Protein AF-0000000080759593 (afdb_homodimer)

Foldseek 3Di:
DAAEEAEQCFDCLLVVLCVVLPHDNYHYYNHADPPVVVLVRCARHQEYEYEDPHAAELVSLVSRLNHAEYEYLAQDDVRYPLVSCVLLNYFYFFDNQLLLLLLLVVLLVLQQCLQQLVLLQVVVVVVPDDDPDRVSHDGQAPFEEEEEDCPNNNQSNVVVSVVRHYAYEYEDPDDDDHDDNYYYDPDLLRSQQRHQEYEYADADDDVQFQCPALVSLVSHAFQHEYEYLHEQRNHDQVSVLVCCVVRSYSAYEYQYHPDADPDDPDDDDGPCPPPSSYHYHPNCSRPDPSSSSSSSNVRSVCVSCCVVFVANARTPNFPGDHGDPADADKKKKFKFFPDPCLVVVLVVLCVVVVWDWPDKDWDDDDGMIIMITHTNDDDDPVSLVVQVPDPGTSHMDMD/DAAEEAEQCFDCLLVVLCVVLPHDNYHYYNHADDPVVVLVRCARHQEYEYEDPHAAELVSLVSRLNHAEYEYLAQDDVRYPLVSCVLLNYFYFFDNQLLLLLLLVVLLVLQQCLQQLVLLQVVQVVVPDDDPDRVSHDGQAPFEEEEEDCPNNNQSNVVVSVVRHYAYEYEDPDDDDHDDRYYYDPDLLRSQQRHQEYEYADADDDVQFQCPALVSLVSHAFQHEYEYLHEQRNHDQVSVLVCCVVRSYSAYEYQYHPDADPDDPDDDDGPCPPPSSYHYHPNCSRPDPSSSSSSSNVRSVCVSCCVVFVANARTPNFPGDDGDPADADKKKKFKFFPDPCLVVVLVVLCVVVVWDWPDKDWDDDPGMIIMITHTNDDDDPVSLVVQVPDNGTSHMDMD

Solvent-accessible surface area (backbone atoms only — not comparable to full-atom values): 40496 Å² total; per-residue (Å²): 132,66,32,34,38,35,30,42,54,65,37,66,44,21,56,52,48,39,42,77,72,71,42,77,51,66,48,76,34,71,49,62,62,57,72,79,53,39,57,63,70,45,61,77,24,25,33,42,31,30,38,84,80,38,70,42,45,55,69,57,55,70,70,39,84,55,47,51,35,38,31,27,55,35,58,63,60,85,42,39,38,50,64,52,32,34,70,59,49,26,45,35,34,46,24,76,67,41,25,33,66,42,33,28,52,51,52,53,25,48,51,42,36,52,37,45,40,39,60,35,44,25,52,37,36,58,71,33,26,32,66,57,73,31,80,83,12,40,56,53,55,73,35,31,38,19,32,38,21,61,49,74,41,31,45,50,30,47,54,48,41,44,60,60,41,28,41,43,35,31,34,53,98,57,94,68,86,69,60,90,83,41,40,78,38,96,37,67,66,58,35,34,51,66,18,47,32,38,37,42,41,47,71,74,51,82,90,33,46,38,62,40,27,57,70,52,53,67,45,33,32,79,54,14,32,44,34,37,73,46,42,21,54,30,46,34,62,69,42,50,43,51,34,44,75,72,48,41,26,56,27,38,35,37,25,48,47,74,67,70,57,92,40,49,82,30,50,63,82,56,89,58,59,77,44,52,50,44,49,41,42,54,59,39,54,49,44,22,51,60,21,43,39,41,19,17,37,51,24,34,49,50,50,50,41,26,70,72,63,62,29,28,60,75,27,77,54,41,46,65,37,69,84,62,81,87,41,66,66,26,38,37,41,38,27,25,45,59,50,92,59,46,68,55,52,55,53,48,55,35,48,76,70,72,39,50,77,67,42,74,50,74,44,65,45,88,67,31,27,43,34,44,36,14,19,67,40,85,80,50,69,65,58,53,50,51,50,51,66,35,88,54,36,54,32,66,46,76,93,132,65,32,33,37,34,29,42,53,64,37,66,43,21,55,52,48,39,42,74,72,71,41,76,52,65,48,77,34,71,49,63,62,57,72,79,54,38,56,62,70,44,60,76,24,26,32,41,33,30,38,84,79,39,70,43,45,54,69,58,54,69,71,39,83,55,48,52,38,36,31,27,55,35,59,65,60,85,42,41,40,50,65,51,30,36,69,59,50,26,43,35,35,46,23,76,67,41,26,32,66,41,33,24,52,50,52,53,24,51,52,42,36,49,38,45,42,40,60,34,45,26,53,36,35,58,70,32,28,32,67,55,73,33,79,85,12,40,57,53,54,72,36,30,38,20,30,38,20,62,50,74,43,32,44,50,31,47,54,50,41,44,59,60,40,28,42,42,35,31,34,52,98,57,94,67,86,70,62,90,81,41,40,77,38,94,37,67,66,58,34,34,52,64,18,47,32,37,38,41,42,46,70,76,52,80,90,32,46,38,62,40,29,58,69,52,54,67,45,32,32,79,54,16,33,43,34,38,72,46,43,21,52,29,47,33,61,68,40,50,43,52,34,44,75,70,48,40,26,57,28,37,36,37,26,46,47,74,66,69,56,93,41,47,82,30,49,64,82,57,87,60,58,77,44,52,49,46,48,42,42,54,61,39,53,47,44,22,52,60,22,43,39,39,18,17,36,50,22,35,49,51,51,49,41,25,71,71,62,62,30,28,60,76,28,76,54,40,44,65,38,68,84,61,81,86,41,64,68,28,37,37,42,38,26,26,46,59,51,91,59,46,68,54,52,54,53,47,54,34,47,73,70,71,37,50,76,67,42,74,52,75,44,64,47,88,68,32,26,44,35,44,38,14,20,66,40,85,83,48,67,64,55,52,50,52,49,52,66,35,87,55,34,54,31,63,47,74,91

Sequence (798 aa):
MAQIVLFENVHPSARAVFEAAGYSDIATYSSALPAAELRTALAGAEVVGIRSRTHLDAELIAALPDVRVIGCFCIGTNQVDVDAAMKRGIPVFNAPFSNTRSVAELVLAEAILLLRRIPEKNLRVHQGHWDKSAAGAFEARGKTLGIIGYGNIGSQISTLAEAIGLRVVYFDVEAKLPLGNARAAASLSELLAQSDVVTLHVPGGKSTENIINADTLAQMRRGAILINASRGTVVDIEALHSALRSGHLAGAALDVFPTEPKGPDEALASPLIGLPNVILTPHIGGSTQESQENIGREVAEKLVRFLQAGTTKTAVNFPELSYVEPAGAARLLHVHRNAPGALGTLTSLLAEHGLNIVSQTLQTRGQIGYVLTDVDGIVDDALIAALRQHPITVRCDRLMAQIVLFENVHPSARAVFEAAGYSDIATYSSALPAAELRTALAGAEVVGIRSRTHLDAELIAALPDVRVIGCFCIGTNQVDVDAAMKRGIPVFNAPFSNTRSVAELVLAEAILLLRRIPEKNLRVHQGHWDKSAAGAFEARGKTLGIIGYGNIGSQISTLAEAIGLRVVYFDVEAKLPLGNARAAASLSELLAQSDVVTLHVPGGKSTENIINADTLAQMRRGAILINASRGTVVDIEALHSALRSGHLAGAALDVFPTEPKGPDEALASPLIGLPNVILTPHIGGSTQESQENIGREVAEKLVRFLQAGTTKTAVNFPELSYVEPAGAARLLHVHRNAPGALGTLTSLLAEHGLNIVSQTLQTRGQIGYVLTDVDGIVDDALIAALRQHPITVRCDRL

InterPro domains:
  IPR002912 ACT domain [PS51671] (331-399)
  IPR006139 D-isomer specific 2-hydroxyacid dehydrogenase, catalytic domain [PF00389] (4-317)
  IPR006140 D-isomer specific 2-hydroxyacid dehydrogenase, NAD-binding domain [PF02826] (111-285)
  IPR029752 D-isomer specific 2-hydroxyacid dehydrogenase, NAD-binding domain conserved site 1 [PS00065] (145-172)
  IPR029753 D-isomer specific 2-hydroxyacid dehydrogenase, NAD-binding domain conserved site [PS00670] (191-213)
  IPR029753 D-isomer specific 2-hydroxyacid dehydrogenase, NAD-binding domain conserved site [PS00671] (220-236)
  IPR036291 NAD(P)-binding domain superfamily [SSF51735] (99-286)
  IPR045865 ACT-like domain [SSF55021] (327-396)
  IPR050223 D-isomer specific 2-hydroxyacid dehydrogenase [PTHR10996] (33-309)
  IPR054480 Acetolactate synthase small subunit-like, ACT domain [PF22629] (332-387)

Nearest PDB structures (foldseek):
  2p9e-assembly1_C  TM=9.610E-01  e=8.268E-56  Escherichia coli
  3k5p-assembly1_A  TM=9.552E-01  e=2.263E-54  Brucella abortus 2308
  2ekl-assembly1_A-2  TM=8.436E-01  e=7.449E-26  Sulfurisphaera tokodaii
  2yq5-assembly1_A  TM=8.677E-01  e=8.866E-26  Lactobacillus delbrueckii subsp. bulgaricus
  6pex-assembly1_A  TM=7.564E-01  e=1.745E-26  Vitis vinifera

Secondary structure (DSSP, 8-state):
---EEE-S---HHHHHHHHHTT---EEE-SS---HHHHHHHTTT-SEEEE-SS--B-HHHHHT-TT--EEEESSS--TTB-HHHHHHTT--EE--TTTTHHHHHHHHHHHHHHHHTTHHHHHHHHHTT------TT---STT-EEEEE--SHHHHHHHHHHHHTT-EEEEE-SS-----TT-EE-SSHHHHHHH-SEEEE----STTTTTSB-HHHHHHSPTTEEEEE-S-GGGB-HHHHHHHHHTTSEEEEEES--SS--SSTTSPP--TTTT-TTEEE-SS-TT--HHHHHHHHHHHHHHHHHHHHH---TT-SSS---------SSEEEEEEEES-TTHHHHHHHHHHHTTPPEEEEEEEEETTEEEEEEEESS---HHHHHHHHHSTTEEEEEE-/---EEE-S---HHHHHHHHHTT---EEE-SS---HHHHHHHTTT-SEEEE-SS--B-HHHHHT-TT--EEEESSS--TTB-HHHHHHTT--EE--TTTTHHHHHHHHHHHHHHHHTTHHHHHHHHHTT------TT---STT-EEEEE--SHHHHHHHHHHHHTT-EEEEE-SS--PPPTT-EE-SSHHHHHHH-SEEEE----STTTTTSB-HHHHHHSPTTEEEEE-S-GGGB-HHHHHHHHHTTSEEEEEES--SS--SSTTSPP--TTTT-TTEEE-SS-TT--HHHHHHHHHHHHHHHHHHHHH---TT-SSS---------SSEEEEEEEES-TTHHHHHHHHHHHTTPPEEEEEEEEETTEEEEEEEESS---HHHHHHHHHSTTEEEEEE-

Structure (mmCIF, N/CA/C/O backbone):
data_AF-0000000080759593-model_v1
#
loop_
_entity.id
_entity.type
_entity.pdbx_description
1 polymer 'D-3-phosphoglycerate dehydrogenase'
#
loop_
_atom_site.group_PDB
_atom_site.id
_atom_site.type_symbol
_atom_site.label_atom_id
_atom_site.label_alt_id
_atom_site.label_comp_id
_atom_site.label_asym_id
_atom_site.label_entity_id
_atom_site.label_seq_id
_atom_site.pdbx_PDB_ins_code
_atom_site.Cartn_x
_atom_site.Cartn_y
_atom_site.Cartn_z
_atom_site.occupancy
_atom_site.B_iso_or_equiv
_atom_site.auth_seq_id
_atom_site.auth_comp_id
_atom_site.auth_asym_id
_atom_site.auth_atom_id
_atom_site.pdbx_PDB_model_num
ATOM 1 N N . MET A 1 1 ? -12.742 -39.906 -24.078 1 76.31 1 MET A N 1
ATOM 2 C CA . MET A 1 1 ? -12.594 -38.656 -23.344 1 76.31 1 MET A CA 1
ATOM 3 C C . MET A 1 1 ? -11.547 -38.781 -22.25 1 76.31 1 MET A C 1
ATOM 5 O O . MET A 1 1 ? -11.375 -39.875 -21.672 1 76.31 1 MET A O 1
ATOM 9 N N . ALA A 1 2 ? -10.617 -37.781 -22.109 1 89 2 ALA A N 1
ATOM 10 C CA . ALA A 1 2 ? -9.469 -37.938 -21.203 1 89 2 ALA A CA 1
ATOM 11 C C . ALA A 1 2 ? -9.914 -37.906 -19.75 1 89 2 ALA A C 1
ATOM 13 O O . ALA A 1 2 ? -10.789 -37.125 -19.359 1 89 2 ALA A O 1
ATOM 14 N N . GLN A 1 3 ? -9.406 -38.875 -19.031 1 96.5 3 GLN A N 1
ATOM 15 C CA . GLN A 1 3 ? -9.625 -38.875 -17.594 1 96.5 3 GLN A CA 1
ATOM 16 C C . GLN A 1 3 ? -8.664 -37.938 -16.891 1 96.5 3 GLN A C 1
ATOM 18 O O . GLN A 1 3 ? -7.445 -38.062 -17.016 1 96.5 3 GLN A O 1
ATOM 23 N N . ILE A 1 4 ? -9.273 -36.969 -16.203 1 98.25 4 ILE A N 1
ATOM 24 C CA . ILE A 1 4 ? -8.508 -35.938 -15.508 1 98.25 4 ILE A CA 1
ATOM 25 C C . ILE A 1 4 ? -8.602 -36.125 -13.992 1 98.25 4 ILE A C 1
ATOM 27 O O . ILE A 1 4 ? -9.695 -36.312 -13.453 1 98.25 4 ILE A O 1
ATOM 31 N N . VAL A 1 5 ? -7.461 -36.156 -13.297 1 98.44 5 VAL A N 1
ATOM 32 C CA . VAL A 1 5 ? -7.445 -36.312 -11.844 1 98.44 5 VAL A CA 1
ATOM 33 C C . VAL A 1 5 ? -6.707 -35.125 -11.219 1 98.44 5 VAL A C 1
ATOM 35 O O . VAL A 1 5 ? -5.551 -34.844 -11.555 1 98.44 5 VAL A O 1
ATOM 38 N N . LEU A 1 6 ? -7.414 -34.375 -10.398 1 98.12 6 LEU A N 1
ATOM 39 C CA . LEU A 1 6 ? -6.875 -33.188 -9.75 1 98.12 6 LEU A CA 1
ATOM 40 C C . LEU A 1 6 ? -6.75 -33.406 -8.242 1 98.12 6 LEU A C 1
ATOM 42 O O . LEU A 1 6 ? -7.684 -33.906 -7.605 1 98.12 6 LEU A O 1
ATOM 46 N N . PHE A 1 7 ? -5.613 -33.031 -7.711 1 97.06 7 PHE A N 1
ATOM 47 C CA . PHE A 1 7 ? -5.379 -33.219 -6.285 1 97.06 7 PHE A CA 1
ATOM 48 C C . PHE A 1 7 ? -5.246 -31.859 -5.586 1 97.06 7 PHE A C 1
ATOM 50 O O . PHE A 1 7 ? -4.891 -30.859 -6.215 1 97.06 7 PHE A O 1
ATOM 57 N N . GLU A 1 8 ? -5.609 -31.828 -4.242 1 94 8 GLU A N 1
ATOM 58 C CA . GLU A 1 8 ? -5.332 -30.734 -3.318 1 94 8 GLU A CA 1
ATOM 59 C C . GLU A 1 8 ? -6.215 -29.531 -3.609 1 94 8 GLU A C 1
ATOM 61 O O . GLU A 1 8 ? -5.734 -28.406 -3.656 1 94 8 GLU A O 1
ATOM 66 N N . ASN A 1 9 ? -7.363 -29.781 -3.908 1 92.5 9 ASN A N 1
ATOM 67 C CA . ASN A 1 9 ? -8.398 -28.75 -4.012 1 92.5 9 ASN A CA 1
ATOM 68 C C . ASN A 1 9 ? -8.008 -27.656 -4.996 1 92.5 9 ASN A C 1
ATOM 70 O O . ASN A 1 9 ? -8.016 -26.469 -4.648 1 92.5 9 ASN A O 1
ATOM 74 N N . VAL A 1 10 ? -7.672 -28.062 -6.199 1 95.75 10 VAL A N 1
ATOM 75 C CA . VAL A 1 10 ? -7.434 -27.109 -7.281 1 95.75 10 VAL A CA 1
ATOM 76 C C . VAL A 1 10 ? -8.656 -26.219 -7.465 1 95.75 10 VAL A C 1
ATOM 78 O O . VAL A 1 10 ? -9.789 -26.672 -7.367 1 95.75 10 VAL A O 1
ATOM 81 N N . HIS A 1 11 ? -8.398 -24.984 -7.664 1 95.19 11 HIS A N 1
ATOM 82 C CA . HIS A 1 11 ? -9.484 -24.016 -7.781 1 95.19 11 HIS A CA 1
ATOM 83 C C . HIS A 1 11 ? -10.492 -24.438 -8.844 1 95.19 11 HIS A C 1
ATOM 85 O O . HIS A 1 11 ? -10.109 -24.938 -9.906 1 95.19 11 HIS A O 1
ATOM 91 N N . PRO A 1 12 ? -11.75 -24.156 -8.672 1 96.62 12 PRO A N 1
ATOM 92 C CA . PRO A 1 12 ? -12.82 -24.578 -9.586 1 96.62 12 PRO A CA 1
ATOM 93 C C . PRO A 1 12 ? -12.656 -24 -10.992 1 96.62 12 PRO A C 1
ATOM 95 O O . PRO A 1 12 ? -13.25 -24.5 -11.945 1 96.62 12 PRO A O 1
ATOM 98 N N . SER A 1 13 ? -11.898 -22.953 -11.086 1 97.19 13 SER A N 1
ATOM 99 C CA . SER A 1 13 ? -11.656 -22.375 -12.406 1 97.19 13 SER A CA 1
ATOM 100 C C . SER A 1 13 ? -11.023 -23.391 -13.344 1 97.19 13 SER A C 1
ATOM 102 O O . SER A 1 13 ? -11.242 -23.344 -14.555 1 97.19 13 SER A O 1
ATOM 104 N N . ALA A 1 14 ? -10.281 -24.297 -12.797 1 98.06 14 ALA A N 1
ATOM 105 C CA . ALA A 1 14 ? -9.672 -25.344 -13.617 1 98.06 14 ALA A CA 1
ATOM 106 C C . ALA A 1 14 ? -10.734 -26.234 -14.227 1 98.06 14 ALA A C 1
ATOM 108 O O . ALA A 1 14 ? -10.727 -26.5 -15.438 1 98.06 14 ALA A O 1
ATOM 109 N N . ARG A 1 15 ? -11.625 -26.719 -13.414 1 97.5 15 ARG A N 1
ATOM 110 C CA . ARG A 1 15 ? -12.711 -27.562 -13.891 1 97.5 15 ARG A CA 1
ATOM 111 C C . ARG A 1 15 ? -13.531 -26.875 -14.961 1 97.5 15 ARG A C 1
ATOM 113 O O . ARG A 1 15 ? -13.922 -27.484 -15.961 1 97.5 15 ARG A O 1
ATOM 120 N N . ALA A 1 16 ? -13.797 -25.609 -14.711 1 97.94 16 ALA A N 1
ATOM 121 C CA . ALA A 1 16 ? -14.57 -24.828 -15.68 1 97.94 16 ALA A CA 1
ATOM 122 C C . ALA A 1 16 ? -13.883 -24.812 -17.047 1 97.94 16 ALA A C 1
ATOM 124 O O . ALA A 1 16 ? -14.547 -24.938 -18.078 1 97.94 16 ALA A O 1
ATOM 125 N N . VAL A 1 17 ? -12.633 -24.656 -17.016 1 97.94 17 VAL A N 1
ATOM 126 C CA . VAL A 1 17 ? -11.867 -24.641 -18.266 1 97.94 17 VAL A CA 1
ATOM 127 C C . VAL A 1 17 ? -11.953 -26 -18.953 1 97.94 17 VAL A C 1
ATOM 129 O O . VAL A 1 17 ? -12.203 -26.078 -20.156 1 97.94 17 VAL A O 1
ATOM 132 N N . PHE A 1 18 ? -11.797 -27.109 -18.234 1 98.12 18 PHE A N 1
ATOM 133 C CA . PHE A 1 18 ? -11.867 -28.453 -18.781 1 98.12 18 PHE A CA 1
ATOM 134 C C . PHE A 1 18 ? -13.25 -28.734 -19.359 1 98.12 18 PHE A C 1
ATOM 136 O O . PHE A 1 18 ? -13.375 -29.234 -20.469 1 98.12 18 PHE A O 1
ATOM 143 N N . GLU A 1 19 ? -14.219 -28.359 -18.609 1 97.81 19 GLU A N 1
ATOM 144 C CA . GLU A 1 19 ? -15.594 -28.609 -19.031 1 97.81 19 GLU A CA 1
ATOM 145 C C . GLU A 1 19 ? -15.938 -27.812 -20.281 1 97.81 19 GLU A C 1
ATOM 147 O O . GLU A 1 19 ? -16.594 -28.328 -21.188 1 97.81 19 GLU A O 1
ATOM 152 N N . ALA A 1 20 ? -15.539 -26.609 -20.266 1 97.75 20 ALA A N 1
ATOM 153 C CA . ALA A 1 20 ? -15.766 -25.766 -21.438 1 97.75 20 ALA A CA 1
ATOM 154 C C . ALA A 1 20 ? -15.102 -26.359 -22.672 1 97.75 20 ALA A C 1
ATOM 156 O O . ALA A 1 20 ? -15.586 -26.156 -23.797 1 97.75 20 ALA A O 1
ATOM 157 N N . ALA A 1 21 ? -14.07 -27.125 -22.469 1 97.06 21 ALA A N 1
ATOM 158 C CA . ALA A 1 21 ? -13.328 -27.719 -23.578 1 97.06 21 ALA A CA 1
ATOM 159 C C . ALA A 1 21 ? -13.883 -29.094 -23.922 1 97.06 21 ALA A C 1
ATOM 161 O O . ALA A 1 21 ? -13.359 -29.781 -24.812 1 97.06 21 ALA A O 1
ATOM 162 N N . GLY A 1 22 ? -14.867 -29.562 -23.156 1 96.75 22 GLY A N 1
ATOM 163 C CA . GLY A 1 22 ? -15.547 -30.797 -23.484 1 96.75 22 GLY A CA 1
ATOM 164 C C . GLY A 1 22 ? -15.102 -31.984 -22.641 1 96.75 22 GLY A C 1
ATOM 165 O O . GLY A 1 22 ? -15.453 -33.125 -22.938 1 96.75 22 GLY A O 1
ATOM 166 N N . TYR A 1 23 ? -14.328 -31.703 -21.656 1 97.19 23 TYR A N 1
ATOM 167 C CA . TYR A 1 23 ? -13.883 -32.781 -20.766 1 97.19 23 TYR A CA 1
ATOM 168 C C . TYR A 1 23 ? -14.781 -32.875 -19.547 1 97.19 23 TYR A C 1
ATOM 170 O O . TYR A 1 23 ? -15.055 -31.891 -18.875 1 97.19 23 TYR A O 1
ATOM 178 N N . SER A 1 24 ? -15.227 -34.125 -19.25 1 95.31 24 SER A N 1
ATOM 179 C CA . SER A 1 24 ? -16.203 -34.25 -18.172 1 95.31 24 SER A CA 1
ATOM 180 C C . SER A 1 24 ? -15.758 -35.281 -17.141 1 95.31 24 SER A C 1
ATOM 182 O O . SER A 1 24 ? -16.297 -35.344 -16.031 1 95.31 24 SER A O 1
ATOM 184 N N . ASP A 1 25 ? -14.852 -36.156 -17.531 1 97.31 25 ASP A N 1
ATOM 185 C CA . ASP A 1 25 ? -14.352 -37.156 -16.594 1 97.31 25 ASP A CA 1
ATOM 186 C C . ASP A 1 25 ? -13.25 -36.594 -15.703 1 97.31 25 ASP A C 1
ATOM 188 O O . ASP A 1 25 ? -12.062 -36.812 -15.961 1 97.31 25 ASP A O 1
ATOM 192 N N . ILE A 1 26 ? -13.703 -35.875 -14.742 1 97.56 26 ILE A N 1
ATOM 193 C CA . ILE A 1 26 ? -12.773 -35.156 -13.867 1 97.56 26 ILE A CA 1
ATOM 194 C C . ILE A 1 26 ? -12.961 -35.625 -12.43 1 97.56 26 ILE A C 1
ATOM 196 O O . ILE A 1 26 ? -14.031 -35.438 -11.836 1 97.56 26 ILE A O 1
ATOM 200 N N . ALA A 1 27 ? -11.977 -36.25 -11.859 1 97 27 ALA A N 1
ATOM 201 C CA . ALA A 1 27 ? -11.953 -36.625 -10.438 1 97 27 ALA A CA 1
ATOM 202 C C . ALA A 1 27 ? -11.141 -35.594 -9.633 1 97 27 ALA A C 1
ATOM 204 O O . ALA A 1 27 ? -10.039 -35.219 -10.039 1 97 27 ALA A O 1
ATOM 205 N N . THR A 1 28 ? -11.703 -35.156 -8.578 1 96.25 28 THR A N 1
ATOM 206 C CA . THR A 1 28 ? -11.023 -34.188 -7.746 1 96.25 28 THR A CA 1
ATOM 207 C C . THR A 1 28 ? -10.867 -34.688 -6.316 1 96.25 28 THR A C 1
ATOM 209 O O . THR A 1 28 ? -11.773 -35.344 -5.785 1 96.25 28 THR A O 1
ATOM 212 N N . TYR A 1 29 ? -9.695 -34.438 -5.773 1 96 29 TYR A N 1
ATOM 213 C CA . TYR A 1 29 ? -9.406 -34.75 -4.375 1 96 29 TYR A CA 1
ATOM 214 C C . TYR A 1 29 ? -9.055 -33.469 -3.611 1 96 29 TYR A C 1
ATOM 216 O O . TYR A 1 29 ? -8.359 -32.594 -4.137 1 96 29 TYR A O 1
ATOM 224 N N . SER A 1 30 ? -9.461 -33.344 -2.387 1 92.69 30 SER A N 1
ATOM 225 C CA . SER A 1 30 ? -9.281 -32.125 -1.608 1 92.69 30 SER A CA 1
ATOM 226 C C . SER A 1 30 ? -7.883 -32.062 -1 1 92.69 30 SER A C 1
ATOM 228 O O . SER A 1 30 ? -7.406 -30.984 -0.641 1 92.69 30 SER A O 1
ATOM 230 N N . SER A 1 31 ? -7.281 -33.219 -0.853 1 91.25 31 SER A N 1
ATOM 231 C CA . SER A 1 31 ? -5.973 -33.281 -0.209 1 91.25 31 SER A CA 1
ATOM 232 C C . SER A 1 31 ? -4.992 -34.125 -1.026 1 91.25 31 SER A C 1
ATOM 234 O O . SER A 1 31 ? -5.375 -34.75 -2.016 1 91.25 31 SER A O 1
ATOM 236 N N . ALA A 1 32 ? -3.748 -33.969 -0.624 1 91.56 32 ALA A N 1
ATOM 237 C CA . ALA A 1 32 ? -2.762 -34.906 -1.141 1 91.56 32 ALA A CA 1
ATOM 238 C C . ALA A 1 32 ? -3.033 -36.344 -0.629 1 91.56 32 ALA A C 1
ATOM 240 O O . ALA A 1 32 ? -3.545 -36.5 0.479 1 91.56 32 ALA A O 1
ATOM 241 N N . LEU A 1 33 ? -2.725 -37.281 -1.416 1 92.81 33 LEU A N 1
ATOM 242 C CA . LEU A 1 33 ? -2.916 -38.688 -1.003 1 92.81 33 LEU A CA 1
ATOM 243 C C . LEU A 1 33 ? -1.58 -39.344 -0.67 1 92.81 33 LEU A C 1
ATOM 245 O O . LEU A 1 33 ? -0.546 -38.969 -1.236 1 92.81 33 LEU A O 1
ATOM 249 N N . PRO A 1 34 ? -1.681 -40.281 0.281 1 89.25 34 PRO A N 1
ATOM 250 C CA . PRO A 1 34 ? -0.472 -41.094 0.512 1 89.25 34 PRO A CA 1
ATOM 251 C C . PRO A 1 34 ? -0.031 -41.844 -0.726 1 89.25 34 PRO A C 1
ATOM 253 O O . PRO A 1 34 ? -0.846 -42.125 -1.611 1 89.25 34 PRO A O 1
ATOM 256 N N . ALA A 1 35 ? 1.209 -42.219 -0.76 1 82.69 35 ALA A N 1
ATOM 257 C CA . ALA A 1 35 ? 1.831 -42.812 -1.932 1 82.69 35 ALA A CA 1
ATOM 258 C C . ALA A 1 35 ? 1.039 -44.031 -2.4 1 82.69 35 ALA A C 1
ATOM 260 O O . ALA A 1 35 ? 0.82 -44.219 -3.6 1 82.69 35 ALA A O 1
ATOM 261 N N . ALA A 1 36 ? 0.624 -44.906 -1.451 1 83.19 36 ALA A N 1
ATOM 262 C CA . ALA A 1 36 ? -0.075 -46.125 -1.803 1 83.19 36 ALA A CA 1
ATOM 263 C C . ALA A 1 36 ? -1.428 -45.844 -2.443 1 83.19 36 ALA A C 1
ATOM 265 O O . ALA A 1 36 ? -1.84 -46.531 -3.385 1 83.19 36 ALA A O 1
ATOM 266 N N . GLU A 1 37 ? -2.068 -44.812 -2 1 93.19 37 GLU A N 1
ATOM 267 C CA . GLU A 1 37 ? -3.385 -44.438 -2.521 1 93.19 37 GLU A CA 1
ATOM 268 C C . GLU A 1 37 ? -3.264 -43.625 -3.797 1 93.19 37 GLU A C 1
ATOM 270 O O . GLU A 1 37 ? -4.191 -43.594 -4.609 1 93.19 37 GLU A O 1
ATOM 275 N N . LEU A 1 38 ? -2.166 -43 -3.904 1 94.88 38 LEU A N 1
ATOM 276 C CA . LEU A 1 38 ? -1.934 -42.125 -5.051 1 94.88 38 LEU A CA 1
ATOM 277 C C . LEU A 1 38 ? -1.896 -42.938 -6.344 1 94.88 38 LEU A C 1
ATOM 279 O O . LEU A 1 38 ? -2.496 -42.531 -7.348 1 94.88 38 LEU A O 1
ATOM 283 N N . ARG A 1 39 ? -1.245 -44.062 -6.332 1 93 39 ARG A N 1
ATOM 284 C CA . ARG A 1 39 ? -1.148 -44.938 -7.5 1 93 39 ARG A CA 1
ATOM 285 C C . ARG A 1 39 ? -2.527 -45.406 -7.945 1 93 39 ARG A C 1
ATOM 287 O O . ARG A 1 39 ? -2.826 -45.438 -9.141 1 93 39 ARG A O 1
ATOM 294 N N . THR A 1 40 ? -3.293 -45.812 -6.949 1 94.5 40 THR A N 1
ATOM 295 C CA . THR A 1 40 ? -4.637 -46.281 -7.242 1 94.5 40 THR A CA 1
ATOM 296 C C . THR A 1 40 ? -5.5 -45.156 -7.816 1 94.5 40 THR A C 1
ATOM 298 O O . THR A 1 40 ? -6.234 -45.375 -8.789 1 94.5 40 THR A O 1
ATOM 301 N N . ALA A 1 41 ? -5.379 -44 -7.281 1 95.81 41 ALA A N 1
ATOM 302 C CA . ALA A 1 41 ? -6.176 -42.844 -7.711 1 95.81 41 ALA A CA 1
ATOM 303 C C . ALA A 1 41 ? -5.793 -42.406 -9.125 1 95.81 41 ALA A C 1
ATOM 305 O O . ALA A 1 41 ? -6.629 -41.875 -9.867 1 95.81 41 ALA A O 1
ATOM 306 N N . LEU A 1 42 ? -4.621 -42.688 -9.5 1 96.38 42 LEU A N 1
ATOM 307 C CA . LEU A 1 42 ? -4.109 -42.188 -10.781 1 96.38 42 LEU A CA 1
ATOM 308 C C . LEU A 1 42 ? -4.23 -43.281 -11.852 1 96.38 42 LEU A C 1
ATOM 310 O O . LEU A 1 42 ? -3.871 -43.031 -13.008 1 96.38 42 LEU A O 1
ATOM 314 N N . ALA A 1 43 ? -4.758 -44.469 -11.406 1 93.5 43 ALA A N 1
ATOM 315 C CA . ALA A 1 43 ? -4.906 -45.562 -12.367 1 93.5 43 ALA A CA 1
ATOM 316 C C . ALA A 1 43 ? -5.816 -45.125 -13.523 1 93.5 43 ALA A C 1
ATOM 318 O O . ALA A 1 43 ? -6.969 -44.75 -13.312 1 93.5 43 ALA A O 1
ATOM 319 N N . GLY A 1 44 ? -5.246 -45.156 -14.734 1 94.56 44 GLY A N 1
ATOM 320 C CA . GLY A 1 44 ? -6.016 -44.844 -15.93 1 94.56 44 GLY A CA 1
ATOM 321 C C . GLY A 1 44 ? -6.062 -43.375 -16.25 1 94.56 44 GLY A C 1
ATOM 322 O O . GLY A 1 44 ? -6.598 -42.969 -17.281 1 94.56 44 GLY A O 1
ATOM 323 N N . ALA A 1 45 ? -5.512 -42.531 -15.367 1 96.94 45 ALA A N 1
ATOM 324 C CA . ALA A 1 45 ? -5.547 -41.094 -15.578 1 96.94 45 ALA A CA 1
ATOM 325 C C . ALA A 1 45 ? -4.68 -40.688 -16.766 1 96.94 45 ALA A C 1
ATOM 327 O O . ALA A 1 45 ? -3.574 -41.219 -16.938 1 96.94 45 ALA A O 1
ATOM 328 N N . GLU A 1 46 ? -5.164 -39.781 -17.625 1 97.38 46 GLU A N 1
ATOM 329 C CA . GLU A 1 46 ? -4.395 -39.25 -18.734 1 97.38 46 GLU A CA 1
ATOM 330 C C . GLU A 1 46 ? -3.822 -37.875 -18.375 1 97.38 46 GLU A C 1
ATOM 332 O O . GLU A 1 46 ? -2.793 -37.469 -18.922 1 97.38 46 GLU A O 1
ATOM 337 N N . VAL A 1 47 ? -4.555 -37.156 -17.562 1 98.38 47 VAL A N 1
ATOM 338 C CA . VAL A 1 47 ? -4.148 -35.844 -17.094 1 98.38 47 VAL A CA 1
ATOM 339 C C . VAL A 1 47 ? -4.066 -35.844 -15.562 1 98.38 47 VAL A C 1
ATOM 341 O O . VAL A 1 47 ? -5.004 -36.281 -14.883 1 98.38 47 VAL A O 1
ATOM 344 N N . VAL A 1 48 ? -2.955 -35.344 -15.062 1 98.38 48 VAL A N 1
ATOM 345 C CA . VAL A 1 48 ? -2.768 -35.25 -13.617 1 98.38 48 VAL A CA 1
ATOM 346 C C . VAL A 1 48 ? -2.514 -33.781 -13.219 1 98.38 48 VAL A C 1
ATOM 348 O O . VAL A 1 48 ? -1.643 -33.125 -13.797 1 98.38 48 VAL A O 1
ATOM 351 N N . GLY A 1 49 ? -3.279 -33.312 -12.344 1 98.31 49 GLY A N 1
ATOM 352 C CA . GLY A 1 49 ? -3.078 -31.984 -11.766 1 98.31 49 GLY A CA 1
ATOM 353 C C . GLY A 1 49 ? -2.775 -32.031 -10.281 1 98.31 49 GLY A C 1
ATOM 354 O O . GLY A 1 49 ? -3.516 -32.656 -9.508 1 98.31 49 GLY A O 1
ATOM 355 N N . ILE A 1 50 ? -1.693 -31.391 -9.914 1 97.62 50 ILE A N 1
ATOM 356 C CA . ILE A 1 50 ? -1.288 -31.422 -8.516 1 97.62 50 ILE A CA 1
ATOM 357 C C . ILE A 1 50 ? -0.918 -30.016 -8.055 1 97.62 50 ILE A C 1
ATOM 359 O O . ILE A 1 50 ? -0.749 -29.109 -8.875 1 97.62 50 ILE A O 1
ATOM 363 N N . ARG A 1 51 ? -0.877 -29.875 -6.746 1 94.12 51 ARG A N 1
ATOM 364 C CA . ARG A 1 51 ? -0.273 -28.688 -6.148 1 94.12 51 ARG A CA 1
ATOM 365 C C . ARG A 1 51 ? 1.03 -29.031 -5.441 1 94.12 51 ARG A C 1
ATOM 367 O O . ARG A 1 51 ? 1.819 -29.844 -5.938 1 94.12 51 ARG A O 1
ATOM 374 N N . SER A 1 52 ? 1.386 -28.469 -4.332 1 88.62 52 SER A N 1
ATOM 375 C CA . SER A 1 52 ? 2.756 -28.516 -3.832 1 88.62 52 SER A CA 1
ATOM 376 C C . SER A 1 52 ? 2.973 -29.719 -2.92 1 88.62 52 SER A C 1
ATOM 378 O O . SER A 1 52 ? 4.113 -30.078 -2.629 1 88.62 52 SER A O 1
ATOM 380 N N . ARG A 1 53 ? 1.896 -30.453 -2.398 1 88.44 53 ARG A N 1
ATOM 381 C CA . ARG A 1 53 ? 2.059 -31.5 -1.38 1 88.44 53 ARG A CA 1
ATOM 382 C C . ARG A 1 53 ? 2.092 -32.875 -2.01 1 88.44 53 ARG A C 1
ATOM 384 O O . ARG A 1 53 ? 2.553 -33.844 -1.388 1 88.44 53 ARG A O 1
ATOM 391 N N . THR A 1 54 ? 1.581 -32.938 -3.191 1 94.62 54 THR A N 1
ATOM 392 C CA . THR A 1 54 ? 1.629 -34.219 -3.916 1 94.62 54 THR A CA 1
ATOM 393 C C . THR A 1 54 ? 2.922 -34.312 -4.719 1 94.62 54 THR A C 1
ATOM 395 O O . THR A 1 54 ? 3.25 -33.438 -5.508 1 94.62 54 THR A O 1
ATOM 398 N N . HIS A 1 55 ? 3.588 -35.469 -4.504 1 94.69 55 HIS A N 1
ATOM 399 C CA . HIS A 1 55 ? 4.879 -35.656 -5.16 1 94.69 55 HIS A CA 1
ATOM 400 C C . HIS A 1 55 ? 4.793 -36.719 -6.25 1 94.69 55 HIS A C 1
ATOM 402 O O . HIS A 1 55 ? 4.25 -37.812 -6.023 1 94.69 55 HIS A O 1
ATOM 408 N N . LEU A 1 56 ? 5.293 -36.406 -7.391 1 96.56 56 LEU A N 1
ATOM 409 C CA . LEU A 1 56 ? 5.414 -37.344 -8.508 1 96.56 56 LEU A CA 1
ATOM 410 C C . LEU A 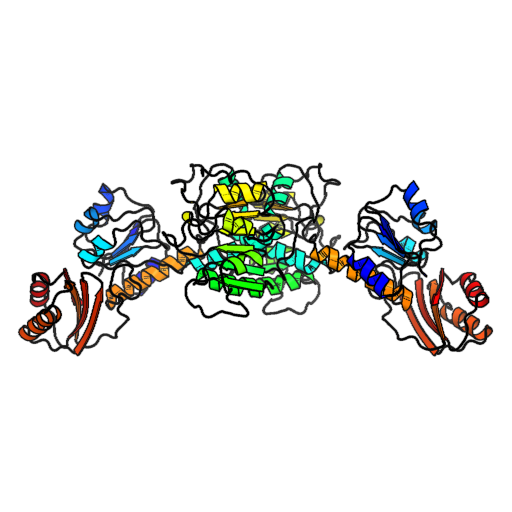1 56 ? 6.879 -37.625 -8.82 1 96.56 56 LEU A C 1
ATOM 412 O O . LEU A 1 56 ? 7.477 -36.938 -9.664 1 96.56 56 LEU A O 1
ATOM 416 N N . ASP A 1 57 ? 7.414 -38.625 -8.172 1 96 57 ASP A N 1
ATOM 417 C CA . ASP A 1 57 ? 8.812 -39 -8.398 1 96 57 ASP A CA 1
ATOM 418 C C . ASP A 1 57 ? 8.953 -39.938 -9.586 1 96 57 ASP A C 1
ATOM 420 O O . ASP A 1 57 ? 7.961 -40.281 -10.234 1 96 57 ASP A O 1
ATOM 424 N N . ALA A 1 58 ? 10.133 -40.344 -9.867 1 96.75 58 ALA A N 1
ATOM 425 C CA . ALA A 1 58 ? 10.445 -41.156 -11.047 1 96.75 58 ALA A CA 1
ATOM 426 C C . ALA A 1 58 ? 9.734 -42.5 -10.984 1 96.75 58 ALA A C 1
ATOM 428 O O . ALA A 1 58 ? 9.211 -42.969 -12 1 96.75 58 ALA A O 1
ATOM 429 N N . GLU A 1 59 ? 9.695 -43.062 -9.852 1 95.56 59 GLU A N 1
ATOM 430 C CA . GLU A 1 59 ? 9.078 -44.375 -9.68 1 95.56 59 GLU A CA 1
ATOM 431 C C . GLU A 1 59 ? 7.578 -44.312 -9.953 1 95.56 59 GLU A C 1
ATOM 433 O O . GLU A 1 59 ? 7.035 -45.188 -10.664 1 95.56 59 GLU A O 1
ATOM 438 N N . LEU A 1 60 ? 6.977 -43.344 -9.367 1 95.38 60 LEU A N 1
ATOM 439 C CA . LEU A 1 60 ? 5.535 -43.188 -9.57 1 95.38 60 LEU A CA 1
ATOM 440 C C . LEU A 1 60 ? 5.219 -42.906 -11.031 1 95.38 60 LEU A C 1
ATOM 442 O O . LEU A 1 60 ? 4.281 -43.469 -11.594 1 95.38 60 LEU A O 1
ATOM 446 N N . ILE A 1 61 ? 5.918 -42 -11.68 1 96.06 61 ILE A N 1
ATOM 447 C CA . ILE A 1 61 ? 5.703 -41.625 -13.07 1 96.06 61 ILE A CA 1
ATOM 448 C C . ILE A 1 61 ? 5.832 -42.844 -13.969 1 96.06 61 ILE A C 1
ATOM 450 O O . ILE A 1 61 ? 5.035 -43.031 -14.891 1 96.06 61 ILE A O 1
ATOM 454 N N . ALA A 1 62 ? 6.773 -43.719 -13.617 1 94.25 62 ALA A N 1
ATOM 455 C CA . ALA A 1 62 ? 7 -44.938 -14.391 1 94.25 62 ALA A CA 1
ATOM 456 C C . ALA A 1 62 ? 5.816 -45.875 -14.273 1 94.25 62 ALA A C 1
ATOM 458 O O . ALA A 1 62 ? 5.547 -46.656 -15.195 1 94.25 62 ALA A O 1
ATOM 459 N N . ALA A 1 63 ? 5.141 -45.781 -13.195 1 92.88 63 ALA A N 1
ATOM 460 C CA . ALA A 1 63 ? 4.043 -46.688 -12.906 1 92.88 63 ALA A CA 1
ATOM 461 C C . ALA A 1 63 ? 2.732 -46.188 -13.492 1 92.88 63 ALA A C 1
ATOM 463 O O . ALA A 1 63 ? 1.685 -46.812 -13.336 1 92.88 63 ALA A O 1
ATOM 464 N N . LEU A 1 64 ? 2.781 -45.094 -14.211 1 93.25 64 LEU A N 1
ATOM 465 C CA . LEU A 1 64 ? 1.572 -44.469 -14.758 1 93.25 64 LEU A CA 1
ATOM 466 C C . LEU A 1 64 ? 1.616 -44.469 -16.281 1 93.25 64 LEU A C 1
ATOM 468 O O . LEU A 1 64 ? 1.837 -43.406 -16.891 1 93.25 64 LEU A O 1
ATOM 472 N N . PRO A 1 65 ? 1.255 -45.531 -16.906 1 92 65 PRO A N 1
ATOM 473 C CA . PRO A 1 65 ? 1.454 -45.656 -18.344 1 92 65 PRO A CA 1
ATOM 474 C C . PRO A 1 65 ? 0.504 -44.781 -19.156 1 92 65 PRO A C 1
ATOM 476 O O . PRO A 1 65 ? 0.822 -44.375 -20.281 1 92 65 PRO A O 1
ATOM 479 N N . ASP A 1 66 ? -0.602 -44.406 -18.609 1 94.62 66 ASP A N 1
ATOM 480 C CA . ASP A 1 66 ? -1.625 -43.719 -19.406 1 94.62 66 ASP A CA 1
ATOM 481 C C . ASP A 1 66 ? -1.467 -42.219 -19.312 1 94.62 66 ASP A C 1
ATOM 483 O O . ASP A 1 66 ? -2.068 -41.469 -20.109 1 94.62 66 ASP A O 1
ATOM 487 N N . VAL A 1 67 ? -0.682 -41.688 -18.391 1 96.94 67 VAL A N 1
ATOM 488 C CA . VAL A 1 67 ? -0.557 -40.25 -18.172 1 96.94 67 VAL A CA 1
ATOM 489 C C . VAL A 1 67 ? 0.114 -39.594 -19.391 1 96.94 67 VAL A C 1
ATOM 491 O O . VAL A 1 67 ? 1.175 -40.031 -19.828 1 96.94 67 VAL A O 1
ATOM 494 N N . ARG A 1 68 ? -0.535 -38.531 -19.844 1 96.38 68 ARG A N 1
ATOM 495 C CA . ARG A 1 68 ? -0.045 -37.844 -21.031 1 96.38 68 ARG A CA 1
ATOM 496 C C . ARG A 1 68 ? 0.535 -36.469 -20.688 1 96.38 68 ARG A C 1
ATOM 498 O O . ARG A 1 68 ? 1.359 -35.938 -21.422 1 96.38 68 ARG A O 1
ATOM 505 N N . VAL A 1 69 ? 0.064 -35.906 -19.625 1 98.12 69 VAL A N 1
ATOM 506 C CA . VAL A 1 69 ? 0.474 -34.562 -19.297 1 98.12 69 VAL A CA 1
ATOM 507 C C . VAL A 1 69 ? 0.257 -34.312 -17.797 1 98.12 69 VAL A C 1
ATOM 509 O O . VAL A 1 69 ? -0.651 -34.875 -17.188 1 98.12 69 VAL A O 1
ATOM 512 N N . ILE A 1 70 ? 1.118 -33.5 -17.219 1 98.44 70 ILE A N 1
ATOM 513 C CA . ILE A 1 70 ? 1.055 -33.156 -15.797 1 98.44 70 ILE A CA 1
ATOM 514 C C . ILE A 1 70 ? 0.945 -31.625 -15.656 1 98.44 70 ILE A C 1
ATOM 516 O O . ILE A 1 70 ? 1.654 -30.875 -16.328 1 98.44 70 ILE A O 1
ATOM 520 N N . GLY A 1 71 ? 0.019 -31.203 -14.875 1 98.5 71 GLY A N 1
ATOM 521 C CA . GLY A 1 71 ? -0.112 -29.797 -14.539 1 98.5 71 GLY A CA 1
ATOM 522 C C . GLY A 1 71 ? 0.155 -29.516 -13.07 1 98.5 71 GLY A C 1
ATOM 523 O O . GLY A 1 71 ? -0.514 -30.062 -12.195 1 98.5 71 GLY A O 1
ATOM 524 N N . CYS A 1 72 ? 1.113 -28.672 -12.82 1 98 72 CYS A N 1
ATOM 525 C CA . CYS A 1 72 ? 1.339 -28.156 -11.484 1 98 72 CYS A CA 1
ATOM 526 C C . CYS A 1 72 ? 0.533 -26.875 -11.25 1 98 72 CYS A C 1
ATOM 528 O O . CYS A 1 72 ? 0.937 -25.797 -11.688 1 98 72 CYS A O 1
ATOM 530 N N . PHE A 1 73 ? -0.515 -27.047 -10.492 1 96.88 73 PHE A N 1
ATOM 531 C CA . PHE A 1 73 ? -1.362 -25.906 -10.188 1 96.88 73 PHE A CA 1
ATOM 532 C C . PHE A 1 73 ? -0.752 -25.062 -9.07 1 96.88 73 PHE A C 1
ATOM 534 O O . PHE A 1 73 ? -1.398 -24.812 -8.055 1 96.88 73 PHE A O 1
ATOM 541 N N . CYS A 1 74 ? 0.478 -24.594 -9.25 1 93.38 74 CYS A N 1
ATOM 542 C CA . CYS A 1 74 ? 1.317 -23.75 -8.406 1 93.38 74 CYS A CA 1
ATOM 543 C C . CYS A 1 74 ? 2.43 -23.094 -9.219 1 93.38 74 CYS A C 1
ATOM 545 O O . CYS A 1 74 ? 2.5 -23.281 -10.438 1 93.38 74 CYS A O 1
ATOM 547 N N . ILE A 1 75 ? 3.211 -22.297 -8.594 1 90.06 75 ILE A N 1
ATOM 548 C CA . ILE A 1 75 ? 4.281 -21.562 -9.273 1 90.06 75 ILE A CA 1
ATOM 549 C C . ILE A 1 75 ? 5.465 -22.5 -9.516 1 90.06 75 ILE A C 1
ATOM 551 O O . ILE A 1 75 ? 6.004 -22.562 -10.625 1 90.06 75 ILE A O 1
ATOM 555 N N . GLY A 1 76 ? 5.859 -23.25 -8.516 1 87.88 76 GLY A N 1
ATOM 556 C CA . GLY A 1 76 ? 7.016 -24.141 -8.594 1 87.88 76 GLY A CA 1
ATOM 557 C C . GLY A 1 76 ? 6.672 -25.531 -9.086 1 87.88 76 GLY A C 1
ATOM 558 O O . GLY A 1 76 ? 5.496 -25.859 -9.258 1 87.88 76 GLY A O 1
ATOM 559 N N . THR A 1 77 ? 7.715 -26.344 -9.438 1 94 77 THR A N 1
ATOM 560 C CA . THR A 1 77 ? 7.512 -27.703 -9.93 1 94 77 THR A CA 1
ATOM 561 C C . THR A 1 77 ? 8.438 -28.688 -9.211 1 94 77 THR A C 1
ATOM 563 O O . THR A 1 77 ? 8.734 -29.766 -9.727 1 94 77 THR A O 1
ATOM 566 N N . ASN A 1 78 ? 8.891 -28.281 -8.055 1 87.75 78 ASN A N 1
ATOM 567 C CA . ASN A 1 78 ? 9.891 -29.062 -7.324 1 87.75 78 ASN A CA 1
ATOM 568 C C . ASN A 1 78 ? 9.344 -30.422 -6.926 1 87.75 78 ASN A C 1
ATOM 570 O O . ASN A 1 78 ? 10.117 -31.375 -6.73 1 87.75 78 ASN A O 1
ATOM 574 N N . GLN A 1 79 ? 8.094 -30.547 -6.836 1 93.19 79 GLN A N 1
ATOM 575 C CA . GLN A 1 79 ? 7.469 -31.781 -6.367 1 93.19 79 GLN A CA 1
ATOM 576 C C . GLN A 1 79 ? 7.328 -32.781 -7.504 1 93.19 79 GLN A C 1
ATOM 578 O O . GLN A 1 79 ? 6.863 -33.906 -7.289 1 93.19 79 GLN A O 1
ATOM 583 N N . VAL A 1 80 ? 7.773 -32.469 -8.734 1 97.12 80 VAL A N 1
ATOM 584 C CA . VAL A 1 80 ? 7.703 -33.375 -9.875 1 97.12 80 VAL A CA 1
ATOM 585 C C . VAL A 1 80 ? 9.109 -33.625 -10.406 1 97.12 80 VAL A C 1
ATOM 587 O O . VAL A 1 80 ? 9.914 -32.719 -10.562 1 97.12 80 VAL A O 1
ATOM 590 N N . ASP A 1 81 ? 9.422 -34.906 -10.578 1 97.62 81 ASP A N 1
ATOM 591 C CA . ASP A 1 81 ? 10.641 -35.219 -11.312 1 97.62 81 ASP A CA 1
ATOM 592 C C . ASP A 1 81 ? 10.477 -34.938 -12.805 1 97.62 81 ASP A C 1
ATOM 594 O O . ASP A 1 81 ? 10.133 -35.812 -13.586 1 97.62 81 ASP A O 1
ATOM 598 N N . VAL A 1 82 ? 10.82 -33.75 -13.156 1 97.12 82 VAL A N 1
ATOM 599 C CA . VAL A 1 82 ? 10.523 -33.281 -14.5 1 97.12 82 VAL A CA 1
ATOM 600 C C . VAL A 1 82 ? 11.383 -34 -15.523 1 97.12 82 VAL A C 1
ATOM 602 O O . VAL A 1 82 ? 10.977 -34.188 -16.672 1 97.12 82 VAL A O 1
ATOM 605 N N . ASP A 1 83 ? 12.547 -34.469 -15.133 1 96.5 83 ASP A N 1
ATOM 606 C CA . ASP A 1 83 ? 13.406 -35.219 -16.031 1 96.5 83 ASP A CA 1
ATOM 607 C C . ASP A 1 83 ? 12.812 -36.594 -16.328 1 96.5 83 ASP A C 1
ATOM 609 O O . ASP A 1 83 ? 12.797 -37.031 -17.484 1 96.5 83 ASP A O 1
ATOM 613 N N . ALA A 1 84 ? 12.375 -37.219 -15.297 1 96.56 84 ALA A N 1
ATOM 614 C CA . ALA A 1 84 ? 11.719 -38.5 -15.484 1 96.56 84 ALA A CA 1
ATOM 615 C C . ALA A 1 84 ? 10.477 -38.375 -16.375 1 96.56 84 ALA A C 1
ATOM 617 O O . ALA A 1 84 ? 10.219 -39.219 -17.219 1 96.56 84 ALA A O 1
ATOM 618 N N . ALA A 1 85 ? 9.742 -37.344 -16.172 1 97.19 85 ALA A N 1
ATOM 619 C CA . ALA A 1 85 ? 8.562 -37.062 -16.984 1 97.19 85 ALA A CA 1
ATOM 620 C C . ALA A 1 85 ? 8.953 -36.844 -18.453 1 97.19 85 ALA A C 1
ATOM 622 O O . ALA A 1 85 ? 8.305 -37.375 -19.359 1 97.19 85 ALA A O 1
ATOM 623 N N . MET A 1 86 ? 9.977 -36.094 -18.656 1 96.12 86 MET A N 1
ATOM 624 C CA . MET A 1 86 ? 10.461 -35.844 -20.016 1 96.12 86 MET A CA 1
ATOM 625 C C . MET A 1 86 ? 10.852 -37.125 -20.719 1 96.12 86 MET A C 1
ATOM 627 O O . MET A 1 86 ? 10.492 -37.344 -21.875 1 96.12 86 MET A O 1
ATOM 631 N N . LYS A 1 87 ? 11.555 -38 -20 1 93.69 87 LYS A N 1
ATOM 632 C CA . LYS A 1 87 ? 12.031 -39.25 -20.562 1 93.69 87 LYS A CA 1
ATOM 633 C C . LYS A 1 87 ? 10.867 -40.156 -20.938 1 93.69 87 LYS A C 1
ATOM 635 O O . LYS A 1 87 ? 11.016 -41.031 -21.797 1 93.69 87 LYS A O 1
ATOM 640 N N . ARG A 1 88 ? 9.781 -39.938 -20.391 1 95 88 ARG A N 1
ATOM 641 C CA . ARG A 1 88 ? 8.586 -40.719 -20.688 1 95 88 ARG A CA 1
ATOM 642 C C . ARG A 1 88 ? 7.699 -40 -21.703 1 95 88 ARG A C 1
ATOM 644 O O . ARG A 1 88 ? 6.613 -40.469 -22.047 1 95 88 ARG A O 1
ATOM 651 N N . GLY A 1 89 ? 8.164 -38.812 -22.156 1 95.69 89 GLY A N 1
ATOM 652 C CA . GLY A 1 89 ? 7.402 -38.031 -23.125 1 95.69 89 GLY A CA 1
ATOM 653 C C . GLY A 1 89 ? 6.219 -37.312 -22.516 1 95.69 89 GLY A C 1
ATOM 654 O O . GLY A 1 89 ? 5.195 -37.125 -23.172 1 95.69 89 GLY A O 1
ATOM 655 N N . ILE A 1 90 ? 6.293 -36.969 -21.25 1 97.19 90 ILE A N 1
ATOM 656 C CA . ILE A 1 90 ? 5.199 -36.312 -20.547 1 97.19 90 ILE A CA 1
ATOM 657 C C . ILE A 1 90 ? 5.555 -34.844 -20.266 1 97.19 90 ILE A C 1
ATOM 659 O O . ILE A 1 90 ? 6.406 -34.562 -19.422 1 97.19 90 ILE A O 1
ATOM 663 N N . PRO A 1 91 ? 4.906 -33.906 -20.969 1 97.75 91 PRO A N 1
ATOM 664 C CA . PRO A 1 91 ? 5.152 -32.5 -20.641 1 97.75 91 PRO A CA 1
ATOM 665 C C . PRO A 1 91 ? 4.574 -32.094 -19.281 1 97.75 91 PRO A C 1
ATOM 667 O O . PRO A 1 91 ? 3.553 -32.625 -18.859 1 97.75 91 PRO A O 1
ATOM 670 N N . VAL A 1 92 ? 5.238 -31.172 -18.625 1 98.31 92 VAL A N 1
ATOM 671 C CA . VAL A 1 92 ? 4.832 -30.625 -17.328 1 98.31 92 VAL A CA 1
ATOM 672 C C . VAL A 1 92 ? 4.621 -29.125 -17.453 1 98.31 92 VAL A C 1
ATOM 674 O O . VAL A 1 92 ? 5.465 -28.406 -17.984 1 98.31 92 VAL A O 1
ATOM 677 N N . PHE A 1 93 ? 3.439 -28.688 -17.031 1 98.12 93 PHE A N 1
ATOM 678 C CA . PHE A 1 93 ? 3.109 -27.266 -17.078 1 98.12 93 PHE A CA 1
ATOM 679 C C . PHE A 1 93 ? 2.91 -26.719 -15.664 1 98.12 93 PHE A C 1
ATOM 681 O O . PHE A 1 93 ? 2.539 -27.453 -14.75 1 98.12 93 PHE A O 1
ATOM 688 N N . ASN A 1 94 ? 3.219 -25.453 -15.438 1 97.31 94 ASN A N 1
ATOM 689 C CA . ASN A 1 94 ? 2.945 -24.719 -14.211 1 97.31 94 ASN A CA 1
ATOM 690 C C . ASN A 1 94 ? 2.402 -23.328 -14.5 1 97.31 94 ASN A C 1
ATOM 692 O O . ASN A 1 94 ? 1.997 -23.031 -15.625 1 97.31 94 ASN A O 1
ATOM 696 N N . ALA A 1 95 ? 2.154 -22.547 -13.43 1 95.25 95 ALA A N 1
ATOM 697 C CA . ALA A 1 95 ? 1.647 -21.188 -13.57 1 95.25 95 ALA A CA 1
ATOM 698 C C . ALA A 1 95 ? 2.611 -20.172 -12.953 1 95.25 95 ALA A C 1
ATOM 700 O O . ALA A 1 95 ? 2.318 -19.594 -11.914 1 95.25 95 ALA A O 1
ATOM 701 N N . PRO A 1 96 ? 3.645 -19.797 -13.625 1 88.94 96 PRO A N 1
ATOM 702 C CA . PRO A 1 96 ? 4.719 -19 -13.023 1 88.94 96 PRO A CA 1
ATOM 703 C C . PRO A 1 96 ? 4.32 -17.547 -12.805 1 88.94 96 PRO A C 1
ATOM 705 O O . PRO A 1 96 ? 4.934 -16.844 -11.984 1 88.94 96 PRO A O 1
ATOM 708 N N . PHE A 1 97 ? 3.299 -16.984 -13.438 1 87.06 97 PHE A N 1
ATOM 709 C CA . PHE A 1 97 ? 3.096 -15.547 -13.406 1 87.06 97 PHE A CA 1
ATOM 710 C C . PHE A 1 97 ? 1.743 -15.203 -12.789 1 87.06 97 PHE A C 1
ATOM 712 O O . PHE A 1 97 ? 1.361 -14.031 -12.727 1 87.06 97 PHE A O 1
ATOM 719 N N . SER A 1 98 ? 1.063 -16.203 -12.281 1 92.44 98 SER A N 1
ATOM 720 C CA . SER A 1 98 ? -0.32 -16.031 -11.844 1 92.44 98 SER A CA 1
ATOM 721 C C . SER A 1 98 ? -0.394 -15.305 -10.508 1 92.44 98 SER A C 1
ATOM 723 O O . SER A 1 98 ? -1.464 -14.852 -10.102 1 92.44 98 SER A O 1
ATOM 725 N N . ASN A 1 99 ? 0.761 -15.141 -9.844 1 94 99 ASN A N 1
ATOM 726 C CA . ASN A 1 99 ? 0.743 -14.516 -8.523 1 94 99 ASN A CA 1
ATOM 727 C C . ASN A 1 99 ? 1.48 -13.18 -8.523 1 94 99 ASN A C 1
ATOM 729 O O . ASN A 1 99 ? 1.702 -12.586 -7.469 1 94 99 ASN A O 1
ATOM 733 N N . THR A 1 100 ? 1.851 -12.695 -9.672 1 95.62 100 THR A N 1
ATOM 734 C CA . THR A 1 100 ? 2.689 -11.508 -9.812 1 95.62 100 THR A CA 1
ATOM 735 C C . THR A 1 100 ? 2.041 -10.297 -9.148 1 95.62 100 THR A C 1
ATOM 737 O O . THR A 1 100 ? 2.68 -9.609 -8.352 1 95.62 100 THR A O 1
ATOM 740 N N . ARG A 1 101 ? 0.771 -10.117 -9.406 1 97.12 101 ARG A N 1
ATOM 741 C CA . ARG A 1 101 ? 0.058 -8.969 -8.859 1 97.12 101 ARG A CA 1
ATOM 742 C C . ARG A 1 101 ? -0.037 -9.055 -7.34 1 97.12 101 ARG A C 1
ATOM 744 O O . ARG A 1 101 ? 0.124 -8.047 -6.645 1 97.12 101 ARG A O 1
ATOM 751 N N . SER A 1 102 ? -0.308 -10.281 -6.828 1 97.94 102 SER A N 1
ATOM 752 C CA . SER A 1 102 ? -0.397 -10.5 -5.391 1 97.94 102 SER A CA 1
ATOM 753 C C . SER A 1 102 ? 0.882 -10.062 -4.684 1 97.94 102 SER A C 1
ATOM 755 O O . SER A 1 102 ? 0.832 -9.336 -3.686 1 97.94 102 SER A O 1
ATOM 757 N N . VAL A 1 103 ? 1.99 -10.43 -5.223 1 98.31 103 VAL A N 1
ATOM 758 C CA . VAL A 1 103 ? 3.279 -10.117 -4.613 1 98.31 103 VAL A CA 1
ATOM 759 C C . VAL A 1 103 ? 3.549 -8.617 -4.711 1 98.31 103 VAL A C 1
ATOM 761 O O . VAL A 1 103 ? 4.012 -8 -3.746 1 98.31 103 VAL A O 1
ATOM 764 N N . ALA A 1 104 ? 3.225 -8.031 -5.848 1 98.62 104 ALA A N 1
ATOM 765 C CA . ALA A 1 104 ? 3.502 -6.617 -6.086 1 98.62 104 ALA A CA 1
ATOM 766 C C . ALA A 1 104 ? 2.754 -5.734 -5.09 1 98.62 104 ALA A C 1
ATOM 768 O O . ALA A 1 104 ? 3.33 -4.805 -4.523 1 98.62 104 ALA A O 1
ATOM 769 N N . GLU A 1 105 ? 1.501 -6.043 -4.84 1 98.56 105 GLU A N 1
ATOM 770 C CA . GLU A 1 105 ? 0.695 -5.266 -3.9 1 98.56 105 GLU A CA 1
ATOM 771 C C . GLU A 1 105 ? 1.229 -5.398 -2.477 1 98.56 105 GLU A C 1
ATOM 773 O O . GLU A 1 105 ? 1.273 -4.418 -1.731 1 98.56 105 GLU A O 1
ATOM 778 N N . LEU A 1 106 ? 1.608 -6.598 -2.143 1 98.75 106 LEU A N 1
ATOM 779 C CA . LEU A 1 106 ? 2.131 -6.844 -0.804 1 98.75 106 LEU A CA 1
ATOM 780 C C . LEU A 1 106 ? 3.395 -6.027 -0.554 1 98.75 106 LEU A C 1
ATOM 782 O O . LEU A 1 106 ? 3.51 -5.355 0.472 1 98.75 106 LEU A O 1
ATOM 786 N N . VAL A 1 107 ? 4.281 -6.043 -1.513 1 98.88 107 VAL A N 1
ATOM 787 C CA . VAL A 1 107 ? 5.559 -5.348 -1.394 1 98.88 107 VAL A CA 1
ATOM 788 C C . VAL A 1 107 ? 5.316 -3.848 -1.257 1 98.88 107 VAL A C 1
ATOM 790 O O . VAL A 1 107 ? 5.938 -3.188 -0.417 1 98.88 107 VAL A O 1
ATOM 793 N N . LEU A 1 108 ? 4.426 -3.326 -2.043 1 98.81 108 LEU A N 1
ATOM 794 C CA . LEU A 1 108 ? 4.102 -1.903 -1.992 1 98.81 108 LEU A CA 1
ATOM 795 C C . LEU A 1 108 ? 3.613 -1.506 -0.604 1 98.81 108 LEU A C 1
ATOM 797 O O . LEU A 1 108 ? 4.098 -0.529 -0.027 1 98.81 108 LEU A O 1
ATOM 801 N N . ALA A 1 109 ? 2.67 -2.27 -0.088 1 98.81 109 ALA A N 1
ATOM 802 C CA . ALA A 1 109 ? 2.07 -1.952 1.205 1 98.81 109 ALA A CA 1
ATOM 803 C C . ALA A 1 109 ? 3.086 -2.104 2.334 1 98.81 109 ALA A C 1
ATOM 805 O O . ALA A 1 109 ? 3.105 -1.3 3.27 1 98.81 109 ALA A O 1
ATOM 806 N N . GLU A 1 110 ? 3.934 -3.137 2.211 1 98.81 110 GLU A N 1
ATOM 807 C CA . GLU A 1 110 ? 4.992 -3.322 3.201 1 98.81 110 GLU A CA 1
ATOM 808 C C . GLU A 1 110 ? 5.949 -2.135 3.217 1 98.81 110 GLU A C 1
ATOM 810 O O . GLU A 1 110 ? 6.336 -1.658 4.285 1 98.81 110 GLU A O 1
ATOM 815 N N . ALA A 1 111 ? 6.324 -1.665 2.047 1 98.81 111 ALA A N 1
ATOM 816 C CA . ALA A 1 111 ? 7.219 -0.516 1.942 1 98.81 111 ALA A CA 1
ATOM 817 C C . ALA A 1 111 ? 6.633 0.702 2.652 1 98.81 111 ALA A C 1
ATOM 819 O O . ALA A 1 111 ? 7.312 1.341 3.461 1 98.81 111 ALA A O 1
ATOM 820 N N . ILE A 1 112 ? 5.375 0.973 2.42 1 98.81 112 ILE A N 1
ATOM 821 C CA . ILE A 1 112 ? 4.727 2.156 2.977 1 98.81 112 ILE A CA 1
ATOM 822 C C . ILE A 1 112 ? 4.66 2.041 4.496 1 98.81 112 ILE A C 1
ATOM 824 O O . ILE A 1 112 ? 5.035 2.971 5.215 1 98.81 112 ILE A O 1
ATOM 828 N N . LEU A 1 113 ? 4.23 0.901 5.027 1 98.62 113 LEU A N 1
ATOM 829 C CA . LEU A 1 113 ? 4.02 0.769 6.465 1 98.62 113 LEU A CA 1
ATOM 830 C C . LEU A 1 113 ? 5.352 0.765 7.211 1 98.62 113 LEU A C 1
ATOM 832 O O . LEU A 1 113 ? 5.438 1.26 8.336 1 98.62 113 LEU A O 1
ATOM 836 N N . LEU A 1 114 ? 6.363 0.21 6.574 1 98.81 114 LEU A N 1
ATOM 837 C CA . LEU A 1 114 ? 7.68 0.208 7.211 1 98.81 114 LEU A CA 1
ATOM 838 C C . LEU A 1 114 ? 8.281 1.609 7.219 1 98.81 114 LEU A C 1
ATOM 840 O O . LEU A 1 114 ? 8.898 2.018 8.203 1 98.81 114 LEU A O 1
ATOM 844 N N . LEU A 1 115 ? 8.117 2.373 6.117 1 98.62 115 LEU A N 1
ATOM 845 C CA . LEU A 1 115 ? 8.562 3.762 6.082 1 98.62 115 LEU A CA 1
ATOM 846 C C . LEU A 1 115 ? 7.918 4.57 7.199 1 98.62 115 LEU A C 1
ATOM 848 O O . LEU A 1 115 ? 8.516 5.52 7.711 1 98.62 115 LEU A O 1
ATOM 852 N N . ARG A 1 116 ? 6.734 4.086 7.625 1 98.44 116 ARG A N 1
ATOM 853 C CA . ARG A 1 116 ? 5.93 4.805 8.609 1 98.44 116 ARG A CA 1
ATOM 854 C C . ARG A 1 116 ? 6.141 4.234 10.008 1 98.44 116 ARG A C 1
ATOM 856 O O . ARG A 1 116 ? 5.578 4.746 10.977 1 98.44 116 ARG A O 1
ATOM 863 N N . ARG A 1 117 ? 6.898 3.121 10.141 1 98.19 117 ARG A N 1
ATOM 864 C CA . ARG A 1 117 ? 7.195 2.439 11.398 1 98.19 117 ARG A CA 1
ATOM 865 C C . ARG A 1 117 ? 5.926 1.886 12.031 1 98.19 117 ARG A C 1
ATOM 867 O O . ARG A 1 117 ? 5.84 1.758 13.258 1 98.19 117 ARG A O 1
ATOM 874 N N . ILE A 1 118 ? 4.957 1.56 11.211 1 98.19 118 ILE A N 1
ATOM 875 C CA . ILE A 1 118 ? 3.633 1.17 11.68 1 98.19 118 ILE A CA 1
ATOM 876 C C . ILE A 1 118 ? 3.713 -0.185 12.375 1 98.19 118 ILE A C 1
ATOM 878 O O . ILE A 1 118 ? 3.078 -0.393 13.414 1 98.19 118 ILE A O 1
ATOM 882 N N . PRO A 1 119 ? 4.512 -1.21 11.828 1 97.62 119 PRO A N 1
ATOM 883 C CA . PRO A 1 119 ? 4.594 -2.477 12.555 1 97.62 119 PRO A CA 1
ATOM 884 C C . PRO A 1 119 ? 5.023 -2.291 14.008 1 97.62 119 PRO A C 1
ATOM 886 O O . PRO A 1 119 ? 4.426 -2.879 14.914 1 97.62 119 PRO A O 1
ATOM 889 N N . GLU A 1 120 ? 5.992 -1.467 14.25 1 97.5 120 GLU A N 1
ATOM 890 C CA . GLU A 1 120 ? 6.469 -1.18 15.602 1 97.5 120 GLU A CA 1
ATOM 891 C C . GLU A 1 120 ? 5.406 -0.447 16.406 1 97.5 120 GLU A C 1
ATOM 893 O O . GLU A 1 120 ? 5.141 -0.808 17.562 1 97.5 120 GLU A O 1
ATOM 898 N N . LYS A 1 121 ? 4.828 0.629 15.844 1 98.12 121 LYS A N 1
ATOM 899 C CA . LYS A 1 121 ? 3.844 1.447 16.547 1 98.12 121 LYS A CA 1
ATOM 900 C C . LYS A 1 121 ? 2.605 0.63 16.906 1 98.12 121 LYS A C 1
ATOM 902 O O . LYS A 1 121 ? 2.072 0.757 18.016 1 98.12 121 LYS A O 1
ATOM 907 N N . ASN A 1 122 ? 2.141 -0.193 15.961 1 98.12 122 ASN A N 1
ATOM 908 C CA . ASN A 1 122 ? 1.013 -1.084 16.219 1 98.12 122 ASN A CA 1
ATOM 909 C C . ASN A 1 122 ? 1.29 -2.031 17.375 1 98.12 122 ASN A C 1
ATOM 911 O O . ASN A 1 122 ? 0.458 -2.18 18.266 1 98.12 122 ASN A O 1
ATOM 915 N N . LEU A 1 123 ? 2.457 -2.678 17.312 1 97.31 123 LEU A N 1
ATOM 916 C CA . LEU A 1 123 ? 2.848 -3.588 18.375 1 97.31 123 LEU A CA 1
ATOM 917 C C . LEU A 1 123 ? 2.844 -2.875 19.734 1 97.31 123 LEU A C 1
ATOM 919 O O . LEU A 1 123 ? 2.307 -3.395 20.703 1 97.31 123 LEU A O 1
ATOM 923 N N . ARG A 1 124 ? 3.373 -1.674 19.781 1 97.25 124 ARG A N 1
ATOM 924 C CA . ARG A 1 124 ? 3.496 -0.916 21.031 1 97.25 124 ARG A CA 1
ATOM 925 C C . ARG A 1 124 ? 2.123 -0.536 21.578 1 97.25 124 ARG A C 1
ATOM 927 O O . ARG A 1 124 ? 1.894 -0.597 22.781 1 97.25 124 ARG A O 1
ATOM 934 N N . VAL A 1 125 ? 1.187 -0.126 20.703 1 98.25 125 VAL A N 1
ATOM 935 C CA . VAL A 1 125 ? -0.158 0.21 21.156 1 98.25 125 VAL A CA 1
ATOM 936 C C . VAL A 1 125 ? -0.811 -1.018 21.797 1 98.25 125 VAL A C 1
ATOM 938 O O . VAL A 1 125 ? -1.386 -0.931 22.875 1 98.25 125 VAL A O 1
ATOM 941 N N . HIS A 1 126 ? -0.704 -2.184 21.141 1 97.81 126 HIS A N 1
ATOM 942 C CA . HIS A 1 126 ? -1.27 -3.42 21.672 1 97.81 126 HIS A CA 1
ATOM 943 C C . HIS A 1 126 ? -0.609 -3.807 22.984 1 97.81 126 HIS A C 1
ATOM 945 O O . HIS A 1 126 ? -1.191 -4.543 23.781 1 97.81 126 HIS A O 1
ATOM 951 N N . GLN A 1 127 ? 0.631 -3.297 23.219 1 96.94 127 GLN A N 1
ATOM 952 C CA . GLN A 1 127 ? 1.383 -3.621 24.422 1 96.94 127 GLN A CA 1
ATOM 953 C C . GLN A 1 127 ? 1.198 -2.549 25.484 1 96.94 127 GLN A C 1
ATOM 955 O O . GLN A 1 127 ? 1.845 -2.592 26.547 1 96.94 127 GLN A O 1
ATOM 960 N N . GLY A 1 128 ? 0.412 -1.494 25.25 1 97.25 128 GLY A N 1
ATOM 961 C CA . GLY A 1 128 ? 0.032 -0.555 26.297 1 97.25 128 GLY A CA 1
ATOM 962 C C . GLY A 1 128 ? 0.792 0.756 26.219 1 97.25 128 GLY A C 1
ATOM 963 O O . GLY A 1 128 ? 0.875 1.486 27.203 1 97.25 128 GLY A O 1
ATOM 964 N N . HIS A 1 129 ? 1.401 1.012 25.109 1 97.19 129 HIS A N 1
ATOM 965 C CA . HIS A 1 129 ? 2.129 2.264 24.938 1 97.19 129 HIS A CA 1
ATOM 966 C C . HIS A 1 129 ? 1.449 3.15 23.891 1 97.19 129 HIS A C 1
ATOM 968 O O . HIS A 1 129 ? 0.683 2.662 23.062 1 97.19 129 HIS A O 1
ATOM 974 N N . TRP A 1 130 ? 1.658 4.426 24.016 1 96.88 130 TRP A N 1
ATOM 975 C CA . TRP A 1 130 ? 1.042 5.414 23.141 1 96.88 130 TRP A CA 1
ATOM 976 C C . TRP A 1 130 ? 2.074 6.422 22.641 1 96.88 130 TRP A C 1
ATOM 978 O O . TRP A 1 130 ? 2.096 7.57 23.094 1 96.88 130 TRP A O 1
ATOM 988 N N . ASP A 1 131 ? 2.896 6.031 21.656 1 94.12 131 ASP A N 1
ATOM 989 C CA . ASP A 1 131 ? 4.012 6.828 21.156 1 94.12 131 ASP A CA 1
ATOM 990 C C . ASP A 1 131 ? 3.627 7.578 19.891 1 94.12 131 ASP A C 1
ATOM 992 O O . ASP A 1 131 ? 3.566 6.992 18.812 1 94.12 131 ASP A O 1
ATOM 996 N N . LYS A 1 132 ? 3.539 8.883 19.922 1 91.88 132 LYS A N 1
ATOM 997 C CA . LYS A 1 132 ? 3.055 9.711 18.828 1 91.88 132 LYS A CA 1
ATOM 998 C C . LYS A 1 132 ? 4.215 10.289 18.016 1 91.88 132 LYS A C 1
ATOM 1000 O O . LYS A 1 132 ? 4.008 11.125 17.125 1 91.88 132 LYS A O 1
ATOM 1005 N N . SER A 1 133 ? 5.43 9.883 18.328 1 90.69 133 SER A N 1
ATOM 1006 C CA . SER A 1 133 ? 6.602 10.484 17.703 1 90.69 133 SER A CA 1
ATOM 1007 C C . SER A 1 133 ? 6.605 10.234 16.203 1 90.69 133 SER A C 1
ATOM 1009 O O . SER A 1 133 ? 6.301 9.125 15.75 1 90.69 133 SER A O 1
ATOM 1011 N N . ALA A 1 134 ? 7.004 11.25 15.445 1 92.25 134 ALA A N 1
ATOM 1012 C CA . ALA A 1 134 ? 7.145 11.148 13.992 1 92.25 134 ALA A CA 1
ATOM 1013 C C . ALA A 1 134 ? 8.586 10.812 13.602 1 92.25 134 ALA A C 1
ATOM 1015 O O . ALA A 1 134 ? 8.898 10.703 12.414 1 92.25 134 ALA A O 1
ATOM 1016 N N . ALA A 1 135 ? 9.43 10.656 14.617 1 93.69 135 ALA A N 1
ATOM 1017 C CA . ALA A 1 135 ? 10.836 10.391 14.328 1 93.69 135 ALA A CA 1
ATOM 1018 C C . ALA A 1 135 ? 10.992 9.109 13.508 1 93.69 135 ALA A C 1
ATOM 1020 O O . ALA A 1 135 ? 10.5 8.047 13.906 1 93.69 135 ALA A O 1
ATOM 1021 N N . GLY A 1 136 ? 11.656 9.242 12.383 1 96.38 136 GLY A N 1
ATOM 1022 C CA . GLY A 1 136 ? 11.945 8.094 11.539 1 96.38 136 GLY A CA 1
ATOM 1023 C C . GLY A 1 136 ? 10.75 7.645 10.711 1 96.38 136 GLY A C 1
ATOM 1024 O O . GLY A 1 136 ? 10.789 6.594 10.07 1 96.38 136 GLY A O 1
ATOM 1025 N N . ALA A 1 137 ? 9.648 8.406 10.758 1 97.81 137 ALA A N 1
ATOM 1026 C CA . ALA A 1 137 ? 8.461 8.094 9.961 1 97.81 137 ALA A CA 1
ATOM 1027 C C . ALA A 1 137 ? 8.391 8.969 8.719 1 97.81 137 ALA A C 1
ATOM 1029 O O . ALA A 1 137 ? 8.492 10.195 8.805 1 97.81 137 ALA A O 1
ATOM 1030 N N . PHE A 1 138 ? 8.172 8.367 7.5 1 98.5 138 PHE A N 1
ATOM 1031 C CA . PHE A 1 138 ? 8.281 9.117 6.25 1 98.5 138 PHE A CA 1
ATOM 1032 C C . PHE A 1 138 ? 7.125 8.773 5.316 1 98.5 138 PHE A C 1
ATOM 1034 O O . PHE A 1 138 ? 6.523 7.703 5.43 1 98.5 138 PHE A O 1
ATOM 1041 N N . GLU A 1 139 ? 6.801 9.672 4.426 1 98.38 139 GLU A N 1
ATOM 1042 C CA . GLU A 1 139 ? 5.949 9.391 3.275 1 98.38 139 GLU A CA 1
ATOM 1043 C C . GLU A 1 139 ? 6.707 8.609 2.205 1 98.38 139 GLU A C 1
ATOM 1045 O O . GLU A 1 139 ? 7.93 8.727 2.094 1 98.38 139 GLU A O 1
ATOM 1050 N N . ALA A 1 140 ? 5.961 7.84 1.457 1 98.44 140 ALA A N 1
ATOM 1051 C CA . ALA A 1 140 ? 6.551 7.102 0.343 1 98.44 140 ALA A CA 1
ATOM 1052 C C . ALA A 1 140 ? 6.82 8.023 -0.844 1 98.44 140 ALA A C 1
ATOM 1054 O O . ALA A 1 140 ? 7.785 7.824 -1.585 1 98.44 140 ALA A O 1
ATOM 1055 N N . ARG A 1 141 ? 5.922 8.969 -1.035 1 97.75 141 ARG A N 1
ATOM 1056 C CA . ARG A 1 141 ? 6.094 9.906 -2.145 1 97.75 141 ARG A CA 1
ATOM 1057 C C . ARG A 1 141 ? 7.477 10.547 -2.113 1 97.75 141 ARG A C 1
ATOM 1059 O O . ARG A 1 141 ? 7.914 11.039 -1.071 1 97.75 141 ARG A O 1
ATOM 1066 N N . GLY A 1 142 ? 8.109 10.461 -3.225 1 97.69 142 GLY A N 1
ATOM 1067 C CA . GLY A 1 142 ? 9.414 11.102 -3.346 1 97.69 142 GLY A CA 1
ATOM 1068 C C . GLY A 1 142 ? 10.562 10.195 -2.936 1 97.69 142 GLY A C 1
ATOM 1069 O O . GLY A 1 142 ? 11.719 10.492 -3.229 1 97.69 142 GLY A O 1
ATOM 1070 N N . LYS A 1 143 ? 10.312 9.109 -2.229 1 98.75 143 LYS A N 1
ATOM 1071 C CA . LYS A 1 143 ? 11.359 8.164 -1.849 1 98.75 143 LYS A CA 1
ATOM 1072 C C . LYS A 1 143 ? 11.773 7.301 -3.033 1 98.75 143 LYS A C 1
ATOM 1074 O O . LYS A 1 143 ? 11.023 7.164 -4.004 1 98.75 143 LYS A O 1
ATOM 1079 N N . THR A 1 144 ? 12.977 6.75 -2.98 1 98.88 144 THR A N 1
ATOM 1080 C CA . THR A 1 144 ? 13.508 5.91 -4.051 1 98.88 144 THR A CA 1
ATOM 1081 C C . THR A 1 144 ? 13.336 4.434 -3.719 1 98.88 144 THR A C 1
ATOM 1083 O O . THR A 1 144 ? 13.758 3.975 -2.656 1 98.88 144 THR A O 1
ATOM 1086 N N . LEU A 1 145 ? 12.68 3.713 -4.613 1 98.94 145 LEU A N 1
ATOM 1087 C CA . LEU A 1 145 ? 12.562 2.26 -4.539 1 98.94 145 LEU A CA 1
ATOM 1088 C C . LEU A 1 145 ? 13.578 1.587 -5.457 1 98.94 145 LEU A C 1
ATOM 1090 O O . LEU A 1 145 ? 13.547 1.787 -6.676 1 98.94 145 LEU A O 1
ATOM 1094 N N . GLY A 1 146 ? 14.508 0.842 -4.848 1 98.94 146 GLY A N 1
ATOM 1095 C CA . GLY A 1 146 ? 15.43 0.018 -5.609 1 98.94 146 GLY A CA 1
ATOM 1096 C C . GLY A 1 146 ? 14.945 -1.406 -5.801 1 98.94 146 GLY A C 1
ATOM 1097 O O . GLY A 1 146 ? 14.734 -2.131 -4.828 1 98.94 146 GLY A O 1
ATOM 1098 N N . ILE A 1 147 ? 14.789 -1.827 -7.062 1 98.94 147 ILE A N 1
ATOM 1099 C CA . ILE A 1 147 ? 14.312 -3.166 -7.383 1 98.94 147 ILE A CA 1
ATOM 1100 C C . ILE A 1 147 ? 15.461 -4.008 -7.93 1 98.94 147 ILE A C 1
ATOM 1102 O O . ILE A 1 147 ? 16.047 -3.678 -8.969 1 98.94 147 ILE A O 1
ATOM 1106 N N . ILE A 1 148 ? 15.789 -5.043 -7.191 1 98.81 148 ILE A N 1
ATOM 1107 C CA . ILE A 1 148 ? 16.75 -6.012 -7.695 1 98.81 148 ILE A CA 1
ATOM 1108 C C . ILE A 1 148 ? 16.016 -7.172 -8.359 1 98.81 148 ILE A C 1
ATOM 1110 O O . ILE A 1 148 ? 15.391 -7.992 -7.688 1 98.81 148 ILE A O 1
ATOM 1114 N N . GLY A 1 149 ? 16.172 -7.32 -9.633 1 98.31 149 GLY A N 1
ATOM 1115 C CA . GLY A 1 149 ? 15.344 -8.203 -10.445 1 98.31 149 GLY A CA 1
ATOM 1116 C C . GLY A 1 149 ? 14.141 -7.508 -11.047 1 98.31 149 GLY A C 1
ATOM 1117 O O . GLY A 1 149 ? 13.141 -7.273 -10.367 1 98.31 149 GLY A O 1
ATOM 1118 N N . TYR A 1 150 ? 14.219 -7.211 -12.375 1 98 150 TYR A N 1
ATOM 1119 C CA . TYR A 1 150 ? 13.195 -6.426 -13.055 1 98 150 TYR A CA 1
ATOM 1120 C C . TYR A 1 150 ? 12.43 -7.281 -14.055 1 98 150 TYR A C 1
ATOM 1122 O O . TYR A 1 150 ? 12.203 -6.867 -15.195 1 98 150 TYR A O 1
ATOM 1130 N N . GLY A 1 151 ? 12.125 -8.492 -13.594 1 95.88 151 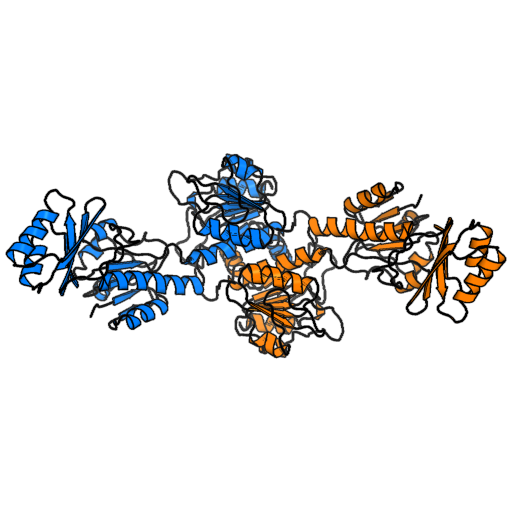GLY A N 1
ATOM 1131 C CA . GLY A 1 151 ? 11.266 -9.383 -14.352 1 95.88 151 GLY A CA 1
ATOM 1132 C C . GLY A 1 151 ? 9.789 -9.086 -14.18 1 95.88 151 GLY A C 1
ATOM 1133 O O . GLY A 1 151 ? 9.398 -7.918 -14.055 1 95.88 151 GLY A O 1
ATOM 1134 N N . ASN A 1 152 ? 8.945 -10.102 -14.18 1 93.69 152 ASN A N 1
ATOM 1135 C CA . ASN A 1 152 ? 7.496 -9.953 -14.133 1 93.69 152 ASN A CA 1
ATOM 1136 C C . ASN A 1 152 ? 7.039 -9.266 -12.852 1 93.69 152 ASN A C 1
ATOM 1138 O O . ASN A 1 152 ? 6.281 -8.297 -12.891 1 93.69 152 ASN A O 1
ATOM 1142 N N . ILE A 1 153 ? 7.5 -9.781 -11.742 1 96.75 153 ILE A N 1
ATOM 1143 C CA . ILE A 1 153 ? 7.086 -9.211 -10.469 1 96.75 153 ILE A CA 1
ATOM 1144 C C . ILE A 1 153 ? 7.707 -7.828 -10.289 1 96.75 153 ILE A C 1
ATOM 1146 O O . ILE A 1 153 ? 7.012 -6.863 -9.969 1 96.75 153 ILE A O 1
ATOM 1150 N N . GLY A 1 154 ? 9.031 -7.703 -10.562 1 97.94 154 GLY A N 1
ATOM 1151 C CA . GLY A 1 154 ? 9.734 -6.445 -10.391 1 97.94 154 GLY A CA 1
ATOM 1152 C C . GLY A 1 154 ? 9.141 -5.312 -11.211 1 97.94 154 GLY A C 1
ATOM 1153 O O . GLY A 1 154 ? 8.984 -4.195 -10.711 1 97.94 154 GLY A O 1
ATOM 1154 N N . SER A 1 155 ? 8.789 -5.602 -12.422 1 97.69 155 SER A N 1
ATOM 1155 C CA . SER A 1 155 ? 8.25 -4.562 -13.289 1 97.69 155 SER A CA 1
ATOM 1156 C C . SER A 1 155 ? 6.852 -4.145 -12.852 1 97.69 155 SER A C 1
ATOM 1158 O O . SER A 1 155 ? 6.473 -2.979 -12.992 1 97.69 155 SER A O 1
ATOM 1160 N N . GLN A 1 156 ? 6.102 -5.109 -12.367 1 97.31 156 GLN A N 1
ATOM 1161 C CA . GLN A 1 156 ? 4.781 -4.758 -11.859 1 97.31 156 GLN A CA 1
ATOM 1162 C C . GLN A 1 156 ? 4.883 -3.875 -10.625 1 97.31 156 GLN A C 1
ATOM 1164 O O . GLN A 1 156 ? 4.125 -2.916 -10.477 1 97.31 156 GLN A O 1
ATOM 1169 N N . ILE A 1 157 ? 5.824 -4.191 -9.734 1 98.5 157 ILE A N 1
ATOM 1170 C CA . ILE A 1 157 ? 6.07 -3.352 -8.562 1 98.5 157 ILE A CA 1
ATOM 1171 C C . ILE A 1 157 ? 6.461 -1.945 -9.008 1 98.5 157 ILE A C 1
ATOM 1173 O O . ILE A 1 157 ? 5.988 -0.954 -8.453 1 98.5 157 ILE A O 1
ATOM 1177 N N . SER A 1 158 ? 7.305 -1.911 -10.039 1 98.56 158 SER A N 1
ATOM 1178 C CA . SER A 1 158 ? 7.781 -0.649 -10.594 1 98.56 158 SER A CA 1
ATOM 1179 C C . SER A 1 158 ? 6.617 0.256 -10.992 1 98.56 158 SER A C 1
ATOM 1181 O O . SER A 1 158 ? 6.578 1.427 -10.602 1 98.56 158 SER A O 1
ATOM 1183 N N . THR A 1 159 ? 5.668 -0.284 -11.656 1 98.06 159 THR A N 1
ATOM 1184 C CA . THR A 1 159 ? 4.523 0.473 -12.156 1 98.06 159 THR A CA 1
ATOM 1185 C C . THR A 1 159 ? 3.654 0.963 -11 1 98.06 159 THR A C 1
ATOM 1187 O O . THR A 1 159 ? 3.258 2.129 -10.961 1 98.06 159 THR A O 1
ATOM 1190 N N . LEU A 1 160 ? 3.373 0.119 -10.062 1 98.44 160 LEU A N 1
ATOM 1191 C CA . LEU A 1 160 ? 2.547 0.485 -8.922 1 98.44 160 LEU A CA 1
ATOM 1192 C C . LEU A 1 160 ? 3.236 1.548 -8.07 1 98.44 160 LEU A C 1
ATOM 1194 O O . LEU A 1 160 ? 2.592 2.494 -7.609 1 98.44 160 LEU A O 1
ATOM 1198 N N . ALA A 1 161 ? 4.547 1.361 -7.859 1 98.69 161 ALA A N 1
ATOM 1199 C CA . ALA A 1 161 ? 5.324 2.279 -7.027 1 98.69 161 ALA A CA 1
ATOM 1200 C C . ALA A 1 161 ? 5.344 3.682 -7.629 1 98.69 161 ALA A C 1
ATOM 1202 O O . ALA A 1 161 ? 5.148 4.672 -6.922 1 98.69 161 ALA A O 1
ATOM 1203 N N . GLU A 1 162 ? 5.512 3.785 -8.898 1 98.25 162 GLU A N 1
ATOM 1204 C CA . GLU A 1 162 ? 5.527 5.082 -9.57 1 98.25 162 GLU A CA 1
ATOM 1205 C C . GLU A 1 162 ? 4.156 5.75 -9.508 1 98.25 162 GLU A C 1
ATOM 1207 O O . GLU A 1 162 ? 4.059 6.973 -9.398 1 98.25 162 GLU A O 1
ATOM 1212 N N . ALA A 1 163 ? 3.154 4.934 -9.562 1 97.44 163 ALA A N 1
ATOM 1213 C CA . ALA A 1 163 ? 1.789 5.457 -9.547 1 97.44 163 ALA A CA 1
ATOM 1214 C C . ALA A 1 163 ? 1.493 6.172 -8.234 1 97.44 163 ALA A C 1
ATOM 1216 O O . ALA A 1 163 ? 0.674 7.094 -8.188 1 97.44 163 ALA A O 1
ATOM 1217 N N . ILE A 1 164 ? 2.227 5.832 -7.168 1 97.44 164 ILE A N 1
ATOM 1218 C CA . ILE A 1 164 ? 1.93 6.48 -5.895 1 97.44 164 ILE A CA 1
ATOM 1219 C C . ILE A 1 164 ? 3.037 7.477 -5.555 1 97.44 164 ILE A C 1
ATOM 1221 O O . ILE A 1 164 ? 3.119 7.957 -4.422 1 97.44 164 ILE A O 1
ATOM 1225 N N . GLY A 1 165 ? 3.965 7.648 -6.5 1 97.81 165 GLY A N 1
ATOM 1226 C CA . GLY A 1 165 ? 4.852 8.797 -6.375 1 97.81 165 GLY A CA 1
ATOM 1227 C C . GLY A 1 165 ? 6.262 8.414 -5.965 1 97.81 165 GLY A C 1
ATOM 1228 O O . GLY A 1 165 ? 7.082 9.289 -5.66 1 97.81 165 GLY A O 1
ATOM 1229 N N . LEU A 1 166 ? 6.613 7.172 -5.93 1 98.62 166 LEU A N 1
ATOM 1230 C CA . LEU A 1 166 ? 7.992 6.758 -5.684 1 98.62 166 LEU A CA 1
ATOM 1231 C C . LEU A 1 166 ? 8.844 6.934 -6.934 1 98.62 166 LEU A C 1
ATOM 1233 O O . LEU A 1 166 ? 8.336 6.852 -8.055 1 98.62 166 LEU A O 1
ATOM 1237 N N . ARG A 1 167 ? 10.109 7.242 -6.711 1 98.56 167 ARG A N 1
ATOM 1238 C CA . ARG A 1 167 ? 11.109 7.102 -7.766 1 98.56 167 ARG A CA 1
ATOM 1239 C C . ARG A 1 167 ? 11.633 5.672 -7.832 1 98.56 167 ARG A C 1
ATOM 1241 O O . ARG A 1 167 ? 11.883 5.043 -6.801 1 98.56 167 ARG A O 1
ATOM 1248 N N . VAL A 1 168 ? 11.766 5.074 -9.078 1 98.81 168 VAL A N 1
ATOM 1249 C CA . VAL A 1 168 ? 12.141 3.666 -9.18 1 98.81 168 VAL A CA 1
ATOM 1250 C C . VAL A 1 168 ? 13.484 3.539 -9.898 1 98.81 168 VAL A C 1
ATOM 1252 O O . VAL A 1 168 ? 13.68 4.133 -10.961 1 98.81 168 VAL A O 1
ATOM 1255 N N . VAL A 1 169 ? 14.398 2.859 -9.305 1 98.81 169 VAL A N 1
ATOM 1256 C CA . VAL A 1 169 ? 15.641 2.4 -9.914 1 98.81 169 VAL A CA 1
ATOM 1257 C C . VAL A 1 169 ? 15.719 0.877 -9.844 1 98.81 169 VAL A C 1
ATOM 1259 O O . VAL A 1 169 ? 15.25 0.27 -8.875 1 98.81 169 VAL A O 1
ATOM 1262 N N . TYR A 1 170 ? 16.203 0.255 -10.898 1 98.81 170 TYR A N 1
ATOM 1263 C CA . TYR A 1 170 ? 16.266 -1.202 -10.875 1 98.81 170 TYR A CA 1
ATOM 1264 C C . TYR A 1 170 ? 17.625 -1.704 -11.359 1 98.81 170 TYR A C 1
ATOM 1266 O O . TYR A 1 170 ? 18.359 -0.976 -12.031 1 98.81 170 TYR A O 1
ATOM 1274 N N . PHE A 1 171 ? 17.984 -2.893 -10.922 1 98.44 171 PHE A N 1
ATOM 1275 C CA . PHE A 1 171 ? 19.156 -3.619 -11.383 1 98.44 171 PHE A CA 1
ATOM 1276 C C . PHE A 1 171 ? 18.797 -5.035 -11.805 1 98.44 171 PHE A C 1
ATOM 1278 O O . PHE A 1 171 ? 18.125 -5.758 -11.055 1 98.44 171 PHE A O 1
ATOM 1285 N N . ASP A 1 172 ? 19.172 -5.348 -12.969 1 97.5 172 ASP A N 1
ATOM 1286 C CA . ASP A 1 172 ? 19 -6.688 -13.516 1 97.5 172 ASP A CA 1
ATOM 1287 C C . ASP A 1 172 ? 20.234 -7.125 -14.305 1 97.5 172 ASP A C 1
ATOM 1289 O O . ASP A 1 172 ? 20.891 -6.301 -14.945 1 97.5 172 ASP A O 1
ATOM 1293 N N . VAL A 1 173 ? 20.531 -8.398 -14.266 1 94.88 173 VAL A N 1
ATOM 1294 C CA . VAL A 1 173 ? 21.703 -8.898 -14.961 1 94.88 173 VAL A CA 1
ATOM 1295 C C . VAL A 1 173 ? 21.469 -8.875 -16.469 1 94.88 173 VAL A C 1
ATOM 1297 O O . VAL A 1 173 ? 22.406 -8.805 -17.266 1 94.88 173 VAL A O 1
ATOM 1300 N N . GLU A 1 174 ? 20.25 -8.914 -16.812 1 94.25 174 GLU A N 1
ATOM 1301 C CA . GLU A 1 174 ? 19.859 -8.805 -18.219 1 94.25 174 GLU A CA 1
ATOM 1302 C C . GLU A 1 174 ? 19.375 -7.398 -18.547 1 94.25 174 GLU A C 1
ATOM 1304 O O . GLU A 1 174 ? 18.828 -6.707 -17.688 1 94.25 174 GLU A O 1
AT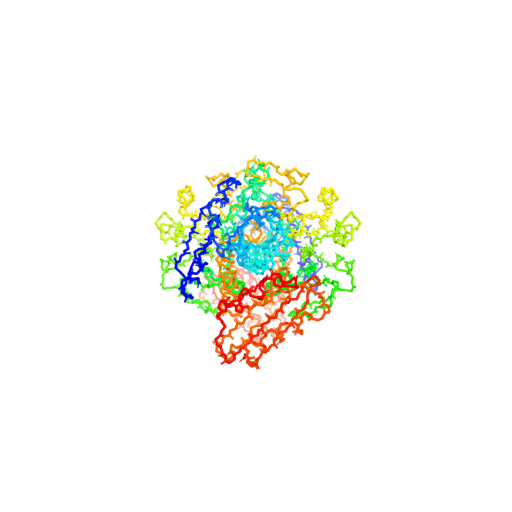OM 1309 N N . ALA A 1 175 ? 19.562 -7.066 -19.781 1 92.19 175 ALA A N 1
ATOM 1310 C CA . ALA A 1 175 ? 18.984 -5.805 -20.219 1 92.19 175 ALA A CA 1
ATOM 1311 C C . ALA A 1 175 ? 17.453 -5.895 -20.266 1 92.19 175 ALA A C 1
ATOM 1313 O O . ALA A 1 175 ? 16.891 -6.828 -20.844 1 92.19 175 ALA A O 1
ATOM 1314 N N . LYS A 1 176 ? 16.844 -4.973 -19.562 1 93.94 176 LYS A N 1
ATOM 1315 C CA . LYS A 1 176 ? 15.383 -4.926 -19.516 1 93.94 176 LYS A CA 1
ATOM 1316 C C . LYS A 1 176 ? 14.859 -3.594 -20.047 1 93.94 176 LYS A C 1
ATOM 1318 O O . LYS A 1 176 ? 15.5 -2.557 -19.875 1 93.94 176 LYS A O 1
ATOM 1323 N N . LEU A 1 177 ? 13.719 -3.648 -20.641 1 91.38 177 LEU A N 1
ATOM 1324 C CA . LEU A 1 177 ? 13.039 -2.418 -21.031 1 91.38 177 LEU A CA 1
ATOM 1325 C C . LEU A 1 177 ? 12.336 -1.783 -19.844 1 91.38 177 LEU A C 1
ATOM 1327 O O . LEU A 1 177 ? 11.43 -2.385 -19.25 1 91.38 177 LEU A O 1
ATOM 1331 N N . PRO A 1 178 ? 12.797 -0.568 -19.469 1 92.25 178 PRO A N 1
ATOM 1332 C CA . PRO A 1 178 ? 12.148 0.073 -18.312 1 92.25 178 PRO A CA 1
ATOM 1333 C C . PRO A 1 178 ? 10.703 0.465 -18.594 1 92.25 178 PRO A C 1
ATOM 1335 O O . PRO A 1 178 ? 10.367 0.872 -19.703 1 92.25 178 PRO A O 1
ATOM 1338 N N . LEU A 1 179 ? 9.875 0.349 -17.688 1 94.56 179 LEU A N 1
ATOM 1339 C CA . LEU A 1 179 ? 8.508 0.854 -17.75 1 94.56 179 LEU A CA 1
ATOM 1340 C C . LEU A 1 179 ? 8.391 2.189 -17.016 1 94.56 179 LEU A C 1
ATOM 1342 O O . LEU A 1 179 ? 9.117 2.441 -16.062 1 94.56 179 LEU A O 1
ATOM 1346 N N . GLY A 1 180 ? 7.512 3.086 -17.438 1 95.25 180 GLY A N 1
ATOM 1347 C CA . GLY A 1 180 ? 7.355 4.391 -16.812 1 95.25 180 GLY A CA 1
ATOM 1348 C C . GLY A 1 180 ? 8.641 5.195 -16.797 1 95.25 180 GLY A C 1
ATOM 1349 O O . GLY A 1 180 ? 9.305 5.348 -17.812 1 95.25 180 GLY A O 1
ATOM 1350 N N . ASN A 1 181 ? 8.969 5.715 -15.672 1 95.69 181 ASN A N 1
ATOM 1351 C CA . ASN A 1 181 ? 10.148 6.555 -15.531 1 95.69 181 ASN A CA 1
ATOM 1352 C C . ASN A 1 181 ? 11.266 5.824 -14.781 1 95.69 181 ASN A C 1
ATOM 1354 O O . ASN A 1 181 ? 12.219 6.449 -14.32 1 95.69 181 ASN A O 1
ATOM 1358 N N . ALA A 1 182 ? 11.078 4.453 -14.641 1 98.12 182 ALA A N 1
ATOM 1359 C CA . ALA A 1 182 ? 12.086 3.666 -13.945 1 98.12 182 ALA A CA 1
ATOM 1360 C C . ALA A 1 182 ? 13.43 3.74 -14.664 1 98.12 182 ALA A C 1
ATOM 1362 O O . ALA A 1 182 ? 13.484 3.809 -15.891 1 98.12 182 ALA A O 1
ATOM 1363 N N . ARG A 1 183 ? 14.555 3.773 -13.922 1 97.75 183 ARG A N 1
ATOM 1364 C CA . ARG A 1 183 ? 15.891 3.869 -14.492 1 97.75 183 ARG A CA 1
ATOM 1365 C C . ARG A 1 183 ? 16.75 2.672 -14.086 1 97.75 183 ARG A C 1
ATOM 1367 O O . ARG A 1 183 ? 16.688 2.219 -12.938 1 97.75 183 ARG A O 1
ATOM 1374 N N . ALA A 1 184 ? 17.469 2.176 -14.992 1 97.88 184 ALA A N 1
ATOM 1375 C CA . ALA A 1 184 ? 18.422 1.107 -14.688 1 97.88 184 ALA A CA 1
ATOM 1376 C C . ALA A 1 184 ? 19.625 1.645 -13.922 1 97.88 184 ALA A C 1
ATOM 1378 O O . ALA A 1 184 ? 20.172 2.688 -14.281 1 97.88 184 ALA A O 1
ATOM 1379 N N . ALA A 1 185 ? 19.953 1.001 -12.836 1 98 185 ALA A N 1
ATOM 1380 C CA . ALA A 1 185 ? 21.188 1.331 -12.141 1 98 185 ALA A CA 1
ATOM 1381 C C . ALA A 1 185 ? 22.391 0.708 -12.844 1 98 185 ALA A C 1
ATOM 1383 O O . ALA A 1 185 ? 22.312 -0.41 -13.359 1 98 185 ALA A O 1
ATOM 1384 N N . ALA A 1 186 ? 23.531 1.346 -12.773 1 96.44 186 ALA A N 1
ATOM 1385 C CA . ALA A 1 186 ? 24.75 0.868 -13.438 1 96.44 186 ALA A CA 1
ATOM 1386 C C . ALA A 1 186 ? 25.328 -0.345 -12.719 1 96.44 186 ALA A C 1
ATOM 1388 O O . ALA A 1 186 ? 26.016 -1.171 -13.328 1 96.44 186 ALA A O 1
ATOM 1389 N N . SER A 1 187 ? 25.062 -0.42 -11.438 1 97.69 187 SER A N 1
ATOM 1390 C CA . SER A 1 187 ? 25.547 -1.528 -10.617 1 97.69 187 SER A CA 1
ATOM 1391 C C . SER A 1 187 ? 24.641 -1.762 -9.414 1 97.69 187 SER A C 1
ATOM 1393 O O . SER A 1 187 ? 23.828 -0.908 -9.07 1 97.69 187 SER A O 1
ATOM 1395 N N . LEU A 1 188 ? 24.828 -2.908 -8.844 1 98.06 188 LEU A N 1
ATOM 1396 C CA . LEU A 1 188 ? 24.109 -3.209 -7.609 1 98.06 188 LEU A CA 1
ATOM 1397 C C . LEU A 1 188 ? 24.469 -2.203 -6.52 1 98.06 188 LEU A C 1
ATOM 1399 O O . LEU A 1 188 ? 23.594 -1.724 -5.797 1 98.06 188 LEU A O 1
ATOM 1403 N N . SER A 1 189 ? 25.703 -1.866 -6.418 1 98.44 189 SER A N 1
ATOM 1404 C CA . SER A 1 189 ? 26.188 -0.915 -5.422 1 98.44 189 SER A CA 1
ATOM 1405 C C . SER A 1 189 ? 25.516 0.443 -5.582 1 98.44 189 SER A C 1
ATOM 1407 O O . SER A 1 189 ? 25.125 1.066 -4.594 1 98.44 189 SER A O 1
ATOM 1409 N N . GLU A 1 190 ? 25.438 0.885 -6.793 1 98.44 190 GLU A N 1
ATOM 1410 C CA . GLU A 1 190 ? 24.781 2.166 -7.055 1 98.44 190 GLU A CA 1
ATOM 1411 C C . GLU A 1 190 ? 23.312 2.143 -6.617 1 98.44 190 GLU A C 1
ATOM 1413 O O . GLU A 1 190 ? 22.828 3.105 -6.023 1 98.44 190 GLU A O 1
ATOM 1418 N N . LEU A 1 191 ? 22.656 1.045 -6.941 1 98.81 191 LEU A N 1
ATOM 1419 C CA . LEU A 1 191 ? 21.266 0.906 -6.543 1 98.81 191 LEU A CA 1
ATOM 1420 C C . LEU A 1 191 ? 21.125 0.973 -5.027 1 98.81 191 LEU A C 1
ATOM 1422 O O . LEU A 1 191 ? 20.281 1.724 -4.512 1 98.81 191 LEU A O 1
ATOM 1426 N N . LEU A 1 192 ? 21.906 0.241 -4.336 1 98.88 192 LEU A N 1
ATOM 1427 C CA . LEU A 1 192 ? 21.844 0.15 -2.881 1 98.88 192 LEU A CA 1
ATOM 1428 C C . LEU A 1 192 ? 22.109 1.509 -2.238 1 98.88 192 LEU A C 1
ATOM 1430 O O . LEU A 1 192 ? 21.406 1.896 -1.297 1 98.88 192 LEU A O 1
ATOM 1434 N N . ALA A 1 193 ? 22.984 2.318 -2.762 1 98.44 193 ALA A N 1
ATOM 1435 C CA . ALA A 1 193 ? 23.438 3.568 -2.164 1 98.44 193 ALA A CA 1
ATOM 1436 C C . ALA A 1 193 ? 22.391 4.664 -2.303 1 98.44 193 ALA A C 1
ATOM 1438 O O . ALA A 1 193 ? 22.391 5.641 -1.546 1 98.44 193 ALA A O 1
ATOM 1439 N N . GLN A 1 194 ? 21.469 4.504 -3.205 1 98.44 194 GLN A N 1
ATOM 1440 C CA . GLN A 1 194 ? 20.562 5.613 -3.438 1 98.44 194 GLN A CA 1
ATOM 1441 C C . GLN A 1 194 ? 19.141 5.254 -3.012 1 98.44 194 GLN A C 1
ATOM 1443 O O . GLN A 1 194 ? 18.234 6.078 -3.105 1 98.44 194 GLN A O 1
ATOM 1448 N N . SER A 1 195 ? 18.922 4.027 -2.605 1 98.88 195 SER A N 1
ATOM 1449 C CA . SER A 1 195 ? 17.562 3.543 -2.385 1 98.88 195 SER A CA 1
ATOM 1450 C C . SER A 1 195 ? 17.125 3.738 -0.933 1 98.88 195 SER A C 1
ATOM 1452 O O . SER A 1 195 ? 17.906 3.461 -0.012 1 98.88 195 SER A O 1
ATOM 1454 N N . ASP A 1 196 ? 15.914 4.242 -0.727 1 98.88 196 ASP A N 1
ATOM 1455 C CA . ASP A 1 196 ? 15.297 4.27 0.594 1 98.88 196 ASP A CA 1
ATOM 1456 C C . ASP A 1 196 ? 14.688 2.916 0.946 1 98.88 196 ASP A C 1
ATOM 1458 O O . ASP A 1 196 ? 14.617 2.545 2.121 1 98.88 196 ASP A O 1
ATOM 1462 N N . VAL A 1 197 ? 14.188 2.211 -0.049 1 98.94 197 VAL A N 1
ATOM 1463 C CA . VAL A 1 197 ? 13.633 0.863 0.046 1 98.94 197 VAL A CA 1
ATOM 1464 C C . VAL A 1 197 ? 14.25 -0.027 -1.029 1 98.94 197 VAL A C 1
ATOM 1466 O O . VAL A 1 197 ? 14.352 0.372 -2.191 1 98.94 197 VAL A O 1
ATOM 1469 N N . VAL A 1 198 ? 14.695 -1.188 -0.645 1 98.94 198 VAL A N 1
ATOM 1470 C CA . VAL A 1 198 ? 15.219 -2.176 -1.583 1 98.94 198 VAL A CA 1
ATOM 1471 C C . VAL A 1 198 ? 14.352 -3.434 -1.543 1 98.94 198 VAL A C 1
ATOM 1473 O O . VAL A 1 198 ? 14.023 -3.938 -0.465 1 98.94 198 VAL A O 1
ATOM 1476 N N . THR A 1 199 ? 13.922 -3.938 -2.678 1 98.94 199 THR A N 1
ATOM 1477 C CA . THR A 1 199 ? 13.141 -5.168 -2.756 1 98.94 199 THR A CA 1
ATOM 1478 C C . THR A 1 199 ? 13.781 -6.152 -3.729 1 98.94 199 THR A C 1
ATOM 1480 O O . THR A 1 199 ? 14.328 -5.75 -4.758 1 98.94 199 THR A O 1
ATOM 1483 N N . LEU A 1 200 ? 13.734 -7.438 -3.377 1 98.81 200 LEU A N 1
ATOM 1484 C CA . LEU A 1 200 ? 14.422 -8.484 -4.129 1 98.81 200 LEU A CA 1
ATOM 1485 C C . LEU A 1 200 ? 13.43 -9.336 -4.906 1 98.81 200 LEU A C 1
ATOM 1487 O O . LEU A 1 200 ? 12.453 -9.836 -4.336 1 98.81 200 LEU A O 1
ATOM 1491 N N . HIS A 1 201 ? 13.672 -9.562 -6.148 1 97.94 201 HIS A N 1
ATOM 1492 C CA . HIS A 1 201 ? 12.859 -10.383 -7.047 1 97.94 201 HIS A CA 1
ATOM 1493 C C . HIS A 1 201 ? 13.734 -11.117 -8.055 1 97.94 201 HIS A C 1
ATOM 1495 O O . HIS A 1 201 ? 13.5 -11.039 -9.258 1 97.94 201 HIS A O 1
ATOM 1501 N N . VAL A 1 202 ? 14.648 -11.922 -7.539 1 97 202 VAL A N 1
ATOM 1502 C CA . VAL A 1 202 ? 15.633 -12.672 -8.312 1 97 202 VAL A CA 1
ATOM 1503 C C . VAL A 1 202 ? 15.43 -14.164 -8.086 1 97 202 VAL A C 1
ATOM 1505 O O . VAL A 1 202 ? 14.875 -14.578 -7.066 1 97 202 VAL A O 1
ATOM 1508 N N . PRO A 1 203 ? 15.898 -14.938 -9.047 1 91.94 203 PRO A N 1
ATOM 1509 C CA . PRO A 1 203 ? 15.844 -16.391 -8.836 1 91.94 203 PRO A CA 1
ATOM 1510 C C . PRO A 1 203 ? 16.859 -16.859 -7.789 1 91.94 203 PRO A C 1
ATOM 1512 O O . PRO A 1 203 ? 17.75 -16.109 -7.402 1 91.94 203 PRO A O 1
ATOM 1515 N N . GLY A 1 204 ? 16.625 -18.047 -7.316 1 90.5 204 GLY A N 1
ATOM 1516 C CA . GLY A 1 204 ? 17.625 -18.672 -6.473 1 90.5 204 GLY A CA 1
ATOM 1517 C C . GLY A 1 204 ? 18.781 -19.281 -7.258 1 90.5 204 GLY A C 1
ATOM 1518 O O . GLY A 1 204 ? 18.734 -19.312 -8.492 1 90.5 204 GLY A O 1
ATOM 1519 N N . GLY A 1 205 ? 19.797 -19.703 -6.57 1 91.06 205 GLY A N 1
ATOM 1520 C CA . GLY A 1 205 ? 20.938 -20.344 -7.203 1 91.06 205 GLY A CA 1
ATOM 1521 C C . GLY A 1 205 ? 22.266 -19.766 -6.766 1 91.06 205 GLY A C 1
ATOM 1522 O O . GLY A 1 205 ? 22.312 -18.891 -5.898 1 91.06 205 GLY A O 1
ATOM 1523 N N . LYS A 1 206 ? 23.25 -20.203 -7.41 1 93.62 206 LYS A N 1
ATOM 1524 C CA . LYS A 1 206 ? 24.609 -19.844 -7.008 1 93.62 206 LYS A CA 1
ATOM 1525 C C . LYS A 1 206 ? 24.891 -18.375 -7.258 1 93.62 206 LYS A C 1
ATOM 1527 O O . LYS A 1 206 ? 25.562 -17.719 -6.457 1 93.62 206 LYS A O 1
ATOM 1532 N N . SER A 1 207 ? 24.344 -17.922 -8.297 1 94.06 207 SER A N 1
ATOM 1533 C CA . SER A 1 207 ? 24.656 -16.562 -8.711 1 94.06 207 SER A CA 1
ATOM 1534 C C . SER A 1 207 ? 23.969 -15.531 -7.816 1 94.06 207 SER A C 1
ATOM 1536 O O . SER A 1 207 ? 24.406 -14.383 -7.727 1 94.06 207 SER A O 1
ATOM 1538 N N . THR A 1 208 ? 22.922 -15.891 -7.094 1 96.62 208 THR A N 1
ATOM 1539 C CA . THR A 1 208 ? 22.172 -14.922 -6.309 1 96.62 208 THR A CA 1
ATOM 1540 C C . THR A 1 208 ? 22.234 -15.266 -4.82 1 96.62 208 THR A C 1
ATOM 1542 O O . THR A 1 208 ? 21.641 -14.562 -3.994 1 96.62 208 THR A O 1
ATOM 1545 N N . GLU A 1 209 ? 22.906 -16.328 -4.531 1 97.38 209 GLU A N 1
ATOM 1546 C CA . GLU A 1 209 ? 23.016 -16.734 -3.133 1 97.38 209 GLU A CA 1
ATOM 1547 C C . GLU A 1 209 ? 23.672 -15.641 -2.295 1 97.38 209 GLU A C 1
ATOM 1549 O O . GLU A 1 209 ? 24.781 -15.203 -2.598 1 97.38 209 GLU A O 1
ATOM 1554 N N . ASN A 1 210 ? 23.016 -15.18 -1.3 1 98.19 210 ASN A N 1
ATOM 1555 C CA . ASN A 1 210 ? 23.5 -14.164 -0.366 1 98.19 210 ASN A CA 1
ATOM 1556 C C . ASN A 1 210 ? 24 -12.922 -1.098 1 98.19 210 ASN A C 1
ATOM 1558 O O . ASN A 1 210 ? 25.031 -12.352 -0.725 1 98.19 210 ASN A O 1
ATOM 1562 N N . ILE A 1 211 ? 23.297 -12.656 -2.182 1 97.94 211 ILE A N 1
ATOM 1563 C CA . ILE A 1 211 ? 23.641 -11.406 -2.844 1 97.94 211 ILE A CA 1
ATOM 1564 C C . ILE A 1 211 ? 23.469 -10.242 -1.868 1 97.94 211 ILE A C 1
ATOM 1566 O O . ILE A 1 211 ? 24.141 -9.219 -1.995 1 97.94 211 ILE A O 1
ATOM 1570 N N . ILE A 1 212 ? 22.594 -10.359 -0.903 1 98.75 212 ILE A N 1
ATOM 1571 C CA . ILE A 1 212 ? 22.5 -9.445 0.226 1 98.75 212 ILE A CA 1
ATOM 1572 C C . ILE A 1 212 ? 23.234 -10.023 1.431 1 98.75 212 ILE A C 1
ATOM 1574 O O . ILE A 1 212 ? 22.781 -11 2.033 1 98.75 212 ILE A O 1
ATOM 1578 N N . ASN A 1 213 ? 24.344 -9.555 1.667 1 98.62 213 ASN A N 1
ATOM 1579 C CA . ASN A 1 213 ? 25.203 -9.969 2.77 1 98.62 213 ASN A CA 1
ATOM 1580 C C . ASN A 1 213 ? 25.672 -8.773 3.588 1 98.62 213 ASN A C 1
ATOM 1582 O O . ASN A 1 213 ? 25.172 -7.66 3.426 1 98.62 213 ASN A O 1
ATOM 1586 N N . ALA A 1 214 ? 26.578 -8.977 4.5 1 98.62 214 ALA A N 1
ATOM 1587 C CA . ALA A 1 214 ? 27.047 -7.91 5.383 1 98.62 214 ALA A CA 1
ATOM 1588 C C . ALA A 1 214 ? 27.594 -6.734 4.578 1 98.62 214 ALA A C 1
ATOM 1590 O O . ALA A 1 214 ? 27.328 -5.574 4.895 1 98.62 214 ALA A O 1
ATOM 1591 N N . ASP A 1 215 ? 28.344 -7.027 3.537 1 98.56 215 ASP A N 1
ATOM 1592 C CA . ASP A 1 215 ? 28.969 -5.992 2.719 1 98.56 215 ASP A CA 1
ATOM 1593 C C . ASP A 1 215 ? 27.922 -5.18 1.967 1 98.56 215 ASP A C 1
ATOM 1595 O O . ASP A 1 215 ? 27.969 -3.947 1.953 1 98.56 215 ASP A O 1
ATOM 1599 N N . THR A 1 216 ? 27 -5.852 1.314 1 98.81 216 THR A N 1
ATOM 1600 C CA . THR A 1 216 ? 25.984 -5.156 0.526 1 98.81 216 THR A CA 1
ATOM 1601 C C . THR A 1 216 ? 25 -4.418 1.435 1 98.81 216 THR A C 1
ATOM 1603 O O . THR A 1 216 ? 24.516 -3.346 1.08 1 98.81 216 THR A O 1
ATOM 1606 N N . LEU A 1 217 ? 24.719 -4.922 2.604 1 98.81 217 LEU A N 1
ATOM 1607 C CA . LEU A 1 217 ? 23.891 -4.227 3.572 1 98.81 217 LEU A CA 1
ATOM 1608 C C . LEU A 1 217 ? 24.547 -2.926 4.023 1 98.81 217 LEU A C 1
ATOM 1610 O O . LEU A 1 217 ? 23.875 -1.911 4.203 1 98.81 217 LEU A O 1
ATOM 1614 N N . ALA A 1 218 ? 25.844 -2.969 4.199 1 98.56 218 ALA A N 1
ATOM 1615 C CA . ALA A 1 218 ? 26.578 -1.784 4.629 1 98.56 218 ALA A CA 1
ATOM 1616 C C . ALA A 1 218 ? 26.516 -0.685 3.572 1 98.56 218 ALA A C 1
ATOM 1618 O O . ALA A 1 218 ? 26.656 0.498 3.889 1 98.56 218 ALA A O 1
ATOM 1619 N N . GLN A 1 219 ? 26.297 -1.078 2.332 1 98.69 219 GLN A N 1
ATOM 1620 C CA . GLN A 1 219 ? 26.234 -0.126 1.229 1 98.69 219 GLN A CA 1
ATOM 1621 C C . GLN A 1 219 ? 24.875 0.562 1.167 1 98.69 219 GLN A C 1
ATOM 1623 O O . GLN A 1 219 ? 24.719 1.575 0.484 1 98.69 219 GLN A O 1
ATOM 1628 N N . MET A 1 220 ? 23.859 0.013 1.812 1 98.75 220 MET A N 1
ATOM 1629 C CA . MET A 1 220 ? 22.531 0.628 1.82 1 98.75 220 MET A CA 1
ATOM 1630 C C . MET A 1 220 ? 22.531 1.909 2.648 1 98.75 220 MET A C 1
ATOM 1632 O O . MET A 1 220 ? 23.312 2.041 3.594 1 98.75 220 MET A O 1
ATOM 1636 N N . ARG A 1 221 ? 21.656 2.826 2.338 1 97.94 221 ARG A N 1
ATOM 1637 C CA . ARG A 1 221 ? 21.516 4.059 3.104 1 97.94 221 ARG A CA 1
ATOM 1638 C C . ARG A 1 221 ? 21.125 3.768 4.547 1 97.94 221 ARG A C 1
ATOM 1640 O O . ARG A 1 221 ? 20.312 2.879 4.809 1 97.94 221 ARG A O 1
ATOM 1647 N N . ARG A 1 222 ? 21.734 4.527 5.453 1 97.56 222 ARG A N 1
ATOM 1648 C CA . ARG A 1 222 ? 21.266 4.422 6.832 1 97.56 222 ARG A CA 1
ATOM 1649 C C . ARG A 1 222 ? 19.766 4.734 6.922 1 97.56 222 ARG A C 1
ATOM 1651 O O . ARG A 1 222 ? 19.297 5.727 6.359 1 97.56 222 ARG A O 1
ATOM 1658 N N . GLY A 1 223 ? 19.062 3.824 7.602 1 97.94 223 GLY A N 1
ATOM 1659 C CA . GLY A 1 223 ? 17.625 4.012 7.742 1 97.94 223 GLY A CA 1
ATOM 1660 C C . GLY A 1 223 ? 16.828 3.363 6.625 1 97.94 223 GLY A C 1
ATOM 1661 O O . GLY A 1 223 ? 15.594 3.424 6.617 1 97.94 223 GLY A O 1
ATOM 1662 N N . ALA A 1 224 ? 17.5 2.717 5.641 1 98.75 224 ALA A N 1
ATOM 1663 C CA . ALA A 1 224 ? 16.812 2.086 4.523 1 98.75 224 ALA A CA 1
ATOM 1664 C C . ALA A 1 224 ? 16.047 0.842 4.977 1 98.75 224 ALA A C 1
ATOM 1666 O O . ALA A 1 224 ? 16.25 0.36 6.094 1 98.75 224 ALA A O 1
ATOM 1667 N N . ILE A 1 225 ? 15.148 0.365 4.102 1 98.81 225 ILE A N 1
ATOM 1668 C CA . ILE A 1 225 ? 14.297 -0.796 4.324 1 98.81 225 ILE A CA 1
ATOM 1669 C C . ILE A 1 225 ? 14.625 -1.887 3.311 1 98.81 225 ILE A C 1
ATOM 1671 O O . ILE A 1 225 ? 14.906 -1.595 2.146 1 98.81 225 ILE A O 1
ATOM 1675 N N . LEU A 1 226 ? 14.602 -3.141 3.785 1 98.94 226 LEU A N 1
ATOM 1676 C CA . LEU A 1 226 ? 14.82 -4.277 2.895 1 98.94 226 LEU A CA 1
ATOM 1677 C C . LEU A 1 226 ? 13.594 -5.184 2.855 1 98.94 226 LEU A C 1
ATOM 1679 O O . LEU A 1 226 ? 13.047 -5.535 3.902 1 98.94 226 LEU A O 1
ATOM 1683 N N . ILE A 1 227 ? 13.18 -5.57 1.638 1 98.94 227 ILE A N 1
ATOM 1684 C CA . ILE A 1 227 ? 12.055 -6.488 1.463 1 98.94 227 ILE A CA 1
ATOM 1685 C C . ILE A 1 227 ? 12.484 -7.672 0.603 1 98.94 227 ILE A C 1
ATOM 1687 O O . ILE A 1 227 ? 13.039 -7.492 -0.485 1 98.94 227 ILE A O 1
ATOM 1691 N N . ASN A 1 228 ? 12.258 -8.875 1.116 1 98.81 228 ASN A N 1
ATOM 1692 C CA . ASN A 1 228 ? 12.555 -10.078 0.345 1 98.81 228 ASN A CA 1
ATOM 1693 C C . ASN A 1 228 ? 11.312 -10.938 0.146 1 98.81 228 ASN A C 1
ATOM 1695 O O . ASN A 1 228 ? 10.852 -11.602 1.078 1 98.81 228 ASN A O 1
ATOM 1699 N N . ALA A 1 229 ? 10.773 -10.922 -1.028 1 97.31 229 ALA A N 1
ATOM 1700 C CA . ALA A 1 229 ? 9.664 -11.773 -1.44 1 97.31 229 ALA A CA 1
ATOM 1701 C C . ALA A 1 229 ? 10.07 -12.68 -2.6 1 97.31 229 ALA A C 1
ATOM 1703 O O . ALA A 1 229 ? 9.242 -13.047 -3.434 1 97.31 229 ALA A O 1
ATOM 1704 N N . SER A 1 230 ? 11.328 -12.977 -2.736 1 95.75 230 SER A N 1
ATOM 1705 C CA . SER A 1 230 ? 11.875 -13.805 -3.811 1 95.75 230 SER A CA 1
ATOM 1706 C C . SER A 1 230 ? 12.25 -15.195 -3.303 1 95.75 230 SER A C 1
ATOM 1708 O O . SER A 1 230 ? 11.375 -16.031 -3.082 1 95.75 230 SER A O 1
ATOM 1710 N N . ARG A 1 231 ? 13.586 -15.406 -3.025 1 95.38 231 ARG A N 1
ATOM 1711 C CA . ARG A 1 231 ? 14.047 -16.688 -2.504 1 95.38 231 ARG A CA 1
ATOM 1712 C C . ARG A 1 231 ? 14.766 -16.516 -1.172 1 95.38 231 ARG A C 1
ATOM 1714 O O . ARG A 1 231 ? 15.43 -15.5 -0.949 1 95.38 231 ARG A O 1
ATOM 1721 N N . GLY A 1 232 ? 14.656 -17.5 -0.324 1 97.12 232 GLY A N 1
ATOM 1722 C CA . GLY A 1 232 ? 15.188 -17.391 1.025 1 97.12 232 GLY A CA 1
ATOM 1723 C C . GLY A 1 232 ? 16.703 -17.359 1.067 1 97.12 232 GLY A C 1
ATOM 1724 O O . GLY A 1 232 ? 17.297 -16.797 2 1 97.12 232 GLY A O 1
ATOM 1725 N N . THR A 1 233 ? 17.328 -17.891 0.003 1 97 233 THR A N 1
ATOM 1726 C CA . THR A 1 233 ? 18.781 -18.062 0.022 1 97 233 THR A CA 1
ATOM 1727 C C . THR A 1 233 ? 19.469 -16.797 -0.471 1 97 233 THR A C 1
ATOM 1729 O O . THR A 1 233 ? 20.703 -16.719 -0.457 1 97 233 THR A O 1
ATOM 1732 N N . VAL A 1 234 ? 18.75 -15.805 -0.775 1 98.19 234 VAL A N 1
ATOM 1733 C CA . VAL A 1 234 ? 19.312 -14.617 -1.412 1 98.19 234 VAL A CA 1
ATOM 1734 C C . VAL A 1 234 ? 19.812 -13.648 -0.344 1 98.19 234 VAL A C 1
ATOM 1736 O O . VAL A 1 234 ? 20.625 -12.758 -0.63 1 98.19 234 VAL A O 1
ATOM 1739 N N . VAL A 1 235 ? 19.375 -13.781 0.901 1 98.75 235 VAL A N 1
ATOM 1740 C CA . VAL A 1 235 ? 19.719 -12.859 1.979 1 98.75 235 VAL A CA 1
ATOM 1741 C C . VAL A 1 235 ? 20.438 -13.617 3.092 1 98.75 235 VAL A C 1
ATOM 1743 O O . VAL A 1 235 ? 19.969 -14.664 3.545 1 98.75 235 VAL A O 1
ATOM 1746 N N . ASP A 1 236 ? 21.578 -13.141 3.467 1 98.75 236 ASP A N 1
ATOM 1747 C CA . ASP A 1 236 ? 22.219 -13.602 4.691 1 98.75 236 ASP A CA 1
ATOM 1748 C C . ASP A 1 236 ? 21.469 -13.117 5.926 1 98.75 236 ASP A C 1
ATOM 1750 O O . ASP A 1 236 ? 21.578 -11.953 6.32 1 98.75 236 ASP A O 1
ATOM 1754 N N . ILE A 1 237 ? 20.812 -14.039 6.598 1 98.81 237 ILE A N 1
ATOM 1755 C CA . ILE A 1 237 ? 19.859 -13.703 7.648 1 98.81 237 ILE A CA 1
ATOM 1756 C C . ILE A 1 237 ? 20.594 -13.125 8.859 1 98.81 237 ILE A C 1
ATOM 1758 O O . ILE A 1 237 ? 20.125 -12.18 9.484 1 98.81 237 ILE A O 1
ATOM 1762 N N . GLU A 1 238 ? 21.703 -13.703 9.172 1 98.62 238 GLU A N 1
ATOM 1763 C CA . GLU A 1 238 ? 22.469 -13.211 10.312 1 98.62 238 GLU A CA 1
ATOM 1764 C C . GLU A 1 238 ? 22.969 -11.789 10.07 1 98.62 238 GLU A C 1
ATOM 1766 O O . GLU A 1 238 ? 22.953 -10.953 10.977 1 98.62 238 GLU A O 1
ATOM 1771 N N . ALA A 1 239 ? 23.438 -11.531 8.891 1 98.81 239 ALA A N 1
ATOM 1772 C CA . ALA A 1 239 ? 23.875 -10.188 8.539 1 98.81 239 ALA A CA 1
ATOM 1773 C C . ALA A 1 239 ? 22.719 -9.195 8.602 1 98.81 239 ALA A C 1
ATOM 1775 O O . ALA A 1 239 ? 22.875 -8.07 9.086 1 98.81 239 ALA A O 1
ATOM 1776 N N . LEU A 1 240 ? 21.609 -9.594 8.086 1 98.88 240 LEU A N 1
ATOM 1777 C CA . LEU A 1 240 ? 20.422 -8.75 8.133 1 98.88 240 LEU A CA 1
ATOM 1778 C C . LEU A 1 240 ? 20.031 -8.438 9.57 1 98.88 240 LEU A C 1
ATOM 1780 O O . LEU A 1 240 ? 19.734 -7.289 9.906 1 98.88 240 LEU A O 1
ATOM 1784 N N . HIS A 1 241 ? 20.031 -9.5 10.391 1 98.81 241 HIS A N 1
ATOM 1785 C CA . HIS A 1 241 ? 19.719 -9.328 11.805 1 98.81 241 HIS A CA 1
ATOM 1786 C C . HIS A 1 241 ? 20.609 -8.273 12.438 1 98.81 241 HIS A C 1
ATOM 1788 O O . HIS A 1 241 ? 20.141 -7.387 13.148 1 98.81 241 HIS A O 1
ATOM 1794 N N . SER A 1 242 ? 21.859 -8.352 12.195 1 98.75 242 SER A N 1
ATOM 1795 C CA . SER A 1 242 ? 22.828 -7.41 12.75 1 98.75 242 SER A CA 1
ATOM 1796 C C . SER A 1 242 ? 22.547 -5.992 12.266 1 98.75 242 SER A C 1
ATOM 1798 O O . SER A 1 242 ? 22.609 -5.043 13.047 1 98.75 242 SER A O 1
ATOM 1800 N N . ALA A 1 243 ? 22.234 -5.832 10.977 1 98.75 243 ALA A N 1
ATOM 1801 C CA . ALA A 1 243 ? 21.969 -4.52 10.391 1 98.75 243 ALA A CA 1
ATOM 1802 C C . ALA A 1 243 ? 20.719 -3.896 11 1 98.75 243 ALA A C 1
ATOM 1804 O O . ALA A 1 243 ? 20.656 -2.678 11.18 1 98.75 243 ALA A O 1
ATOM 1805 N N . LEU A 1 244 ? 19.766 -4.68 11.328 1 98.69 244 LEU A N 1
ATOM 1806 C CA . LEU A 1 244 ? 18.516 -4.211 11.922 1 98.69 244 LEU A CA 1
ATOM 1807 C C . LEU A 1 244 ? 18.734 -3.811 13.383 1 98.69 244 LEU A C 1
ATOM 1809 O O . LEU A 1 244 ? 18.266 -2.756 13.812 1 98.69 244 LEU A O 1
ATOM 1813 N N . ARG A 1 245 ? 19.484 -4.566 14.117 1 97.75 245 ARG A N 1
ATOM 1814 C CA . ARG A 1 245 ? 19.703 -4.316 15.539 1 97.75 245 ARG A CA 1
ATOM 1815 C C . ARG A 1 245 ? 20.562 -3.07 15.742 1 97.75 245 ARG A C 1
ATOM 1817 O O . ARG A 1 245 ? 20.375 -2.328 16.703 1 97.75 245 ARG A O 1
ATOM 1824 N N . SER A 1 246 ? 21.5 -2.873 14.836 1 97.5 246 SER A N 1
ATOM 1825 C CA . SER A 1 246 ? 22.391 -1.722 14.945 1 97.5 246 SER A CA 1
ATOM 1826 C C . SER A 1 246 ? 21.672 -0.431 14.562 1 97.5 246 SER A C 1
ATOM 1828 O O . SER A 1 246 ? 22.172 0.665 14.82 1 97.5 246 SER A O 1
ATOM 1830 N N . GLY A 1 247 ? 20.609 -0.576 13.875 1 96.62 247 GLY A N 1
ATOM 1831 C CA . GLY A 1 247 ? 19.875 0.597 13.422 1 96.62 247 GLY A CA 1
ATOM 1832 C C . GLY A 1 247 ? 20.312 1.068 12.047 1 96.62 247 GLY A C 1
ATOM 1833 O O . GLY A 1 247 ? 19.828 2.09 11.555 1 96.62 247 GLY A O 1
ATOM 1834 N N . HIS A 1 248 ? 21.188 0.338 11.5 1 98.31 248 HIS A N 1
ATOM 1835 C CA . HIS A 1 248 ? 21.547 0.688 10.133 1 98.31 248 HIS A CA 1
ATOM 1836 C C . HIS A 1 248 ? 20.359 0.596 9.195 1 98.31 248 HIS A C 1
ATOM 1838 O O . HIS A 1 248 ? 20.125 1.496 8.383 1 98.31 248 HIS A O 1
ATOM 1844 N N . LEU A 1 249 ? 19.641 -0.49 9.25 1 98.69 249 LEU A N 1
ATOM 1845 C CA . LEU A 1 249 ? 18.359 -0.595 8.57 1 98.69 249 LEU A CA 1
ATOM 1846 C C . LEU A 1 249 ? 17.219 -0.248 9.508 1 98.69 249 LEU A C 1
ATOM 1848 O O . LEU A 1 249 ? 17.219 -0.646 10.68 1 98.69 249 LEU A O 1
ATOM 1852 N N . ALA A 1 250 ? 16.281 0.48 9.008 1 98.5 250 ALA A N 1
ATOM 1853 C CA . ALA A 1 250 ? 15.133 0.901 9.805 1 98.5 250 ALA A CA 1
ATOM 1854 C C . ALA A 1 250 ? 14.109 -0.227 9.938 1 98.5 250 ALA A C 1
ATOM 1856 O O . ALA A 1 250 ? 13.328 -0.258 10.898 1 98.5 250 ALA A O 1
ATOM 1857 N N . GLY A 1 251 ? 14.078 -1.123 8.969 1 98.69 251 GLY A N 1
ATOM 1858 C CA . GLY A 1 251 ? 13.117 -2.219 8.992 1 98.69 251 GLY A CA 1
ATOM 1859 C C . GLY A 1 251 ? 13.297 -3.184 7.832 1 98.69 251 GLY A C 1
ATOM 1860 O O . GLY A 1 251 ? 14.125 -2.955 6.949 1 98.69 251 GLY A O 1
ATOM 1861 N N . ALA A 1 252 ? 12.547 -4.285 7.871 1 98.94 252 ALA A N 1
ATOM 1862 C CA . ALA A 1 252 ? 12.594 -5.285 6.805 1 98.94 252 ALA A CA 1
ATOM 1863 C C . ALA A 1 252 ? 11.297 -6.078 6.742 1 98.94 252 ALA A C 1
ATOM 1865 O O . ALA A 1 252 ? 10.523 -6.094 7.703 1 98.94 252 ALA A O 1
ATOM 1866 N N . ALA A 1 253 ? 11.023 -6.641 5.621 1 98.94 253 ALA A N 1
ATOM 1867 C CA . ALA A 1 253 ? 9.938 -7.602 5.426 1 98.94 253 ALA A CA 1
ATOM 1868 C C . ALA A 1 253 ? 10.43 -8.828 4.656 1 98.94 253 ALA A C 1
ATOM 1870 O O . ALA A 1 253 ? 11.094 -8.695 3.629 1 98.94 253 ALA A O 1
ATOM 1871 N N . LEU A 1 254 ? 10.172 -9.984 5.195 1 98.81 254 LEU A N 1
ATOM 1872 C CA . LEU A 1 254 ? 10.586 -11.227 4.547 1 98.81 254 LEU A CA 1
ATOM 1873 C C . LEU A 1 254 ? 9.414 -12.195 4.445 1 98.81 254 LEU A C 1
ATOM 1875 O O . LEU A 1 254 ? 8.703 -12.43 5.426 1 98.81 254 LEU A O 1
ATOM 1879 N N . ASP A 1 255 ? 9.289 -12.781 3.254 1 98.5 255 ASP A N 1
ATOM 1880 C CA . ASP A 1 255 ? 8.266 -13.797 2.994 1 98.5 255 ASP A CA 1
ATOM 1881 C C . ASP A 1 255 ? 8.898 -15.164 2.768 1 98.5 255 ASP A C 1
ATOM 1883 O O . ASP A 1 255 ? 8.195 -16.172 2.631 1 98.5 255 ASP A O 1
ATOM 1887 N N . VAL A 1 256 ? 10.18 -15.195 2.65 1 97.62 256 VAL A N 1
ATOM 1888 C CA . VAL A 1 256 ? 10.898 -16.422 2.316 1 97.62 256 VAL A CA 1
ATOM 1889 C C . VAL A 1 256 ? 12.156 -16.531 3.176 1 97.62 256 VAL A C 1
ATOM 1891 O O . VAL A 1 256 ? 12.727 -15.523 3.59 1 97.62 256 VAL A O 1
ATOM 1894 N N . PHE A 1 257 ? 12.586 -17.75 3.42 1 97.62 257 PHE A N 1
ATOM 1895 C CA . PHE A 1 257 ? 13.695 -18.031 4.316 1 97.62 257 PHE A CA 1
ATOM 1896 C C . PHE A 1 257 ? 14.516 -19.203 3.811 1 97.62 257 PHE A C 1
ATOM 1898 O O . PHE A 1 257 ? 13.992 -20.078 3.1 1 97.62 257 PHE A O 1
ATOM 1905 N N . PRO A 1 258 ? 15.773 -19.25 4.148 1 96.69 258 PRO A N 1
ATOM 1906 C CA . PRO A 1 258 ? 16.609 -20.375 3.699 1 96.69 258 PRO A CA 1
ATOM 1907 C C . PRO A 1 258 ? 16.031 -21.719 4.113 1 96.69 258 PRO A C 1
ATOM 1909 O O . PRO A 1 258 ? 16.078 -22.688 3.336 1 96.69 258 PRO A O 1
ATOM 1912 N N . THR A 1 259 ? 15.57 -21.766 5.297 1 95.38 259 THR A N 1
ATOM 1913 C CA . THR A 1 259 ? 14.859 -22.938 5.812 1 95.38 259 THR A CA 1
ATOM 1914 C C . THR A 1 259 ? 13.492 -22.531 6.363 1 95.38 259 THR A C 1
ATOM 1916 O O . THR A 1 259 ? 13.398 -21.656 7.219 1 95.38 259 THR A O 1
ATOM 1919 N N . GLU A 1 260 ? 12.477 -23.219 5.824 1 95.31 260 GLU A N 1
ATOM 1920 C CA . GLU A 1 260 ? 11.109 -22.875 6.219 1 95.31 260 GLU A CA 1
ATOM 1921 C C . GLU A 1 260 ? 10.422 -24.047 6.918 1 95.31 260 GLU A C 1
ATOM 1923 O O . GLU A 1 260 ? 10.734 -25.203 6.645 1 95.31 260 GLU A O 1
ATOM 1928 N N . PRO A 1 261 ? 9.547 -23.703 7.777 1 95.5 261 PRO A N 1
ATOM 1929 C CA . PRO A 1 261 ? 8.797 -24.766 8.453 1 95.5 261 PRO A CA 1
ATOM 1930 C C . PRO A 1 261 ? 7.965 -25.609 7.488 1 95.5 261 PRO A C 1
ATOM 1932 O O . PRO A 1 261 ? 7.566 -25.125 6.426 1 95.5 261 PRO A O 1
ATOM 1935 N N . LYS A 1 262 ? 7.676 -26.844 7.859 1 85.38 262 LYS A N 1
ATOM 1936 C CA . LYS A 1 262 ? 6.957 -27.781 7 1 85.38 262 LYS A CA 1
ATOM 1937 C C . LYS A 1 262 ? 5.453 -27.703 7.25 1 85.38 262 LYS A C 1
ATOM 1939 O O . LYS A 1 262 ? 4.656 -28.109 6.402 1 85.38 262 LYS A O 1
ATOM 1944 N N . GLY A 1 263 ? 5.078 -27.203 8.43 1 88.69 263 GLY A N 1
ATOM 1945 C CA . GLY A 1 263 ? 3.666 -27.203 8.781 1 88.69 263 GLY A CA 1
ATOM 1946 C C . GLY A 1 263 ? 3.248 -25.984 9.57 1 88.69 263 GLY A C 1
ATOM 1947 O O . GLY A 1 263 ? 4.094 -25.188 10.008 1 88.69 263 GLY A O 1
ATOM 1948 N N . PRO A 1 264 ? 1.964 -25.859 9.781 1 91.56 264 PRO A N 1
ATOM 1949 C CA . PRO A 1 264 ? 1.417 -24.641 10.383 1 91.56 264 PRO A CA 1
ATOM 1950 C C . PRO A 1 264 ? 1.8 -24.5 11.859 1 91.56 264 PRO A C 1
ATOM 1952 O O . PRO A 1 264 ? 1.83 -23.375 12.383 1 91.56 264 PRO A O 1
ATOM 1955 N N . ASP A 1 265 ? 2.146 -25.578 12.57 1 94.38 265 ASP A N 1
ATOM 1956 C CA . ASP A 1 265 ? 2.424 -25.516 14 1 94.38 265 ASP A CA 1
ATOM 1957 C C . ASP A 1 265 ? 3.924 -25.594 14.273 1 94.38 265 ASP A C 1
ATOM 1959 O O . ASP A 1 265 ? 4.344 -25.859 15.398 1 94.38 265 ASP A O 1
ATOM 1963 N N . GLU A 1 266 ? 4.656 -25.391 13.305 1 95.75 266 GLU A N 1
ATOM 1964 C CA . GLU A 1 266 ? 6.109 -25.328 13.445 1 95.75 266 GLU A CA 1
ATOM 1965 C C . GLU A 1 266 ? 6.605 -23.891 13.406 1 95.75 266 GLU A C 1
ATOM 1967 O O . GLU A 1 266 ? 6.113 -23.078 12.617 1 95.75 266 GLU A O 1
ATOM 1972 N N . ALA A 1 267 ? 7.641 -23.656 14.219 1 97.12 267 ALA A N 1
ATOM 1973 C CA . ALA A 1 267 ? 8.164 -22.297 14.336 1 97.12 267 ALA A CA 1
ATOM 1974 C C . ALA A 1 267 ? 9.273 -22.047 13.32 1 97.12 267 ALA A C 1
ATOM 1976 O O . ALA A 1 267 ? 10.094 -22.938 13.055 1 97.12 267 ALA A O 1
ATOM 1977 N N . LEU A 1 268 ? 9.234 -20.891 12.766 1 97.81 268 LEU A N 1
ATOM 1978 C CA . LEU A 1 268 ? 10.367 -20.438 11.969 1 97.81 268 LEU A CA 1
ATOM 1979 C C . LEU A 1 268 ? 11.609 -20.25 12.836 1 97.81 268 LEU A C 1
ATOM 1981 O O . LEU A 1 268 ? 11.539 -19.625 13.891 1 97.81 268 LEU A O 1
ATOM 1985 N N . ALA A 1 269 ? 12.648 -20.906 12.445 1 97.25 269 ALA A N 1
ATOM 1986 C CA . ALA A 1 269 ? 13.922 -20.688 13.133 1 97.25 269 ALA A CA 1
ATOM 1987 C C . ALA A 1 269 ? 14.68 -19.516 12.516 1 97.25 269 ALA A C 1
ATOM 1989 O O . ALA A 1 269 ? 15.375 -19.672 11.508 1 97.25 269 ALA A O 1
ATOM 1990 N N . SER A 1 270 ? 14.609 -18.391 13.086 1 98.06 270 SER A N 1
ATOM 1991 C CA . SER A 1 270 ? 15.258 -17.188 12.57 1 98.06 270 SER A CA 1
ATOM 1992 C C . SER A 1 270 ? 15.5 -16.172 13.68 1 98.06 270 SER A C 1
ATOM 1994 O O . SER A 1 270 ? 14.648 -15.977 14.555 1 98.06 270 SER A O 1
ATOM 1996 N N . PRO A 1 271 ? 16.688 -15.547 13.688 1 98.5 271 PRO A N 1
ATOM 1997 C CA . PRO A 1 271 ? 16.953 -14.5 14.688 1 98.5 271 PRO A CA 1
ATOM 1998 C C . PRO A 1 271 ? 16.094 -13.258 14.477 1 98.5 271 PRO A C 1
ATOM 2000 O O . PRO A 1 271 ? 16.125 -12.336 15.297 1 98.5 271 PRO A O 1
ATOM 2003 N N . LEU A 1 272 ? 15.289 -13.195 13.406 1 98.69 272 LEU A N 1
ATOM 2004 C CA . LEU A 1 272 ? 14.469 -12.031 13.102 1 98.69 272 LEU A CA 1
ATOM 2005 C C . LEU A 1 272 ? 13.188 -12.031 13.93 1 98.69 272 LEU A C 1
ATOM 2007 O O . LEU A 1 272 ? 12.492 -11.016 14.008 1 98.69 272 LEU A O 1
ATOM 2011 N N . ILE A 1 273 ? 12.844 -13.18 14.5 1 98.44 273 ILE A N 1
ATOM 2012 C CA . ILE A 1 273 ? 11.641 -13.32 15.32 1 98.44 273 ILE A CA 1
ATOM 2013 C C . ILE A 1 273 ? 11.711 -12.367 16.516 1 98.44 273 ILE A C 1
ATOM 2015 O O . ILE A 1 273 ? 12.75 -12.281 17.172 1 98.44 273 ILE A O 1
ATOM 2019 N N . GLY A 1 274 ? 10.617 -11.625 16.719 1 97.31 274 GLY A N 1
ATOM 2020 C CA . GLY A 1 274 ? 10.531 -10.758 17.891 1 97.31 274 GLY A CA 1
ATOM 2021 C C . GLY A 1 274 ? 10.945 -9.328 17.594 1 97.31 274 GLY A C 1
ATOM 2022 O O . GLY A 1 274 ? 10.727 -8.438 18.422 1 97.31 274 GLY A O 1
ATOM 2023 N N . LEU A 1 275 ? 11.586 -9.078 16.484 1 98.06 275 LEU A N 1
ATOM 2024 C CA . LEU A 1 275 ? 11.977 -7.715 16.141 1 98.06 275 LEU A CA 1
ATOM 2025 C C . LEU A 1 275 ? 10.766 -6.883 15.734 1 98.06 275 LEU A C 1
ATOM 2027 O O . LEU A 1 275 ? 10.047 -7.242 14.805 1 98.06 275 LEU A O 1
ATOM 2031 N N . PRO A 1 276 ? 10.516 -5.738 16.344 1 96.75 276 PRO A N 1
ATOM 2032 C CA . PRO A 1 276 ? 9.305 -4.953 16.094 1 96.75 276 PRO A CA 1
ATOM 2033 C C . PRO A 1 276 ? 9.328 -4.25 14.734 1 96.75 276 PRO A C 1
ATOM 2035 O O . PRO A 1 276 ? 8.281 -3.836 14.234 1 96.75 276 PRO A O 1
ATOM 2038 N N . ASN A 1 277 ? 10.477 -4.051 14.172 1 97.75 277 ASN A N 1
ATOM 2039 C CA . ASN A 1 277 ? 10.609 -3.348 12.898 1 97.75 277 ASN A CA 1
ATOM 2040 C C . ASN A 1 277 ? 10.719 -4.32 11.727 1 97.75 277 ASN A C 1
ATOM 2042 O O . ASN A 1 277 ? 11.227 -3.961 10.664 1 97.75 277 ASN A O 1
ATOM 2046 N N . VAL A 1 278 ? 10.273 -5.59 11.938 1 98.81 278 VAL A N 1
ATOM 2047 C CA . VAL A 1 278 ? 10.352 -6.605 10.891 1 98.81 278 VAL A CA 1
ATOM 2048 C C . VAL A 1 278 ? 8.984 -7.246 10.688 1 98.81 278 VAL A C 1
ATOM 2050 O O . VAL A 1 278 ? 8.312 -7.625 11.648 1 98.81 278 VAL A O 1
ATOM 2053 N N . ILE A 1 279 ? 8.484 -7.266 9.43 1 98.81 279 ILE A N 1
ATOM 2054 C CA . ILE A 1 279 ? 7.289 -8.008 9.039 1 98.81 279 ILE A CA 1
ATOM 2055 C C . ILE A 1 279 ? 7.684 -9.391 8.531 1 98.81 279 ILE A C 1
ATOM 2057 O O . ILE A 1 279 ? 8.492 -9.516 7.609 1 98.81 279 ILE A O 1
ATOM 2061 N N . LEU A 1 280 ? 7.168 -10.414 9.125 1 98.75 280 LEU A N 1
ATOM 2062 C CA . LEU A 1 280 ? 7.426 -11.789 8.711 1 98.75 280 LEU A CA 1
ATOM 2063 C C . LEU A 1 280 ? 6.145 -12.469 8.25 1 98.75 280 LEU A C 1
ATOM 2065 O O . LEU A 1 280 ? 5.137 -12.453 8.961 1 98.75 280 LEU A O 1
ATOM 2069 N N . THR A 1 281 ? 6.16 -13.008 7.055 1 98.38 281 THR A N 1
ATOM 2070 C CA . THR A 1 281 ? 5.023 -13.75 6.523 1 98.38 281 THR A CA 1
ATOM 2071 C C . THR A 1 281 ? 5.445 -15.156 6.102 1 98.38 281 THR A C 1
ATOM 2073 O O . THR A 1 281 ? 6.598 -15.383 5.734 1 98.38 281 THR A O 1
ATOM 2076 N N . PRO A 1 282 ? 4.59 -16.141 6.188 1 97.69 282 PRO A N 1
ATOM 2077 C CA . PRO A 1 282 ? 4.93 -17.547 5.953 1 97.69 282 PRO A CA 1
ATOM 2078 C C . PRO A 1 282 ? 4.797 -17.953 4.484 1 97.69 282 PRO A C 1
ATOM 2080 O O . PRO A 1 282 ? 4.074 -18.906 4.164 1 97.69 282 PRO A O 1
ATOM 2083 N N . HIS A 1 283 ? 5.57 -17.312 3.654 1 95.94 283 HIS A N 1
ATOM 2084 C CA . HIS A 1 283 ? 5.637 -17.625 2.232 1 95.94 283 HIS A CA 1
ATOM 2085 C C . HIS A 1 283 ? 4.254 -17.562 1.593 1 95.94 283 HIS A C 1
ATOM 2087 O O . HIS A 1 283 ? 3.834 -18.516 0.929 1 95.94 283 HIS A O 1
ATOM 2093 N N . ILE A 1 284 ? 3.596 -16.406 1.795 1 96.56 284 ILE A N 1
ATOM 2094 C CA . ILE A 1 284 ? 2.236 -16.25 1.291 1 96.56 284 ILE A CA 1
ATOM 2095 C C . ILE A 1 284 ? 2.164 -15.047 0.365 1 96.56 284 ILE A C 1
ATOM 2097 O O . ILE A 1 284 ? 1.079 -14.516 0.109 1 96.56 284 ILE A O 1
ATOM 2101 N N . GLY A 1 285 ? 3.281 -14.523 -0.058 1 95.88 285 GLY A N 1
ATOM 2102 C CA . GLY A 1 285 ? 3.301 -13.352 -0.921 1 95.88 285 GLY A CA 1
ATOM 2103 C C . GLY A 1 285 ? 2.445 -13.516 -2.164 1 95.88 285 GLY A C 1
ATOM 2104 O O . GLY A 1 285 ? 1.843 -12.547 -2.637 1 95.88 285 GLY A O 1
ATOM 2105 N N . GLY A 1 286 ? 2.447 -14.734 -2.668 1 94.94 286 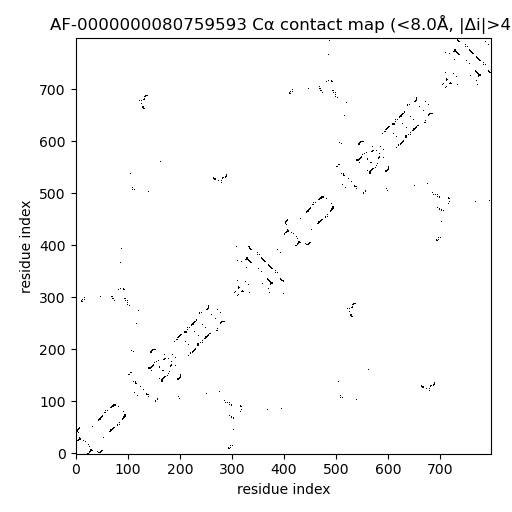GLY A N 1
ATOM 2106 C CA . GLY A 1 286 ? 1.683 -15.023 -3.873 1 94.94 286 GLY A CA 1
ATOM 2107 C C . GLY A 1 286 ? 0.374 -15.734 -3.594 1 94.94 286 GLY A C 1
ATOM 2108 O O . GLY A 1 286 ? -0.276 -16.234 -4.516 1 94.94 286 GLY A O 1
ATOM 2109 N N . SER A 1 287 ? -0.049 -15.805 -2.355 1 93.69 287 SER A N 1
ATOM 2110 C CA . SER A 1 287 ? -1.19 -16.625 -1.979 1 93.69 287 SER A CA 1
ATOM 2111 C C . SER A 1 287 ? -2.434 -15.781 -1.733 1 93.69 287 SER A C 1
ATOM 2113 O O . SER A 1 287 ? -2.668 -15.328 -0.612 1 93.69 287 SER A O 1
ATOM 2115 N N . THR A 1 288 ? -3.27 -15.547 -2.723 1 96.94 288 THR A N 1
ATOM 2116 C CA . THR A 1 288 ? -4.559 -14.867 -2.654 1 96.94 288 THR A CA 1
ATOM 2117 C C . THR A 1 288 ? -5.637 -15.688 -3.367 1 96.94 288 THR A C 1
ATOM 2119 O O . THR A 1 288 ? -5.324 -16.625 -4.109 1 96.94 288 THR A O 1
ATOM 2122 N N . GLN A 1 289 ? -6.867 -15.383 -3.064 1 96.38 289 GLN A N 1
ATOM 2123 C CA . GLN A 1 289 ? -7.961 -16.031 -3.781 1 96.38 289 GLN A CA 1
ATOM 2124 C C . GLN A 1 289 ? -7.855 -15.781 -5.285 1 96.38 289 GLN A C 1
ATOM 2126 O O . GLN A 1 289 ? -8.094 -16.688 -6.082 1 96.38 289 GLN A O 1
ATOM 2131 N N . GLU A 1 290 ? -7.508 -14.617 -5.68 1 97.12 290 GLU A N 1
ATOM 2132 C CA . GLU A 1 290 ? -7.34 -14.266 -7.086 1 97.12 290 GLU A CA 1
ATOM 2133 C C . GLU A 1 290 ? -6.215 -15.078 -7.727 1 97.12 290 GLU A C 1
ATOM 2135 O O . GLU A 1 290 ? -6.355 -15.57 -8.844 1 97.12 290 GLU A O 1
ATOM 2140 N N . SER A 1 291 ? -5.066 -15.188 -7.027 1 96.25 291 SER A N 1
ATOM 2141 C CA . SER A 1 291 ? -3.949 -15.953 -7.566 1 96.25 291 SER A CA 1
ATOM 2142 C C . SER A 1 291 ? -4.332 -17.422 -7.773 1 96.25 291 SER A C 1
ATOM 2144 O O . SER A 1 291 ? -3.955 -18.031 -8.773 1 96.25 291 SER A O 1
ATOM 2146 N N . GLN A 1 292 ? -5.066 -18 -6.824 1 95.19 292 GLN A N 1
ATOM 2147 C CA . GLN A 1 292 ? -5.5 -19.375 -6.941 1 95.19 292 GLN A CA 1
ATOM 2148 C C . GLN A 1 292 ? -6.402 -19.578 -8.156 1 95.19 292 GLN A C 1
ATOM 2150 O O . GLN A 1 292 ? -6.266 -20.547 -8.891 1 95.19 292 GLN A O 1
ATOM 2155 N N . GLU A 1 293 ? -7.309 -18.672 -8.297 1 96.38 293 GLU A N 1
ATOM 2156 C CA . GLU A 1 293 ? -8.203 -18.703 -9.445 1 96.38 293 GLU A CA 1
ATOM 2157 C C . GLU A 1 293 ? -7.414 -18.625 -10.758 1 96.38 293 GLU A C 1
ATOM 2159 O O . GLU A 1 293 ? -7.664 -19.391 -11.688 1 96.38 293 GLU A O 1
ATOM 2164 N N . ASN A 1 294 ? -6.473 -17.688 -10.789 1 96.62 294 ASN A N 1
ATOM 2165 C CA . ASN A 1 294 ? -5.641 -17.5 -11.969 1 96.62 294 ASN A CA 1
ATOM 2166 C C . ASN A 1 294 ? -4.805 -18.75 -12.273 1 96.62 294 ASN A C 1
ATOM 2168 O O . ASN A 1 294 ? -4.66 -19.141 -13.43 1 96.62 294 ASN A O 1
ATOM 2172 N N . ILE A 1 295 ? -4.223 -19.297 -11.289 1 96.94 295 ILE A N 1
ATOM 2173 C CA . ILE A 1 295 ? -3.43 -20.516 -11.438 1 96.94 295 ILE A CA 1
ATOM 2174 C C . ILE A 1 295 ? -4.289 -21.625 -12.039 1 96.94 295 ILE A C 1
ATOM 2176 O O . ILE A 1 295 ? -3.875 -22.281 -12.992 1 96.94 295 ILE A O 1
ATOM 2180 N N . GLY A 1 296 ? -5.477 -21.781 -11.477 1 97.38 296 GLY A N 1
ATOM 2181 C CA . GLY A 1 296 ? -6.402 -22.781 -11.984 1 97.38 296 GLY A CA 1
ATOM 2182 C C . GLY A 1 296 ? -6.676 -22.641 -13.469 1 97.38 296 GLY A C 1
ATOM 2183 O O . GLY A 1 296 ? -6.562 -23.609 -14.227 1 97.38 296 GLY A O 1
ATOM 2184 N N . ARG A 1 297 ? -6.969 -21.469 -13.867 1 97.19 297 ARG A N 1
ATOM 2185 C CA . ARG A 1 297 ? -7.293 -21.203 -15.258 1 97.19 297 ARG A CA 1
ATOM 2186 C C . ARG A 1 297 ? -6.074 -21.391 -16.156 1 97.19 297 ARG A C 1
ATOM 2188 O O . ARG A 1 297 ? -6.156 -22.062 -17.188 1 97.19 297 ARG A O 1
ATOM 2195 N N . GLU A 1 298 ? -4.984 -20.828 -15.727 1 96.88 298 GLU A N 1
ATOM 2196 C CA . GLU A 1 298 ? -3.787 -20.828 -16.562 1 96.88 298 GLU A CA 1
ATOM 2197 C C . GLU A 1 298 ? -3.299 -22.25 -16.828 1 96.88 298 GLU A C 1
ATOM 2199 O O . GLU A 1 298 ? -3.064 -22.641 -17.969 1 96.88 298 GLU A O 1
ATOM 2204 N N . VAL A 1 299 ? -3.174 -23 -15.805 1 98.06 299 VAL A N 1
ATOM 2205 C CA . VAL A 1 299 ? -2.65 -24.359 -15.969 1 98.06 299 VAL A CA 1
ATOM 2206 C C . VAL A 1 299 ? -3.641 -25.203 -16.766 1 98.06 299 VAL A C 1
ATOM 2208 O O . VAL A 1 299 ? -3.25 -25.906 -17.703 1 98.06 299 VAL A O 1
ATOM 2211 N N . ALA A 1 300 ? -4.902 -25.094 -16.469 1 98.25 300 ALA A N 1
ATOM 2212 C CA . ALA A 1 300 ? -5.914 -25.875 -17.188 1 98.25 300 ALA A CA 1
ATOM 2213 C C . ALA A 1 300 ? -5.914 -25.531 -18.672 1 98.25 300 ALA A C 1
ATOM 2215 O O . ALA A 1 300 ? -6.031 -26.422 -19.516 1 98.25 300 ALA A O 1
ATOM 2216 N N . GLU A 1 301 ? -5.77 -24.312 -18.938 1 97.62 301 GLU A N 1
ATOM 2217 C CA . GLU A 1 301 ? -5.742 -23.891 -20.328 1 97.62 301 GLU A CA 1
ATOM 2218 C C . GLU A 1 301 ? -4.539 -24.484 -21.062 1 97.62 301 GLU A C 1
ATOM 2220 O O . GLU A 1 301 ? -4.656 -24.922 -22.219 1 97.62 301 GLU A O 1
ATOM 2225 N N . LYS A 1 302 ? -3.422 -24.484 -20.406 1 97.5 302 LYS A N 1
ATOM 2226 C CA . LYS A 1 302 ? -2.229 -25.094 -21 1 97.5 302 LYS A CA 1
ATOM 2227 C C . LYS A 1 302 ? -2.424 -26.578 -21.25 1 97.5 302 LYS A C 1
ATOM 2229 O O . LYS A 1 302 ? -2.041 -27.094 -22.297 1 97.5 302 LYS A O 1
ATOM 2234 N N . LEU A 1 303 ? -3.061 -27.219 -20.328 1 98.06 303 LEU A N 1
ATOM 2235 C CA . LEU A 1 303 ? -3.311 -28.656 -20.438 1 98.06 303 LEU A CA 1
ATOM 2236 C C . LEU A 1 303 ? -4.277 -28.938 -21.594 1 98.06 303 LEU A C 1
ATOM 2238 O O . LEU A 1 303 ? -4.055 -29.859 -22.375 1 98.06 303 LEU A O 1
ATOM 2242 N N . VAL A 1 304 ? -5.293 -28.141 -21.688 1 97.44 304 VAL A N 1
ATOM 2243 C CA . VAL A 1 304 ? -6.281 -28.297 -22.75 1 97.44 304 VAL A CA 1
ATOM 2244 C C . VAL A 1 304 ? -5.621 -28.078 -24.109 1 97.44 304 VAL A C 1
ATOM 2246 O O . VAL A 1 304 ? -5.855 -28.844 -25.047 1 97.44 304 VAL A O 1
ATOM 2249 N N . ARG A 1 305 ? -4.82 -27.109 -24.203 1 96.5 305 ARG A N 1
ATOM 2250 C CA . ARG A 1 305 ? -4.145 -26.828 -25.469 1 96.5 305 ARG A CA 1
ATOM 2251 C C . ARG A 1 305 ? -3.25 -28 -25.891 1 96.5 305 ARG A C 1
ATOM 2253 O O . ARG A 1 305 ? -3.162 -28.328 -27.062 1 96.5 305 ARG A O 1
ATOM 2260 N N . PHE A 1 306 ? -2.625 -28.562 -24.938 1 97.06 306 PHE A N 1
ATOM 2261 C CA . PHE A 1 306 ? -1.807 -29.719 -25.25 1 97.06 306 PHE A CA 1
ATOM 2262 C C . PHE A 1 306 ? -2.676 -30.891 -25.703 1 97.06 306 PHE A C 1
ATOM 2264 O O . PHE A 1 306 ? -2.381 -31.531 -26.719 1 97.06 306 PHE A O 1
ATOM 2271 N N . LEU A 1 307 ? -3.734 -31.141 -25.016 1 95.94 307 LEU A N 1
ATOM 2272 C CA . LEU A 1 307 ? -4.594 -32.281 -25.297 1 95.94 307 LEU A CA 1
ATOM 2273 C C . LEU A 1 307 ? -5.254 -32.156 -26.656 1 95.94 307 LEU A C 1
ATOM 2275 O O . LEU A 1 307 ? -5.438 -33.156 -27.359 1 95.94 307 LEU A O 1
ATOM 2279 N N . GLN A 1 308 ? -5.508 -30.953 -27 1 94.81 308 GLN A N 1
ATOM 2280 C CA . GLN A 1 308 ? -6.32 -30.781 -28.203 1 94.81 308 GLN A CA 1
ATOM 2281 C C . GLN A 1 308 ? -5.453 -30.438 -29.422 1 94.81 308 GLN A C 1
ATOM 2283 O O . GLN A 1 308 ? -5.82 -30.734 -30.547 1 94.81 308 GLN A O 1
ATOM 2288 N N . ALA A 1 309 ? -4.293 -29.859 -29.109 1 95.06 309 ALA A N 1
ATOM 2289 C CA . ALA A 1 309 ? -3.527 -29.359 -30.25 1 95.06 309 ALA A CA 1
ATOM 2290 C C . ALA A 1 309 ? -2.066 -29.797 -30.156 1 95.06 309 ALA A C 1
ATOM 2292 O O . ALA A 1 309 ? -1.294 -29.594 -31.109 1 95.06 309 ALA A O 1
ATOM 2293 N N . GLY A 1 310 ? -1.64 -30.266 -29.078 1 95.69 310 GLY A N 1
ATOM 2294 C CA . GLY A 1 310 ? -0.275 -30.75 -28.906 1 95.69 310 GLY A CA 1
ATOM 2295 C C . GLY A 1 310 ? 0.708 -29.625 -28.609 1 95.69 310 GLY A C 1
ATOM 2296 O O . GLY A 1 310 ? 1.923 -29.844 -28.625 1 95.69 310 GLY A O 1
ATOM 2297 N N . THR A 1 311 ? 0.212 -28.469 -28.266 1 95.62 311 THR A N 1
ATOM 2298 C CA . THR A 1 311 ? 1.064 -27.328 -27.953 1 95.62 311 THR A CA 1
ATOM 2299 C C . THR A 1 311 ? 1.837 -27.562 -26.656 1 95.62 311 THR A C 1
ATOM 2301 O O . THR A 1 311 ? 1.274 -28.047 -25.672 1 95.62 311 THR A O 1
ATOM 2304 N N . THR A 1 312 ? 3.15 -27.25 -26.688 1 97.06 312 THR A N 1
ATOM 2305 C CA . THR A 1 312 ? 3.959 -27.406 -25.484 1 97.06 312 THR A CA 1
ATOM 2306 C C . THR A 1 312 ? 4.59 -26.078 -25.078 1 97.06 312 THR A C 1
ATOM 2308 O O . THR A 1 312 ? 5.602 -26.047 -24.375 1 97.06 312 THR A O 1
ATOM 2311 N N . LYS A 1 313 ? 3.986 -25.016 -25.594 1 94.5 313 LYS A N 1
ATOM 2312 C CA . LYS A 1 313 ? 4.48 -23.688 -25.203 1 94.5 313 LYS A CA 1
ATOM 2313 C C . LYS A 1 313 ? 4.422 -23.5 -23.688 1 94.5 313 LYS A C 1
ATOM 2315 O O . LYS A 1 313 ? 3.393 -23.766 -23.062 1 94.5 313 LYS A O 1
ATOM 2320 N N . THR A 1 314 ? 5.559 -23.188 -23.047 1 93.5 314 THR A N 1
ATOM 2321 C CA . THR A 1 314 ? 5.738 -22.844 -21.641 1 93.5 314 THR A CA 1
ATOM 2322 C C . THR A 1 314 ? 5.859 -24.109 -20.797 1 93.5 314 THR A C 1
ATOM 2324 O O . THR A 1 314 ? 5.805 -24.047 -19.562 1 93.5 314 THR A O 1
ATOM 2327 N N . ALA A 1 315 ? 5.965 -25.266 -21.438 1 96.62 315 ALA A N 1
ATOM 2328 C CA . ALA A 1 315 ? 6.254 -26.469 -20.672 1 96.62 315 ALA A CA 1
ATOM 2329 C C . ALA A 1 315 ? 7.609 -26.359 -19.969 1 96.62 315 ALA A C 1
ATOM 2331 O O . ALA A 1 315 ? 8.562 -25.828 -20.531 1 96.62 315 ALA A O 1
ATOM 2332 N N . VAL A 1 316 ? 7.633 -26.922 -18.812 1 95.38 316 VAL A N 1
ATOM 2333 C CA . VAL A 1 316 ? 8.82 -26.766 -17.984 1 95.38 316 VAL A CA 1
ATOM 2334 C C . VAL A 1 316 ? 9.93 -27.703 -18.469 1 95.38 316 VAL A C 1
ATOM 2336 O O . VAL A 1 316 ? 11.109 -27.375 -18.344 1 95.38 316 VAL A O 1
ATOM 2339 N N . ASN A 1 317 ? 9.609 -28.812 -19.141 1 95.31 317 ASN A N 1
ATOM 2340 C CA . ASN A 1 317 ? 10.594 -29.859 -19.406 1 95.31 317 ASN A CA 1
ATOM 2341 C C . ASN A 1 317 ? 10.617 -30.25 -20.875 1 95.31 317 ASN A C 1
ATOM 2343 O O . ASN A 1 317 ? 11.219 -31.266 -21.234 1 95.31 317 ASN A O 1
ATOM 2347 N N . PHE A 1 318 ? 9.875 -29.516 -21.703 1 94.81 318 PHE A N 1
ATOM 2348 C CA . PHE A 1 318 ? 9.672 -29.938 -23.078 1 94.81 318 PHE A CA 1
ATOM 2349 C C . PHE A 1 318 ? 10.086 -28.828 -24.047 1 94.81 318 PHE A C 1
ATOM 2351 O O . PHE A 1 318 ? 10.094 -27.656 -23.688 1 94.81 318 PHE A O 1
ATOM 2358 N N . PRO A 1 319 ? 10.516 -29.281 -25.297 1 94.25 319 PRO A N 1
ATOM 2359 C CA . PRO A 1 319 ? 10.625 -28.234 -26.328 1 94.25 319 PRO A CA 1
ATOM 2360 C C . PRO A 1 319 ? 9.336 -27.422 -26.484 1 94.25 319 PRO A C 1
ATOM 2362 O O . PRO A 1 319 ? 8.242 -27.984 -26.422 1 94.25 319 PRO A O 1
ATOM 2365 N N . GLU A 1 320 ? 9.477 -26.172 -26.625 1 94.12 320 GLU A N 1
ATOM 2366 C CA . GLU A 1 320 ? 8.312 -25.297 -26.672 1 94.12 320 GLU A CA 1
ATOM 2367 C C . GLU A 1 320 ? 7.82 -25.094 -28.094 1 94.12 320 GLU A C 1
ATOM 2369 O O . GLU A 1 320 ? 8.469 -24.406 -28.891 1 94.12 320 GLU A O 1
ATOM 2374 N N . LEU A 1 321 ? 6.754 -25.719 -28.438 1 94.5 321 LEU A N 1
ATOM 2375 C CA . LEU A 1 321 ? 6.094 -25.516 -29.719 1 94.5 321 LEU A CA 1
ATOM 2376 C C . LEU A 1 321 ? 4.812 -24.703 -29.547 1 94.5 321 LEU A C 1
ATOM 2378 O O . LEU A 1 321 ? 3.959 -25.062 -28.734 1 94.5 321 LEU A O 1
ATOM 2382 N N . SER A 1 322 ? 4.711 -23.672 -30.328 1 92.94 322 SER A N 1
ATOM 2383 C CA . SER A 1 322 ? 3.508 -22.859 -30.312 1 92.94 322 SER A CA 1
ATOM 2384 C C . SER A 1 322 ? 2.359 -23.547 -31.047 1 92.94 322 SER A C 1
ATOM 2386 O O . SER A 1 322 ? 2.564 -24.547 -31.734 1 92.94 322 SER A O 1
ATOM 2388 N N . TYR A 1 323 ? 1.218 -22.969 -30.828 1 89.69 323 TYR A N 1
ATOM 2389 C CA . TYR A 1 323 ? 0.02 -23.484 -31.469 1 89.69 323 TYR A CA 1
ATOM 2390 C C . TYR A 1 323 ? 0.149 -23.406 -33 1 89.69 323 TYR A C 1
ATOM 2392 O O . TYR A 1 323 ? 0.548 -22.375 -33.531 1 89.69 323 TYR A O 1
ATOM 2400 N N . VAL A 1 324 ? -0.162 -24.516 -33.562 1 88.94 324 VAL A N 1
ATOM 2401 C CA . VAL A 1 324 ? -0.279 -24.594 -35.031 1 88.94 324 VAL A CA 1
ATOM 2402 C C . VAL A 1 324 ? -1.666 -25.109 -35.406 1 88.94 324 VAL A C 1
ATOM 2404 O O . VAL A 1 324 ? -2.131 -26.125 -34.844 1 88.94 324 VAL A O 1
ATOM 2407 N N . GLU A 1 325 ? -2.291 -24.391 -36.25 1 91.25 325 GLU A N 1
ATOM 2408 C CA . GLU A 1 325 ? -3.602 -24.844 -36.719 1 91.25 325 GLU A CA 1
ATOM 2409 C C . GLU A 1 325 ? -3.506 -26.219 -37.406 1 91.25 325 GLU A C 1
ATOM 2411 O O . GLU A 1 325 ? -2.65 -26.422 -38.25 1 91.25 325 GLU A O 1
ATOM 2416 N N . PRO A 1 326 ? -4.395 -27.094 -36.875 1 89 326 PRO A N 1
ATOM 2417 C CA . PRO A 1 326 ? -4.383 -28.406 -37.531 1 89 326 PRO A CA 1
ATOM 2418 C C . PRO A 1 326 ? -4.645 -28.344 -39.031 1 89 326 PRO A C 1
ATOM 2420 O O . PRO A 1 326 ? -5.477 -27.547 -39.469 1 89 326 PRO A O 1
ATOM 2423 N N . ALA A 1 327 ? -3.771 -29.047 -39.594 1 90.31 327 ALA A N 1
ATOM 2424 C CA . ALA A 1 327 ? -3.906 -29.188 -41.031 1 90.31 327 ALA A CA 1
ATOM 2425 C C . ALA A 1 327 ? -4.043 -30.656 -41.438 1 90.31 327 ALA A C 1
ATOM 2427 O O . ALA A 1 327 ? -3.559 -31.547 -40.75 1 90.31 327 ALA A O 1
ATOM 2428 N N . GLY A 1 328 ? -4.859 -31 -42.281 1 89.5 328 GLY A N 1
ATOM 2429 C CA . GLY A 1 328 ? -5.027 -32.375 -42.719 1 89.5 328 GLY A CA 1
ATOM 2430 C C . GLY A 1 328 ? -6.164 -33.094 -42 1 89.5 328 GLY A C 1
ATOM 2431 O O . GLY A 1 328 ? -7.098 -32.438 -41.5 1 89.5 328 GLY A O 1
ATOM 2432 N N . ALA A 1 329 ? -6.039 -34.438 -42.031 1 92.25 329 ALA A N 1
ATOM 2433 C CA . ALA A 1 329 ? -7.129 -35.25 -41.469 1 92.25 329 ALA A CA 1
ATOM 2434 C C . ALA A 1 329 ? -6.836 -35.688 -40.062 1 92.25 329 ALA A C 1
ATOM 2436 O O . ALA A 1 329 ? -7.754 -35.938 -39.25 1 92.25 329 ALA A O 1
ATOM 2437 N N . ALA A 1 330 ? -5.551 -35.812 -39.75 1 94.25 330 ALA A N 1
ATOM 2438 C CA . ALA A 1 330 ? -5.145 -36.25 -38.406 1 94.25 330 ALA A CA 1
ATOM 2439 C C . ALA A 1 330 ? -3.809 -35.625 -38.031 1 94.25 330 ALA A C 1
ATOM 2441 O O . ALA A 1 330 ? -3.004 -35.25 -38.875 1 94.25 330 ALA A O 1
ATOM 2442 N N . ARG A 1 331 ? -3.592 -35.406 -36.719 1 95.12 331 ARG A N 1
ATOM 2443 C CA . ARG A 1 331 ? -2.328 -34.938 -36.188 1 95.12 331 ARG A CA 1
ATOM 2444 C C . ARG A 1 331 ? -1.654 -35.969 -35.312 1 95.12 331 ARG A C 1
ATOM 2446 O O . ARG A 1 331 ? -2.293 -36.562 -34.438 1 95.12 331 ARG A O 1
ATOM 2453 N N . LEU A 1 332 ? -0.454 -36.156 -35.625 1 95.44 332 LEU A N 1
ATOM 2454 C CA . LEU A 1 332 ? 0.372 -37.062 -34.812 1 95.44 332 LEU A CA 1
ATOM 2455 C C . LEU A 1 332 ? 1.304 -36.281 -33.906 1 95.44 332 LEU A C 1
ATOM 2457 O O . LEU A 1 332 ? 1.97 -35.312 -34.344 1 95.44 332 LEU A O 1
ATOM 2461 N N . LEU A 1 333 ? 1.247 -36.656 -32.625 1 95.94 333 LEU A N 1
ATOM 2462 C CA . LEU A 1 333 ? 2.23 -36.188 -31.641 1 95.94 333 LEU A CA 1
ATOM 2463 C C . LEU A 1 333 ? 3.326 -37.219 -31.438 1 95.94 333 LEU A C 1
ATOM 2465 O O . LEU A 1 333 ? 3.055 -38.312 -30.953 1 95.94 333 LEU A O 1
ATOM 2469 N N . HIS A 1 334 ? 4.52 -36.812 -31.797 1 96.31 334 HIS A N 1
ATOM 2470 C CA . HIS A 1 334 ? 5.602 -37.781 -31.734 1 96.31 334 HIS A CA 1
ATOM 2471 C C . HIS A 1 334 ? 6.777 -37.25 -30.922 1 96.31 334 HIS A C 1
ATOM 2473 O O . HIS A 1 334 ? 7.332 -36.219 -31.25 1 96.31 334 HIS A O 1
ATOM 2479 N N . VAL A 1 335 ? 7.039 -37.906 -29.797 1 96.62 335 VAL A N 1
ATOM 2480 C CA . VAL A 1 335 ? 8.234 -37.656 -29 1 96.62 335 VAL A CA 1
ATOM 2481 C C . VAL A 1 335 ? 9.297 -38.688 -29.297 1 96.62 335 VAL A C 1
ATOM 2483 O O . VAL A 1 335 ? 9.039 -39.906 -29.234 1 96.62 335 VAL A O 1
ATOM 2486 N N . HIS A 1 336 ? 10.414 -38.25 -29.688 1 96.12 336 HIS A N 1
ATOM 2487 C CA . HIS A 1 336 ? 11.469 -39.188 -30.047 1 96.12 336 HIS A CA 1
ATOM 2488 C C . HIS A 1 336 ? 12.781 -38.844 -29.375 1 96.12 336 HIS A C 1
ATOM 2490 O O . HIS A 1 336 ? 12.953 -37.688 -28.906 1 96.12 336 HIS A O 1
ATOM 2496 N N . ARG A 1 337 ? 13.625 -39.812 -29.266 1 94.5 337 ARG A N 1
ATOM 2497 C CA . ARG A 1 337 ? 14.984 -39.531 -28.828 1 94.5 337 ARG A CA 1
ATOM 2498 C C . ARG A 1 337 ? 15.695 -38.562 -29.797 1 94.5 337 ARG A C 1
ATOM 2500 O O . ARG A 1 337 ? 15.508 -38.656 -31 1 94.5 337 ARG A O 1
ATOM 2507 N N . ASN A 1 338 ? 16.438 -37.656 -29.25 1 92.81 338 ASN A N 1
ATOM 2508 C CA . ASN A 1 338 ? 17.203 -36.719 -30.062 1 92.81 338 ASN A CA 1
ATOM 2509 C C . ASN A 1 338 ? 18.422 -37.375 -30.703 1 92.81 338 ASN A C 1
ATOM 2511 O O . ASN A 1 338 ? 19.531 -37.281 -30.172 1 92.81 338 ASN A O 1
ATOM 2515 N N . ALA A 1 339 ? 18.172 -38.031 -31.797 1 90.62 339 ALA A N 1
ATOM 2516 C CA . ALA A 1 339 ? 19.188 -38.812 -32.5 1 90.62 339 ALA A CA 1
ATOM 2517 C C . ALA A 1 339 ? 19.062 -38.625 -34 1 90.62 339 ALA A C 1
ATOM 2519 O O . ALA A 1 339 ? 17.984 -38.344 -34.531 1 90.62 339 ALA A O 1
ATOM 2520 N N . PRO A 1 340 ? 20.234 -38.781 -34.656 1 90.06 340 PRO A N 1
ATOM 2521 C CA . PRO A 1 340 ? 20.203 -38.688 -36.125 1 90.06 340 PRO A CA 1
ATOM 2522 C C . PRO A 1 340 ? 19.234 -39.656 -36.75 1 90.06 340 PRO A C 1
ATOM 2524 O O . PRO A 1 340 ? 19.156 -40.812 -36.312 1 90.06 340 PRO A O 1
ATOM 2527 N N . GLY A 1 341 ? 18.438 -39.156 -37.75 1 88.88 341 GLY A N 1
ATOM 2528 C CA . GLY A 1 341 ? 17.562 -40.031 -38.531 1 88.88 341 GLY A CA 1
ATOM 2529 C C . GLY A 1 341 ? 16.172 -40.125 -37.938 1 88.88 341 GLY A C 1
ATOM 2530 O O . GLY A 1 341 ? 15.289 -40.75 -38.531 1 88.88 341 GLY A O 1
ATOM 2531 N N . ALA A 1 342 ? 16.016 -39.531 -36.781 1 88.81 342 ALA A N 1
ATOM 2532 C CA . ALA A 1 342 ? 14.727 -39.688 -36.094 1 88.81 342 ALA A CA 1
ATOM 2533 C C . ALA A 1 342 ? 13.578 -39.188 -37 1 88.81 342 ALA A C 1
ATOM 2535 O O . ALA A 1 342 ? 12.586 -39.906 -37.156 1 88.81 342 ALA A O 1
ATOM 2536 N N . LEU A 1 343 ? 13.672 -38.031 -37.562 1 89.12 343 LEU A N 1
ATOM 2537 C CA . LEU A 1 343 ? 12.617 -37.5 -38.406 1 89.12 343 LEU A CA 1
ATOM 2538 C C . LEU A 1 343 ? 12.461 -38.344 -39.688 1 89.12 343 LEU A C 1
ATOM 2540 O O . LEU A 1 343 ? 11.344 -38.531 -40.156 1 89.12 343 LEU A O 1
ATOM 2544 N N . GLY A 1 344 ? 13.555 -38.781 -40.188 1 90.31 344 GLY A N 1
ATOM 2545 C CA . GLY A 1 344 ? 13.516 -39.656 -41.344 1 90.31 344 GLY A CA 1
ATOM 2546 C C . GLY A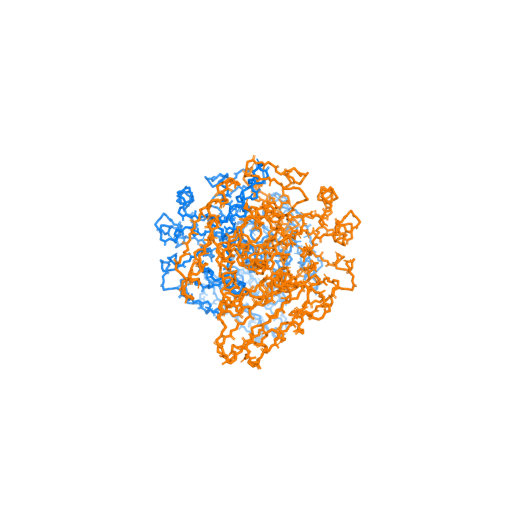 1 344 ? 12.727 -40.938 -41.125 1 90.31 344 GLY A C 1
ATOM 2547 O O . GLY A 1 344 ? 11.977 -41.375 -42 1 90.31 344 GLY A O 1
ATOM 2548 N N . THR A 1 345 ? 12.969 -41.438 -40 1 89.19 345 THR A N 1
ATOM 2549 C CA . THR A 1 345 ? 12.242 -42.656 -39.625 1 89.19 345 THR A CA 1
ATOM 2550 C C . THR A 1 345 ? 10.742 -42.406 -39.594 1 89.19 345 THR A C 1
ATOM 2552 O O . THR A 1 345 ? 9.961 -43.188 -40.125 1 89.19 345 THR A O 1
ATOM 2555 N N . LEU A 1 346 ? 10.312 -41.312 -38.969 1 91.19 346 LEU A N 1
ATOM 2556 C CA . LEU A 1 346 ? 8.898 -40.969 -38.906 1 91.19 346 LEU A CA 1
ATOM 2557 C C . LEU A 1 346 ? 8.328 -40.781 -40.312 1 91.19 346 LEU A C 1
ATOM 2559 O O . LEU A 1 346 ? 7.285 -41.375 -40.625 1 91.19 346 LEU A O 1
ATOM 2563 N N . THR A 1 347 ? 9.016 -40.062 -41.156 1 92.19 347 THR A N 1
ATOM 2564 C CA . THR A 1 347 ? 8.555 -39.781 -42.5 1 92.19 347 THR A CA 1
ATOM 2565 C C . THR A 1 347 ? 8.477 -41.062 -43.344 1 92.19 347 THR A C 1
ATOM 2567 O O . THR A 1 347 ? 7.531 -41.219 -44.125 1 92.19 347 THR A O 1
ATOM 2570 N N . SER A 1 348 ? 9.445 -41.844 -43.125 1 92.62 348 SER A N 1
ATOM 2571 C CA . SER A 1 348 ? 9.477 -43.125 -43.844 1 92.62 348 SER A CA 1
ATOM 2572 C C . SER A 1 348 ? 8.305 -44 -43.469 1 92.62 348 SER A C 1
ATOM 2574 O O . SER A 1 348 ? 7.66 -44.625 -44.344 1 92.62 348 SER A O 1
ATOM 2576 N N . LEU A 1 349 ? 8.086 -44.125 -42.219 1 92 349 LEU A N 1
ATOM 2577 C CA . LEU A 1 349 ? 6.992 -44.938 -41.719 1 92 349 LEU A CA 1
ATOM 2578 C C . LEU A 1 349 ? 5.648 -44.406 -42.219 1 92 349 LEU A C 1
ATOM 2580 O O . LEU A 1 349 ? 4.754 -45.188 -42.562 1 92 349 LEU A O 1
ATOM 2584 N N . LEU A 1 350 ? 5.492 -43.094 -42.312 1 93.94 350 LEU A N 1
ATOM 2585 C CA . LEU A 1 350 ? 4.262 -42.5 -42.812 1 93.94 350 LEU A CA 1
ATOM 2586 C C . LEU A 1 350 ? 4.078 -42.781 -44.281 1 93.94 350 LEU A C 1
ATOM 2588 O O . LEU A 1 350 ? 2.971 -43.125 -44.719 1 93.94 350 LEU A O 1
ATOM 2592 N N . ALA A 1 351 ? 5.199 -42.75 -44.938 1 92.62 351 ALA A N 1
ATOM 2593 C CA . ALA A 1 351 ? 5.172 -43.031 -46.375 1 92.62 351 ALA A CA 1
ATOM 2594 C C . ALA A 1 351 ? 4.785 -44.5 -46.625 1 92.62 351 ALA A C 1
ATOM 2596 O O . ALA A 1 351 ? 4.012 -44.781 -47.562 1 92.62 351 ALA A O 1
ATOM 2597 N N . GLU A 1 352 ? 5.328 -45.312 -45.875 1 92.5 352 GLU A N 1
ATOM 2598 C CA . GLU A 1 352 ? 5.043 -46.75 -45.969 1 92.5 352 GLU A CA 1
ATOM 2599 C C . GLU A 1 352 ? 3.561 -47.031 -45.75 1 92.5 352 GLU A C 1
ATOM 2601 O O . GLU A 1 352 ? 3.02 -48 -46.312 1 92.5 352 GLU A O 1
ATOM 2606 N N . HIS A 1 353 ? 2.992 -46.219 -45 1 92.12 353 HIS A N 1
ATOM 2607 C CA . HIS A 1 353 ? 1.578 -46.406 -44.719 1 92.12 353 HIS A CA 1
ATOM 2608 C C . HIS A 1 353 ? 0.703 -45.531 -45.594 1 92.12 353 HIS A C 1
ATOM 2610 O O . HIS A 1 353 ? -0.481 -45.344 -45.312 1 92.12 353 HIS A O 1
ATOM 2616 N N . GLY A 1 354 ? 1.336 -44.906 -46.594 1 91.94 354 GLY A N 1
ATOM 2617 C CA . GLY A 1 354 ? 0.614 -44.156 -47.625 1 91.94 354 GLY A CA 1
ATOM 2618 C C . GLY A 1 354 ? 0.076 -42.844 -47.156 1 91.94 354 GLY A C 1
ATOM 2619 O O . GLY A 1 354 ? -0.936 -42.344 -47.656 1 91.94 354 GLY A O 1
ATOM 2620 N N . LEU A 1 355 ? 0.646 -42.281 -46.125 1 94.38 355 LEU A N 1
ATOM 2621 C CA . LEU A 1 355 ? 0.156 -41.031 -45.594 1 94.38 355 LEU A CA 1
ATOM 2622 C C . LEU A 1 355 ? 1 -39.875 -46.094 1 94.38 355 LEU A C 1
ATOM 2624 O O . LEU A 1 355 ? 2.23 -39.906 -46.031 1 94.38 355 LEU A O 1
ATOM 2628 N N . ASN A 1 356 ? 0.334 -38.844 -46.594 1 94.88 356 ASN A N 1
ATOM 2629 C CA . ASN A 1 356 ? 0.993 -37.594 -47 1 94.88 356 ASN A CA 1
ATOM 2630 C C . ASN A 1 356 ? 1.064 -36.594 -45.875 1 94.88 356 ASN A C 1
ATOM 2632 O O . ASN A 1 356 ? 0.079 -36.375 -45.156 1 94.88 356 ASN A O 1
ATOM 2636 N N . ILE A 1 357 ? 2.195 -36.031 -45.719 1 94.88 357 ILE A N 1
ATOM 2637 C CA . ILE A 1 357 ? 2.395 -35.031 -44.656 1 94.88 357 ILE A CA 1
ATOM 2638 C C . ILE A 1 357 ? 1.941 -33.656 -45.156 1 94.88 357 ILE A C 1
ATOM 2640 O O . ILE A 1 357 ? 2.408 -33.188 -46.219 1 94.88 357 ILE A O 1
ATOM 2644 N N . VAL A 1 358 ? 1.062 -33.062 -44.5 1 95.5 358 VAL A N 1
ATOM 2645 C CA . VAL A 1 358 ? 0.517 -31.75 -44.844 1 95.5 358 VAL A CA 1
ATOM 2646 C C . VAL A 1 358 ? 1.307 -30.656 -44.125 1 95.5 358 VAL A C 1
ATOM 2648 O O . VAL A 1 358 ? 1.572 -29.594 -44.719 1 95.5 358 VAL A O 1
ATOM 2651 N N . SER A 1 359 ? 1.626 -30.859 -42.906 1 94.56 359 SER A N 1
ATOM 2652 C CA . SER A 1 359 ? 2.377 -29.922 -42.094 1 94.56 359 SER A CA 1
ATOM 2653 C C . SER A 1 359 ? 3.219 -30.656 -41.031 1 94.56 359 SER A C 1
ATOM 2655 O O . SER A 1 359 ? 2.822 -31.719 -40.562 1 94.56 359 SER A O 1
ATOM 2657 N N . GLN A 1 360 ? 4.375 -30.141 -40.75 1 94.62 360 GLN A N 1
ATOM 2658 C CA . GLN A 1 360 ? 5.27 -30.734 -39.75 1 94.62 360 GLN A CA 1
ATOM 2659 C C . GLN A 1 360 ? 6.082 -29.656 -39.031 1 94.62 360 GLN A C 1
ATOM 2661 O O . GLN A 1 360 ? 6.648 -28.766 -39.656 1 94.62 360 GLN A O 1
ATOM 2666 N N . THR A 1 361 ? 6.012 -29.625 -37.781 1 94.44 361 THR A N 1
ATOM 2667 C CA . THR A 1 361 ? 6.781 -28.719 -36.938 1 94.44 361 THR A CA 1
ATOM 2668 C C . THR A 1 361 ? 7.59 -29.484 -35.906 1 94.44 361 THR A C 1
ATOM 2670 O O . THR A 1 361 ? 7.031 -30.281 -35.156 1 94.44 361 THR A O 1
ATOM 2673 N N . LEU A 1 362 ? 8.875 -29.312 -35.844 1 94.25 362 LEU A N 1
ATOM 2674 C CA . LEU A 1 362 ? 9.766 -30.062 -34.969 1 94.25 362 LEU A CA 1
ATOM 2675 C C . LEU A 1 362 ? 10.625 -29.109 -34.125 1 94.25 362 LEU A C 1
ATOM 2677 O O . LEU A 1 362 ? 11.094 -28.094 -34.656 1 94.25 362 LEU A O 1
ATOM 2681 N N . GLN A 1 363 ? 10.766 -29.375 -32.906 1 95.06 363 GLN A N 1
ATOM 2682 C CA . GLN A 1 363 ? 11.766 -28.75 -32.031 1 95.06 363 GLN A CA 1
ATOM 2683 C C . GLN A 1 363 ? 12.422 -29.781 -31.109 1 95.06 363 GLN A C 1
ATOM 2685 O O . GLN A 1 363 ? 11.789 -30.766 -30.734 1 95.06 363 GLN A O 1
ATOM 2690 N N . THR A 1 364 ? 13.695 -29.672 -30.828 1 94 364 THR A N 1
ATOM 2691 C CA . THR A 1 364 ? 14.398 -30.594 -29.938 1 94 364 THR A CA 1
ATOM 2692 C C . THR A 1 364 ? 14.875 -29.859 -28.672 1 94 364 THR A C 1
ATOM 2694 O O . THR A 1 364 ? 15.008 -28.641 -28.688 1 94 364 THR A O 1
ATOM 2697 N N . ARG A 1 365 ? 14.945 -30.516 -27.578 1 91.88 365 ARG A N 1
ATOM 2698 C CA . ARG A 1 365 ? 15.484 -30.047 -26.312 1 91.88 365 ARG A CA 1
ATOM 2699 C C . ARG A 1 365 ? 16.172 -31.172 -25.562 1 91.88 365 ARG A C 1
ATOM 2701 O O . ARG A 1 365 ? 15.523 -32.125 -25.125 1 91.88 365 ARG A O 1
ATOM 2708 N N . GLY A 1 366 ? 17.484 -31.016 -25.391 1 88.81 366 GLY A N 1
ATOM 2709 C CA . GLY A 1 366 ? 18.219 -32.031 -24.672 1 88.81 366 GLY A CA 1
ATOM 2710 C C . GLY A 1 366 ? 18.172 -33.406 -25.359 1 88.81 366 GLY A C 1
ATOM 2711 O O . GLY A 1 366 ? 18.531 -33.5 -26.547 1 88.81 366 GLY A O 1
ATOM 2712 N N . GLN A 1 367 ? 17.516 -34.375 -24.672 1 91.38 367 GLN A N 1
ATOM 2713 C CA . GLN A 1 367 ? 17.562 -35.75 -25.109 1 91.38 367 GLN A CA 1
ATOM 2714 C C . GLN A 1 367 ? 16.344 -36.094 -25.953 1 91.38 367 GLN A C 1
ATOM 2716 O O . GLN A 1 367 ? 16.234 -37.219 -26.469 1 91.38 367 GLN A O 1
ATOM 2721 N N . ILE A 1 368 ? 15.484 -35.094 -26.109 1 95.19 368 ILE A N 1
ATOM 2722 C CA . ILE A 1 368 ? 14.273 -35.5 -26.812 1 95.19 368 ILE A CA 1
ATOM 2723 C C . ILE A 1 368 ? 13.992 -34.5 -27.953 1 95.19 368 ILE A C 1
ATOM 2725 O O . ILE A 1 368 ? 14.469 -33.375 -27.922 1 95.19 368 ILE A O 1
ATOM 2729 N N . GLY A 1 369 ? 13.289 -35.031 -28.922 1 95.81 369 GLY A N 1
ATOM 2730 C CA . GLY A 1 369 ? 12.625 -34.219 -29.938 1 95.81 369 GLY A CA 1
ATOM 2731 C C . GLY A 1 369 ? 11.117 -34.375 -29.906 1 95.81 369 GLY A C 1
ATOM 2732 O O . GLY A 1 369 ? 10.594 -35.438 -29.516 1 95.81 369 GLY A O 1
ATOM 2733 N N . TYR A 1 370 ? 10.469 -33.281 -30.219 1 96.31 370 TYR A N 1
ATOM 2734 C CA . TYR A 1 370 ? 9.016 -33.25 -30.297 1 96.31 370 TYR A CA 1
ATOM 2735 C C . TYR A 1 370 ? 8.555 -32.75 -31.672 1 96.31 370 TYR A C 1
ATOM 2737 O O . TYR A 1 370 ? 8.977 -31.703 -32.125 1 96.31 370 TYR A O 1
ATOM 2745 N N . VAL A 1 371 ? 7.703 -33.531 -32.312 1 95.5 371 VAL A N 1
ATOM 2746 C CA . VAL A 1 371 ? 7.281 -33.188 -33.656 1 95.5 371 VAL A CA 1
ATOM 2747 C C . VAL A 1 371 ? 5.766 -33.312 -33.781 1 95.5 371 VAL A C 1
ATOM 2749 O O . VAL A 1 371 ? 5.188 -34.312 -33.344 1 95.5 371 VAL A O 1
ATOM 2752 N N . LEU A 1 372 ? 5.176 -32.312 -34.281 1 95.69 372 LEU A N 1
ATOM 2753 C CA . LEU A 1 372 ? 3.775 -32.312 -34.688 1 95.69 372 LEU A CA 1
ATOM 2754 C C . LEU A 1 372 ? 3.65 -32.531 -36.219 1 95.69 372 LEU A C 1
ATOM 2756 O O . LEU A 1 372 ? 4.211 -31.781 -37 1 95.69 372 LEU A O 1
ATOM 2760 N N . THR A 1 373 ? 2.924 -33.594 -36.562 1 95.62 373 THR A N 1
ATOM 2761 C CA . THR A 1 373 ? 2.77 -33.906 -37.969 1 95.62 373 THR A CA 1
ATOM 2762 C C . THR A 1 373 ? 1.294 -34.031 -38.344 1 95.62 373 THR A C 1
ATOM 2764 O O . THR A 1 373 ? 0.584 -34.875 -37.781 1 95.62 373 THR A O 1
ATOM 2767 N N . ASP A 1 374 ? 0.897 -33.219 -39.281 1 96.25 374 ASP A N 1
ATOM 2768 C CA . ASP A 1 374 ? -0.447 -33.344 -39.844 1 96.25 374 ASP A CA 1
ATOM 2769 C C . ASP A 1 374 ? -0.431 -34.156 -41.125 1 96.25 374 ASP A C 1
ATOM 2771 O O . ASP A 1 374 ? 0.412 -33.906 -42 1 96.25 374 ASP A O 1
ATOM 2775 N N . VAL A 1 375 ? -1.394 -35.062 -41.25 1 96.25 375 VAL A N 1
ATOM 2776 C CA . VAL A 1 375 ? -1.422 -35.906 -42.438 1 96.25 375 VAL A CA 1
ATOM 2777 C C . VAL A 1 375 ? -2.812 -35.875 -43.062 1 96.25 375 VAL A C 1
ATOM 2779 O O . VAL A 1 375 ? -3.795 -35.531 -42.406 1 96.25 375 VAL A O 1
ATOM 2782 N N . ASP A 1 376 ? -2.916 -36.094 -44.375 1 93.06 376 ASP A N 1
ATOM 2783 C CA . ASP A 1 376 ? -4.168 -36.062 -45.125 1 93.06 376 ASP A CA 1
ATOM 2784 C C . ASP A 1 376 ? -4.852 -37.438 -45.156 1 93.06 376 ASP A C 1
ATOM 2786 O O . ASP A 1 376 ? -5.871 -37.625 -45.812 1 93.06 376 ASP A O 1
ATOM 2790 N N . GLY A 1 377 ? -4.574 -38.344 -44.219 1 91.12 377 GLY A N 1
ATOM 2791 C CA . GLY A 1 377 ? -5.16 -39.656 -44.156 1 91.12 377 GLY A CA 1
ATOM 2792 C C . GLY A 1 377 ? -5.453 -40.156 -42.75 1 91.12 377 GLY A C 1
ATOM 2793 O O . GLY A 1 377 ? -5.387 -39.375 -41.812 1 91.12 377 GLY A O 1
ATOM 2794 N N . ILE A 1 378 ? -5.918 -41.438 -42.719 1 91.31 378 ILE A N 1
ATOM 2795 C CA . ILE A 1 378 ? -6.285 -42.062 -41.438 1 91.31 378 ILE A CA 1
ATOM 2796 C C . ILE A 1 378 ? -5.047 -42.625 -40.781 1 91.31 378 ILE A C 1
ATOM 2798 O O . ILE A 1 378 ? -4.301 -43.406 -41.375 1 91.31 378 ILE A O 1
ATOM 2802 N N . VAL A 1 379 ? -4.844 -42.156 -39.625 1 92.88 379 VAL A N 1
ATOM 2803 C CA . VAL A 1 379 ? -3.809 -42.781 -38.781 1 92.88 379 VAL A CA 1
ATOM 2804 C C . VAL A 1 379 ? -4.395 -43.938 -38 1 92.88 379 VAL A C 1
ATOM 2806 O O . VAL A 1 379 ? -5.02 -43.75 -36.969 1 92.88 379 VAL A O 1
ATOM 2809 N N . ASP A 1 380 ? -4.164 -45.094 -38.438 1 92.06 380 ASP A N 1
ATOM 2810 C CA . ASP A 1 380 ? -4.805 -46.25 -37.812 1 92.06 380 ASP A CA 1
ATOM 2811 C C . ASP A 1 380 ? -3.963 -46.812 -36.656 1 92.06 380 ASP A C 1
ATOM 2813 O O . ASP A 1 380 ? -2.877 -46.281 -36.375 1 92.06 380 ASP A O 1
ATOM 2817 N N . ASP A 1 381 ? -4.445 -47.812 -36 1 93.88 381 ASP A N 1
ATOM 2818 C CA . ASP A 1 381 ? -3.799 -48.344 -34.812 1 93.88 381 ASP A CA 1
ATOM 2819 C C . ASP A 1 381 ? -2.496 -49.062 -35.188 1 93.88 381 ASP A C 1
ATOM 2821 O O . ASP A 1 381 ? -1.551 -49.094 -34.375 1 93.88 381 ASP A O 1
ATOM 2825 N N . ALA A 1 382 ? -2.508 -49.531 -36.312 1 92.75 382 ALA A N 1
ATOM 2826 C CA . ALA A 1 382 ? -1.312 -50.25 -36.75 1 92.75 382 ALA A CA 1
ATOM 2827 C C . ALA A 1 382 ? -0.124 -49.312 -36.906 1 92.75 382 ALA A C 1
ATOM 2829 O O . ALA A 1 382 ? 0.994 -49.625 -36.5 1 92.75 382 ALA A O 1
ATOM 2830 N N . LEU A 1 383 ? -0.428 -48.219 -37.5 1 92.56 383 LEU A N 1
ATOM 2831 C CA . LEU A 1 383 ? 0.633 -47.219 -37.656 1 92.56 383 LEU A CA 1
ATOM 2832 C C . LEU A 1 383 ? 1.104 -46.719 -36.281 1 92.56 383 LEU A C 1
ATOM 2834 O O . LEU A 1 383 ? 2.309 -46.625 -36.031 1 92.56 383 LEU A O 1
ATOM 2838 N N . ILE A 1 384 ? 0.181 -46.438 -35.375 1 94.19 384 ILE A N 1
ATOM 2839 C CA . ILE A 1 384 ? 0.529 -45.969 -34.031 1 94.19 384 ILE A CA 1
ATOM 2840 C C . ILE A 1 384 ? 1.356 -47.031 -33.312 1 94.19 384 ILE A C 1
ATOM 2842 O O . ILE A 1 384 ? 2.35 -46.688 -32.656 1 94.19 384 ILE A O 1
ATOM 2846 N N . ALA A 1 385 ? 0.953 -48.219 -33.438 1 94.19 385 ALA A N 1
ATOM 2847 C CA . ALA A 1 385 ? 1.689 -49.312 -32.812 1 94.19 385 ALA A CA 1
ATOM 2848 C C . ALA A 1 385 ? 3.104 -49.406 -33.375 1 94.19 385 ALA A C 1
ATOM 2850 O O . ALA A 1 385 ? 4.062 -49.656 -32.625 1 94.19 385 ALA A O 1
ATOM 2851 N N . ALA A 1 386 ? 3.182 -49.281 -34.656 1 93 386 ALA A N 1
ATOM 2852 C CA . ALA A 1 386 ? 4.488 -49.344 -35.312 1 93 386 ALA A CA 1
ATOM 2853 C C . ALA A 1 386 ? 5.406 -48.219 -34.812 1 93 386 ALA A C 1
ATOM 2855 O O . ALA A 1 386 ? 6.59 -48.438 -34.562 1 93 386 ALA A O 1
ATOM 2856 N N . LEU A 1 387 ? 4.824 -47.125 -34.75 1 93.81 387 LEU A N 1
ATOM 2857 C CA . LEU A 1 387 ? 5.598 -45.969 -34.281 1 93.81 387 LEU A CA 1
ATOM 2858 C C . LEU A 1 387 ? 6.023 -46.156 -32.844 1 93.81 387 LEU A C 1
ATOM 2860 O O . LEU A 1 387 ? 7.176 -45.875 -32.469 1 93.81 387 LEU A O 1
ATOM 2864 N N . ARG A 1 388 ? 5.164 -46.656 -31.984 1 93.81 388 ARG A N 1
ATOM 2865 C CA . ARG A 1 388 ? 5.43 -46.812 -30.562 1 93.81 388 ARG A CA 1
ATOM 2866 C C . ARG A 1 388 ? 6.488 -47.906 -30.328 1 93.81 388 ARG A C 1
ATOM 2868 O O . ARG A 1 388 ? 7.234 -47.844 -29.344 1 93.81 388 ARG A O 1
ATOM 2875 N N . GLN A 1 389 ? 6.59 -48.812 -31.188 1 93.25 389 GLN A N 1
ATOM 2876 C CA . GLN A 1 389 ? 7.5 -49.938 -31.016 1 93.25 389 GLN A CA 1
ATOM 2877 C C . GLN A 1 389 ? 8.906 -49.594 -31.516 1 93.25 389 GLN A C 1
ATOM 2879 O O . GLN A 1 389 ? 9.875 -50.281 -31.172 1 93.25 389 GLN A O 1
ATOM 2884 N N . HIS A 1 390 ? 8.906 -48.562 -32.344 1 92.81 390 HIS A N 1
ATOM 2885 C CA . HIS A 1 390 ? 10.219 -48.219 -32.844 1 92.81 390 HIS A CA 1
ATOM 2886 C C . HIS A 1 390 ? 11.141 -47.719 -31.75 1 92.81 390 HIS A C 1
ATOM 2888 O O . HIS A 1 390 ? 10.727 -46.938 -30.891 1 92.81 390 HIS A O 1
ATOM 2894 N N . PRO A 1 391 ? 12.406 -48.031 -31.734 1 92.31 391 PRO A N 1
ATOM 2895 C CA . PRO A 1 391 ? 13.328 -47.719 -30.641 1 92.31 391 PRO A CA 1
ATOM 2896 C C . PRO A 1 391 ? 13.57 -46.219 -30.484 1 92.31 391 PRO A C 1
ATOM 2898 O O . PRO A 1 391 ? 13.914 -45.75 -29.391 1 92.31 391 PRO A O 1
ATOM 2901 N N . ILE A 1 392 ? 13.406 -45.469 -31.531 1 92.88 392 ILE A N 1
ATOM 2902 C CA . ILE A 1 392 ? 13.703 -44.031 -31.5 1 92.88 392 ILE A CA 1
ATOM 2903 C C . ILE A 1 392 ? 12.547 -43.281 -30.828 1 92.88 392 ILE A C 1
ATOM 2905 O O . ILE A 1 392 ? 12.703 -42.156 -30.406 1 92.88 392 ILE A O 1
ATOM 2909 N N . THR A 1 393 ? 11.391 -44 -30.844 1 94.62 393 THR A N 1
ATOM 2910 C CA . THR A 1 393 ? 10.172 -43.344 -30.359 1 94.62 393 THR A CA 1
ATOM 2911 C C . THR A 1 393 ? 10.078 -43.438 -28.828 1 94.62 393 THR A C 1
ATOM 2913 O O . THR A 1 393 ? 10.281 -44.5 -28.25 1 94.62 393 THR A O 1
ATOM 2916 N N . VAL A 1 394 ? 9.828 -42.344 -28.203 1 95 394 VAL A N 1
ATOM 2917 C CA . VAL A 1 394 ? 9.555 -42.281 -26.766 1 95 394 VAL A CA 1
ATOM 2918 C C . VAL A 1 394 ? 8.055 -42.406 -26.531 1 95 394 VAL A C 1
ATOM 2920 O O . VAL A 1 394 ? 7.621 -43.156 -25.656 1 95 394 VAL A O 1
ATOM 2923 N N . ARG A 1 395 ? 7.367 -41.656 -27.312 1 95.12 395 ARG A N 1
ATOM 2924 C CA . ARG A 1 395 ? 5.91 -41.656 -27.219 1 95.12 395 ARG A CA 1
ATOM 2925 C C . ARG A 1 395 ? 5.281 -41.188 -28.531 1 95.12 395 ARG A C 1
ATOM 2927 O O . ARG A 1 395 ? 5.883 -40.375 -29.266 1 95.12 395 ARG A O 1
ATOM 2934 N N . CYS A 1 396 ? 4.137 -41.688 -28.781 1 94.88 396 CYS A N 1
ATOM 2935 C CA . CYS A 1 396 ? 3.395 -41.281 -29.969 1 94.88 396 CYS A CA 1
ATOM 2936 C C . CYS A 1 396 ? 1.893 -41.312 -29.719 1 94.88 396 CYS A C 1
ATOM 2938 O O . CYS A 1 396 ? 1.36 -42.312 -29.25 1 94.88 396 CYS A O 1
ATOM 2940 N N . ASP A 1 397 ? 1.301 -40.25 -29.984 1 93.19 397 ASP A N 1
ATOM 2941 C CA . ASP A 1 397 ? -0.146 -40.125 -29.812 1 93.19 397 ASP A CA 1
ATOM 2942 C C . ASP A 1 397 ? -0.794 -39.5 -31.047 1 93.19 397 ASP A C 1
ATOM 2944 O O . ASP A 1 397 ? -0.13 -38.812 -31.812 1 93.19 397 ASP A O 1
ATOM 2948 N N . ARG A 1 398 ? -1.985 -39.906 -31.266 1 92.81 398 ARG A N 1
ATOM 2949 C CA . ARG A 1 398 ? -2.754 -39.25 -32.312 1 92.81 398 ARG A CA 1
ATOM 2950 C C . ARG A 1 398 ? -3.865 -38.375 -31.75 1 92.81 398 ARG A C 1
ATOM 2952 O O . ARG A 1 398 ? -4.453 -38.719 -30.719 1 92.81 398 ARG A O 1
ATOM 2959 N N . LEU A 1 399 ? -4.129 -37.219 -32.344 1 90.88 399 LEU A N 1
ATOM 2960 C CA . LEU A 1 399 ? -5.227 -36.344 -31.969 1 90.88 399 LEU A CA 1
ATOM 2961 C C . LEU A 1 399 ? -6.398 -36.469 -32.938 1 90.88 399 LEU A C 1
ATOM 2963 O O . LEU A 1 399 ? -6.199 -36.719 -34.125 1 90.88 399 LEU A O 1
ATOM 2967 N N . MET B 1 1 ? 11.773 45.219 13.836 1 75.56 1 MET B N 1
ATOM 2968 C CA . MET B 1 1 ? 11.602 43.875 13.305 1 75.56 1 MET B CA 1
ATOM 2969 C C . MET B 1 1 ? 10.82 43 14.281 1 75.56 1 MET B C 1
ATOM 2971 O O . MET B 1 1 ? 10.906 43.188 15.492 1 75.56 1 MET B O 1
ATOM 2975 N N . ALA B 1 2 ? 9.836 42.188 13.766 1 88.38 2 ALA B N 1
ATOM 2976 C CA . ALA B 1 2 ? 8.922 41.469 14.656 1 88.38 2 ALA B CA 1
ATOM 2977 C C . ALA B 1 2 ? 9.648 40.375 15.422 1 88.38 2 ALA B C 1
ATOM 2979 O O . ALA B 1 2 ? 10.508 39.688 14.867 1 88.38 2 ALA B O 1
ATOM 2980 N N . GLN B 1 3 ? 9.398 40.375 16.703 1 96.25 3 GLN B N 1
ATOM 2981 C CA . GLN B 1 3 ? 9.922 39.281 17.516 1 96.25 3 GLN B CA 1
ATOM 2982 C C . GLN B 1 3 ? 9.031 38.031 17.406 1 96.25 3 GLN B C 1
ATOM 2984 O O . GLN B 1 3 ? 7.832 38.094 17.688 1 96.25 3 GLN B O 1
ATOM 2989 N N . ILE B 1 4 ? 9.664 36.969 16.953 1 98.19 4 ILE B N 1
ATOM 2990 C CA . ILE B 1 4 ? 8.953 35.688 16.734 1 98.19 4 ILE B CA 1
ATOM 2991 C C . ILE B 1 4 ? 9.391 34.688 17.781 1 98.19 4 ILE B C 1
ATOM 2993 O O . ILE B 1 4 ? 10.586 34.469 18 1 98.19 4 ILE B O 1
ATOM 2997 N N . VAL B 1 5 ? 8.43 34.062 18.469 1 98.38 5 VAL B N 1
ATOM 2998 C CA . VAL B 1 5 ? 8.734 33 19.438 1 98.38 5 VAL B CA 1
ATOM 2999 C C . VAL B 1 5 ? 8.031 31.719 19.062 1 98.38 5 VAL B C 1
ATOM 3001 O O . VAL B 1 5 ? 6.805 31.688 18.891 1 98.38 5 VAL B O 1
ATOM 3004 N N . LEU B 1 6 ? 8.812 30.688 18.844 1 98.12 6 LEU B N 1
ATOM 3005 C CA . LEU B 1 6 ? 8.305 29.391 18.422 1 98.12 6 LEU B CA 1
ATOM 3006 C C . LEU B 1 6 ? 8.523 28.344 19.516 1 98.12 6 LEU B C 1
ATOM 3008 O O . LEU B 1 6 ? 9.617 28.25 20.078 1 98.12 6 LEU B O 1
ATOM 3012 N N . PHE B 1 7 ? 7.488 27.594 19.797 1 97 7 PHE B N 1
ATOM 3013 C CA . PHE B 1 7 ? 7.582 26.578 20.844 1 97 7 PHE B CA 1
ATOM 3014 C C . PHE B 1 7 ? 7.465 25.172 20.25 1 97 7 PHE B C 1
ATOM 3016 O O . PHE B 1 7 ? 6.891 25 19.172 1 97 7 PHE B O 1
ATOM 3023 N N . GLU B 1 8 ? 8.086 24.156 20.969 1 93.94 8 GLU B N 1
ATOM 3024 C CA . GLU B 1 8 ? 7.898 22.734 20.734 1 93.94 8 GLU B CA 1
ATOM 3025 C C . GLU B 1 8 ? 8.578 22.281 19.438 1 93.94 8 GLU B C 1
ATOM 3027 O O . GLU B 1 8 ? 7.984 21.562 18.641 1 93.94 8 GLU B O 1
ATOM 3032 N N . ASN B 1 9 ? 9.656 22.781 19.219 1 92.5 9 ASN B N 1
ATOM 3033 C CA . ASN B 1 9 ? 10.539 22.328 18.141 1 92.5 9 ASN B CA 1
ATOM 3034 C C . ASN B 1 9 ? 9.836 22.344 16.797 1 92.5 9 ASN B C 1
ATOM 3036 O O . ASN B 1 9 ? 9.805 21.344 16.078 1 92.5 9 ASN B O 1
ATOM 3040 N N . VAL B 1 10 ? 9.305 23.5 16.453 1 95.75 10 VAL B N 1
ATOM 3041 C CA . VAL B 1 10 ? 8.742 23.703 15.117 1 95.75 10 VAL B CA 1
ATOM 3042 C C . VAL B 1 10 ? 9.805 23.406 14.055 1 95.75 10 VAL B C 1
ATOM 3044 O O . VAL B 1 10 ? 10.977 23.734 14.234 1 95.75 10 VAL B O 1
ATOM 3047 N N . HIS B 1 11 ? 9.391 22.781 13.039 1 95.12 11 HIS B N 1
ATOM 3048 C CA . HIS B 1 11 ? 10.32 22.359 11.992 1 95.12 11 HIS B CA 1
ATOM 3049 C C . HIS B 1 11 ? 11.117 23.547 11.477 1 95.12 11 HIS B C 1
ATOM 3051 O O . HIS B 1 11 ? 10.578 24.641 11.305 1 95.12 11 HIS B O 1
ATOM 3057 N N . PRO B 1 12 ? 12.359 23.359 11.086 1 96.62 12 PRO B N 1
ATOM 3058 C CA . PRO B 1 12 ? 13.242 24.438 10.641 1 96.62 12 PRO B CA 1
ATOM 3059 C C . PRO B 1 12 ? 12.734 25.141 9.375 1 96.62 12 PRO B C 1
ATOM 3061 O O . PRO B 1 12 ? 13.156 26.25 9.078 1 96.62 12 PRO B O 1
ATOM 3064 N N . SER B 1 13 ? 11.859 24.484 8.68 1 97.12 13 SER B N 1
ATOM 3065 C CA . SER B 1 13 ? 11.289 25.109 7.492 1 97.12 13 SER B CA 1
ATOM 3066 C C . SER B 1 13 ? 10.578 26.406 7.848 1 97.12 13 SER B C 1
ATOM 3068 O O . SER B 1 13 ? 10.539 27.344 7.039 1 97.12 13 SER B O 1
ATOM 3070 N N . ALA B 1 14 ? 10.062 26.469 9.023 1 98.06 14 ALA B N 1
ATOM 3071 C CA . ALA B 1 14 ? 9.406 27.703 9.469 1 98.06 14 ALA B CA 1
ATOM 3072 C C . ALA B 1 14 ? 10.406 28.859 9.57 1 98.06 14 ALA B C 1
ATOM 3074 O O . ALA B 1 14 ? 10.164 29.938 9.047 1 98.06 14 ALA B O 1
ATOM 3075 N N . ARG B 1 15 ? 11.484 28.609 10.234 1 97.44 15 ARG B N 1
ATOM 3076 C CA . ARG B 1 15 ? 12.531 29.625 10.383 1 97.44 15 ARG B CA 1
ATOM 3077 C C . ARG B 1 15 ? 13.031 30.094 9.023 1 97.44 15 ARG B C 1
ATOM 3079 O O . ARG B 1 15 ? 13.266 31.297 8.82 1 97.44 15 ARG B O 1
ATOM 3086 N N . ALA B 1 16 ? 13.219 29.125 8.141 1 97.88 16 ALA B N 1
ATOM 3087 C CA . ALA B 1 16 ? 13.688 29.469 6.797 1 97.88 16 ALA B CA 1
ATOM 3088 C C . ALA B 1 16 ? 12.734 30.438 6.109 1 97.88 16 ALA B C 1
ATOM 3090 O O . ALA B 1 16 ? 13.172 31.375 5.445 1 97.88 16 ALA B O 1
ATOM 3091 N N . VAL B 1 17 ? 11.5 30.203 6.273 1 97.94 17 VAL B N 1
ATOM 3092 C CA . VAL B 1 17 ? 10.492 31.078 5.664 1 97.94 17 VAL B CA 1
ATOM 3093 C C . VAL B 1 17 ? 10.57 32.469 6.289 1 97.94 17 VAL B C 1
ATOM 3095 O O . VAL B 1 17 ? 10.562 33.469 5.578 1 97.94 17 VAL B O 1
ATOM 3098 N N . PHE B 1 18 ? 10.68 32.594 7.605 1 98.12 18 PHE B N 1
ATOM 3099 C CA . PHE B 1 18 ? 10.766 33.875 8.297 1 98.12 18 PHE B CA 1
ATOM 3100 C C . PHE B 1 18 ? 12.023 34.625 7.879 1 98.12 18 PHE B C 1
ATOM 3102 O O . PHE B 1 18 ? 11.961 35.812 7.57 1 98.12 18 PHE B O 1
ATOM 3109 N N . GLU B 1 19 ? 13.086 33.906 7.84 1 97.81 19 GLU B N 1
ATOM 3110 C CA . GLU B 1 19 ? 14.359 34.531 7.488 1 97.81 19 GLU B CA 1
ATOM 3111 C C . GLU B 1 19 ? 14.352 35.031 6.047 1 97.81 19 GLU B C 1
ATOM 3113 O O . GLU B 1 19 ? 14.844 36.125 5.758 1 97.81 19 GLU B O 1
ATOM 3118 N N . ALA B 1 20 ? 13.844 34.219 5.219 1 97.75 20 ALA B N 1
ATOM 3119 C CA . ALA B 1 20 ? 13.734 34.594 3.818 1 97.75 20 ALA B CA 1
ATOM 3120 C C . ALA B 1 20 ? 12.891 35.844 3.664 1 97.75 20 ALA B C 1
ATOM 3122 O O . ALA B 1 20 ? 13.109 36.656 2.744 1 97.75 20 ALA B O 1
ATOM 3123 N N . ALA B 1 21 ? 12.008 36.094 4.594 1 97 21 ALA B N 1
ATOM 3124 C CA . ALA B 1 21 ? 11.117 37.25 4.547 1 97 21 ALA B CA 1
ATOM 3125 C C . ALA B 1 21 ? 11.727 38.438 5.285 1 97 21 ALA B C 1
ATOM 3127 O O . ALA B 1 21 ? 11.102 39.5 5.375 1 97 21 ALA B O 1
ATOM 3128 N N . GLY B 1 22 ? 12.891 38.25 5.902 1 96.69 22 GLY B N 1
ATOM 3129 C CA . GLY B 1 22 ? 13.602 39.344 6.512 1 96.69 22 GLY B CA 1
ATOM 3130 C C . GLY B 1 22 ? 13.469 39.375 8.023 1 96.69 22 GLY B C 1
ATOM 3131 O O . GLY B 1 22 ? 13.867 40.375 8.664 1 96.69 22 GLY B O 1
ATOM 3132 N N . TYR B 1 23 ? 12.898 38.375 8.57 1 97.19 23 TYR B N 1
ATOM 3133 C CA . TYR B 1 23 ? 12.766 38.312 10.023 1 97.19 23 TYR B CA 1
ATOM 3134 C C . TYR B 1 23 ? 13.906 37.531 10.648 1 97.19 23 TYR B C 1
ATOM 3136 O O . TYR B 1 23 ? 14.211 36.406 10.219 1 97.19 23 TYR B O 1
ATOM 3144 N N . SER B 1 24 ? 14.531 38.125 11.672 1 95.12 24 SER B N 1
ATOM 3145 C CA . SER B 1 24 ? 15.727 37.469 12.211 1 95.12 24 SER B CA 1
ATOM 3146 C C . SER B 1 24 ? 15.609 37.281 13.719 1 95.12 24 SER B C 1
ATOM 3148 O O . SER B 1 24 ? 16.375 36.5 14.312 1 95.12 24 SER B O 1
ATOM 3150 N N . ASP B 1 25 ? 14.742 38.031 14.352 1 97.31 25 ASP B N 1
ATOM 3151 C CA . ASP B 1 25 ? 14.562 37.906 15.797 1 97.31 25 ASP B CA 1
ATOM 3152 C C . ASP B 1 25 ? 13.609 36.75 16.125 1 97.31 25 ASP B C 1
ATOM 3154 O O . ASP B 1 25 ? 12.43 36.969 16.391 1 97.31 25 ASP B O 1
ATOM 3158 N N . ILE B 1 26 ? 14.172 35.594 16.047 1 97.5 26 ILE B N 1
ATOM 3159 C CA . ILE B 1 26 ? 13.375 34.375 16.219 1 97.5 26 ILE B CA 1
ATOM 3160 C C . ILE B 1 26 ? 13.906 33.594 17.406 1 97.5 26 ILE B C 1
ATOM 3162 O O . ILE B 1 26 ? 15.055 33.125 17.391 1 97.5 26 ILE B O 1
ATOM 3166 N N . ALA B 1 27 ? 13.141 33.438 18.453 1 96.94 27 ALA B N 1
ATOM 3167 C CA . ALA B 1 27 ? 13.453 32.562 19.578 1 96.94 27 ALA B CA 1
ATOM 3168 C C . ALA B 1 27 ? 12.727 31.234 19.453 1 96.94 27 ALA B C 1
ATOM 3170 O O . ALA B 1 27 ? 11.531 31.203 19.141 1 96.94 27 ALA B O 1
ATOM 3171 N N . THR B 1 28 ? 13.453 30.203 19.641 1 96.19 28 THR B N 1
ATOM 3172 C CA . THR B 1 28 ? 12.859 28.875 19.516 1 96.19 28 THR B CA 1
ATOM 3173 C C . THR B 1 28 ? 13.07 28.078 20.797 1 96.19 28 THR B C 1
ATOM 3175 O O . THR B 1 28 ? 14.125 28.172 21.422 1 96.19 28 THR B O 1
ATOM 3178 N N . TYR B 1 29 ? 12.016 27.391 21.188 1 96 29 TYR B N 1
ATOM 3179 C CA . TYR B 1 29 ? 12.062 26.469 22.312 1 96 29 TYR B CA 1
ATOM 3180 C C . TYR B 1 29 ? 11.758 25.047 21.859 1 96 29 TYR B C 1
ATOM 3182 O O . TYR B 1 29 ? 10.883 24.828 21.016 1 96 29 TYR B O 1
ATOM 3190 N N . SER B 1 30 ? 12.383 24.078 22.438 1 92.69 30 SER B N 1
ATOM 3191 C CA . SER B 1 30 ? 12.25 22.688 22 1 92.69 30 SER B CA 1
ATOM 3192 C C . SER B 1 30 ? 11.016 22.031 22.609 1 92.69 30 SER B C 1
ATOM 3194 O O . SER B 1 30 ? 10.516 21.031 22.094 1 92.69 30 SER B O 1
ATOM 3196 N N . SER B 1 31 ? 10.57 22.594 23.719 1 91.25 31 SER B N 1
ATOM 3197 C CA . SER B 1 31 ? 9.438 22 24.422 1 91.25 31 SER B CA 1
ATOM 3198 C C . SER B 1 31 ? 8.391 23.047 24.766 1 91.25 31 SER B C 1
ATOM 3200 O O . SER B 1 31 ? 8.625 24.25 24.578 1 91.25 31 SER B O 1
ATOM 3202 N N . ALA B 1 32 ? 7.258 22.516 25.172 1 91.38 32 ALA B N 1
ATOM 3203 C CA . ALA B 1 32 ? 6.285 23.422 25.781 1 91.38 32 ALA B CA 1
ATOM 3204 C C . ALA B 1 32 ? 6.801 23.938 27.125 1 91.38 32 ALA B C 1
ATOM 3206 O O . ALA B 1 32 ? 7.555 23.25 27.828 1 91.38 32 ALA B O 1
ATOM 3207 N N . LEU B 1 33 ? 6.43 25.125 27.453 1 92.69 33 LEU B N 1
ATOM 3208 C CA . LEU B 1 33 ? 6.844 25.703 28.734 1 92.69 33 LEU B CA 1
ATOM 3209 C C . LEU B 1 33 ? 5.68 25.719 29.719 1 92.69 33 LEU B C 1
ATOM 3211 O O . LEU B 1 33 ? 4.52 25.812 29.312 1 92.69 33 LEU B O 1
ATOM 3215 N N . PRO B 1 34 ? 6.074 25.609 31 1 89.12 34 PRO B N 1
ATOM 3216 C CA . PRO B 1 34 ? 5.027 25.812 32 1 89.12 34 PRO B CA 1
ATOM 3217 C C . PRO B 1 34 ? 4.414 27.203 31.953 1 89.12 34 PRO B C 1
ATOM 3219 O O . PRO B 1 34 ? 5.047 28.141 31.469 1 89.12 34 PRO B O 1
ATOM 3222 N N . ALA B 1 35 ? 3.248 27.328 32.469 1 82.56 35 ALA B N 1
ATOM 3223 C CA . ALA B 1 35 ? 2.459 28.547 32.375 1 82.56 35 ALA B CA 1
ATOM 3224 C C . ALA B 1 35 ? 3.25 29.75 32.844 1 82.56 35 ALA B C 1
ATOM 3226 O O . ALA B 1 35 ? 3.227 30.812 32.25 1 82.56 35 ALA B O 1
ATOM 3227 N N . ALA B 1 36 ? 3.926 29.609 34 1 82.94 36 ALA B N 1
ATOM 3228 C CA . ALA B 1 36 ? 4.656 30.734 34.625 1 82.94 36 ALA B CA 1
ATOM 3229 C C . ALA B 1 36 ? 5.805 31.172 33.719 1 82.94 36 ALA B C 1
ATOM 3231 O O . ALA B 1 36 ? 6.082 32.375 33.594 1 82.94 36 ALA B O 1
ATOM 3232 N N . GLU B 1 37 ? 6.422 30.25 33.031 1 93.06 37 GLU B N 1
ATOM 3233 C CA . GLU B 1 37 ? 7.559 30.562 32.156 1 93.06 37 GLU B CA 1
ATOM 3234 C C . GLU B 1 37 ? 7.09 31.016 30.797 1 93.06 37 GLU B C 1
ATOM 3236 O O . GLU B 1 37 ? 7.816 31.703 30.078 1 93.06 37 GLU B O 1
ATOM 3241 N N . LEU B 1 38 ? 5.938 30.594 30.469 1 94.81 38 LEU B N 1
ATOM 3242 C CA . LEU B 1 38 ? 5.383 30.906 29.156 1 94.81 38 LEU B CA 1
ATOM 3243 C C . LEU B 1 38 ? 5.16 32.406 29.016 1 94.81 38 LEU B C 1
ATOM 3245 O O . LEU B 1 38 ? 5.488 33 27.969 1 94.81 38 LEU B O 1
ATOM 3249 N N . ARG B 1 39 ? 4.652 33.062 30.047 1 92.88 39 ARG B N 1
ATOM 3250 C CA . ARG B 1 39 ? 4.402 34.5 30.031 1 92.88 39 ARG B CA 1
ATOM 3251 C C . ARG B 1 39 ? 5.703 35.281 29.844 1 92.88 39 ARG B C 1
ATOM 3253 O O . ARG B 1 39 ? 5.746 36.25 29.078 1 92.88 39 ARG B O 1
ATOM 3260 N N . THR B 1 40 ? 6.695 34.812 30.578 1 94.44 40 THR B N 1
ATOM 3261 C CA . THR B 1 40 ? 7.992 35.469 30.484 1 94.44 40 THR B CA 1
ATOM 3262 C C . THR B 1 40 ? 8.602 35.312 29.094 1 94.44 40 THR B C 1
ATOM 3264 O O . THR B 1 40 ? 9.133 36.25 28.531 1 94.44 40 THR B O 1
ATOM 3267 N N . ALA B 1 41 ? 8.469 34.125 28.531 1 95.75 41 ALA B N 1
ATOM 3268 C CA . ALA B 1 41 ? 9.031 33.812 27.219 1 95.75 41 ALA B CA 1
ATOM 3269 C C . ALA B 1 41 ? 8.328 34.594 26.125 1 95.75 41 ALA B C 1
ATOM 3271 O O . ALA B 1 41 ? 8.93 34.938 25.094 1 95.75 41 ALA B O 1
ATOM 3272 N N . LEU B 1 42 ? 7.145 34.938 26.359 1 96.31 42 LEU B N 1
ATOM 3273 C CA . LEU B 1 42 ? 6.332 35.562 25.312 1 96.31 42 LEU B CA 1
ATOM 3274 C C . LEU B 1 42 ? 6.328 37.094 25.484 1 96.31 42 LEU B C 1
ATOM 3276 O O . LEU B 1 42 ? 5.707 37.812 24.688 1 96.31 42 LEU B O 1
ATOM 3280 N N . ALA B 1 43 ? 7.055 37.531 26.562 1 93.38 43 ALA B N 1
ATOM 3281 C CA . ALA B 1 43 ? 7.102 38.969 26.781 1 93.38 43 ALA B CA 1
ATOM 3282 C C . ALA B 1 43 ? 7.699 39.719 25.578 1 93.38 43 ALA B C 1
ATOM 3284 O O . ALA B 1 43 ? 8.828 39.406 25.172 1 93.38 43 ALA B O 1
ATOM 3285 N N . GLY B 1 44 ? 6.891 40.594 24.984 1 94.44 44 GLY B N 1
ATOM 3286 C CA . GLY B 1 44 ? 7.355 41.406 23.859 1 94.44 44 GLY B CA 1
ATOM 3287 C C . GLY B 1 44 ? 7.184 40.719 22.516 1 94.44 44 GLY B C 1
ATOM 3288 O O . GLY B 1 44 ? 7.441 41.312 21.469 1 94.44 44 GLY B O 1
ATOM 3289 N N . ALA B 1 45 ? 6.754 39.469 22.531 1 96.88 45 ALA B N 1
ATOM 3290 C CA . ALA B 1 45 ? 6.602 38.719 21.281 1 96.88 45 ALA B CA 1
ATOM 3291 C C . ALA B 1 45 ? 5.465 39.312 20.438 1 96.88 45 ALA B C 1
ATOM 3293 O O . ALA B 1 45 ? 4.41 39.656 20.969 1 96.88 45 ALA B O 1
ATOM 3294 N N . GLU B 1 46 ? 5.672 39.438 19.141 1 97.31 46 GLU B N 1
ATOM 3295 C CA . GLU B 1 46 ? 4.629 39.875 18.203 1 97.31 46 GLU B CA 1
ATOM 3296 C C . GLU B 1 46 ? 4.008 38.688 17.484 1 97.31 46 GLU B C 1
ATOM 3298 O O . GLU B 1 46 ? 2.85 38.719 17.062 1 97.31 46 GLU B O 1
ATOM 3303 N N . VAL B 1 47 ? 4.812 37.656 17.281 1 98.31 47 VAL B N 1
ATOM 3304 C CA . VAL B 1 47 ? 4.379 36.438 16.641 1 98.31 47 VAL B CA 1
ATOM 3305 C C . VAL B 1 47 ? 4.617 35.25 17.578 1 98.31 47 VAL B C 1
ATOM 3307 O O . VAL B 1 47 ? 5.715 35.094 18.109 1 98.31 47 VAL B O 1
ATOM 3310 N N . VAL B 1 48 ? 3.605 34.438 17.719 1 98.31 48 VAL B N 1
ATOM 3311 C CA . VAL B 1 48 ? 3.717 33.25 18.562 1 98.31 48 VAL B CA 1
ATOM 3312 C C . VAL B 1 48 ? 3.402 32 17.719 1 98.31 48 VAL B C 1
ATOM 3314 O O . VAL B 1 48 ? 2.367 31.938 17.062 1 98.31 48 VAL B O 1
ATOM 3317 N N . GLY B 1 49 ? 4.27 31.094 17.703 1 98.25 49 GLY B N 1
ATOM 3318 C CA . GLY B 1 49 ? 4.059 29.797 17.078 1 98.25 49 GLY B CA 1
ATOM 3319 C C . GLY B 1 49 ? 4.082 28.656 18.078 1 98.25 49 GLY B C 1
ATOM 3320 O O . GLY B 1 49 ? 5.023 28.516 18.859 1 98.25 49 GLY B O 1
ATOM 3321 N N . ILE B 1 50 ? 3.055 27.844 18.016 1 97.56 50 ILE B N 1
ATOM 3322 C CA . ILE B 1 50 ? 2.961 26.75 18.969 1 97.56 50 ILE B CA 1
ATOM 3323 C C . ILE B 1 50 ? 2.553 25.469 18.25 1 97.56 50 ILE B C 1
ATOM 3325 O O . ILE B 1 50 ? 2.123 25.516 17.094 1 97.56 50 ILE B O 1
ATOM 3329 N N . ARG B 1 51 ? 2.771 24.375 18.938 1 94.06 51 ARG B N 1
ATOM 3330 C CA . ARG B 1 51 ? 2.184 23.109 18.516 1 94.06 51 ARG B CA 1
ATOM 3331 C C . ARG B 1 51 ? 1.116 22.656 19.5 1 94.06 51 ARG B C 1
ATOM 3333 O O . ARG B 1 51 ? 0.362 23.469 20.031 1 94.06 51 ARG B O 1
ATOM 3340 N N . SER B 1 52 ? 0.92 21.406 19.781 1 88.38 52 SER B N 1
ATOM 3341 C CA . SER B 1 52 ? -0.3 20.906 20.406 1 88.38 52 SER B CA 1
ATOM 3342 C C . SER B 1 52 ? -0.19 20.938 21.938 1 88.38 52 SER B C 1
ATOM 3344 O O . SER B 1 52 ? -1.196 20.828 22.641 1 88.38 52 SER B O 1
ATOM 3346 N N . ARG B 1 53 ? 1.043 21.109 22.594 1 88.25 53 ARG B N 1
ATOM 3347 C CA . ARG B 1 53 ? 1.211 20.969 24.031 1 88.25 53 ARG B CA 1
ATOM 3348 C C . ARG B 1 53 ? 1.189 22.328 24.734 1 88.25 53 ARG B C 1
ATOM 3350 O O . ARG B 1 53 ? 0.977 22.406 25.938 1 88.25 53 ARG B O 1
ATOM 3357 N N . THR B 1 54 ? 1.433 23.328 23.953 1 94.56 54 THR B N 1
ATOM 3358 C CA . THR B 1 54 ? 1.366 24.672 24.5 1 94.56 54 THR B CA 1
ATOM 3359 C C . THR B 1 54 ? -0.049 25.234 24.391 1 94.56 54 THR B C 1
ATOM 3361 O O . THR B 1 54 ? -0.628 25.25 23.297 1 94.56 54 THR B O 1
ATOM 3364 N N . HIS B 1 55 ? -0.533 25.719 25.531 1 94.62 55 HIS B N 1
ATOM 3365 C CA . HIS B 1 55 ? -1.905 26.203 25.562 1 94.62 55 HIS B CA 1
ATOM 3366 C C . HIS B 1 55 ? -1.943 27.719 25.703 1 94.62 55 HIS B C 1
ATOM 3368 O O . HIS B 1 55 ? -1.254 28.281 26.562 1 94.62 55 HIS B O 1
ATOM 3374 N N . LEU B 1 56 ? -2.699 28.344 24.875 1 96.5 56 LEU B N 1
ATOM 3375 C CA . LEU B 1 56 ? -2.953 29.781 24.953 1 96.5 56 LEU B CA 1
ATOM 3376 C C . LEU B 1 56 ? -4.414 30.062 25.297 1 96.5 56 LEU B C 1
ATOM 3378 O O . LEU B 1 56 ? -5.242 30.25 24.391 1 96.5 56 LEU B O 1
ATOM 3382 N N . ASP B 1 57 ? -4.691 30.156 26.578 1 96 57 ASP B N 1
ATOM 3383 C CA . ASP B 1 57 ? -6.062 30.422 27.016 1 96 57 ASP B CA 1
ATOM 3384 C C . ASP B 1 57 ? -6.352 31.922 27.047 1 96 57 ASP B C 1
ATOM 3386 O O . ASP B 1 57 ? -5.484 32.719 26.734 1 96 57 ASP B O 1
ATOM 3390 N N . ALA B 1 58 ? -7.52 32.25 27.438 1 96.69 58 ALA B N 1
ATOM 3391 C CA . ALA B 1 58 ? -7.988 33.656 27.422 1 96.69 58 ALA B CA 1
ATOM 3392 C C . ALA B 1 58 ? -7.145 34.531 28.344 1 96.69 58 ALA B C 1
ATOM 3394 O O . ALA B 1 58 ? -6.805 35.656 28 1 96.69 58 ALA B O 1
ATOM 3395 N N . GLU B 1 59 ? -6.812 34.031 29.469 1 95.56 59 GLU B N 1
ATOM 3396 C CA . GLU B 1 59 ? -6.039 34.781 30.453 1 95.56 59 GLU B CA 1
ATOM 3397 C C . GLU B 1 59 ? -4.645 35.094 29.922 1 95.56 59 GLU B C 1
ATOM 3399 O O . GLU B 1 59 ? -4.176 36.25 30.047 1 95.56 59 GLU B O 1
ATOM 3404 N N . LEU B 1 60 ? -4.035 34.094 29.391 1 95.25 60 LEU B N 1
ATOM 3405 C CA . LEU B 1 60 ? -2.693 34.281 28.859 1 95.25 60 LEU B CA 1
ATOM 3406 C C . LEU B 1 60 ? -2.725 35.25 27.672 1 95.25 60 LEU B C 1
ATOM 3408 O O . LEU B 1 60 ? -1.876 36.156 27.578 1 95.25 60 LEU B O 1
ATOM 3412 N N . ILE B 1 61 ? -3.635 35.125 26.75 1 96 61 ILE B N 1
ATOM 3413 C CA . ILE B 1 61 ? -3.758 36 25.578 1 96 61 ILE B CA 1
ATOM 3414 C C . ILE B 1 61 ? -3.947 37.438 26.016 1 96 61 ILE B C 1
ATOM 3416 O O . ILE B 1 61 ? -3.354 38.344 25.438 1 96 61 ILE B O 1
ATOM 3420 N N . ALA B 1 62 ? -4.695 37.625 27.094 1 94.19 62 ALA B N 1
ATOM 3421 C CA . ALA B 1 62 ? -4.953 38.938 27.609 1 94.19 62 ALA B CA 1
ATOM 3422 C C . ALA B 1 62 ? -3.68 39.594 28.172 1 94.19 62 ALA B C 1
ATOM 3424 O O . ALA B 1 62 ? -3.525 40.812 28.156 1 94.19 62 ALA B O 1
ATOM 3425 N N . ALA B 1 63 ? -2.809 38.75 28.594 1 92.94 63 ALA B N 1
ATOM 3426 C CA . ALA B 1 63 ? -1.584 39.219 29.234 1 92.94 63 ALA B CA 1
ATOM 3427 C C . ALA B 1 63 ? -0.488 39.469 28.219 1 92.94 63 ALA B C 1
ATOM 3429 O O . ALA B 1 63 ? 0.627 39.875 28.578 1 92.94 63 ALA B O 1
ATOM 3430 N N . LEU B 1 64 ? -0.796 39.312 26.938 1 93.19 64 LEU B N 1
ATOM 3431 C CA . LEU B 1 64 ? 0.2 39.5 25.891 1 93.19 64 LEU B CA 1
ATOM 3432 C C . LEU B 1 64 ? -0.169 40.656 24.953 1 93.19 64 LEU B C 1
ATOM 3434 O O . LEU B 1 64 ? -0.619 40.406 23.828 1 93.19 64 LEU B O 1
ATOM 3438 N N . PRO B 1 65 ? 0.149 41.844 25.344 1 91.88 65 PRO B N 1
ATOM 3439 C CA . PRO B 1 65 ? -0.34 43 24.609 1 91.88 65 PRO B CA 1
ATOM 3440 C C . PRO B 1 65 ? 0.328 43.156 23.234 1 91.88 65 PRO B C 1
ATOM 3442 O O . PRO B 1 65 ? -0.257 43.75 22.328 1 91.88 65 PRO B O 1
ATOM 3445 N N . ASP B 1 66 ? 1.483 42.625 23.047 1 94.56 66 ASP B N 1
ATOM 3446 C CA . ASP B 1 66 ? 2.246 42.906 21.844 1 94.56 66 ASP B CA 1
ATOM 3447 C C . ASP B 1 66 ? 1.958 41.875 20.766 1 94.56 66 ASP B C 1
ATOM 3449 O O . ASP B 1 66 ? 2.299 42.094 19.594 1 94.56 66 ASP B O 1
ATOM 3453 N N . VAL B 1 67 ? 1.346 40.75 21.078 1 96.88 67 VAL B N 1
ATOM 3454 C CA . VAL B 1 67 ? 1.122 39.656 20.125 1 96.88 67 VAL B CA 1
ATOM 3455 C C . VAL B 1 67 ? 0.145 40.125 19.047 1 96.88 67 VAL B C 1
ATOM 3457 O O . VAL B 1 67 ? -0.937 40.625 19.344 1 96.88 67 VAL B O 1
ATOM 3460 N N . ARG B 1 68 ? 0.569 39.875 17.812 1 96.31 68 ARG B N 1
ATOM 3461 C CA . ARG B 1 68 ? -0.232 40.312 16.672 1 96.31 68 ARG B CA 1
ATOM 3462 C C . ARG B 1 68 ? -0.86 39.125 15.953 1 96.31 68 ARG B C 1
ATOM 3464 O O . ARG B 1 68 ? -1.879 39.281 15.273 1 96.31 68 ARG B O 1
ATOM 3471 N N . VAL B 1 69 ? -0.24 38.031 16.047 1 98.06 69 VAL B N 1
ATOM 3472 C CA . VAL B 1 69 ? -0.706 36.875 15.289 1 98.06 69 VAL B CA 1
ATOM 3473 C C . VAL B 1 69 ? -0.206 35.562 15.953 1 98.06 69 VAL B C 1
ATOM 3475 O O . VAL B 1 69 ? 0.863 35.562 16.562 1 98.06 69 VAL B O 1
ATOM 3478 N N . ILE B 1 70 ? -1.005 34.531 15.859 1 98.44 70 ILE B N 1
ATOM 3479 C CA . ILE B 1 70 ? -0.683 33.219 16.422 1 98.44 70 ILE B CA 1
ATOM 3480 C C . ILE B 1 70 ? -0.7 32.156 15.32 1 98.44 70 ILE B C 1
ATOM 3482 O O . ILE B 1 70 ? -1.61 32.125 14.492 1 98.44 70 ILE B O 1
ATOM 3486 N N . GLY B 1 71 ? 0.321 31.406 15.266 1 98.5 71 GLY B N 1
ATOM 3487 C CA . GLY B 1 71 ? 0.376 30.266 14.359 1 98.5 71 GLY B CA 1
ATOM 3488 C C . GLY B 1 71 ? 0.392 28.922 15.078 1 98.5 71 GLY B C 1
ATOM 3489 O O . GLY B 1 71 ? 1.281 28.656 15.883 1 98.5 71 GLY B O 1
ATOM 3490 N N . CYS B 1 72 ? -0.564 28.109 14.773 1 98 72 CYS B N 1
ATOM 3491 C CA . CYS B 1 72 ? -0.559 26.719 15.219 1 98 72 CYS B CA 1
ATOM 3492 C C . CYS B 1 72 ? 0.143 25.828 14.211 1 98 72 CYS B C 1
ATOM 3494 O O . CYS B 1 72 ? -0.454 25.422 13.211 1 98 72 CYS B O 1
ATOM 3496 N N . PHE B 1 73 ? 1.336 25.453 14.586 1 96.81 73 PHE B N 1
ATOM 3497 C CA . PHE B 1 73 ? 2.107 24.578 13.703 1 96.81 73 PHE B CA 1
ATOM 3498 C C . PHE B 1 73 ? 1.658 23.141 13.859 1 96.81 73 PHE B C 1
ATOM 3500 O O . PHE B 1 73 ? 2.475 22.25 14.133 1 96.81 73 PHE B O 1
ATOM 3507 N N . CYS B 1 74 ? 0.382 22.844 13.648 1 93.19 74 CYS B N 1
ATOM 3508 C CA . CYS B 1 74 ? -0.344 21.578 13.68 1 93.19 74 CYS B CA 1
ATOM 3509 C C . CYS B 1 74 ? -1.664 21.688 12.93 1 93.19 74 CYS B C 1
ATOM 3511 O O . CYS B 1 74 ? -1.979 22.734 12.367 1 93.19 74 CYS B O 1
ATOM 3513 N N . ILE B 1 75 ? -2.371 20.625 12.844 1 89.62 75 ILE B N 1
ATOM 3514 C CA . ILE B 1 75 ? -3.629 20.578 12.109 1 89.62 75 ILE B CA 1
ATOM 3515 C C . ILE B 1 75 ? -4.734 21.234 12.938 1 89.62 75 ILE B C 1
ATOM 3517 O O . ILE B 1 75 ? -5.492 22.062 12.422 1 89.62 75 ILE B O 1
ATOM 3521 N N . GLY B 1 76 ? -4.82 20.891 14.188 1 87.44 76 GLY B N 1
ATOM 3522 C CA . GLY B 1 76 ? -5.871 21.391 15.062 1 87.44 76 GLY B CA 1
ATOM 3523 C C . GLY B 1 76 ? -5.496 22.672 15.766 1 87.44 76 GLY B C 1
ATOM 3524 O O . GLY B 1 76 ? -4.352 23.125 15.68 1 87.44 76 GLY B O 1
ATOM 3525 N N . THR B 1 77 ? -6.508 23.359 16.406 1 93.69 77 THR B N 1
ATOM 3526 C CA . THR B 1 77 ? -6.277 24.625 17.109 1 93.69 77 THR B CA 1
ATOM 3527 C C . THR B 1 77 ? -6.926 24.594 18.5 1 93.69 77 THR B C 1
ATOM 3529 O O . THR B 1 77 ? -7.223 25.641 19.078 1 93.69 77 THR B O 1
ATOM 3532 N N . ASN B 1 78 ? -7.168 23.391 18.969 1 87.5 78 ASN B N 1
ATOM 3533 C CA . ASN B 1 78 ? -7.902 23.219 20.219 1 87.5 78 ASN B CA 1
ATOM 3534 C C . ASN B 1 78 ? -7.152 23.828 21.406 1 87.5 78 ASN B C 1
ATOM 3536 O O . ASN B 1 78 ? -7.762 24.203 22.406 1 87.5 78 ASN B O 1
ATOM 3540 N N . GLN B 1 79 ? -5.902 23.969 21.297 1 93.06 79 GLN B N 1
ATOM 3541 C CA . GLN B 1 79 ? -5.066 24.453 22.391 1 93.06 79 GLN B CA 1
ATOM 3542 C C . GLN B 1 79 ? -5.062 25.969 22.453 1 93.06 79 GLN B C 1
ATOM 3544 O O . GLN B 1 79 ? -4.453 26.562 23.344 1 93.06 79 GLN B O 1
ATOM 3549 N N . VAL B 1 80 ? -5.789 26.656 21.547 1 97.06 80 VAL B N 1
ATOM 3550 C CA . VAL B 1 80 ? -5.871 28.125 21.547 1 97.06 80 VAL B CA 1
ATOM 3551 C C . VAL B 1 80 ? -7.32 28.562 21.734 1 97.06 80 VAL B C 1
ATOM 3553 O O . VAL B 1 80 ? -8.227 28.016 21.094 1 97.06 80 VAL B O 1
ATOM 3556 N N . ASP B 1 81 ? -7.539 29.438 22.672 1 97.56 81 ASP B N 1
ATOM 3557 C CA . ASP B 1 81 ? -8.844 30.094 22.734 1 97.56 81 ASP B CA 1
ATOM 3558 C C . ASP B 1 81 ? -9.023 31.078 21.594 1 97.56 81 ASP B C 1
ATOM 3560 O O . ASP B 1 81 ? -8.766 32.281 21.734 1 97.56 81 ASP B O 1
ATOM 3564 N N . VAL B 1 82 ? -9.555 30.578 20.547 1 97.06 82 VAL B N 1
ATOM 3565 C CA . VAL B 1 82 ? -9.586 31.344 19.297 1 97.06 82 VAL B CA 1
ATOM 3566 C C . VAL B 1 82 ? -10.57 32.5 19.422 1 97.06 82 VAL B C 1
ATOM 3568 O O . VAL B 1 82 ? -10.398 33.562 18.797 1 97.06 82 VAL B O 1
ATOM 3571 N N . ASP B 1 83 ? -11.578 32.375 20.25 1 96.5 83 ASP B N 1
ATOM 3572 C CA . ASP B 1 83 ? -12.523 33.469 20.484 1 96.5 83 ASP B CA 1
ATOM 3573 C C . ASP B 1 83 ? -11.859 34.625 21.234 1 96.5 83 ASP B C 1
ATOM 3575 O O . ASP B 1 83 ? -12.047 35.781 20.875 1 96.5 83 ASP B O 1
ATOM 3579 N N . ALA B 1 84 ? -11.156 34.25 22.25 1 96.56 84 ALA B N 1
ATOM 3580 C CA . ALA B 1 84 ? -10.422 35.281 22.984 1 96.56 84 ALA B CA 1
ATOM 3581 C C . ALA B 1 84 ? -9.422 36 22.094 1 96.56 84 ALA B C 1
ATOM 3583 O O . ALA B 1 84 ? -9.25 37.219 22.188 1 96.56 84 ALA B O 1
ATOM 3584 N N . ALA B 1 85 ? -8.766 35.25 21.25 1 97.19 85 ALA B N 1
ATOM 3585 C CA . ALA B 1 85 ? -7.82 35.844 20.312 1 97.19 85 ALA B CA 1
ATOM 3586 C C . ALA B 1 85 ? -8.523 36.812 19.344 1 97.19 85 ALA B C 1
ATOM 3588 O O . ALA B 1 85 ? -8.023 37.906 19.062 1 97.19 85 ALA B O 1
ATOM 3589 N N . MET B 1 86 ? -9.641 36.406 18.859 1 96.12 86 MET B N 1
ATOM 3590 C CA . MET B 1 86 ? -10.422 37.219 17.938 1 96.12 86 MET B CA 1
ATOM 3591 C C . MET B 1 86 ? -10.82 38.531 18.594 1 96.12 86 MET B C 1
ATOM 3593 O O . MET B 1 86 ? -10.695 39.594 18 1 96.12 86 MET B O 1
ATOM 3597 N N . LYS B 1 87 ? -11.266 38.438 19.844 1 93.69 87 LYS B N 1
ATOM 3598 C CA . LYS B 1 87 ? -11.719 39.625 20.578 1 93.69 87 LYS B CA 1
ATOM 3599 C C . LYS B 1 87 ? -10.578 40.625 20.797 1 93.69 87 LYS B C 1
ATOM 3601 O O . LYS B 1 87 ? -10.812 41.812 20.984 1 93.69 87 LYS B O 1
ATOM 3606 N N . ARG B 1 88 ? -9.422 40.156 20.75 1 95 88 ARG B N 1
ATOM 3607 C CA . ARG B 1 88 ? -8.242 41 20.906 1 95 88 ARG B CA 1
ATOM 3608 C C . ARG B 1 88 ? -7.672 41.406 19.562 1 95 88 ARG B C 1
ATOM 3610 O O . ARG B 1 88 ? -6.641 42.094 19.5 1 95 88 ARG B O 1
ATOM 3617 N N . GLY B 1 89 ? -8.344 40.969 18.469 1 95.69 89 GLY B N 1
ATOM 3618 C CA . GLY B 1 89 ? -7.887 41.312 17.125 1 95.69 89 GLY B CA 1
ATOM 3619 C C . GLY B 1 89 ? -6.68 40.5 16.688 1 95.69 89 GLY B C 1
ATOM 3620 O O . GLY B 1 89 ? -5.848 40.969 15.922 1 95.69 89 GLY B O 1
ATOM 3621 N N . ILE B 1 90 ? -6.523 39.281 17.188 1 97.19 90 ILE B N 1
ATOM 3622 C CA . ILE B 1 90 ? -5.375 38.438 16.891 1 97.19 90 ILE B CA 1
ATOM 3623 C C . ILE B 1 90 ? -5.812 37.281 16 1 97.19 90 ILE B C 1
ATOM 3625 O O . ILE B 1 90 ? -6.488 36.344 16.469 1 97.19 90 ILE B O 1
ATOM 3629 N N . PRO B 1 91 ? -5.434 37.281 14.719 1 97.75 91 PRO B N 1
ATOM 3630 C CA . PRO B 1 91 ? -5.746 36.125 13.883 1 97.75 91 PRO B CA 1
ATOM 3631 C C . PRO B 1 91 ? -4.941 34.875 14.266 1 97.75 91 PRO B C 1
ATOM 3633 O O . PRO B 1 91 ? -3.799 35 14.719 1 97.75 91 PRO B O 1
ATOM 3636 N N . VAL B 1 92 ? -5.543 33.75 14.094 1 98.31 92 VAL B N 1
ATOM 3637 C CA . VAL B 1 92 ? -4.93 32.438 14.367 1 98.31 92 VAL B CA 1
ATOM 3638 C C . VAL B 1 92 ? -4.902 31.609 13.094 1 98.31 92 VAL B C 1
ATOM 3640 O O . VAL B 1 92 ? -5.914 31.484 12.398 1 98.31 92 VAL B O 1
ATOM 3643 N N . PHE B 1 93 ? -3.715 31.125 12.75 1 98.06 93 PHE B N 1
ATOM 3644 C CA . PHE B 1 93 ? -3.549 30.297 11.562 1 98.06 93 PHE B CA 1
ATOM 3645 C C . PHE B 1 93 ? -3.115 28.891 11.938 1 98.06 93 PHE B C 1
ATOM 3647 O O . PHE B 1 93 ? -2.492 28.688 12.984 1 98.06 93 PHE B O 1
ATOM 3654 N N . ASN B 1 94 ? -3.488 27.891 11.172 1 97.25 94 ASN B N 1
ATOM 3655 C CA . ASN B 1 94 ? -3.041 26.5 11.289 1 97.25 94 ASN B CA 1
ATOM 3656 C C . ASN B 1 94 ? -2.711 25.906 9.93 1 97.25 94 ASN B C 1
ATOM 3658 O O . ASN B 1 94 ? -2.572 26.625 8.945 1 97.25 94 ASN B O 1
ATOM 3662 N N . ALA B 1 95 ? -2.328 24.625 9.914 1 95.12 95 ALA B N 1
ATOM 3663 C CA . ALA B 1 95 ? -2.002 23.922 8.672 1 95.12 95 ALA B CA 1
ATOM 3664 C C . ALA B 1 95 ? -2.914 22.719 8.461 1 95.12 95 ALA B C 1
ATOM 3666 O O . ALA B 1 95 ? -2.473 21.578 8.578 1 95.12 95 ALA B O 1
ATOM 3667 N N . PRO B 1 96 ? -4.098 22.891 7.969 1 88.62 96 PRO B N 1
ATOM 3668 C CA . PRO B 1 96 ? -5.094 21.812 7.938 1 88.62 96 PRO B CA 1
ATOM 3669 C C . PRO B 1 96 ? -4.805 20.766 6.855 1 88.62 96 PRO B C 1
ATOM 3671 O O . PRO B 1 96 ? -5.309 19.641 6.926 1 88.62 96 PRO B O 1
ATOM 3674 N N . PHE B 1 97 ? -3.998 21.016 5.859 1 86.88 97 PHE B N 1
ATOM 3675 C CA . PHE B 1 97 ? -3.936 20.125 4.711 1 86.88 97 PHE B CA 1
ATOM 3676 C C . PHE B 1 97 ? -2.529 19.547 4.543 1 86.88 97 PHE B C 1
ATOM 3678 O O . PHE B 1 97 ? -2.266 18.797 3.605 1 86.88 97 PHE B O 1
ATOM 3685 N N . SER B 1 98 ? -1.663 19.859 5.48 1 92.38 98 SER B N 1
ATOM 3686 C CA . SER B 1 98 ? -0.246 19.547 5.32 1 92.38 98 SER B CA 1
ATOM 3687 C C . SER B 1 98 ? 0.024 18.062 5.551 1 92.38 98 SER B C 1
ATOM 3689 O O . SER B 1 98 ? 1.103 17.578 5.219 1 92.38 98 SER B O 1
ATOM 3691 N N . ASN B 1 99 ? -0.977 17.328 6.062 1 93.94 99 ASN B N 1
ATOM 3692 C CA . ASN B 1 99 ? -0.751 15.922 6.367 1 93.94 99 ASN B CA 1
ATOM 3693 C C . ASN B 1 99 ? -1.61 15.016 5.488 1 93.94 99 ASN B C 1
ATOM 3695 O O . ASN B 1 99 ? -1.668 13.805 5.711 1 93.94 99 ASN B O 1
ATOM 3699 N N . THR B 1 100 ? -2.258 15.555 4.512 1 95.56 100 THR B N 1
ATOM 3700 C CA . THR B 1 100 ? -3.225 14.844 3.686 1 95.56 100 THR B CA 1
ATOM 3701 C C . THR B 1 100 ? -2.578 13.633 3.02 1 95.56 100 THR B C 1
ATOM 3703 O O . THR B 1 100 ? -3.104 12.523 3.096 1 95.56 100 THR B O 1
ATOM 3706 N N . ARG B 1 101 ? -1.412 13.852 2.455 1 97 101 ARG B N 1
ATOM 3707 C CA . ARG B 1 101 ? -0.723 12.781 1.743 1 97 101 ARG B CA 1
ATOM 3708 C C . ARG B 1 101 ? -0.302 11.672 2.699 1 97 101 ARG B C 1
ATOM 3710 O O . ARG B 1 101 ? -0.416 10.484 2.371 1 97 101 ARG B O 1
ATOM 3717 N N . SER B 1 102 ? 0.199 12.078 3.893 1 97.94 102 SER B N 1
ATOM 3718 C CA . SER B 1 102 ? 0.609 11.109 4.906 1 97.94 102 SER B CA 1
ATOM 3719 C C . SER B 1 102 ? -0.533 10.156 5.258 1 97.94 102 SER B C 1
ATOM 3721 O O . SER B 1 102 ? -0.349 8.938 5.281 1 97.94 102 SER B O 1
ATOM 3723 N N . VAL B 1 103 ? -1.685 10.688 5.449 1 98.25 103 VAL B N 1
ATOM 3724 C CA . VAL B 1 103 ? -2.842 9.891 5.848 1 98.25 103 VAL B CA 1
ATOM 3725 C C . VAL B 1 103 ? -3.277 9 4.688 1 98.25 103 VAL B C 1
ATOM 3727 O O . VAL B 1 103 ? -3.588 7.824 4.887 1 98.25 103 VAL B O 1
ATOM 3730 N N . ALA B 1 104 ? -3.256 9.547 3.48 1 98.62 104 ALA B N 1
ATOM 3731 C CA . ALA B 1 104 ? -3.717 8.812 2.305 1 98.62 104 ALA B CA 1
ATOM 3732 C C . ALA B 1 104 ? -2.869 7.562 2.068 1 98.62 104 ALA B C 1
ATOM 3734 O O . ALA B 1 104 ? -3.404 6.484 1.809 1 98.62 104 ALA B O 1
ATOM 3735 N N . GLU B 1 105 ? -1.565 7.691 2.191 1 98.56 105 GLU B N 1
ATOM 3736 C CA . GLU B 1 105 ? -0.665 6.559 1.991 1 98.56 105 GLU B CA 1
ATOM 3737 C C . GLU B 1 105 ? -0.874 5.488 3.059 1 98.56 105 GLU B C 1
ATOM 3739 O O . GLU B 1 105 ? -0.861 4.293 2.758 1 98.56 105 GLU B O 1
ATOM 3744 N N . LEU B 1 106 ? -1.056 5.949 4.266 1 98.75 106 LEU B N 1
ATOM 3745 C CA . LEU B 1 106 ? -1.259 5.02 5.371 1 98.75 106 LEU B CA 1
ATOM 3746 C C . LEU B 1 106 ? -2.518 4.184 5.152 1 98.75 106 LEU B C 1
ATOM 3748 O O . LEU B 1 106 ? -2.482 2.959 5.277 1 98.75 106 LEU B O 1
ATOM 3752 N N . VAL B 1 107 ? -3.574 4.844 4.773 1 98.88 107 VAL B N 1
ATOM 3753 C CA . VAL B 1 107 ? -4.859 4.184 4.578 1 98.88 107 VAL B CA 1
ATOM 3754 C C . VAL B 1 107 ? -4.75 3.162 3.447 1 98.88 107 VAL B C 1
ATOM 3756 O O . VAL B 1 107 ? -5.242 2.037 3.57 1 98.88 107 VAL B O 1
ATOM 3759 N N . LEU B 1 108 ? -4.105 3.533 2.385 1 98.81 108 LEU B N 1
ATOM 3760 C CA . LEU B 1 108 ? -3.926 2.635 1.249 1 98.81 108 LEU B CA 1
ATOM 3761 C C . LEU B 1 108 ? -3.199 1.362 1.671 1 98.81 108 LEU B C 1
ATOM 3763 O O . LEU B 1 108 ? -3.646 0.256 1.363 1 98.81 108 LEU B O 1
ATOM 3767 N N . ALA B 1 109 ? -2.094 1.533 2.367 1 98.81 109 ALA B N 1
ATOM 3768 C CA . ALA B 1 109 ? -1.269 0.397 2.77 1 98.81 109 ALA B CA 1
ATOM 3769 C C . ALA B 1 109 ? -2.002 -0.484 3.775 1 98.81 109 ALA B C 1
ATOM 3771 O O . ALA B 1 109 ? -1.906 -1.713 3.721 1 98.81 109 ALA B O 1
ATOM 3772 N N . GLU B 1 110 ? -2.748 0.173 4.684 1 98.88 110 GLU B N 1
ATOM 3773 C CA . GLU B 1 110 ? -3.549 -0.582 5.645 1 98.88 110 GLU B CA 1
ATOM 3774 C C . GLU B 1 110 ? -4.598 -1.435 4.938 1 98.88 110 GLU B C 1
ATOM 3776 O O . GLU B 1 110 ? -4.801 -2.598 5.289 1 98.88 110 GLU B O 1
ATOM 3781 N N . ALA B 1 111 ? -5.254 -0.859 3.951 1 98.88 111 ALA B N 1
ATOM 3782 C CA . ALA B 1 111 ? -6.262 -1.591 3.189 1 98.88 111 ALA B CA 1
ATOM 3783 C C . ALA B 1 111 ? -5.668 -2.844 2.553 1 98.88 111 ALA B C 1
ATOM 3785 O O . ALA B 1 111 ? -6.223 -3.938 2.684 1 98.88 111 ALA B O 1
ATOM 3786 N N . ILE B 1 112 ? -4.523 -2.713 1.94 1 98.81 112 ILE B N 1
ATOM 3787 C CA . ILE B 1 112 ? -3.895 -3.818 1.226 1 98.81 112 ILE B CA 1
ATOM 3788 C C . ILE B 1 112 ? -3.502 -4.914 2.213 1 98.81 112 ILE B C 1
ATOM 3790 O O . ILE B 1 112 ? -3.814 -6.09 2.004 1 98.81 112 ILE B O 1
ATOM 3794 N N . LEU B 1 113 ? -2.85 -4.566 3.324 1 98.69 113 LEU B N 1
ATOM 3795 C CA . LEU B 1 113 ? -2.336 -5.574 4.246 1 98.69 113 LEU B CA 1
ATOM 3796 C C . LEU B 1 113 ? -3.477 -6.281 4.969 1 98.69 113 LEU B C 1
ATOM 3798 O O . LEU B 1 113 ? -3.379 -7.469 5.277 1 98.69 113 LEU B O 1
ATOM 3802 N N . LEU B 1 114 ? -4.543 -5.535 5.227 1 98.81 114 LEU B N 1
ATOM 3803 C CA . LEU B 1 114 ? -5.688 -6.156 5.883 1 98.81 114 LEU B CA 1
ATOM 3804 C C . LEU B 1 114 ? -6.41 -7.105 4.93 1 98.81 114 LEU B C 1
ATOM 3806 O O . LEU B 1 114 ? -6.848 -8.188 5.336 1 98.81 114 LEU B O 1
ATOM 3810 N N . LEU B 1 115 ? -6.562 -6.719 3.648 1 98.69 115 LEU B N 1
ATOM 3811 C CA . LEU B 1 115 ? -7.148 -7.605 2.65 1 98.69 115 LEU B CA 1
ATOM 3812 C C . LEU B 1 115 ? -6.363 -8.914 2.562 1 98.69 115 LEU B C 1
ATOM 3814 O O . LEU B 1 115 ? -6.934 -9.961 2.266 1 98.69 115 LEU B O 1
ATOM 3818 N N . ARG B 1 116 ? -5.078 -8.82 2.936 1 98.44 116 ARG B N 1
ATOM 3819 C CA . ARG B 1 116 ? -4.164 -9.945 2.801 1 98.44 116 ARG B CA 1
ATOM 3820 C C . ARG B 1 116 ? -4.016 -10.695 4.125 1 98.44 116 ARG B C 1
ATOM 3822 O O . ARG B 1 116 ? -3.314 -11.703 4.195 1 98.44 116 ARG B O 1
ATOM 3829 N N . ARG B 1 117 ? -4.613 -10.172 5.223 1 98.19 117 ARG B N 1
ATOM 3830 C CA . ARG B 1 117 ? -4.574 -10.742 6.562 1 98.19 117 ARG B CA 1
ATOM 3831 C C . ARG B 1 117 ? -3.15 -10.758 7.109 1 98.19 117 ARG B C 1
ATOM 3833 O O . ARG B 1 117 ? -2.801 -11.625 7.918 1 98.19 117 ARG B O 1
ATOM 3840 N N . ILE B 1 118 ? -2.35 -9.828 6.672 1 98.25 118 ILE B N 1
ATOM 3841 C CA . ILE B 1 118 ? -0.923 -9.812 6.98 1 98.25 118 ILE B CA 1
ATOM 3842 C C . ILE B 1 118 ? -0.717 -9.508 8.461 1 98.25 118 ILE B C 1
ATOM 3844 O O . ILE B 1 118 ? 0.133 -10.117 9.117 1 98.25 118 ILE B O 1
ATOM 3848 N N . PRO B 1 119 ? -1.505 -8.516 9.086 1 97.62 119 PRO B N 1
ATOM 3849 C CA . PRO B 1 119 ? -1.305 -8.289 10.523 1 97.62 119 PRO B CA 1
ATOM 3850 C C . PRO B 1 119 ? -1.443 -9.57 11.344 1 97.62 119 PRO B C 1
ATOM 3852 O O . PRO B 1 119 ? -0.616 -9.844 12.211 1 97.62 119 PRO B O 1
ATOM 3855 N N . GLU B 1 120 ? -2.412 -10.367 11.047 1 97.5 120 GLU B N 1
ATOM 3856 C CA . GLU B 1 120 ? -2.625 -11.641 11.734 1 97.5 120 GLU B CA 1
ATOM 3857 C C . GLU B 1 120 ? -1.494 -12.617 11.438 1 97.5 120 GLU B C 1
ATOM 3859 O O . GLU B 1 120 ? -0.961 -13.25 12.352 1 97.5 120 GLU B O 1
ATOM 3864 N N . LYS B 1 121 ? -1.159 -12.805 10.148 1 98.19 121 LYS B N 1
ATOM 3865 C CA . LYS B 1 121 ? -0.136 -13.758 9.734 1 98.19 121 LYS B CA 1
ATOM 3866 C C . LYS B 1 121 ? 1.225 -13.398 10.328 1 98.19 121 LYS B C 1
ATOM 3868 O O . LYS B 1 121 ? 1.963 -14.273 10.781 1 98.19 121 LYS B O 1
ATOM 3873 N N . ASN B 1 122 ? 1.562 -12.102 10.297 1 98.19 122 ASN B N 1
ATOM 3874 C CA . ASN B 1 122 ? 2.801 -11.617 10.898 1 98.19 122 ASN B CA 1
ATOM 3875 C C . ASN B 1 122 ? 2.869 -11.953 12.391 1 98.19 122 ASN B C 1
ATOM 3877 O O . ASN B 1 122 ? 3.881 -12.469 12.867 1 98.19 122 ASN B O 1
ATOM 3881 N N . LEU B 1 123 ? 1.786 -11.617 13.086 1 97.31 123 LEU B N 1
ATOM 3882 C CA . LEU B 1 123 ? 1.721 -11.914 14.516 1 97.31 123 LEU B CA 1
ATOM 3883 C C . LEU B 1 123 ? 1.935 -13.398 14.773 1 97.31 123 LEU B C 1
ATOM 3885 O O . LEU B 1 123 ? 2.715 -13.781 15.648 1 97.31 123 LEU B O 1
ATOM 3889 N N . ARG B 1 124 ? 1.316 -14.258 13.992 1 97.25 124 ARG B N 1
ATOM 3890 C CA . ARG B 1 124 ? 1.379 -15.703 14.172 1 97.25 124 ARG B CA 1
ATOM 3891 C C . ARG B 1 124 ? 2.789 -16.234 13.922 1 97.25 124 ARG B C 1
ATOM 3893 O O . ARG B 1 124 ? 3.271 -17.094 14.641 1 97.25 124 ARG B O 1
ATOM 3900 N N . VAL B 1 125 ? 3.471 -15.719 12.883 1 98.25 125 VAL B N 1
ATOM 3901 C CA . VAL B 1 125 ? 4.84 -16.141 12.609 1 98.25 125 VAL B CA 1
ATOM 3902 C C . VAL B 1 125 ? 5.73 -15.805 13.805 1 98.25 125 VAL B C 1
ATOM 3904 O O . VAL B 1 125 ? 6.508 -16.641 14.266 1 98.25 125 VAL B O 1
ATOM 3907 N N . HIS B 1 126 ? 5.609 -14.57 14.336 1 97.81 126 HIS B N 1
ATOM 3908 C CA . HIS B 1 126 ? 6.395 -14.156 15.492 1 97.81 126 HIS B CA 1
ATOM 3909 C C . HIS B 1 126 ? 6.066 -15 16.719 1 97.81 126 HIS B C 1
ATOM 3911 O O . HIS B 1 126 ? 6.875 -15.094 17.641 1 97.81 126 HIS B O 1
ATOM 3917 N N . GLN B 1 127 ? 4.863 -15.625 16.719 1 96.94 127 GLN B N 1
ATOM 3918 C CA . GLN B 1 127 ? 4.414 -16.422 17.844 1 96.94 127 GLN B CA 1
ATOM 3919 C C . GLN B 1 127 ? 4.707 -17.906 17.625 1 96.94 127 GLN B C 1
ATOM 3921 O O . GLN B 1 127 ? 4.305 -18.75 18.422 1 96.94 127 GLN B O 1
ATOM 3926 N N . GLY B 1 128 ? 5.316 -18.297 16.5 1 97.25 128 GLY B N 1
ATOM 3927 C CA . GLY B 1 128 ? 5.809 -19.656 16.312 1 97.25 128 GLY B CA 1
ATOM 3928 C C . GLY B 1 128 ? 4.926 -20.5 15.414 1 97.25 128 GLY B C 1
ATOM 3929 O O . GLY B 1 128 ? 4.98 -21.734 15.453 1 97.25 128 GLY B O 1
ATOM 3930 N N . HIS B 1 129 ? 4.074 -19.859 14.688 1 97.19 129 HIS B N 1
ATOM 3931 C CA . HIS B 1 129 ? 3.203 -20.578 13.766 1 97.19 129 HIS B CA 1
ATOM 3932 C C . HIS B 1 129 ? 3.559 -20.266 12.312 1 97.19 129 HIS B C 1
ATOM 3934 O O . HIS B 1 129 ? 4.184 -19.234 12.031 1 97.19 129 HIS B O 1
ATOM 3940 N N . TRP B 1 130 ? 3.236 -21.172 11.438 1 97 130 TRP B N 1
ATOM 3941 C CA . TRP B 1 130 ? 3.557 -21.047 10.016 1 97 130 TRP B CA 1
ATOM 3942 C C . TRP B 1 130 ? 2.35 -21.391 9.156 1 97 130 TRP B C 1
ATOM 3944 O O . TRP B 1 130 ? 2.307 -22.469 8.539 1 97 130 TRP B O 1
ATOM 3954 N N . ASP B 1 131 ? 1.373 -20.484 9.047 1 94.25 131 ASP B N 1
ATOM 3955 C CA . ASP B 1 131 ? 0.103 -20.703 8.367 1 94.25 131 ASP B CA 1
ATOM 3956 C C . ASP B 1 131 ? 0.139 -20.156 6.941 1 94.25 131 ASP B C 1
ATOM 3958 O O . ASP B 1 131 ? 0.046 -18.953 6.73 1 94.25 131 ASP B O 1
ATOM 3962 N N . LYS B 1 132 ? 0.091 -21 5.938 1 92.06 132 LYS B N 1
ATOM 3963 C CA . LYS B 1 132 ? 0.253 -20.625 4.535 1 92.06 132 LYS B CA 1
ATOM 3964 C C . LYS B 1 132 ? -1.101 -20.469 3.848 1 92.06 132 LYS B C 1
ATOM 3966 O O . LYS B 1 132 ? -1.168 -20.297 2.631 1 92.06 132 LYS B O 1
ATOM 3971 N N . SER B 1 133 ? -2.17 -20.594 4.609 1 90.88 133 SER B N 1
ATOM 3972 C CA . SER B 1 133 ? -3.502 -20.594 4.012 1 90.88 133 SER B CA 1
ATOM 3973 C C . SER B 1 133 ? -3.793 -19.281 3.303 1 90.88 133 SER B C 1
ATOM 3975 O O . SER B 1 133 ? -3.482 -18.203 3.824 1 90.88 133 SER B O 1
ATOM 3977 N N . ALA B 1 134 ? -4.445 -19.375 2.15 1 92.44 134 ALA B N 1
ATOM 3978 C CA . ALA B 1 134 ? -4.875 -18.203 1.387 1 92.44 134 ALA B CA 1
ATOM 3979 C C . ALA B 1 134 ? -6.316 -17.828 1.712 1 92.44 134 ALA B C 1
ATOM 3981 O O . ALA B 1 134 ? -6.863 -16.875 1.147 1 92.44 134 ALA B O 1
ATOM 3982 N N . ALA B 1 135 ? -6.914 -18.594 2.615 1 93.81 135 ALA B N 1
ATOM 3983 C CA . ALA B 1 135 ? -8.312 -18.344 2.938 1 93.81 135 ALA B CA 1
ATOM 3984 C C . ALA B 1 135 ? -8.508 -16.938 3.475 1 93.81 135 ALA B C 1
ATOM 3986 O O . ALA B 1 135 ? -7.844 -16.531 4.43 1 93.81 135 ALA B O 1
ATOM 3987 N N . GLY B 1 136 ? -9.398 -16.203 2.83 1 96.38 136 GLY B N 1
ATOM 3988 C CA . GLY B 1 136 ? -9.734 -14.867 3.277 1 96.38 136 GLY B CA 1
ATOM 3989 C C . GLY B 1 136 ? -8.703 -13.828 2.881 1 96.38 136 GLY B C 1
ATOM 3990 O O . GLY B 1 136 ? -8.766 -12.68 3.322 1 96.38 136 GLY B O 1
ATOM 3991 N N . ALA B 1 137 ? -7.695 -14.234 2.086 1 97.88 137 ALA B N 1
ATOM 3992 C CA . ALA B 1 137 ? -6.676 -13.305 1.606 1 97.88 137 ALA B CA 1
ATOM 3993 C C . ALA B 1 137 ? -6.949 -12.883 0.165 1 97.88 137 ALA B C 1
ATOM 3995 O O . ALA B 1 137 ? -7.16 -13.734 -0.706 1 97.88 137 ALA B O 1
ATOM 3996 N N . PHE B 1 138 ? -6.93 -11.547 -0.149 1 98.5 138 PHE B N 1
ATOM 3997 C CA . PHE B 1 138 ? -7.367 -11.055 -1.451 1 98.5 138 PHE B CA 1
ATOM 3998 C C . PHE B 1 138 ? -6.402 -10.008 -1.988 1 98.5 138 PHE B C 1
ATOM 4000 O O . PHE B 1 138 ? -5.688 -9.367 -1.219 1 98.5 138 PHE B O 1
ATOM 4007 N N . GLU B 1 139 ? -6.371 -9.852 -3.281 1 98.44 139 GLU B N 1
ATOM 4008 C CA . GLU B 1 139 ? -5.758 -8.703 -3.936 1 98.44 139 GLU B CA 1
ATOM 4009 C C . GLU B 1 139 ? -6.641 -7.461 -3.816 1 98.44 139 GLU B C 1
ATOM 4011 O O . GLU B 1 139 ? -7.863 -7.574 -3.719 1 98.44 139 GLU B O 1
ATOM 4016 N N . ALA B 1 140 ? -5.996 -6.32 -3.814 1 98.5 140 ALA B N 1
ATOM 4017 C CA . ALA B 1 140 ? -6.727 -5.059 -3.791 1 98.5 140 ALA B CA 1
ATOM 4018 C C . ALA B 1 140 ? -7.328 -4.746 -5.156 1 98.5 140 ALA B C 1
ATOM 4020 O O . ALA B 1 140 ? -8.406 -4.148 -5.246 1 98.5 140 ALA B O 1
ATOM 4021 N N . ARG B 1 141 ? -6.586 -5.102 -6.195 1 97.81 141 ARG B N 1
ATOM 4022 C CA . ARG B 1 141 ? -7.078 -4.844 -7.543 1 97.81 141 ARG B CA 1
ATOM 4023 C C . ARG B 1 141 ? -8.484 -5.41 -7.73 1 97.81 141 ARG B C 1
ATOM 4025 O O . ARG B 1 141 ? -8.742 -6.566 -7.391 1 97.81 141 ARG B O 1
ATOM 4032 N N . GLY B 1 142 ? -9.328 -4.566 -8.203 1 97.69 142 GLY B N 1
ATOM 4033 C CA . GLY B 1 142 ? -10.688 -5.004 -8.5 1 97.69 142 GLY B CA 1
ATOM 4034 C C . GLY B 1 142 ? -11.625 -4.871 -7.316 1 97.69 142 GLY B C 1
ATOM 4035 O O . GLY B 1 142 ? -12.844 -4.938 -7.477 1 97.69 142 GLY B O 1
ATOM 4036 N N . LYS B 1 143 ? -11.125 -4.719 -6.102 1 98.75 143 LYS B N 1
ATOM 4037 C CA . LYS B 1 143 ? -11.969 -4.523 -4.926 1 98.75 143 LYS B CA 1
ATOM 4038 C C . LYS B 1 143 ? -12.539 -3.105 -4.879 1 98.75 143 LYS B C 1
ATOM 4040 O O . LYS B 1 143 ? -12 -2.197 -5.516 1 98.75 143 LYS B O 1
ATOM 4045 N N . THR B 1 144 ? -13.633 -2.914 -4.172 1 98.88 144 THR B N 1
ATOM 4046 C CA . THR B 1 144 ? -14.289 -1.616 -4.055 1 98.88 144 THR B CA 1
ATOM 4047 C C . THR B 1 144 ? -13.898 -0.929 -2.75 1 98.88 144 THR B C 1
ATOM 4049 O O . THR B 1 144 ? -14.039 -1.507 -1.67 1 98.88 144 THR B O 1
ATOM 4052 N N . LEU B 1 145 ? -13.383 0.275 -2.863 1 98.94 145 LEU B N 1
ATOM 4053 C CA . LEU B 1 145 ? -13.109 1.139 -1.72 1 98.94 145 LEU B CA 1
ATOM 4054 C C . LEU B 1 145 ? -14.219 2.166 -1.538 1 98.94 145 LEU B C 1
ATOM 4056 O O . LEU B 1 145 ? -14.469 2.986 -2.428 1 98.94 145 LEU B O 1
ATOM 4060 N N . GLY B 1 146 ? -14.922 2.068 -0.408 1 98.94 146 GLY B N 1
ATOM 4061 C CA . GLY B 1 146 ? -15.891 3.08 -0.034 1 98.94 146 GLY B CA 1
ATOM 4062 C C . GLY B 1 146 ? -15.312 4.168 0.848 1 98.94 146 GLY B C 1
ATOM 4063 O O . GLY B 1 146 ? -14.828 3.895 1.948 1 98.94 146 GLY B O 1
ATOM 4064 N N . ILE B 1 147 ? -15.383 5.422 0.387 1 98.94 147 ILE B N 1
ATOM 4065 C CA . ILE B 1 147 ? -14.852 6.559 1.128 1 98.94 147 ILE B CA 1
ATOM 4066 C C . ILE B 1 147 ? -15.992 7.395 1.695 1 98.94 147 ILE B C 1
ATOM 4068 O O . ILE B 1 147 ? -16.812 7.926 0.944 1 98.94 147 ILE B O 1
ATOM 4072 N N . ILE B 1 148 ? -16.047 7.438 3.004 1 98.81 148 ILE B N 1
ATOM 4073 C CA . ILE B 1 148 ? -17 8.336 3.654 1 98.81 148 ILE B CA 1
ATOM 4074 C C . ILE B 1 148 ? -16.312 9.656 3.996 1 98.81 148 ILE B C 1
ATOM 4076 O O . ILE B 1 148 ? -15.477 9.711 4.902 1 98.81 148 ILE B O 1
ATOM 4080 N N . GLY B 1 149 ? -16.703 10.719 3.389 1 98.25 149 GLY B N 1
ATOM 4081 C CA . GLY B 1 149 ? -15.977 11.984 3.412 1 98.25 149 GLY B CA 1
ATOM 4082 C C . GLY B 1 149 ? -15.008 12.133 2.26 1 98.25 149 GLY B C 1
ATOM 4083 O O . GLY B 1 149 ? -13.914 11.562 2.277 1 98.25 149 GLY B O 1
ATOM 4084 N N . TYR B 1 150 ? -15.406 12.961 1.244 1 98 150 TYR B N 1
ATOM 4085 C CA . TYR B 1 150 ? -14.633 13.102 0.015 1 98 150 TYR B CA 1
ATOM 4086 C C . TYR B 1 150 ? -14 14.484 -0.078 1 98 150 TYR B C 1
ATOM 4088 O O . TYR B 1 150 ? -14.062 15.133 -1.123 1 98 150 TYR B O 1
ATOM 4096 N N . GLY B 1 151 ? -13.484 14.914 1.073 1 95.81 151 GLY B N 1
ATOM 4097 C CA . GLY B 1 151 ? -12.719 16.141 1.137 1 95.81 151 GLY B CA 1
ATOM 4098 C C . GLY B 1 151 ? -11.273 15.977 0.691 1 95.81 151 GLY B C 1
ATOM 4099 O O . GLY B 1 151 ? -10.992 15.188 -0.213 1 95.81 151 GLY B O 1
ATOM 4100 N N . ASN B 1 152 ? -10.352 16.703 1.298 1 93.62 152 ASN B N 1
ATOM 4101 C CA . ASN B 1 152 ? -8.945 16.719 0.893 1 93.62 152 ASN B CA 1
ATOM 4102 C C . ASN B 1 152 ? -8.305 15.344 1.041 1 93.62 152 ASN B C 1
ATOM 4104 O O . ASN B 1 152 ? -7.672 14.844 0.108 1 93.62 152 ASN B O 1
ATOM 4108 N N . ILE B 1 153 ? -8.469 14.758 2.195 1 96.69 153 ILE B N 1
ATOM 4109 C CA . ILE B 1 153 ? -7.855 13.461 2.439 1 96.69 153 ILE B CA 1
ATOM 4110 C C . ILE B 1 153 ? -8.562 12.391 1.606 1 96.69 153 ILE B C 1
ATOM 4112 O O . ILE B 1 153 ? -7.914 11.609 0.912 1 96.69 153 ILE B O 1
ATOM 4116 N N . GLY B 1 154 ? -9.914 12.398 1.627 1 97.94 154 GLY B N 1
ATOM 4117 C CA . GLY B 1 154 ? -10.695 11.406 0.906 1 97.94 154 GLY B CA 1
ATOM 4118 C C . GLY B 1 154 ? -10.406 11.383 -0.583 1 97.94 154 GLY B C 1
ATOM 4119 O O . GLY B 1 154 ? -10.258 10.312 -1.178 1 97.94 154 GLY B O 1
ATOM 4120 N N . SER B 1 155 ? -10.297 12.531 -1.162 1 97.69 155 SER B N 1
ATOM 4121 C CA . SER B 1 155 ? -10.062 12.602 -2.6 1 97.69 155 SER B CA 1
ATOM 4122 C C . SER B 1 155 ? -8.648 12.141 -2.953 1 97.69 155 SER B C 1
ATOM 4124 O O . SER B 1 155 ? -8.43 11.562 -4.02 1 97.69 155 SER B O 1
ATOM 4126 N N . GLN B 1 156 ? -7.719 12.453 -2.074 1 97.25 156 GLN B N 1
ATOM 4127 C CA . GLN B 1 156 ? -6.359 11.969 -2.32 1 97.25 156 GLN B CA 1
ATOM 4128 C C . GLN B 1 156 ? -6.293 10.445 -2.238 1 97.25 156 GLN B C 1
ATOM 4130 O O . GLN B 1 156 ? -5.621 9.805 -3.049 1 97.25 156 GLN B O 1
ATOM 4135 N N . ILE B 1 157 ? -6.984 9.859 -1.271 1 98.5 157 ILE B N 1
ATOM 4136 C CA . ILE B 1 157 ? -7.062 8.406 -1.167 1 98.5 157 ILE B CA 1
ATOM 4137 C C . ILE B 1 157 ? -7.68 7.836 -2.439 1 98.5 157 ILE B C 1
ATOM 4139 O O . ILE B 1 157 ? -7.203 6.828 -2.969 1 98.5 157 ILE B O 1
ATOM 4143 N N . SER B 1 158 ? -8.719 8.523 -2.904 1 98.56 158 SER B N 1
ATOM 4144 C CA . SER B 1 158 ? -9.43 8.117 -4.113 1 98.56 158 SER B CA 1
ATOM 4145 C C . SER B 1 158 ? -8.477 7.969 -5.293 1 98.56 158 SER B C 1
ATOM 4147 O O . SER B 1 158 ? -8.477 6.941 -5.977 1 98.56 158 SER B O 1
ATOM 4149 N N . THR B 1 159 ? -7.633 8.922 -5.477 1 98.06 159 THR B N 1
ATOM 4150 C CA . THR B 1 159 ? -6.703 8.945 -6.602 1 98.06 159 THR B CA 1
ATOM 4151 C C . THR B 1 159 ? -5.668 7.832 -6.465 1 98.06 159 THR B C 1
ATOM 4153 O O . THR B 1 159 ? -5.395 7.109 -7.43 1 98.06 159 THR B O 1
ATOM 4156 N N . LEU B 1 160 ? -5.102 7.668 -5.312 1 98.44 160 LEU B N 1
ATOM 4157 C CA . LEU B 1 160 ? -4.098 6.637 -5.078 1 98.44 160 LEU B CA 1
ATOM 4158 C C . LEU B 1 160 ? -4.699 5.246 -5.25 1 98.44 160 LEU B C 1
ATOM 4160 O O . LEU B 1 160 ? -4.07 4.363 -5.84 1 98.44 160 LEU B O 1
ATOM 4164 N N . ALA B 1 161 ? -5.91 5.07 -4.703 1 98.69 161 ALA B N 1
ATOM 4165 C CA . ALA B 1 161 ? -6.582 3.775 -4.754 1 98.69 161 ALA B CA 1
ATOM 4166 C C . ALA B 1 161 ? -6.871 3.363 -6.195 1 98.69 161 ALA B C 1
ATOM 4168 O O . ALA B 1 161 ? -6.637 2.215 -6.578 1 98.69 161 ALA B O 1
ATOM 4169 N N . GLU B 1 162 ? -7.324 4.266 -6.996 1 98.25 162 GLU B N 1
ATOM 4170 C CA . GLU B 1 162 ? -7.609 3.967 -8.398 1 98.25 162 GLU B CA 1
ATOM 4171 C C . GLU B 1 162 ? -6.332 3.639 -9.164 1 98.25 162 GLU B C 1
ATOM 4173 O O . GLU B 1 162 ? -6.34 2.799 -10.062 1 98.25 162 GLU B O 1
ATOM 4178 N N . ALA B 1 163 ? -5.281 4.289 -8.781 1 97.5 163 ALA B N 1
ATOM 4179 C CA . ALA B 1 163 ? -4.004 4.086 -9.453 1 97.5 163 ALA B CA 1
ATOM 4180 C C . ALA B 1 163 ? -3.512 2.654 -9.281 1 97.5 163 ALA B C 1
ATOM 4182 O O . ALA B 1 163 ? -2.799 2.127 -10.141 1 97.5 163 ALA B O 1
ATOM 4183 N N . ILE B 1 164 ? -3.967 1.971 -8.234 1 97.5 164 ILE B N 1
ATOM 4184 C CA . ILE B 1 164 ? -3.48 0.61 -8.031 1 97.5 164 ILE B CA 1
ATOM 4185 C C . ILE B 1 164 ? -4.586 -0.387 -8.367 1 97.5 164 ILE B C 1
ATOM 4187 O O . ILE B 1 164 ? -4.48 -1.573 -8.039 1 97.5 164 ILE B O 1
ATOM 4191 N N . GLY B 1 165 ? -5.707 0.139 -8.875 1 97.81 165 GLY B N 1
ATOM 4192 C CA . GLY B 1 165 ? -6.66 -0.765 -9.5 1 97.81 165 GLY B CA 1
ATOM 4193 C C . GLY B 1 165 ? -7.906 -0.988 -8.664 1 97.81 165 GLY B C 1
ATOM 4194 O O . GLY B 1 165 ? -8.727 -1.854 -8.977 1 97.81 165 GLY B O 1
ATOM 4195 N N . LEU B 1 166 ? -8.117 -0.268 -7.602 1 98.62 166 LEU B N 1
ATOM 4196 C CA . LEU B 1 166 ? -9.359 -0.338 -6.84 1 98.62 166 LEU B CA 1
ATOM 4197 C C . LEU B 1 166 ? -10.469 0.429 -7.547 1 98.62 166 LEU B C 1
ATOM 4199 O O . LEU B 1 166 ? -10.203 1.402 -8.258 1 98.62 166 LEU B O 1
ATOM 4203 N N . ARG B 1 167 ? -11.68 -0.066 -7.395 1 98.56 167 ARG B N 1
ATOM 4204 C CA . ARG B 1 167 ? -12.859 0.734 -7.703 1 98.56 167 ARG B CA 1
ATOM 4205 C C . ARG B 1 167 ? -13.234 1.634 -6.527 1 98.56 167 ARG B C 1
ATOM 4207 O O . ARG B 1 167 ? -13.18 1.209 -5.371 1 98.56 167 ARG B O 1
ATOM 4214 N N . VAL B 1 168 ? -13.57 2.951 -6.785 1 98.81 168 VAL B N 1
ATOM 4215 C CA . VAL B 1 168 ? -13.812 3.873 -5.684 1 98.81 168 VAL B CA 1
ATOM 4216 C C . VAL B 1 168 ? -15.258 4.375 -5.734 1 98.81 168 VAL B C 1
ATOM 4218 O O . VAL B 1 168 ? -15.734 4.805 -6.785 1 98.81 168 VAL B O 1
ATOM 4221 N N . VAL B 1 169 ? -15.945 4.254 -4.66 1 98.88 169 VAL B N 1
ATOM 4222 C CA . VAL B 1 169 ? -17.234 4.887 -4.406 1 98.88 169 VAL B CA 1
ATOM 4223 C C . VAL B 1 169 ? -17.141 5.777 -3.172 1 98.88 169 VAL B C 1
ATOM 4225 O O . VAL B 1 169 ? -16.422 5.457 -2.221 1 98.88 169 VAL B O 1
ATOM 4228 N N . TYR B 1 170 ? -17.781 6.934 -3.223 1 98.75 170 TYR B N 1
ATOM 4229 C CA . TYR B 1 170 ? -17.672 7.82 -2.07 1 98.75 170 TYR B CA 1
ATOM 4230 C C . TYR B 1 170 ? -19.047 8.375 -1.689 1 98.75 170 TYR B C 1
ATOM 4232 O O . TYR B 1 170 ? -19.969 8.367 -2.5 1 98.75 170 TYR B O 1
ATOM 4240 N N . PHE B 1 171 ? -19.188 8.758 -0.436 1 98.44 171 PHE B N 1
ATOM 4241 C CA . PHE B 1 171 ? -20.359 9.453 0.098 1 98.44 171 PHE B CA 1
ATOM 4242 C C . PHE B 1 171 ? -19.953 10.703 0.865 1 98.44 171 PHE B C 1
ATOM 4244 O O . PHE B 1 171 ? -19.062 10.641 1.728 1 98.44 171 PHE B O 1
ATOM 4251 N N . ASP B 1 172 ? -20.531 11.75 0.489 1 97.5 172 ASP B N 1
ATOM 4252 C CA . ASP B 1 172 ? -20.328 13.031 1.16 1 97.5 172 ASP B CA 1
ATOM 4253 C C . ASP B 1 172 ? -21.641 13.797 1.28 1 97.5 172 ASP B C 1
ATOM 4255 O O . ASP B 1 172 ? -22.516 13.703 0.401 1 97.5 172 ASP B O 1
ATOM 4259 N N . VAL B 1 173 ? -21.797 14.539 2.357 1 94.81 173 VAL B N 1
ATOM 4260 C CA . VAL B 1 173 ? -23.047 15.281 2.576 1 94.81 173 VAL B CA 1
ATOM 4261 C C . VAL B 1 173 ? -23.125 16.453 1.595 1 94.81 173 VAL B C 1
ATOM 4263 O O . VAL B 1 173 ? -24.219 16.922 1.268 1 94.81 173 VAL B O 1
ATOM 4266 N N . GLU B 1 174 ? -22 16.859 1.15 1 94.25 174 GLU B N 1
ATOM 4267 C CA . GLU B 1 174 ? -21.938 17.922 0.137 1 94.25 174 GLU B CA 1
ATOM 4268 C C . GLU B 1 174 ? -21.672 17.328 -1.246 1 94.25 174 GLU B C 1
ATOM 4270 O O . GLU B 1 174 ? -21.031 16.281 -1.368 1 94.25 174 GLU B O 1
ATOM 4275 N N . ALA B 1 175 ? -22.156 18.047 -2.207 1 92.25 175 ALA B N 1
ATOM 4276 C CA . ALA B 1 175 ? -21.812 17.641 -3.566 1 92.25 175 ALA B CA 1
ATOM 4277 C C . ALA B 1 175 ? -20.328 17.891 -3.842 1 92.25 175 ALA B C 1
ATOM 4279 O O . ALA B 1 175 ? -19.812 18.969 -3.584 1 92.25 175 ALA B O 1
ATOM 4280 N N . LYS B 1 176 ? -19.672 16.828 -4.25 1 94.12 176 LYS B N 1
ATOM 4281 C CA . LYS B 1 176 ? -18.25 16.906 -4.559 1 94.12 176 LYS B CA 1
ATOM 4282 C C . LYS B 1 176 ? -17.984 16.531 -6.012 1 94.12 176 LYS B C 1
ATOM 4284 O O . LYS B 1 176 ? -18.672 15.672 -6.574 1 94.12 176 LYS B O 1
ATOM 4289 N N . LEU B 1 177 ? -17 17.141 -6.574 1 91.31 177 LEU B N 1
ATOM 4290 C CA . LEU B 1 177 ? -16.547 16.75 -7.898 1 91.31 177 LEU B CA 1
ATOM 4291 C C . LEU B 1 177 ? -15.672 15.492 -7.82 1 91.31 177 LEU B C 1
ATOM 4293 O O . LEU B 1 177 ? -14.609 15.508 -7.195 1 91.31 177 LEU B O 1
ATOM 4297 N N . PRO B 1 178 ? -16.156 14.391 -8.438 1 92.31 178 PRO B N 1
ATOM 4298 C CA . PRO B 1 178 ? -15.359 13.164 -8.375 1 92.31 178 PRO B CA 1
ATOM 4299 C C . PRO B 1 178 ? -14.047 13.273 -9.148 1 92.31 178 PRO B C 1
ATOM 4301 O O . PRO B 1 178 ? -14 13.914 -10.203 1 92.31 178 PRO B O 1
ATOM 4304 N N . LEU B 1 179 ? -13.047 12.734 -8.688 1 94.56 179 LEU B N 1
ATOM 4305 C CA . LEU B 1 179 ? -11.781 12.609 -9.398 1 94.56 179 LEU B CA 1
ATOM 4306 C C . LEU B 1 179 ? -11.648 11.219 -10.016 1 94.56 179 LEU B C 1
ATOM 4308 O O . LEU B 1 179 ? -12.188 10.242 -9.492 1 94.56 179 LEU B O 1
ATOM 4312 N N . GLY B 1 180 ? -10.977 11.086 -11.148 1 95.25 180 GLY B N 1
ATOM 4313 C CA . GLY B 1 180 ? -10.828 9.797 -11.812 1 95.25 180 GLY B CA 1
ATOM 4314 C C . GLY B 1 180 ? -12.156 9.148 -12.156 1 95.25 180 GLY B C 1
ATOM 4315 O O . GLY B 1 180 ? -13.031 9.781 -12.75 1 95.25 180 GLY B O 1
ATOM 4316 N N . ASN B 1 181 ? -12.297 7.926 -11.812 1 95.56 181 ASN B N 1
ATOM 4317 C CA . ASN B 1 181 ? -13.508 7.172 -12.125 1 95.56 181 ASN B CA 1
ATOM 4318 C C . ASN B 1 181 ? -14.359 6.941 -10.883 1 95.56 181 ASN B C 1
ATOM 4320 O O . ASN B 1 181 ? -15.242 6.082 -10.883 1 95.56 181 ASN B O 1
ATOM 4324 N N . ALA B 1 182 ? -14.008 7.703 -9.781 1 98.12 182 ALA B N 1
ATOM 4325 C CA . ALA B 1 182 ? -14.766 7.559 -8.539 1 98.12 182 ALA B CA 1
ATOM 4326 C C . ALA B 1 182 ? -16.234 7.926 -8.742 1 98.12 182 ALA B C 1
ATOM 4328 O O . ALA B 1 182 ? -16.547 8.828 -9.523 1 98.12 182 ALA B O 1
ATOM 4329 N N . ARG B 1 183 ? -17.156 7.219 -8.086 1 97.81 183 ARG B N 1
ATOM 4330 C CA . ARG B 1 183 ? -18.594 7.457 -8.227 1 97.81 183 ARG B CA 1
ATOM 4331 C C . ARG B 1 183 ? -19.219 7.816 -6.879 1 97.81 183 ARG B C 1
ATOM 4333 O O . ARG B 1 183 ? -18.875 7.227 -5.852 1 97.81 183 ARG B O 1
ATOM 4340 N N . ALA B 1 184 ? -20.062 8.758 -6.898 1 97.94 184 ALA B N 1
ATOM 4341 C CA . ALA B 1 184 ? -20.812 9.102 -5.695 1 97.94 184 ALA B CA 1
ATOM 4342 C C . ALA B 1 184 ? -21.891 8.055 -5.398 1 97.94 184 ALA B C 1
ATOM 4344 O O . ALA B 1 184 ? -22.609 7.621 -6.301 1 97.94 184 ALA B O 1
ATOM 4345 N N . ALA B 1 185 ? -21.906 7.594 -4.168 1 98 185 ALA B N 1
ATOM 4346 C CA . ALA B 1 185 ? -23 6.727 -3.748 1 98 185 ALA B CA 1
ATOM 4347 C C . ALA B 1 185 ? -24.25 7.543 -3.439 1 98 185 ALA B C 1
ATOM 4349 O O . ALA B 1 185 ? -24.172 8.648 -2.902 1 98 185 ALA B O 1
ATOM 4350 N N . ALA B 1 186 ? -25.422 6.965 -3.656 1 96.44 186 ALA B N 1
ATOM 4351 C CA . ALA B 1 186 ? -26.688 7.652 -3.43 1 96.44 186 ALA B CA 1
ATOM 4352 C C . ALA B 1 186 ? -26.969 7.801 -1.938 1 96.44 186 ALA B C 1
ATOM 4354 O O . ALA B 1 186 ? -27.688 8.719 -1.523 1 96.44 186 ALA B O 1
ATOM 4355 N N . SER B 1 187 ? -26.438 6.879 -1.167 1 97.69 187 SER B N 1
ATOM 4356 C CA . SER B 1 187 ? -26.625 6.898 0.28 1 97.69 187 SER B CA 1
ATOM 4357 C C . SER B 1 187 ? -25.469 6.203 0.995 1 97.69 187 SER B C 1
ATOM 4359 O O . SER B 1 187 ? -24.688 5.484 0.369 1 97.69 187 SER B O 1
ATOM 4361 N N . LEU B 1 188 ? -25.406 6.465 2.258 1 98.06 188 LEU B N 1
ATOM 4362 C CA . LEU B 1 188 ? -24.422 5.766 3.08 1 98.06 188 LEU B CA 1
ATOM 4363 C C . LEU B 1 188 ? -24.641 4.258 3.029 1 98.06 188 LEU B C 1
ATOM 4365 O O . LEU B 1 188 ? -23.688 3.49 2.908 1 98.06 188 LEU B O 1
ATOM 4369 N N . SER B 1 189 ? -25.859 3.844 3.088 1 98.38 189 SER B N 1
ATOM 4370 C CA . SER B 1 189 ? -26.219 2.43 3.049 1 98.38 189 SER B CA 1
ATOM 4371 C C . SER B 1 189 ? -25.734 1.771 1.764 1 98.38 189 SER B C 1
ATOM 4373 O O . SER B 1 189 ? -25.203 0.655 1.792 1 98.38 189 SER B O 1
ATOM 4375 N N . GLU B 1 190 ? -25.953 2.445 0.681 1 98.44 190 GLU B N 1
ATOM 4376 C CA . GLU B 1 190 ? -25.5 1.913 -0.603 1 98.44 190 GLU B CA 1
ATOM 4377 C C . GLU B 1 190 ? -23.984 1.733 -0.626 1 98.44 190 GLU B C 1
ATOM 4379 O O . GLU B 1 190 ? -23.484 0.72 -1.117 1 98.44 190 GLU B O 1
ATOM 4384 N N . LEU B 1 191 ? -23.297 2.734 -0.111 1 98.81 191 LEU B N 1
ATOM 4385 C CA . LEU B 1 191 ? -21.844 2.654 -0.058 1 98.81 191 LEU B CA 1
ATOM 4386 C C . LEU B 1 191 ? -21.391 1.455 0.771 1 98.81 191 LEU B C 1
ATOM 4388 O O . LEU B 1 191 ? -20.547 0.669 0.328 1 98.81 191 LEU B O 1
ATOM 4392 N N . LEU B 1 192 ? -21.953 1.304 1.918 1 98.88 192 LEU B N 1
ATOM 4393 C CA . LEU B 1 192 ? -21.578 0.244 2.848 1 98.88 192 LEU B CA 1
ATOM 4394 C C . LEU B 1 192 ? -21.828 -1.13 2.236 1 98.88 192 LEU B C 1
ATOM 4396 O O . LEU B 1 192 ? -21 -2.031 2.357 1 98.88 192 LEU B O 1
ATOM 4400 N N . ALA B 1 193 ? -22.875 -1.328 1.479 1 98.44 193 ALA B N 1
ATOM 4401 C CA . ALA B 1 193 ? -23.328 -2.621 0.971 1 98.44 193 ALA B CA 1
ATOM 4402 C C . ALA B 1 193 ? -22.438 -3.096 -0.18 1 98.44 193 ALA B C 1
ATOM 4404 O O . ALA B 1 193 ? -22.391 -4.293 -0.481 1 98.44 193 ALA B O 1
ATOM 4405 N N . GLN B 1 194 ? -21.719 -2.203 -0.786 1 98.44 194 GLN B N 1
ATOM 4406 C CA . GLN B 1 194 ? -20.984 -2.629 -1.976 1 98.44 194 GLN B CA 1
ATOM 4407 C C . GLN B 1 194 ? -19.484 -2.584 -1.741 1 98.44 194 GLN B C 1
ATOM 4409 O O . GLN B 1 194 ? -18.703 -2.936 -2.627 1 98.44 194 GLN B O 1
ATOM 4414 N N . SER B 1 195 ? -19.062 -2.104 -0.598 1 98.88 195 SER B N 1
ATOM 4415 C CA . SER B 1 195 ? -17.641 -1.831 -0.377 1 98.88 195 SER B CA 1
ATOM 4416 C C . SER B 1 195 ? -16.938 -3.029 0.254 1 98.88 195 SER B C 1
ATOM 4418 O O . SER B 1 195 ? -17.469 -3.648 1.179 1 98.88 195 SER B O 1
ATOM 4420 N N . ASP B 1 196 ? -15.766 -3.385 -0.266 1 98.88 196 ASP B N 1
ATOM 4421 C CA . ASP B 1 196 ? -14.891 -4.359 0.372 1 98.88 196 ASP B CA 1
ATOM 4422 C C . ASP B 1 196 ? -14.086 -3.721 1.504 1 98.88 196 ASP B C 1
ATOM 4424 O O . ASP B 1 196 ? -13.742 -4.391 2.48 1 98.88 196 ASP B O 1
ATOM 4428 N N . VAL B 1 197 ? -13.734 -2.465 1.349 1 98.94 197 VAL B N 1
ATOM 4429 C CA . VAL B 1 197 ? -13.039 -1.639 2.33 1 98.94 197 VAL B CA 1
ATOM 4430 C C . VAL B 1 197 ? -13.781 -0.312 2.504 1 98.94 197 VAL B C 1
ATOM 4432 O O . VAL B 1 197 ? -14.156 0.328 1.519 1 98.94 197 VAL B O 1
ATOM 4435 N N . VAL B 1 198 ? -14.016 0.073 3.717 1 98.94 198 VAL B N 1
ATOM 4436 C CA . VAL B 1 198 ? -14.625 1.364 4.027 1 98.94 198 VAL B CA 1
ATOM 4437 C C . VAL B 1 198 ? -13.648 2.209 4.844 1 98.94 198 VAL B C 1
ATOM 4439 O O . VAL B 1 198 ? -13.055 1.724 5.809 1 98.94 198 VAL B O 1
ATOM 4442 N N . THR B 1 199 ? -13.422 3.447 4.461 1 98.94 199 THR B N 1
ATOM 4443 C CA . THR B 1 199 ? -12.547 4.355 5.203 1 98.94 199 THR B CA 1
ATOM 4444 C C . THR B 1 199 ? -13.273 5.664 5.516 1 98.94 199 THR B C 1
ATOM 4446 O O . THR B 1 199 ? -14.062 6.152 4.703 1 98.94 199 THR B O 1
ATOM 4449 N N . LEU B 1 200 ? -13.023 6.211 6.707 1 98.81 200 LEU B N 1
ATOM 4450 C CA . LEU B 1 200 ? -13.742 7.375 7.207 1 98.81 200 LEU B CA 1
ATOM 4451 C C . LEU B 1 200 ? -12.844 8.609 7.195 1 98.81 200 LEU B C 1
ATOM 4453 O O . LEU B 1 200 ? -11.727 8.578 7.715 1 98.81 200 LEU B O 1
ATOM 4457 N N . HIS B 1 201 ? -13.312 9.68 6.676 1 97.94 201 HIS B N 1
ATOM 4458 C CA . HIS B 1 201 ? -12.633 10.969 6.602 1 97.94 201 HIS B CA 1
ATOM 4459 C C . HIS B 1 201 ? -13.617 12.125 6.75 1 97.94 201 HIS B C 1
ATOM 4461 O O . HIS B 1 201 ? -13.648 13.031 5.914 1 97.94 201 HIS B O 1
ATOM 4467 N N . VAL B 1 202 ? -14.32 12.141 7.867 1 96.94 202 VAL B N 1
ATOM 4468 C CA . VAL B 1 202 ? -15.359 13.109 8.188 1 96.94 202 VAL B CA 1
ATOM 4469 C C . VAL B 1 202 ? -14.977 13.898 9.438 1 96.94 202 VAL B C 1
ATOM 4471 O O . VAL B 1 202 ? -14.172 13.422 10.25 1 96.94 202 VAL B O 1
ATOM 4474 N N . PRO B 1 203 ? -15.547 15.07 9.555 1 91.69 203 PRO B N 1
ATOM 4475 C CA . PRO B 1 203 ? -15.305 15.812 10.797 1 91.69 203 PRO B CA 1
ATOM 4476 C C . PRO B 1 203 ? -16.016 15.203 12 1 91.69 203 PRO B C 1
ATOM 4478 O O . PRO B 1 203 ? -16.891 14.344 11.828 1 91.69 203 PRO B O 1
ATOM 4481 N N . GLY B 1 204 ? -15.578 15.594 13.148 1 90.38 204 GLY B N 1
ATOM 4482 C CA . GLY B 1 204 ? -16.328 15.227 14.344 1 90.38 204 GLY B CA 1
ATOM 4483 C C . GLY B 1 204 ? -17.531 16.109 14.586 1 90.38 204 GLY B C 1
ATOM 4484 O O . GLY B 1 204 ? -17.75 17.094 13.875 1 90.38 204 GLY B O 1
ATOM 4485 N N . GLY B 1 205 ? -18.344 15.742 15.523 1 90.94 205 GLY B N 1
ATOM 4486 C CA . GLY B 1 205 ? -19.516 16.516 15.883 1 90.94 205 GLY B CA 1
ATOM 4487 C C . GLY B 1 205 ? -20.781 15.688 15.969 1 90.94 205 GLY B C 1
ATOM 4488 O O . GLY B 1 205 ? -20.734 14.469 15.812 1 90.94 205 GLY B O 1
ATOM 4489 N N . LYS B 1 206 ? -21.812 16.359 16.141 1 93.5 206 LYS B N 1
ATOM 4490 C CA . LYS B 1 206 ? -23.094 15.688 16.406 1 93.5 206 LYS B CA 1
ATOM 4491 C C . LYS B 1 206 ? -23.562 14.93 15.164 1 93.5 206 LYS B C 1
ATOM 4493 O O . LYS B 1 206 ? -24.109 13.828 15.273 1 93.5 206 LYS B O 1
ATOM 4498 N N . SER B 1 207 ? -23.312 15.508 14.07 1 93.94 207 SER B N 1
ATOM 4499 C CA . SER B 1 207 ? -23.844 14.938 12.836 1 93.94 207 SER B CA 1
ATOM 4500 C C . SER B 1 207 ? -23.078 13.672 12.438 1 93.94 207 SER B C 1
ATOM 4502 O O . SER B 1 207 ? -23.609 12.836 11.703 1 93.94 207 SER B O 1
ATOM 4504 N N . THR B 1 208 ? -21.875 13.445 12.93 1 96.62 208 THR B N 1
ATOM 4505 C CA . THR B 1 208 ? -21.078 12.305 12.492 1 96.62 208 THR B CA 1
ATOM 4506 C C . THR B 1 208 ? -20.797 11.367 13.656 1 96.62 208 THR B C 1
ATOM 4508 O O . THR B 1 208 ? -20.125 10.344 13.492 1 96.62 208 THR B O 1
ATOM 4511 N N . GLU B 1 209 ? -21.281 11.742 14.805 1 97.38 209 GLU B N 1
ATOM 4512 C CA . GLU B 1 209 ? -21.062 10.906 15.969 1 97.38 209 GLU B CA 1
ATOM 4513 C C . GLU B 1 209 ? -21.625 9.508 15.766 1 97.38 209 GLU B C 1
ATOM 4515 O O . GLU B 1 209 ? -22.812 9.352 15.469 1 97.38 209 GLU B O 1
ATOM 4520 N N . ASN B 1 210 ? -20.844 8.516 15.867 1 98.19 210 ASN B N 1
ATOM 4521 C CA . ASN B 1 210 ? -21.203 7.109 15.742 1 98.19 210 ASN B CA 1
ATOM 4522 C C . ASN B 1 210 ? -21.969 6.848 14.453 1 98.19 210 ASN B C 1
ATOM 4524 O O . ASN B 1 210 ? -22.953 6.102 14.445 1 98.19 210 ASN B O 1
ATOM 4528 N N . ILE B 1 211 ? -21.547 7.59 13.445 1 97.94 211 ILE B N 1
ATOM 4529 C CA . ILE B 1 211 ? -22.141 7.277 12.156 1 97.94 211 ILE B CA 1
ATOM 4530 C C . ILE B 1 211 ? -21.891 5.812 11.805 1 97.94 211 ILE B C 1
ATOM 4532 O O . ILE B 1 211 ? -22.672 5.199 11.078 1 97.94 211 ILE B O 1
ATOM 4536 N N . ILE B 1 212 ? -20.828 5.23 12.289 1 98.75 212 ILE B N 1
ATOM 4537 C CA . ILE B 1 212 ? -20.594 3.791 12.242 1 98.75 212 ILE B CA 1
ATOM 4538 C C . ILE B 1 212 ? -21 3.152 13.562 1 98.75 212 ILE B C 1
ATOM 4540 O O . ILE B 1 212 ? -20.328 3.346 14.586 1 98.75 212 ILE B O 1
ATOM 4544 N N . ASN B 1 213 ? -22.062 2.562 13.586 1 98.62 213 ASN B N 1
ATOM 4545 C CA . ASN B 1 213 ? -22.641 1.885 14.742 1 98.62 213 ASN B CA 1
ATOM 4546 C C . ASN B 1 213 ? -23.047 0.454 14.414 1 98.62 213 ASN B C 1
ATOM 4548 O O . ASN B 1 213 ? -22.703 -0.067 13.352 1 98.62 213 ASN B O 1
ATOM 4552 N N . ALA B 1 214 ? -23.719 -0.214 15.305 1 98.62 214 ALA B N 1
ATOM 4553 C CA . ALA B 1 214 ? -24.094 -1.611 15.109 1 98.62 214 ALA B CA 1
ATOM 4554 C C . ALA B 1 214 ? -24.922 -1.784 13.836 1 98.62 214 ALA B C 1
ATOM 4556 O O . ALA B 1 214 ? -24.703 -2.73 13.07 1 98.62 214 ALA B O 1
ATOM 4557 N N . ASP B 1 215 ? -25.828 -0.874 13.594 1 98.56 215 ASP B N 1
ATOM 4558 C CA . ASP B 1 215 ? -26.719 -0.958 12.438 1 98.56 215 ASP B CA 1
ATOM 4559 C C . ASP B 1 215 ? -25.938 -0.78 11.133 1 98.56 215 ASP B C 1
ATOM 4561 O O . ASP B 1 215 ? -26.109 -1.548 10.188 1 98.56 215 ASP B O 1
ATOM 4565 N N . THR B 1 216 ? -25.109 0.242 11.07 1 98.81 216 THR B N 1
ATOM 4566 C CA . THR B 1 216 ? -24.359 0.515 9.844 1 98.81 216 THR B CA 1
ATOM 4567 C C . THR B 1 216 ? -23.297 -0.551 9.617 1 98.81 216 THR B C 1
ATOM 4569 O O . THR B 1 216 ? -23 -0.9 8.477 1 98.81 216 THR B O 1
ATOM 4572 N N . LEU B 1 217 ? -22.719 -1.106 10.656 1 98.81 217 LEU B N 1
ATOM 4573 C CA . LEU B 1 217 ? -21.766 -2.207 10.523 1 98.81 217 LEU B CA 1
ATOM 4574 C C . LEU B 1 217 ? -22.453 -3.439 9.93 1 98.81 217 LEU B C 1
ATOM 4576 O O . LEU B 1 217 ? -21.859 -4.145 9.109 1 98.81 217 LEU B O 1
ATOM 4580 N N . ALA B 1 218 ? -23.672 -3.672 10.344 1 98.56 218 ALA B N 1
ATOM 4581 C CA . ALA B 1 218 ? -24.422 -4.824 9.844 1 98.56 218 ALA B CA 1
ATOM 4582 C C . ALA B 1 218 ? -24.688 -4.695 8.344 1 98.56 218 ALA B C 1
ATOM 4584 O O . ALA B 1 218 ? -24.875 -5.699 7.656 1 98.56 218 ALA B O 1
ATOM 4585 N N . GLN B 1 219 ? -24.688 -3.473 7.855 1 98.69 219 GLN B N 1
ATOM 4586 C CA . GLN B 1 219 ? -24.969 -3.215 6.441 1 98.69 219 GLN B CA 1
ATOM 4587 C C . GLN B 1 219 ? -23.719 -3.461 5.594 1 98.69 219 GLN B C 1
ATOM 4589 O O . GLN B 1 219 ? -23.812 -3.555 4.367 1 98.69 219 GLN B O 1
ATOM 4594 N N . MET B 1 220 ? -22.531 -3.504 6.184 1 98.75 220 MET B N 1
ATOM 4595 C CA . MET B 1 220 ? -21.312 -3.764 5.441 1 98.75 220 MET B CA 1
ATOM 4596 C C . MET B 1 220 ? -21.266 -5.207 4.949 1 98.75 220 MET B C 1
ATOM 4598 O O . MET B 1 220 ? -21.844 -6.098 5.574 1 98.75 220 MET B O 1
ATOM 4602 N N . ARG B 1 221 ? -20.578 -5.449 3.867 1 97.94 221 ARG B N 1
ATOM 4603 C CA . ARG B 1 221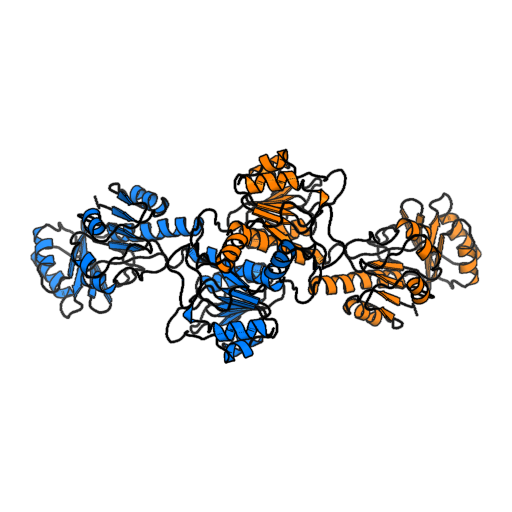 ? -20.406 -6.801 3.344 1 97.94 221 ARG B CA 1
ATOM 4604 C C . ARG B 1 221 ? -19.688 -7.691 4.355 1 97.94 221 ARG B C 1
ATOM 4606 O O . ARG B 1 221 ? -18.75 -7.25 5.023 1 97.94 221 ARG B O 1
ATOM 4613 N N . ARG B 1 222 ? -20.172 -8.938 4.449 1 97.56 222 ARG B N 1
ATOM 4614 C CA . ARG B 1 222 ? -19.406 -9.883 5.258 1 97.56 222 ARG B CA 1
ATOM 4615 C C . ARG B 1 222 ? -17.969 -10 4.754 1 97.56 222 ARG B C 1
ATOM 4617 O O . ARG B 1 222 ? -17.734 -10.141 3.553 1 97.56 222 ARG B O 1
ATOM 4624 N N . GLY B 1 223 ? -17.031 -9.883 5.711 1 97.94 223 GLY B N 1
ATOM 4625 C CA . GLY B 1 223 ? -15.625 -9.961 5.344 1 97.94 223 GLY B CA 1
ATOM 4626 C C . GLY B 1 223 ? -15.016 -8.609 5.004 1 97.94 223 GLY B C 1
ATOM 4627 O O . GLY B 1 223 ? -13.828 -8.516 4.695 1 97.94 223 GLY B O 1
ATOM 4628 N N . ALA B 1 224 ? -15.82 -7.516 5.059 1 98.75 224 ALA B N 1
ATOM 4629 C CA . ALA B 1 224 ? -15.32 -6.184 4.73 1 98.75 224 ALA B CA 1
ATOM 4630 C C . ALA B 1 224 ? -14.359 -5.68 5.805 1 98.75 224 ALA B C 1
ATOM 4632 O O . ALA B 1 224 ? -14.266 -6.262 6.887 1 98.75 224 ALA B O 1
ATOM 4633 N N . ILE B 1 225 ? -13.625 -4.605 5.465 1 98.81 225 ILE B N 1
ATOM 4634 C CA . ILE B 1 225 ? -12.625 -3.967 6.316 1 98.81 225 ILE B CA 1
ATOM 4635 C C . ILE B 1 225 ? -13.047 -2.531 6.621 1 98.81 225 ILE B C 1
ATOM 4637 O O . ILE B 1 225 ? -13.602 -1.843 5.754 1 98.81 225 ILE B O 1
ATOM 4641 N N . LEU B 1 226 ? -12.797 -2.107 7.867 1 98.94 226 LEU B N 1
ATOM 4642 C CA . LEU B 1 226 ? -13.086 -0.731 8.258 1 98.94 226 LEU B CA 1
ATOM 4643 C C . LEU B 1 226 ? -11.812 -0.008 8.68 1 98.94 226 LEU B C 1
ATOM 4645 O O . LEU B 1 226 ? -11.016 -0.543 9.453 1 98.94 226 LEU B O 1
ATOM 4649 N N . ILE B 1 227 ? -11.617 1.213 8.156 1 98.94 227 ILE B N 1
ATOM 4650 C CA . ILE B 1 227 ? -10.469 2.035 8.523 1 98.94 227 ILE B CA 1
ATOM 4651 C C . ILE B 1 227 ? -10.945 3.4 9.016 1 98.94 227 ILE B C 1
ATOM 4653 O O . ILE B 1 227 ? -11.727 4.074 8.336 1 98.94 227 ILE B O 1
ATOM 4657 N N . ASN B 1 228 ? -10.5 3.781 10.203 1 98.81 228 ASN B N 1
ATOM 4658 C CA . ASN B 1 228 ? -10.828 5.102 10.734 1 98.81 228 ASN B CA 1
ATOM 4659 C C . ASN B 1 228 ? -9.578 5.922 11.016 1 98.81 228 ASN B C 1
ATOM 4661 O O . ASN B 1 228 ? -8.867 5.656 11.984 1 98.81 228 ASN B O 1
ATOM 4665 N N . ALA B 1 229 ? -9.312 6.871 10.188 1 97.25 229 ALA B N 1
ATOM 4666 C CA . ALA B 1 229 ? -8.234 7.84 10.367 1 97.25 229 ALA B CA 1
ATOM 4667 C C . ALA B 1 229 ? -8.781 9.266 10.461 1 97.25 229 ALA B C 1
ATOM 4669 O O . ALA B 1 229 ? -8.109 10.219 10.07 1 97.25 229 ALA B O 1
ATOM 4670 N N . SER B 1 230 ? -10 9.43 10.867 1 95.69 230 SER B N 1
ATOM 4671 C CA . SER B 1 230 ? -10.672 10.719 10.984 1 95.69 230 SER B CA 1
ATOM 4672 C C . SER B 1 230 ? -10.789 11.156 12.438 1 95.69 230 SER B C 1
ATOM 4674 O O . SER B 1 230 ? -9.805 11.602 13.039 1 95.69 230 SER B O 1
ATOM 4676 N N . ARG B 1 231 ? -12.008 10.953 13.055 1 95.25 231 ARG B N 1
ATOM 4677 C CA . ARG B 1 231 ? -12.211 11.305 14.453 1 95.25 231 ARG B CA 1
ATOM 4678 C C . ARG B 1 231 ? -12.656 10.094 15.266 1 95.25 231 ARG B C 1
ATOM 4680 O O . ARG B 1 231 ? -13.359 9.219 14.758 1 95.25 231 ARG B O 1
ATOM 4687 N N . GLY B 1 232 ? -12.273 10.055 16.5 1 97.06 232 GLY B N 1
ATOM 4688 C CA . GLY B 1 232 ? -12.523 8.898 17.344 1 97.06 232 GLY B CA 1
ATOM 4689 C C . GLY B 1 232 ? -13.992 8.68 17.656 1 97.06 232 GLY B C 1
ATOM 4690 O O . GLY B 1 232 ? -14.422 7.555 17.922 1 97.06 232 GLY B O 1
ATOM 4691 N N . THR B 1 233 ? -14.758 9.781 17.562 1 97 233 THR B N 1
ATOM 4692 C CA . THR B 1 233 ? -16.141 9.719 18.016 1 97 233 THR B CA 1
ATOM 4693 C C . THR B 1 233 ? -17.047 9.234 16.891 1 97 233 THR B C 1
ATOM 4695 O O . THR B 1 233 ? -18.25 9.047 17.094 1 97 233 THR B O 1
ATOM 4698 N N . VAL B 1 234 ? -16.516 8.93 15.773 1 98.12 234 VAL B N 1
ATOM 4699 C CA . VAL B 1 234 ? -17.328 8.625 14.602 1 98.12 234 VAL B CA 1
ATOM 4700 C C . VAL B 1 234 ? -17.672 7.137 14.586 1 98.12 234 VAL B C 1
ATOM 4702 O O . VAL B 1 234 ? -18.609 6.719 13.906 1 98.12 234 VAL B O 1
ATOM 4705 N N . VAL B 1 235 ? -16.969 6.301 15.344 1 98.75 235 VAL B N 1
ATOM 4706 C CA . VAL B 1 235 ? -17.172 4.855 15.359 1 98.75 235 VAL B CA 1
ATOM 4707 C C . VAL B 1 235 ? -17.578 4.398 16.766 1 98.75 235 VAL B C 1
ATOM 4709 O O . VAL B 1 235 ? -16.906 4.75 17.734 1 98.75 235 VAL B O 1
ATOM 4712 N N . ASP B 1 236 ? -18.641 3.701 16.859 1 98.75 236 ASP B N 1
ATOM 4713 C CA . ASP B 1 236 ? -18.969 2.984 18.094 1 98.75 236 ASP B CA 1
ATOM 4714 C C . ASP B 1 236 ? -18.016 1.801 18.297 1 98.75 236 ASP B C 1
ATOM 4716 O O . ASP B 1 236 ? -18.172 0.756 17.656 1 98.75 236 ASP B O 1
ATOM 4720 N N . ILE B 1 237 ? -17.141 1.928 19.266 1 98.81 237 ILE B N 1
ATOM 4721 C CA . ILE B 1 237 ? -16.031 1.002 19.438 1 98.81 237 ILE B CA 1
ATOM 4722 C C . ILE B 1 237 ? -16.562 -0.364 19.875 1 98.81 237 ILE B C 1
ATOM 4724 O O . ILE B 1 237 ? -16.062 -1.399 19.422 1 98.81 237 ILE B O 1
ATOM 4728 N N . GLU B 1 238 ? -17.516 -0.363 20.734 1 98.62 238 GLU B N 1
ATOM 4729 C CA . GLU B 1 238 ? -18.078 -1.631 21.203 1 98.62 238 GLU B CA 1
ATOM 4730 C C . GLU B 1 238 ? -18.75 -2.381 20.062 1 98.62 238 GLU B C 1
ATOM 4732 O O . GLU B 1 238 ? -18.625 -3.604 19.953 1 98.62 238 GLU B O 1
ATOM 4737 N N . ALA B 1 239 ? -19.484 -1.682 19.25 1 98.81 239 ALA B N 1
ATOM 4738 C CA . ALA B 1 239 ? -20.125 -2.293 18.094 1 98.81 239 ALA B CA 1
ATOM 4739 C C . ALA B 1 239 ? -19.078 -2.85 17.125 1 98.81 239 ALA B C 1
ATOM 4741 O O . ALA B 1 239 ? -19.25 -3.943 16.578 1 98.81 239 ALA B O 1
ATOM 4742 N N . LEU B 1 240 ? -18.078 -2.09 16.891 1 98.88 240 LEU B N 1
ATOM 4743 C CA . LEU B 1 240 ? -17 -2.535 16.016 1 98.88 240 LEU B CA 1
ATOM 4744 C C . LEU B 1 240 ? -16.344 -3.803 16.562 1 98.88 240 LEU B C 1
ATOM 4746 O O . LEU B 1 240 ? -16.094 -4.75 15.812 1 98.88 240 LEU B O 1
ATOM 4750 N N . HIS B 1 241 ? -16.062 -3.77 17.875 1 98.81 241 HIS B N 1
ATOM 4751 C CA . HIS B 1 241 ? -15.477 -4.938 18.516 1 98.81 241 HIS B CA 1
ATOM 4752 C C . HIS B 1 241 ? -16.328 -6.184 18.281 1 98.81 241 HIS B C 1
ATOM 4754 O O . HIS B 1 241 ? -15.797 -7.238 17.922 1 98.81 241 HIS B O 1
ATOM 4760 N N . SER B 1 242 ? -17.594 -6.074 18.469 1 98.75 242 SER B N 1
ATOM 4761 C CA . SER B 1 242 ? -18.5 -7.188 18.266 1 98.75 242 SER B CA 1
ATOM 4762 C C . SER B 1 242 ? -18.484 -7.68 16.828 1 98.75 242 SER B C 1
ATOM 4764 O O . SER B 1 242 ? -18.469 -8.883 16.562 1 98.75 242 SER B O 1
ATOM 4766 N N . ALA B 1 243 ? -18.469 -6.754 15.859 1 98.75 243 ALA B N 1
ATOM 4767 C CA . ALA B 1 243 ? -18.453 -7.098 14.438 1 98.75 243 ALA B CA 1
ATOM 4768 C C . ALA B 1 243 ? -17.172 -7.828 14.055 1 98.75 243 ALA B C 1
ATOM 4770 O O . ALA B 1 243 ? -17.188 -8.727 13.211 1 98.75 243 ALA B O 1
ATOM 4771 N N . LEU B 1 244 ? -16.094 -7.496 14.648 1 98.69 244 LEU B N 1
ATOM 4772 C CA . LEU B 1 244 ? -14.805 -8.125 14.383 1 98.69 244 LEU B CA 1
ATOM 4773 C C . LEU B 1 244 ? -14.742 -9.523 14.992 1 98.69 244 LEU B C 1
ATOM 4775 O O . LEU B 1 244 ? -14.297 -10.469 14.336 1 98.69 244 LEU B O 1
ATOM 4779 N N . ARG B 1 245 ? -15.234 -9.688 16.188 1 97.75 245 ARG B N 1
ATOM 4780 C CA . ARG B 1 245 ? -15.18 -10.961 16.891 1 97.75 245 ARG B CA 1
ATOM 4781 C C . ARG B 1 245 ? -16.094 -11.992 16.234 1 97.75 245 ARG B C 1
ATOM 4783 O O . ARG B 1 245 ? -15.773 -13.18 16.203 1 97.75 245 ARG B O 1
ATOM 4790 N N . SER B 1 246 ? -17.219 -11.508 15.734 1 97.44 246 SER B N 1
ATOM 4791 C CA . SER B 1 246 ? -18.172 -12.414 15.102 1 97.44 246 SER B CA 1
ATOM 4792 C C . SER B 1 246 ? -17.703 -12.852 13.719 1 97.44 246 SER B C 1
ATOM 4794 O O . SER B 1 246 ? -18.25 -13.789 13.141 1 97.44 246 SER B O 1
ATOM 4796 N N . GLY B 1 247 ? -16.797 -12.133 13.195 1 96.62 247 GLY B N 1
ATOM 4797 C CA . GLY B 1 247 ? -16.297 -12.438 11.859 1 96.62 247 GLY B CA 1
ATOM 4798 C C . GLY B 1 247 ? -17.062 -11.711 10.758 1 96.62 247 GLY B C 1
ATOM 4799 O O . GLY B 1 247 ? -16.797 -11.922 9.578 1 96.62 247 GLY B O 1
ATOM 4800 N N . HIS B 1 248 ? -17.938 -10.914 11.18 1 98.31 248 HIS B N 1
ATOM 4801 C CA . HIS B 1 248 ? -18.625 -10.117 10.172 1 98.31 248 HIS B CA 1
ATOM 4802 C C . HIS B 1 248 ? -17.656 -9.211 9.43 1 98.31 248 HIS B C 1
ATOM 4804 O O . HIS B 1 248 ? -17.688 -9.117 8.203 1 98.31 248 HIS B O 1
ATOM 4810 N N . LEU B 1 249 ? -16.828 -8.508 10.156 1 98.69 249 LEU B N 1
ATOM 4811 C CA . LEU B 1 249 ? -15.719 -7.781 9.562 1 98.69 249 LEU B CA 1
ATOM 4812 C C . LEU B 1 249 ? -14.438 -8.617 9.617 1 98.69 249 LEU B C 1
ATOM 4814 O O . LEU B 1 249 ? -14.164 -9.266 10.625 1 98.69 249 LEU B O 1
ATOM 4818 N N . ALA B 1 250 ? -13.703 -8.586 8.555 1 98.5 250 ALA B N 1
ATOM 4819 C CA . ALA B 1 250 ? -12.461 -9.352 8.461 1 98.5 250 ALA B CA 1
ATOM 4820 C C . ALA B 1 250 ? -11.328 -8.641 9.203 1 98.5 250 ALA B C 1
ATOM 4822 O O . ALA B 1 250 ? -10.375 -9.281 9.641 1 98.5 250 ALA B O 1
ATOM 4823 N N . GLY B 1 251 ? -11.406 -7.332 9.312 1 98.69 251 GLY B N 1
ATOM 4824 C CA . GLY B 1 251 ? -10.359 -6.562 9.969 1 98.69 251 GLY B CA 1
ATOM 4825 C C . GLY B 1 251 ? -10.68 -5.082 10.062 1 98.69 251 GLY B C 1
ATOM 4826 O O . GLY B 1 251 ? -11.695 -4.625 9.531 1 98.69 251 GLY B O 1
ATOM 4827 N N . ALA B 1 252 ? -9.836 -4.344 10.773 1 98.94 252 ALA B N 1
ATOM 4828 C CA . ALA B 1 252 ? -10.008 -2.9 10.914 1 98.94 252 ALA B CA 1
ATOM 4829 C C . ALA B 1 252 ? -8.672 -2.223 11.219 1 98.94 252 ALA B C 1
ATOM 4831 O O . ALA B 1 252 ? -7.719 -2.877 11.648 1 98.94 252 ALA B O 1
ATOM 4832 N N . ALA B 1 253 ? -8.586 -0.978 10.922 1 98.94 253 ALA B N 1
ATOM 4833 C CA . ALA B 1 253 ? -7.477 -0.113 11.32 1 98.94 253 ALA B CA 1
ATOM 4834 C C . ALA B 1 253 ? -7.988 1.197 11.914 1 98.94 253 ALA B C 1
ATOM 4836 O O . ALA B 1 253 ? -8.867 1.844 11.336 1 98.94 253 ALA B O 1
ATOM 4837 N N . LEU B 1 254 ? -7.508 1.539 13.07 1 98.81 254 LEU B N 1
ATOM 4838 C CA . LEU B 1 254 ? -7.918 2.775 13.727 1 98.81 254 LEU B CA 1
ATOM 4839 C C . LEU B 1 254 ? -6.703 3.584 14.18 1 98.81 254 LEU B C 1
ATOM 4841 O O . LEU B 1 254 ? -5.789 3.041 14.797 1 98.81 254 LEU B O 1
ATOM 4845 N N . ASP B 1 255 ? -6.773 4.883 13.883 1 98.5 255 ASP B N 1
ATOM 4846 C CA . ASP B 1 255 ? -5.734 5.82 14.297 1 98.5 255 ASP B CA 1
ATOM 4847 C C . ASP B 1 255 ? -6.266 6.793 15.352 1 98.5 255 ASP B C 1
ATOM 4849 O O . ASP B 1 255 ? -5.508 7.602 15.891 1 98.5 255 ASP B O 1
ATOM 4853 N N . VAL B 1 256 ? -7.535 6.77 15.57 1 97.56 256 VAL B N 1
ATOM 4854 C CA . VAL B 1 256 ? -8.18 7.727 16.469 1 97.56 256 VAL B CA 1
ATOM 4855 C C . VAL B 1 256 ? -9.203 7.008 17.344 1 97.56 256 VAL B C 1
ATOM 4857 O O . VAL B 1 256 ? -9.773 5.992 16.938 1 97.56 256 VAL B O 1
ATOM 4860 N N . PHE B 1 257 ? -9.445 7.527 18.516 1 97.56 257 PHE B N 1
ATOM 4861 C CA . PHE B 1 257 ? -10.312 6.906 19.5 1 97.56 257 PHE B CA 1
ATOM 4862 C C . PHE B 1 257 ? -11.086 7.961 20.281 1 97.56 257 PHE B C 1
ATOM 4864 O O . PHE B 1 257 ? -10.633 9.102 20.406 1 97.56 257 PHE B O 1
ATOM 4871 N N . PRO B 1 258 ? -12.242 7.598 20.766 1 96.69 258 PRO B N 1
ATOM 4872 C CA . PRO B 1 258 ? -13.023 8.57 21.547 1 96.69 258 PRO B CA 1
ATOM 4873 C C . PRO B 1 258 ? -12.25 9.156 22.719 1 96.69 258 PRO B C 1
ATOM 4875 O O . PRO B 1 258 ? -12.359 10.352 23 1 96.69 258 PRO B O 1
ATOM 4878 N N . THR B 1 259 ? -11.547 8.312 23.359 1 95.31 259 THR B N 1
ATOM 4879 C CA . THR B 1 259 ? -10.633 8.719 24.422 1 95.31 259 THR B CA 1
ATOM 4880 C C . THR B 1 259 ? -9.227 8.18 24.172 1 95.31 259 THR B C 1
ATOM 4882 O O . THR B 1 259 ? -9.047 6.973 23.984 1 95.31 259 THR B O 1
ATOM 4885 N N . GLU B 1 260 ? -8.281 9.117 24.172 1 95.19 260 GLU B N 1
ATOM 4886 C CA . GLU B 1 260 ? -6.906 8.734 23.844 1 95.19 260 GLU B CA 1
ATOM 4887 C C . GLU B 1 260 ? -5.973 9 25.031 1 95.19 260 GLU B C 1
ATOM 4889 O O . GLU B 1 260 ? -6.211 9.906 25.828 1 95.19 260 GLU B O 1
ATOM 4894 N N . PRO B 1 261 ? -4.973 8.211 25.094 1 95.44 261 PRO B N 1
ATOM 4895 C CA . PRO B 1 261 ? -3.992 8.43 26.156 1 95.44 261 PRO B CA 1
ATOM 4896 C C . PRO B 1 261 ? -3.303 9.789 26.047 1 95.44 261 PRO B C 1
ATOM 4898 O O . PRO B 1 261 ? -3.182 10.336 24.953 1 95.44 261 PRO B O 1
ATOM 4901 N N . LYS B 1 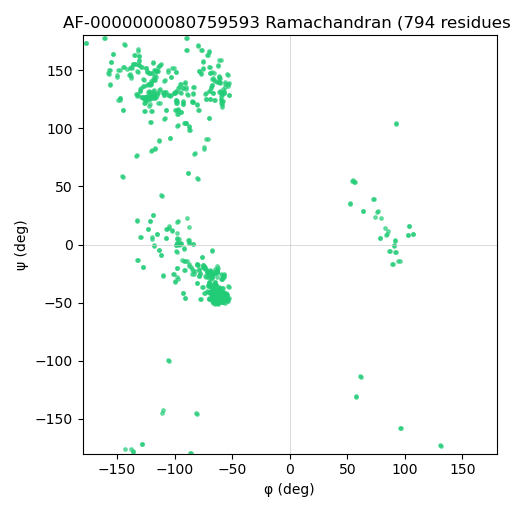262 ? -2.838 10.312 27.172 1 85.06 262 LYS B N 1
ATOM 4902 C CA . LYS B 1 262 ? -2.221 11.633 27.219 1 85.06 262 LYS B CA 1
ATOM 4903 C C . LYS B 1 262 ? -0.714 11.547 27 1 85.06 262 LYS B C 1
ATOM 4905 O O . LYS B 1 262 ? -0.078 12.531 26.625 1 85.06 262 LYS B O 1
ATOM 4910 N N . GLY B 1 263 ? -0.149 10.359 27.25 1 88.5 263 GLY B N 1
ATOM 4911 C CA . GLY B 1 263 ? 1.297 10.234 27.172 1 88.5 263 GLY B CA 1
ATOM 4912 C C . GLY B 1 263 ? 1.745 8.898 26.609 1 88.5 263 GLY B C 1
ATOM 4913 O O . GLY B 1 263 ? 0.932 7.984 26.438 1 88.5 263 GLY B O 1
ATOM 4914 N N . PRO B 1 264 ? 3.035 8.789 26.359 1 91.38 264 PRO B N 1
ATOM 4915 C CA . PRO B 1 264 ? 3.568 7.613 25.672 1 91.38 264 PRO B CA 1
ATOM 4916 C C . PRO B 1 264 ? 3.494 6.348 26.531 1 91.38 264 PRO B C 1
ATOM 4918 O O . PRO B 1 264 ? 3.463 5.238 25.984 1 91.38 264 PRO B O 1
ATOM 4921 N N . ASP B 1 265 ? 3.408 6.445 27.859 1 94.19 265 ASP B N 1
ATOM 4922 C CA . ASP B 1 265 ? 3.438 5.277 28.734 1 94.19 265 ASP B CA 1
ATOM 4923 C C . ASP B 1 265 ? 2.041 4.953 29.266 1 94.19 265 ASP B C 1
ATOM 4925 O O . ASP B 1 265 ? 1.897 4.199 30.234 1 94.19 265 ASP B O 1
ATOM 4929 N N . GLU B 1 266 ? 1.109 5.512 28.688 1 95.69 266 GLU B N 1
ATOM 4930 C CA . GLU B 1 266 ? -0.28 5.215 29.031 1 95.69 266 GLU B CA 1
ATOM 4931 C C . GLU B 1 266 ? -0.914 4.293 27.984 1 95.69 266 GLU B C 1
ATOM 4933 O O . GLU B 1 266 ? -0.68 4.449 26.781 1 95.69 266 GLU B O 1
ATOM 4938 N N . ALA B 1 267 ? -1.773 3.398 28.5 1 97.06 267 ALA B N 1
ATOM 4939 C CA . ALA B 1 267 ? -2.393 2.408 27.625 1 97.06 267 ALA B CA 1
ATOM 4940 C C . ALA B 1 267 ? -3.713 2.924 27.062 1 97.06 267 ALA B C 1
ATOM 4942 O O . ALA B 1 267 ? -4.473 3.596 27.766 1 97.06 267 ALA B O 1
ATOM 4943 N N . LEU B 1 268 ? -3.906 2.633 25.828 1 97.75 268 LEU B N 1
ATOM 4944 C CA . LEU B 1 268 ? -5.223 2.844 25.234 1 97.75 268 LEU B CA 1
ATOM 4945 C C . LEU B 1 268 ? -6.262 1.928 25.875 1 97.75 268 LEU B C 1
ATOM 4947 O O . LEU B 1 268 ? -6.035 0.722 26 1 97.75 268 LEU B O 1
ATOM 4951 N N . ALA B 1 269 ? -7.289 2.525 26.375 1 97.19 269 ALA B N 1
ATOM 4952 C CA . ALA B 1 269 ? -8.406 1.729 26.891 1 97.19 269 ALA B CA 1
ATOM 4953 C C . ALA B 1 269 ? -9.391 1.393 25.766 1 97.19 269 ALA B C 1
ATOM 4955 O O . ALA B 1 269 ? -10.258 2.203 25.438 1 97.19 269 ALA B O 1
ATOM 4956 N N . SER B 1 270 ? -9.32 0.256 25.219 1 98.06 270 SER B N 1
ATOM 4957 C CA . SER B 1 270 ? -10.18 -0.165 24.125 1 98.06 270 SER B CA 1
ATOM 4958 C C . SER B 1 270 ? -10.289 -1.685 24.062 1 98.06 270 SER B C 1
ATOM 4960 O O . SER B 1 270 ? -9.297 -2.393 24.25 1 98.06 270 SER B O 1
ATOM 4962 N N . PRO B 1 271 ? -11.492 -2.201 23.828 1 98.5 271 PRO B N 1
ATOM 4963 C CA . PRO B 1 271 ? -11.648 -3.648 23.672 1 98.5 271 PRO B CA 1
ATOM 4964 C C . PRO B 1 271 ? -10.984 -4.184 22.406 1 98.5 271 PRO B C 1
ATOM 4966 O O . PRO B 1 271 ? -10.945 -5.398 22.188 1 98.5 271 PRO B O 1
ATOM 4969 N N . LEU B 1 272 ? -10.445 -3.311 21.547 1 98.69 272 LEU B N 1
ATOM 4970 C CA . LEU B 1 272 ? -9.828 -3.721 20.281 1 98.69 272 LEU B CA 1
ATOM 4971 C C . LEU B 1 272 ? -8.406 -4.223 20.516 1 98.69 272 LEU B C 1
ATOM 4973 O O . LEU B 1 272 ? -7.816 -4.855 19.641 1 98.69 272 LEU B O 1
ATOM 4977 N N . ILE B 1 273 ? -7.832 -3.916 21.672 1 98.44 273 ILE B N 1
ATOM 4978 C CA . ILE B 1 273 ? -6.477 -4.34 22.016 1 98.44 273 ILE B CA 1
ATOM 4979 C C . ILE B 1 273 ? -6.398 -5.867 22.016 1 98.44 273 ILE B C 1
ATOM 4981 O O . ILE B 1 273 ? -7.273 -6.543 22.562 1 98.44 273 ILE B O 1
ATOM 4985 N N . GLY B 1 274 ? -5.359 -6.383 21.344 1 97.31 274 GLY B N 1
ATOM 4986 C CA . GLY B 1 274 ? -5.121 -7.816 21.344 1 97.31 274 GLY B CA 1
ATOM 4987 C C . GLY B 1 274 ? -5.734 -8.531 20.156 1 97.31 274 GLY B C 1
ATOM 4988 O O . GLY B 1 274 ? -5.441 -9.703 19.922 1 97.31 274 GLY B O 1
ATOM 4989 N N . LEU B 1 275 ? -6.617 -7.895 19.422 1 98 275 LEU B N 1
ATOM 4990 C CA . LEU B 1 275 ? -7.215 -8.523 18.25 1 98 275 LEU B CA 1
ATOM 4991 C C . LEU B 1 275 ? -6.207 -8.609 17.109 1 98 275 LEU B C 1
ATOM 4993 O O . LEU B 1 275 ? -5.664 -7.594 16.672 1 98 275 LEU B O 1
ATOM 4997 N N . PRO B 1 276 ? -5.949 -9.773 16.547 1 96.75 276 PRO B N 1
ATOM 4998 C CA . PRO B 1 276 ? -4.902 -9.953 15.531 1 96.75 276 PRO B CA 1
ATOM 4999 C C . PRO B 1 276 ? -5.273 -9.352 14.188 1 96.75 276 PRO B C 1
ATOM 5001 O O . PRO B 1 276 ? -4.398 -9.117 13.344 1 96.75 276 PRO B O 1
ATOM 5004 N N . ASN B 1 277 ? -6.531 -9.148 13.938 1 97.75 277 ASN B N 1
ATOM 5005 C CA . ASN B 1 277 ? -7 -8.625 12.656 1 97.75 277 ASN B CA 1
ATOM 5006 C C . ASN B 1 277 ? -7.246 -7.121 12.727 1 97.75 277 ASN B C 1
ATOM 5008 O O . ASN B 1 277 ? -7.996 -6.57 11.922 1 97.75 277 ASN B O 1
ATOM 5012 N N . VAL B 1 278 ? -6.637 -6.434 13.742 1 98.81 278 VAL B N 1
ATOM 5013 C CA . VAL B 1 278 ? -6.832 -4.996 13.922 1 98.81 278 VAL B CA 1
ATOM 5014 C C . VAL B 1 278 ? -5.477 -4.297 14 1 98.81 278 VAL B C 1
ATOM 5016 O O . VAL B 1 278 ? -4.59 -4.738 14.734 1 98.81 278 VAL B O 1
ATOM 5019 N N . ILE B 1 279 ? -5.258 -3.273 13.156 1 98.81 279 ILE B N 1
ATOM 5020 C CA . ILE B 1 279 ? -4.102 -2.387 13.25 1 98.81 279 ILE B CA 1
ATOM 5021 C C . ILE B 1 279 ? -4.453 -1.164 14.094 1 98.81 279 ILE B C 1
ATOM 5023 O O . ILE B 1 279 ? -5.426 -0.461 13.805 1 98.81 279 ILE B O 1
ATOM 5027 N N . LEU B 1 280 ? -3.715 -0.92 15.125 1 98.75 280 LEU B N 1
ATOM 5028 C CA . LEU B 1 280 ? -3.914 0.236 15.992 1 98.75 280 LEU B CA 1
ATOM 5029 C C . LEU B 1 280 ? -2.695 1.152 15.969 1 98.75 280 LEU B C 1
ATOM 5031 O O . LEU B 1 280 ? -1.566 0.698 16.172 1 98.75 280 LEU B O 1
ATOM 5035 N N . THR B 1 281 ? -2.906 2.408 15.68 1 98.31 281 THR B N 1
ATOM 5036 C CA . THR B 1 281 ? -1.839 3.402 15.695 1 98.31 281 THR B CA 1
ATOM 5037 C C . THR B 1 281 ? -2.197 4.566 16.625 1 98.31 281 THR B C 1
ATOM 5039 O O . THR B 1 281 ? -3.377 4.871 16.812 1 98.31 281 THR B O 1
ATOM 5042 N N . PRO B 1 282 ? -1.248 5.211 17.25 1 97.69 282 PRO B N 1
ATOM 5043 C CA . PRO B 1 282 ? -1.488 6.238 18.266 1 97.69 282 PRO B CA 1
ATOM 5044 C C . PRO B 1 282 ? -1.627 7.637 17.672 1 97.69 282 PRO B C 1
ATOM 5046 O O . PRO B 1 282 ? -0.89 8.547 18.047 1 97.69 282 PRO B O 1
ATOM 5049 N N . HIS B 1 283 ? -2.625 7.797 16.844 1 95.81 283 HIS B N 1
ATOM 5050 C CA . HIS B 1 283 ? -2.955 9.086 16.234 1 95.81 283 HIS B CA 1
ATOM 5051 C C . HIS B 1 283 ? -1.749 9.688 15.523 1 95.81 283 HIS B C 1
ATOM 5053 O O . HIS B 1 283 ? -1.384 10.836 15.766 1 95.81 283 HIS B O 1
ATOM 5059 N N . ILE B 1 284 ? -1.182 8.859 14.609 1 96.5 284 ILE B N 1
ATOM 5060 C CA . ILE B 1 284 ? 0.022 9.289 13.906 1 96.5 284 ILE B CA 1
ATOM 5061 C C . ILE B 1 284 ? -0.222 9.25 12.398 1 96.5 284 ILE B C 1
ATOM 5063 O O . ILE B 1 284 ? 0.727 9.219 11.609 1 96.5 284 ILE B O 1
ATOM 5067 N N . GLY B 1 285 ? -1.453 9.133 11.969 1 95.81 285 GLY B N 1
ATOM 5068 C CA . GLY B 1 285 ? -1.769 9.062 10.555 1 95.81 285 GLY B CA 1
ATOM 5069 C C . GLY B 1 285 ? -1.176 10.203 9.75 1 95.81 285 GLY B C 1
ATOM 5070 O O . GLY B 1 285 ? -0.782 10.023 8.602 1 95.81 285 GLY B O 1
ATOM 5071 N N . GLY B 1 286 ? -1.163 11.367 10.391 1 94.81 286 GLY B N 1
ATOM 5072 C CA . GLY B 1 286 ? -0.64 12.555 9.719 1 94.81 286 GLY B CA 1
ATOM 5073 C C . GLY B 1 286 ? 0.761 12.922 10.172 1 94.81 286 GLY B C 1
ATOM 5074 O O . GLY B 1 286 ? 1.249 14.008 9.875 1 94.81 286 GLY B O 1
ATOM 5075 N N . SER B 1 287 ? 1.435 12.047 10.891 1 93.62 287 SER B N 1
ATOM 5076 C CA . SER B 1 287 ? 2.703 12.391 11.516 1 93.62 287 SER B CA 1
ATOM 5077 C C . SER B 1 287 ? 3.881 11.797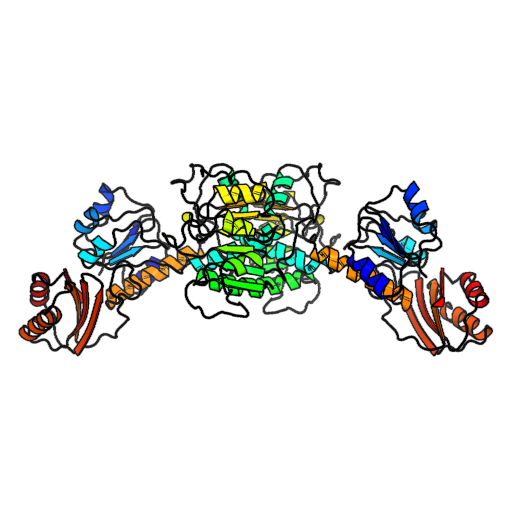 10.75 1 93.62 287 SER B C 1
ATOM 5079 O O . SER B 1 287 ? 4.301 10.672 11.023 1 93.62 287 SER B O 1
ATOM 5081 N N . THR B 1 288 ? 4.465 12.5 9.797 1 96.88 288 THR B N 1
ATOM 5082 C CA . THR B 1 288 ? 5.668 12.156 9.047 1 96.88 288 THR B CA 1
ATOM 5083 C C . THR B 1 288 ? 6.648 13.328 9.031 1 96.88 288 THR B C 1
ATOM 5085 O O . THR B 1 288 ? 6.281 14.453 9.367 1 96.88 288 THR B O 1
ATOM 5088 N N . GLN B 1 289 ? 7.883 13.023 8.719 1 96.31 289 GLN B N 1
ATOM 5089 C CA . GLN B 1 289 ? 8.859 14.094 8.562 1 96.31 289 GLN B CA 1
ATOM 5090 C C . GLN B 1 289 ? 8.422 15.094 7.496 1 96.31 289 GLN B C 1
ATOM 5092 O O . GLN B 1 289 ? 8.578 16.297 7.664 1 96.31 289 GLN B O 1
ATOM 5097 N N . GLU B 1 290 ? 7.883 14.625 6.43 1 97.06 290 GLU B N 1
ATOM 5098 C CA . GLU B 1 290 ? 7.387 15.477 5.348 1 97.06 290 GLU B CA 1
ATOM 5099 C C . GLU B 1 290 ? 6.242 16.359 5.824 1 97.06 290 GLU B C 1
ATOM 5101 O O . GLU B 1 290 ? 6.195 17.547 5.504 1 97.06 290 GLU B O 1
ATOM 5106 N N . SER B 1 291 ? 5.277 15.781 6.562 1 96.19 291 SER B N 1
ATOM 5107 C CA . SER B 1 291 ? 4.156 16.562 7.066 1 96.19 291 SER B CA 1
ATOM 5108 C C . SER B 1 291 ? 4.633 17.688 7.992 1 96.19 291 SER B C 1
ATOM 5110 O O . SER B 1 291 ? 4.117 18.797 7.941 1 96.19 291 SER B O 1
ATOM 5112 N N . GLN B 1 292 ? 5.609 17.391 8.859 1 95.06 292 GLN B N 1
ATOM 5113 C CA . GLN B 1 292 ? 6.148 18.391 9.766 1 95.06 292 GLN B CA 1
ATOM 5114 C C . GLN B 1 292 ? 6.793 19.547 8.992 1 95.06 292 GLN B C 1
ATOM 5116 O O . GLN B 1 292 ? 6.602 20.703 9.336 1 95.06 292 GLN B O 1
ATOM 5121 N N . GLU B 1 293 ? 7.547 19.172 8.016 1 96.25 293 GLU B N 1
ATOM 5122 C CA . GLU B 1 293 ? 8.18 20.172 7.172 1 96.25 293 GLU B CA 1
ATOM 5123 C C . GLU B 1 293 ? 7.133 21.047 6.484 1 96.25 293 GLU B C 1
ATOM 5125 O O . GLU B 1 293 ? 7.258 22.266 6.461 1 96.25 293 GLU B O 1
ATOM 5130 N N . ASN B 1 294 ? 6.113 20.391 5.945 1 96.5 294 ASN B N 1
ATOM 5131 C CA . ASN B 1 294 ? 5.039 21.109 5.262 1 96.5 294 ASN B CA 1
ATOM 5132 C C . ASN B 1 294 ? 4.289 22.031 6.211 1 96.5 294 ASN B C 1
ATOM 5134 O O . ASN B 1 294 ? 3.943 23.156 5.844 1 96.5 294 ASN B O 1
ATOM 5138 N N . ILE B 1 295 ? 3.994 21.562 7.344 1 96.88 295 ILE B N 1
ATOM 5139 C CA . ILE B 1 295 ? 3.312 22.359 8.359 1 96.88 295 ILE B CA 1
ATOM 5140 C C . ILE B 1 295 ? 4.133 23.609 8.672 1 96.88 295 ILE B C 1
ATOM 5142 O O . ILE B 1 295 ? 3.598 24.719 8.703 1 96.88 295 ILE B O 1
ATOM 5146 N N . GLY B 1 296 ? 5.418 23.391 8.898 1 97.31 296 GLY B N 1
ATOM 5147 C CA . GLY B 1 296 ? 6.312 24.516 9.164 1 97.31 296 GLY B CA 1
ATOM 5148 C C . GLY B 1 296 ? 6.254 25.594 8.102 1 97.31 296 GLY B C 1
ATOM 5149 O O . GLY B 1 296 ? 6.09 26.766 8.422 1 97.31 296 GLY B O 1
ATOM 5150 N N . ARG B 1 297 ? 6.344 25.188 6.895 1 97.12 297 ARG B N 1
ATOM 5151 C CA . ARG B 1 297 ? 6.34 26.125 5.781 1 97.12 297 ARG B CA 1
ATOM 5152 C C . ARG B 1 297 ? 4.988 26.812 5.652 1 97.12 297 ARG B C 1
ATOM 5154 O O . ARG B 1 297 ? 4.918 28.031 5.531 1 97.12 297 ARG B O 1
ATOM 5161 N N . GLU B 1 298 ? 3.957 26.016 5.707 1 96.75 298 GLU B N 1
ATOM 5162 C CA . GLU B 1 298 ? 2.617 26.547 5.457 1 96.75 298 GLU B CA 1
ATOM 5163 C C . GLU B 1 298 ? 2.23 27.594 6.496 1 96.75 298 GLU B C 1
ATOM 5165 O O . GLU B 1 298 ? 1.799 28.688 6.145 1 96.75 298 GLU B O 1
ATOM 5170 N N . VAL B 1 299 ? 2.398 27.266 7.711 1 98.06 299 VAL B N 1
ATOM 5171 C CA . VAL B 1 299 ? 1.992 28.188 8.766 1 98.06 299 VAL B CA 1
ATOM 5172 C C . VAL B 1 299 ? 2.873 29.438 8.727 1 98.06 299 VAL B C 1
ATOM 5174 O O . VAL B 1 299 ? 2.373 30.562 8.805 1 98.06 299 VAL B O 1
ATOM 5177 N N . ALA B 1 300 ? 4.148 29.266 8.562 1 98.19 300 ALA B N 1
ATOM 5178 C CA . ALA B 1 300 ? 5.062 30.406 8.523 1 98.19 300 ALA B CA 1
ATOM 5179 C C . ALA B 1 300 ? 4.719 31.344 7.367 1 98.19 300 ALA B C 1
ATOM 5181 O O . ALA B 1 300 ? 4.75 32.562 7.523 1 98.19 300 ALA B O 1
ATOM 5182 N N . GLU B 1 301 ? 4.402 30.75 6.305 1 97.56 301 GLU B N 1
ATOM 5183 C CA . GLU B 1 301 ? 4.043 31.562 5.145 1 97.56 301 GLU B CA 1
ATOM 5184 C C . GLU B 1 301 ? 2.781 32.375 5.41 1 97.56 301 GLU B C 1
ATOM 5186 O O . GLU B 1 301 ? 2.697 33.562 5.023 1 97.56 301 GLU B O 1
ATOM 5191 N N . LYS B 1 302 ? 1.831 31.766 6.039 1 97.44 302 LYS B N 1
ATOM 5192 C CA . LYS B 1 302 ? 0.606 32.469 6.395 1 97.44 302 LYS B CA 1
ATOM 5193 C C . LYS B 1 302 ? 0.896 33.625 7.359 1 97.44 302 LYS B C 1
ATOM 5195 O O . LYS B 1 302 ? 0.353 34.719 7.207 1 97.44 302 LYS B O 1
ATOM 5200 N N . LEU B 1 303 ? 1.771 33.406 8.266 1 98.06 303 LEU B N 1
ATOM 5201 C CA . LEU B 1 303 ? 2.133 34.406 9.25 1 98.06 303 LEU B CA 1
ATOM 5202 C C . LEU B 1 303 ? 2.867 35.562 8.578 1 98.06 303 LEU B C 1
ATOM 5204 O O . LEU B 1 303 ? 2.582 36.75 8.867 1 98.06 303 LEU B O 1
ATOM 5208 N N . VAL B 1 304 ? 3.75 35.25 7.684 1 97.38 304 VAL B N 1
ATOM 5209 C CA . VAL B 1 304 ? 4.508 36.281 6.969 1 97.38 304 VAL B CA 1
ATOM 5210 C C . VAL B 1 304 ? 3.561 37.125 6.121 1 97.38 304 VAL B C 1
ATOM 5212 O O . VAL B 1 304 ? 3.668 38.344 6.098 1 97.38 304 VAL B O 1
ATOM 5215 N N . ARG B 1 305 ? 2.664 36.5 5.488 1 96.38 305 ARG B N 1
ATOM 5216 C CA . ARG B 1 305 ? 1.717 37.219 4.652 1 96.38 305 ARG B CA 1
ATOM 5217 C C . ARG B 1 305 ? 0.875 38.188 5.484 1 96.38 305 ARG B C 1
ATOM 5219 O O . ARG B 1 305 ? 0.573 39.281 5.043 1 96.38 305 ARG B O 1
ATOM 5226 N N . PHE B 1 306 ? 0.522 37.75 6.617 1 97 306 PHE B N 1
ATOM 5227 C CA . PHE B 1 306 ? -0.22 38.625 7.504 1 97 306 PHE B CA 1
ATOM 5228 C C . PHE B 1 306 ? 0.646 39.812 7.941 1 97 306 PHE B C 1
ATOM 5230 O O . PHE B 1 306 ? 0.211 40.969 7.891 1 97 306 PHE B O 1
ATOM 5237 N N . LEU B 1 307 ? 1.841 39.531 8.328 1 95.88 307 LEU B N 1
ATOM 5238 C CA . LEU B 1 307 ? 2.736 40.562 8.875 1 95.88 307 LEU B CA 1
ATOM 5239 C C . LEU B 1 307 ? 3.078 41.594 7.82 1 95.88 307 LEU B C 1
ATOM 5241 O O . LEU B 1 307 ? 3.211 42.781 8.133 1 95.88 307 LEU B O 1
ATOM 5245 N N . GLN B 1 308 ? 3.125 41.125 6.617 1 94.75 308 GLN B N 1
ATOM 5246 C CA . GLN B 1 308 ? 3.648 42.031 5.594 1 94.75 308 GLN B CA 1
ATOM 5247 C C . GLN B 1 308 ? 2.518 42.656 4.785 1 94.75 308 GLN B C 1
ATOM 5249 O O . GLN B 1 308 ? 2.666 43.75 4.254 1 94.75 308 GLN B O 1
ATOM 5254 N N . ALA B 1 309 ? 1.4 41.938 4.75 1 95 309 ALA B N 1
ATOM 5255 C CA . ALA B 1 309 ? 0.366 42.438 3.846 1 95 309 ALA B CA 1
ATOM 5256 C C . ALA B 1 309 ? -0.992 42.5 4.539 1 95 309 ALA B C 1
ATOM 5258 O O . ALA B 1 309 ? -1.96 43 3.986 1 95 309 ALA B O 1
ATOM 5259 N N . GLY B 1 310 ? -1.132 41.906 5.652 1 95.62 310 GLY B N 1
ATOM 5260 C CA . GLY B 1 310 ? -2.373 41.969 6.41 1 95.62 310 GLY B CA 1
ATOM 5261 C C . GLY B 1 310 ? -3.381 40.906 5.949 1 95.62 310 GLY B C 1
ATOM 5262 O O . GLY B 1 310 ? -4.543 40.938 6.359 1 95.62 310 GLY B O 1
ATOM 5263 N N . THR B 1 311 ? -2.949 39.969 5.152 1 95.56 311 THR B N 1
ATOM 5264 C CA . THR B 1 311 ? -3.834 38.938 4.641 1 95.56 311 THR B CA 1
ATOM 5265 C C . THR B 1 311 ? -4.285 38 5.77 1 95.56 311 THR B C 1
ATOM 5267 O O . THR B 1 311 ? -3.484 37.625 6.617 1 95.56 311 THR B O 1
ATOM 5270 N N . THR B 1 312 ? -5.598 37.688 5.781 1 97 312 THR B N 1
ATOM 5271 C CA . THR B 1 312 ? -6.117 36.781 6.793 1 97 312 THR B CA 1
ATOM 5272 C C . THR B 1 312 ? -6.781 35.562 6.141 1 97 312 THR B C 1
ATOM 5274 O O . THR B 1 312 ? -7.617 34.906 6.758 1 97 312 THR B O 1
ATOM 5277 N N . LYS B 1 313 ? -6.406 35.344 4.895 1 94.31 313 LYS B N 1
ATOM 5278 C CA . LYS B 1 313 ? -6.941 34.188 4.211 1 94.31 313 LYS B CA 1
ATOM 5279 C C . LYS B 1 313 ? -6.594 32.906 4.961 1 94.31 313 LYS B C 1
ATOM 5281 O O . LYS B 1 313 ? -5.438 32.688 5.328 1 94.31 313 LYS B O 1
ATOM 5286 N N . THR B 1 314 ? -7.594 32.094 5.34 1 93.19 314 THR B N 1
ATOM 5287 C CA . THR B 1 314 ? -7.512 30.781 5.961 1 93.19 314 THR B CA 1
ATOM 5288 C C . THR B 1 314 ? -7.324 30.906 7.469 1 93.19 314 THR B C 1
ATOM 5290 O O . THR B 1 314 ? -7.027 29.922 8.148 1 93.19 314 THR B O 1
ATOM 5293 N N . ALA B 1 315 ? -7.441 32.125 7.988 1 96.56 315 ALA B N 1
ATOM 5294 C CA . ALA B 1 315 ? -7.438 32.25 9.438 1 96.56 315 ALA B CA 1
ATOM 5295 C C . ALA B 1 315 ? -8.617 31.5 10.07 1 96.56 315 ALA B C 1
ATOM 5297 O O . ALA B 1 315 ? -9.719 31.5 9.516 1 96.56 315 ALA B O 1
ATOM 5298 N N . VAL B 1 316 ? -8.336 30.969 11.211 1 95.31 316 VAL B N 1
ATOM 5299 C CA . VAL B 1 316 ? -9.328 30.109 11.852 1 95.31 316 VAL B CA 1
ATOM 5300 C C . VAL B 1 316 ? -10.414 30.953 12.5 1 95.31 316 VAL B C 1
ATOM 5302 O O . VAL B 1 316 ? -11.57 30.531 12.586 1 95.31 316 VAL B O 1
ATOM 5305 N N . ASN B 1 317 ? -10.133 32.219 12.883 1 95.31 317 ASN B N 1
ATOM 5306 C CA . ASN B 1 317 ? -11.039 32.969 13.742 1 95.31 317 ASN B CA 1
ATOM 5307 C C . ASN B 1 317 ? -11.336 34.344 13.172 1 95.31 317 ASN B C 1
ATOM 5309 O O . ASN B 1 317 ? -11.906 35.188 13.852 1 95.31 317 ASN B O 1
ATOM 5313 N N . PHE B 1 318 ? -10.852 34.594 11.953 1 94.75 318 PHE B N 1
ATOM 5314 C CA . PHE B 1 318 ? -10.906 35.969 11.414 1 94.75 318 PHE B CA 1
ATOM 5315 C C . PHE B 1 318 ? -11.625 35.969 10.062 1 94.75 318 PHE B C 1
ATOM 5317 O O . PHE B 1 318 ? -11.68 34.969 9.375 1 94.75 318 PHE B O 1
ATOM 5324 N N . PRO B 1 319 ? -12.266 37.156 9.742 1 94.06 319 PRO B N 1
ATOM 5325 C CA . PRO B 1 319 ? -12.695 37.281 8.344 1 94.06 319 PRO B CA 1
ATOM 5326 C C . PRO B 1 319 ? -11.562 37.031 7.355 1 94.06 319 PRO B C 1
ATOM 5328 O O . PRO B 1 319 ? -10.422 37.469 7.59 1 94.06 319 PRO B O 1
ATOM 5331 N N . GLU B 1 320 ? -11.852 36.344 6.328 1 93.94 320 GLU B N 1
ATOM 5332 C CA . GLU B 1 320 ? -10.812 35.938 5.383 1 93.94 320 GLU B CA 1
ATOM 5333 C C . GLU B 1 320 ? -10.656 36.969 4.266 1 93.94 320 GLU B C 1
ATOM 5335 O O . GLU B 1 320 ? -11.523 37.094 3.4 1 93.94 320 GLU B O 1
ATOM 5340 N N . LEU B 1 321 ? -9.633 37.75 4.316 1 94.31 321 LEU B N 1
ATOM 5341 C CA . LEU B 1 321 ? -9.281 38.656 3.244 1 94.31 321 LEU B CA 1
ATOM 5342 C C . LEU B 1 321 ? -8.078 38.156 2.453 1 94.31 321 LEU B C 1
ATOM 5344 O O . LEU B 1 321 ? -7.039 37.844 3.033 1 94.31 321 LEU B O 1
ATOM 5348 N N . SER B 1 322 ? -8.258 38.125 1.167 1 92.81 322 SER B N 1
ATOM 5349 C CA . SER B 1 322 ? -7.168 37.688 0.287 1 92.81 322 SER B CA 1
ATOM 5350 C C . SER B 1 322 ? -6.129 38.812 0.135 1 92.81 322 SER B C 1
ATOM 5352 O O . SER B 1 322 ? -6.363 39.938 0.552 1 92.81 322 SER B O 1
ATOM 5354 N N . TYR B 1 323 ? -5.035 38.375 -0.414 1 89.19 323 TYR B N 1
ATOM 5355 C CA . TYR B 1 323 ? -3.953 39.312 -0.663 1 89.19 323 TYR B CA 1
ATOM 5356 C C . TYR B 1 323 ? -4.402 40.438 -1.606 1 89.19 323 TYR B C 1
ATOM 5358 O O . TYR B 1 323 ? -5.008 40.156 -2.648 1 89.19 323 TYR B O 1
ATOM 5366 N N . VAL B 1 324 ? -4.113 41.625 -1.175 1 88.81 324 VAL B N 1
ATOM 5367 C CA . VAL B 1 324 ? -4.297 42.812 -2.004 1 88.81 324 VAL B CA 1
ATOM 5368 C C . VAL B 1 324 ? -2.973 43.562 -2.125 1 88.81 324 VAL B C 1
ATOM 5370 O O . VAL B 1 324 ? -2.303 43.812 -1.122 1 88.81 324 VAL B O 1
ATOM 5373 N N . GLU B 1 325 ? -2.617 43.812 -3.33 1 91.19 325 GLU B N 1
ATOM 5374 C CA . GLU B 1 325 ? -1.394 44.594 -3.529 1 91.19 325 GLU B CA 1
ATOM 5375 C C . GLU B 1 325 ? -1.487 45.969 -2.859 1 91.19 325 GLU B C 1
ATOM 5377 O O . GLU B 1 325 ? -2.48 46.688 -3.027 1 91.19 325 GLU B O 1
ATOM 5382 N N . PRO B 1 326 ? -0.427 46.219 -2.066 1 88.94 326 PRO B N 1
ATOM 5383 C CA . PRO B 1 326 ? -0.441 47.531 -1.434 1 88.94 326 PRO B CA 1
ATOM 5384 C C . PRO B 1 326 ? -0.513 48.656 -2.449 1 88.94 326 PRO B C 1
ATOM 5386 O O . PRO B 1 326 ? 0.122 48.594 -3.504 1 88.94 326 PRO B O 1
ATOM 5389 N N . ALA B 1 327 ? -1.398 49.469 -2.057 1 90.31 327 ALA B N 1
ATOM 5390 C CA . ALA B 1 327 ? -1.558 50.688 -2.846 1 90.31 327 ALA B CA 1
ATOM 5391 C C . ALA B 1 327 ? -1.357 51.938 -1.982 1 90.31 327 ALA B C 1
ATOM 5393 O O . ALA B 1 327 ? -1.593 51.906 -0.772 1 90.31 327 ALA B O 1
ATOM 5394 N N . GLY B 1 328 ? -0.729 52.875 -2.404 1 89.38 328 GLY B N 1
ATOM 5395 C CA . GLY B 1 328 ? -0.512 54.094 -1.643 1 89.38 328 GLY B CA 1
ATOM 5396 C C . GLY B 1 328 ? 0.814 54.094 -0.905 1 89.38 328 GLY B C 1
ATOM 5397 O O . GLY B 1 328 ? 1.763 53.438 -1.309 1 89.38 328 GLY B O 1
ATOM 5398 N N . ALA B 1 329 ? 0.82 54.969 0.157 1 92.06 329 ALA B N 1
ATOM 5399 C CA . ALA B 1 329 ? 2.078 55.188 0.871 1 92.06 329 ALA B CA 1
ATOM 5400 C C . ALA B 1 329 ? 2.139 54.312 2.127 1 92.06 329 ALA B C 1
ATOM 5402 O O . ALA B 1 329 ? 3.223 53.938 2.592 1 92.06 329 ALA B O 1
ATOM 5403 N N . ALA B 1 330 ? 0.967 54.031 2.686 1 94.25 330 ALA B N 1
ATOM 5404 C CA . ALA B 1 330 ? 0.897 53.25 3.908 1 94.25 330 ALA B CA 1
ATOM 5405 C C . ALA B 1 330 ? -0.379 52.406 3.945 1 94.25 330 ALA B C 1
ATOM 5407 O O . ALA B 1 330 ? -1.381 52.781 3.322 1 94.25 330 ALA B O 1
ATOM 5408 N N . ARG B 1 331 ? -0.318 51.25 4.617 1 95.12 331 ARG B N 1
ATOM 5409 C CA . ARG B 1 331 ? -1.483 50.406 4.824 1 95.12 331 ARG B CA 1
ATOM 5410 C C . ARG B 1 331 ? -1.845 50.312 6.305 1 95.12 331 ARG B C 1
ATOM 5412 O O . ARG B 1 331 ? -0.978 50.094 7.148 1 95.12 331 ARG B O 1
ATOM 5419 N N . LEU B 1 332 ? -3.061 50.531 6.508 1 95.44 332 LEU B N 1
ATOM 5420 C CA . LEU B 1 332 ? -3.602 50.406 7.855 1 95.44 332 LEU B CA 1
ATOM 5421 C C . LEU B 1 332 ? -4.395 49.125 8 1 95.44 332 LEU B C 1
ATOM 5423 O O . LEU B 1 332 ? -5.238 48.812 7.156 1 95.44 332 LEU B O 1
ATOM 5427 N N . LEU B 1 333 ? -4.027 48.344 9.062 1 95.94 333 LEU B N 1
ATOM 5428 C CA . LEU B 1 333 ? -4.828 47.219 9.492 1 95.94 333 LEU B CA 1
ATOM 5429 C C . LEU B 1 333 ? -5.738 47.594 10.656 1 95.94 333 LEU B C 1
ATOM 5431 O O . LEU B 1 333 ? -5.258 47.938 11.742 1 95.94 333 LEU B O 1
ATOM 5435 N N . HIS B 1 334 ? -7.008 47.531 10.383 1 96.31 334 HIS B N 1
ATOM 5436 C CA . HIS B 1 334 ? -7.945 47.969 11.406 1 96.31 334 HIS B CA 1
ATOM 5437 C C . HIS B 1 334 ? -8.977 46.906 11.734 1 96.31 334 HIS B C 1
ATOM 5439 O O . HIS B 1 334 ? -9.695 46.438 10.844 1 96.31 334 HIS B O 1
ATOM 5445 N N . VAL B 1 335 ? -8.93 46.406 12.961 1 96.69 335 VAL B N 1
ATOM 5446 C CA . VAL B 1 335 ? -9.945 45.531 13.492 1 96.69 335 VAL B CA 1
ATOM 5447 C C . VAL B 1 335 ? -10.938 46.312 14.344 1 96.69 335 VAL B C 1
ATOM 5449 O O . VAL B 1 335 ? -10.539 47.031 15.258 1 96.69 335 VAL B O 1
ATOM 5452 N N . HIS B 1 336 ? -12.141 46.219 14 1 96.12 336 HIS B N 1
ATOM 5453 C CA . HIS B 1 336 ? -13.141 47 14.734 1 96.12 336 HIS B CA 1
ATOM 5454 C C . HIS B 1 336 ? -14.32 46.094 15.133 1 96.12 336 HIS B C 1
ATOM 5456 O O . HIS B 1 336 ? -14.508 45.031 14.586 1 96.12 336 HIS B O 1
ATOM 5462 N N . ARG B 1 337 ? -15.016 46.562 16.125 1 94.56 337 ARG B N 1
ATOM 5463 C CA . ARG B 1 337 ? -16.281 45.906 16.469 1 94.56 337 ARG B CA 1
ATOM 5464 C C . ARG B 1 337 ? -17.266 45.969 15.305 1 94.56 337 ARG B C 1
ATOM 5466 O O . ARG B 1 337 ? -17.328 47 14.609 1 94.56 337 ARG B O 1
ATOM 5473 N N . ASN B 1 338 ? -17.969 44.906 15.086 1 92.88 338 ASN B N 1
ATOM 5474 C CA . ASN B 1 338 ? -18.984 44.875 14.031 1 92.88 338 ASN B CA 1
ATOM 5475 C C . ASN B 1 338 ? -20.234 45.656 14.422 1 92.88 338 ASN B C 1
ATOM 5477 O O . ASN B 1 338 ? -21.203 45.094 14.914 1 92.88 338 ASN B O 1
ATOM 5481 N N . ALA B 1 339 ? -20.156 46.938 14.203 1 90.69 339 ALA B N 1
ATOM 5482 C CA . ALA B 1 339 ? -21.219 47.844 14.594 1 90.69 339 ALA B CA 1
ATOM 5483 C C . ALA B 1 339 ? -21.422 48.938 13.523 1 90.69 339 ALA B C 1
ATOM 5485 O O . ALA B 1 339 ? -20.5 49.281 12.789 1 90.69 339 ALA B O 1
ATOM 5486 N N . PRO B 1 340 ? -22.688 49.375 13.492 1 90.12 340 PRO B N 1
ATOM 5487 C CA . PRO B 1 340 ? -22.969 50.469 12.531 1 90.12 340 PRO B CA 1
ATOM 5488 C C . PRO B 1 340 ? -22.047 51.656 12.719 1 90.12 340 PRO B C 1
ATOM 5490 O O . PRO B 1 340 ? -21.781 52.062 13.859 1 90.12 340 PRO B O 1
ATOM 5493 N N . GLY B 1 341 ? -21.547 52.188 11.539 1 88.88 341 GLY B N 1
ATOM 5494 C CA . GLY B 1 341 ? -20.781 53.438 11.57 1 88.88 341 GLY B CA 1
ATOM 5495 C C . GLY B 1 341 ? -19.281 53.188 11.727 1 88.88 341 GLY B C 1
ATOM 5496 O O . GLY B 1 341 ? -18.484 54.125 11.656 1 88.88 341 GLY B O 1
ATOM 5497 N N . ALA B 1 342 ? -18.953 51.938 11.93 1 88.88 342 ALA B N 1
ATOM 5498 C CA . ALA B 1 342 ? -17.547 51.625 12.18 1 88.88 342 ALA B CA 1
ATOM 5499 C C . ALA B 1 342 ? -16.672 52.125 11.039 1 88.88 342 ALA B C 1
ATOM 5501 O O . ALA B 1 342 ? -15.656 52.781 11.266 1 88.88 342 ALA B O 1
ATOM 5502 N N . LEU B 1 343 ? -17 51.812 9.812 1 89.06 343 LEU B N 1
ATOM 5503 C CA . LEU B 1 343 ? -16.219 52.219 8.664 1 89.06 343 LEU B CA 1
ATOM 5504 C C . LEU B 1 343 ? -16.234 53.75 8.516 1 89.06 343 LEU B C 1
ATOM 5506 O O . LEU B 1 343 ? -15.242 54.375 8.117 1 89.06 343 LEU B O 1
ATOM 5510 N N . GLY B 1 344 ? -17.359 54.312 8.797 1 90.38 344 GLY B N 1
ATOM 5511 C CA . GLY B 1 344 ? -17.484 55.75 8.75 1 90.38 344 GLY B CA 1
ATOM 5512 C C . GLY B 1 344 ? -16.531 56.469 9.695 1 90.38 344 GLY B C 1
ATOM 5513 O O . GLY B 1 344 ? -15.953 57.5 9.352 1 90.38 344 GLY B O 1
ATOM 5514 N N . THR B 1 345 ? -16.484 55.906 10.836 1 89.19 345 THR B N 1
ATOM 5515 C CA . THR B 1 345 ? -15.578 56.469 11.836 1 89.19 345 THR B CA 1
ATOM 5516 C C . THR B 1 345 ? -14.133 56.438 11.344 1 89.19 345 THR B C 1
ATOM 5518 O O . THR B 1 345 ? -13.406 57.438 11.469 1 89.19 345 THR B O 1
ATOM 5521 N N . LEU B 1 346 ? -13.703 55.312 10.789 1 91.25 346 LEU B N 1
ATOM 5522 C CA . LEU B 1 346 ? -12.352 55.188 10.258 1 91.25 346 LEU B CA 1
ATOM 5523 C C . LEU B 1 346 ? -12.109 56.188 9.148 1 91.25 346 LEU B C 1
ATOM 5525 O O . LEU B 1 346 ? -11.109 56.906 9.172 1 91.25 346 LEU B O 1
ATOM 5529 N N . THR B 1 347 ? -13.039 56.344 8.227 1 92.31 347 THR B N 1
ATOM 5530 C CA . THR B 1 347 ? -12.906 57.219 7.09 1 92.31 347 THR B CA 1
ATOM 5531 C C . THR B 1 347 ? -12.867 58.688 7.547 1 92.31 347 THR B C 1
ATOM 5533 O O . THR B 1 347 ? -12.094 59.5 7.027 1 92.31 347 THR B O 1
ATOM 5536 N N . SER B 1 348 ? -13.68 58.938 8.516 1 92.69 348 SER B N 1
ATOM 5537 C CA . SER B 1 348 ? -13.727 60.281 9.047 1 92.69 348 SER B CA 1
ATOM 5538 C C . SER B 1 348 ? -12.414 60.656 9.719 1 92.69 348 SER B C 1
ATOM 5540 O O . SER B 1 348 ? -11.906 61.781 9.523 1 92.69 348 SER B O 1
ATOM 5542 N N . LEU B 1 349 ? -11.922 59.781 10.508 1 92.25 349 LEU B N 1
ATOM 5543 C CA . LEU B 1 349 ? -10.664 60.062 11.203 1 92.25 349 LEU B CA 1
ATOM 5544 C C . LEU B 1 349 ? -9.523 60.219 10.219 1 92.25 349 LEU B C 1
ATOM 5546 O O . LEU B 1 349 ? -8.641 61.062 10.414 1 92.25 349 LEU B O 1
ATOM 5550 N N . LEU B 1 350 ? -9.531 59.469 9.125 1 93.88 350 LEU B N 1
ATOM 5551 C CA . LEU B 1 350 ? -8.508 59.625 8.094 1 93.88 350 LEU B CA 1
ATOM 5552 C C . LEU B 1 350 ? -8.609 60.969 7.391 1 93.88 350 LEU B C 1
ATOM 5554 O O . LEU B 1 350 ? -7.594 61.594 7.129 1 93.88 350 LEU B O 1
ATOM 5558 N N . ALA B 1 351 ? -9.844 61.344 7.199 1 92.62 351 ALA B N 1
ATOM 5559 C CA . ALA B 1 351 ? -10.086 62.625 6.559 1 92.62 351 ALA B CA 1
ATOM 5560 C C . ALA B 1 351 ? -9.609 63.781 7.441 1 92.62 351 ALA B C 1
ATOM 5562 O O . ALA B 1 351 ? -9.023 64.75 6.949 1 92.62 351 ALA B O 1
ATOM 5563 N N . GLU B 1 352 ? -9.891 63.625 8.641 1 92.56 352 GLU B N 1
ATOM 5564 C CA . GLU B 1 352 ? -9.492 64.688 9.609 1 92.56 352 GLU B CA 1
ATOM 5565 C C . GLU B 1 352 ? -7.973 64.812 9.648 1 92.56 352 GLU B C 1
ATOM 5567 O O . GLU B 1 352 ? -7.461 65.875 9.945 1 92.56 352 GLU B O 1
ATOM 5572 N N . HIS B 1 353 ? -7.336 63.781 9.367 1 92.12 353 HIS B N 1
ATOM 5573 C CA . HIS B 1 353 ? -5.879 63.812 9.398 1 92.12 353 HIS B CA 1
ATOM 5574 C C . HIS B 1 353 ? -5.309 64.062 8 1 92.12 353 HIS B C 1
ATOM 5576 O O . HIS B 1 353 ? -4.117 63.812 7.766 1 92.12 353 HIS B O 1
ATOM 5582 N N . GLY B 1 354 ? -6.203 64.312 7.039 1 91.94 354 GLY B N 1
ATOM 5583 C CA . GLY B 1 354 ? -5.797 64.75 5.703 1 91.94 354 GLY B CA 1
ATOM 5584 C C . GLY B 1 354 ? -5.312 63.594 4.852 1 91.94 354 GLY B C 1
ATOM 5585 O O . GLY B 1 354 ? -4.484 63.781 3.955 1 91.94 354 GLY B O 1
ATOM 5586 N N . LEU B 1 355 ? -5.707 62.406 5.168 1 94.38 355 LEU B N 1
ATOM 5587 C CA . LEU B 1 355 ? -5.25 61.25 4.414 1 94.38 355 LEU B CA 1
ATOM 5588 C C . LEU B 1 355 ? -6.301 60.812 3.396 1 94.38 355 LEU B C 1
ATOM 5590 O O . LEU B 1 355 ? -7.477 60.656 3.736 1 94.38 355 LEU B O 1
ATOM 5594 N N . ASN B 1 356 ? -5.867 60.625 2.146 1 94.88 356 ASN B N 1
ATOM 5595 C CA . ASN B 1 356 ? -6.727 60.094 1.093 1 94.88 356 ASN B CA 1
ATOM 5596 C C . ASN B 1 356 ? -6.656 58.562 1.031 1 94.88 356 ASN B C 1
ATOM 5598 O O . ASN B 1 356 ? -5.57 58 1.088 1 94.88 356 ASN B O 1
ATOM 5602 N N . ILE B 1 357 ? -7.793 57.969 0.911 1 94.88 357 ILE B N 1
ATOM 5603 C CA . ILE B 1 357 ? -7.867 56.531 0.812 1 94.88 357 ILE B CA 1
ATOM 5604 C C . ILE B 1 357 ? -7.672 56.094 -0.64 1 94.88 357 ILE B C 1
ATOM 5606 O O . ILE B 1 357 ? -8.391 56.562 -1.532 1 94.88 357 ILE B O 1
ATOM 5610 N N . VAL B 1 358 ? -6.734 55.281 -0.876 1 95.5 358 VAL B N 1
ATOM 5611 C CA . VAL B 1 358 ? -6.41 54.781 -2.209 1 95.5 358 VAL B CA 1
ATOM 5612 C C . VAL B 1 358 ? -7.137 53.469 -2.461 1 95.5 358 VAL B C 1
ATOM 5614 O O . VAL B 1 358 ? -7.625 53.219 -3.568 1 95.5 358 VAL B O 1
ATOM 5617 N N . SER B 1 359 ? -7.176 52.625 -1.509 1 94.56 359 SER B N 1
ATOM 5618 C CA . SER B 1 359 ? -7.832 51.344 -1.573 1 94.56 359 SER B CA 1
ATOM 5619 C C . SER B 1 359 ? -8.352 50.906 -0.204 1 94.56 359 SER B C 1
ATOM 5621 O O . SER B 1 359 ? -7.746 51.219 0.822 1 94.56 359 SER B O 1
ATOM 5623 N N . GLN B 1 360 ? -9.453 50.219 -0.175 1 94.56 360 GLN B N 1
ATOM 5624 C CA . GLN B 1 360 ? -10.047 49.75 1.069 1 94.56 360 GLN B CA 1
ATOM 5625 C C . GLN B 1 360 ? -10.805 48.438 0.854 1 94.56 360 GLN B C 1
ATOM 5627 O O . GLN B 1 360 ? -11.578 48.312 -0.096 1 94.56 360 GLN B O 1
ATOM 5632 N N . THR B 1 361 ? -10.484 47.469 1.558 1 94.44 361 THR B N 1
ATOM 5633 C CA . THR B 1 361 ? -11.156 46.156 1.522 1 94.44 361 THR B CA 1
ATOM 5634 C C . THR B 1 361 ? -11.641 45.75 2.914 1 94.44 361 THR B C 1
ATOM 5636 O O . THR B 1 361 ? -10.852 45.75 3.863 1 94.44 361 THR B O 1
ATOM 5639 N N . LEU B 1 362 ? -12.898 45.469 3.098 1 94.19 362 LEU B N 1
ATOM 5640 C CA . LEU B 1 362 ? -13.492 45.188 4.395 1 94.19 362 LEU B CA 1
ATOM 5641 C C . LEU B 1 362 ? -14.258 43.844 4.34 1 94.19 362 LEU B C 1
ATOM 5643 O O . LEU B 1 362 ? -14.938 43.562 3.352 1 94.19 362 LEU B O 1
ATOM 5647 N N . GLN B 1 363 ? -14.102 43.062 5.316 1 95.06 363 GLN B N 1
ATOM 5648 C CA . GLN B 1 363 ? -14.961 41.906 5.566 1 95.06 363 GLN B CA 1
ATOM 5649 C C . GLN B 1 363 ? -15.289 41.781 7.051 1 95.06 363 GLN B C 1
ATOM 5651 O O . GLN B 1 363 ? -14.492 42.188 7.906 1 95.06 363 GLN B O 1
ATOM 5656 N N . THR B 1 364 ? -16.469 41.344 7.41 1 93.88 364 THR B N 1
ATOM 5657 C CA . THR B 1 364 ? -16.859 41.156 8.805 1 93.88 364 THR B CA 1
ATOM 5658 C C . THR B 1 364 ? -17.141 39.688 9.102 1 93.88 364 THR B C 1
ATOM 5660 O O . THR B 1 364 ? -17.391 38.906 8.18 1 93.88 364 THR B O 1
ATOM 5663 N N . ARG B 1 365 ? -16.906 39.25 10.281 1 91.94 365 ARG B N 1
ATOM 5664 C CA . ARG B 1 365 ? -17.203 37.906 10.805 1 91.94 365 ARG B CA 1
ATOM 5665 C C . ARG B 1 365 ? -17.594 38 12.273 1 91.94 365 ARG B C 1
ATOM 5667 O O . ARG B 1 365 ? -16.781 38.344 13.125 1 91.94 365 ARG B O 1
ATOM 5674 N N . GLY B 1 366 ? -18.844 37.625 12.547 1 88.94 366 GLY B N 1
ATOM 5675 C CA . GLY B 1 366 ? -19.312 37.656 13.922 1 88.94 366 GLY B CA 1
ATOM 5676 C C . GLY B 1 366 ? -19.281 39.031 14.531 1 88.94 366 GLY B C 1
ATOM 5677 O O . GLY B 1 366 ? -19.875 39.969 13.992 1 88.94 366 GLY B O 1
ATOM 5678 N N . GLN B 1 367 ? -18.375 39.188 15.562 1 91.38 367 GLN B N 1
ATOM 5679 C CA . GLN B 1 367 ? -18.391 40.406 16.375 1 91.38 367 GLN B CA 1
ATOM 5680 C C . GLN B 1 367 ? -17.328 41.406 15.875 1 91.38 367 GLN B C 1
ATOM 5682 O O . GLN B 1 367 ? -17.219 42.5 16.406 1 91.38 367 GLN B O 1
ATOM 5687 N N . ILE B 1 368 ? -16.656 40.969 14.82 1 95.12 368 ILE B N 1
ATOM 5688 C CA . ILE B 1 368 ? -15.586 41.875 14.438 1 95.12 368 ILE B CA 1
ATOM 5689 C C . ILE B 1 368 ? -15.656 42.156 12.938 1 95.12 368 ILE B C 1
ATOM 5691 O O . ILE B 1 368 ? -16.234 41.375 12.18 1 95.12 368 ILE B O 1
ATOM 5695 N N . GLY B 1 369 ? -15.125 43.312 12.594 1 95.75 369 GLY B N 1
ATOM 5696 C CA . GLY B 1 369 ? -14.773 43.656 11.227 1 95.75 369 GLY B CA 1
ATOM 5697 C C . GLY B 1 369 ? -13.289 43.875 11.031 1 95.75 369 GLY B C 1
ATOM 5698 O O . GLY B 1 369 ? -12.586 44.281 11.969 1 95.75 369 GLY B O 1
ATOM 5699 N N . TYR B 1 370 ? -12.836 43.469 9.867 1 96.31 370 TYR B N 1
ATOM 5700 C CA . TYR B 1 370 ? -11.445 43.656 9.484 1 96.31 370 TYR B CA 1
ATOM 5701 C C . TYR B 1 370 ? -11.336 44.469 8.188 1 96.31 370 TYR B C 1
ATOM 5703 O O . TYR B 1 370 ? -11.953 44.094 7.184 1 96.31 370 TYR B O 1
ATOM 5711 N N . VAL B 1 371 ? -10.562 45.531 8.227 1 95.44 371 VAL B N 1
ATOM 5712 C CA . VAL B 1 371 ? -10.477 46.406 7.059 1 95.44 371 VAL B CA 1
ATOM 5713 C C . VAL B 1 371 ? -9.016 46.719 6.766 1 95.44 371 VAL B C 1
ATOM 5715 O O . VAL B 1 371 ? -8.25 47.062 7.676 1 95.44 371 VAL B O 1
ATOM 5718 N N . LEU B 1 372 ? -8.656 46.531 5.539 1 95.62 372 LEU B N 1
ATOM 5719 C CA . LEU B 1 372 ? -7.387 46.969 4.996 1 95.62 372 LEU B CA 1
ATOM 5720 C C . LEU B 1 372 ? -7.559 48.312 4.242 1 95.62 372 LEU B C 1
ATOM 5722 O O . LEU B 1 372 ? -8.352 48.375 3.305 1 95.62 372 LEU B O 1
ATOM 5726 N N . THR B 1 373 ? -6.812 49.312 4.699 1 95.56 373 THR B N 1
ATOM 5727 C CA . THR B 1 373 ? -6.93 50.625 4.062 1 95.56 373 THR B CA 1
ATOM 5728 C C . THR B 1 373 ? -5.559 51.125 3.627 1 95.56 373 THR B C 1
ATOM 5730 O O . THR B 1 373 ? -4.664 51.312 4.457 1 95.56 373 THR B O 1
ATOM 5733 N N . ASP B 1 374 ? -5.453 51.375 2.35 1 96.25 374 ASP B N 1
ATOM 5734 C CA . ASP B 1 374 ? -4.254 52.031 1.82 1 96.25 374 ASP B CA 1
ATOM 5735 C C . ASP B 1 374 ? -4.465 53.531 1.65 1 96.25 374 ASP B C 1
ATOM 5737 O O . ASP B 1 374 ? -5.492 53.969 1.124 1 96.25 374 ASP B O 1
ATOM 5741 N N . VAL B 1 375 ? -3.449 54.281 2.1 1 96.25 375 VAL B N 1
ATOM 5742 C CA . VAL B 1 375 ? -3.58 55.719 2.045 1 96.25 375 VAL B CA 1
ATOM 5743 C C . VAL B 1 375 ? -2.365 56.344 1.342 1 96.25 375 VAL B C 1
ATOM 5745 O O . VAL B 1 375 ? -1.308 55.719 1.27 1 96.25 375 VAL B O 1
ATOM 5748 N N . ASP B 1 376 ? -2.508 57.5 0.709 1 93.19 376 ASP B N 1
ATOM 5749 C CA . ASP B 1 376 ? -1.453 58.188 -0.051 1 93.19 376 ASP B CA 1
ATOM 5750 C C . ASP B 1 376 ? -0.626 59.094 0.846 1 93.19 376 ASP B C 1
ATOM 5752 O O . ASP B 1 376 ? 0.29 59.781 0.373 1 93.19 376 ASP B O 1
ATOM 5756 N N . GLY B 1 377 ? -0.689 58.969 2.17 1 91.19 377 GLY B N 1
ATOM 5757 C CA . GLY B 1 377 ? 0.041 59.844 3.086 1 91.19 377 GLY B CA 1
ATOM 5758 C C . GLY B 1 377 ? 0.677 59.094 4.238 1 91.19 377 GLY B C 1
ATOM 5759 O O . GLY B 1 377 ? 0.722 57.844 4.227 1 91.19 377 GLY B O 1
ATOM 5760 N N . ILE B 1 378 ? 1.299 59.906 5.16 1 91.25 378 ILE B N 1
ATOM 5761 C CA . ILE B 1 378 ? 1.994 59.344 6.312 1 91.25 378 ILE B CA 1
ATOM 5762 C C . ILE B 1 378 ? 0.996 59.062 7.434 1 91.25 378 ILE B C 1
ATOM 5764 O O . ILE B 1 378 ? 0.216 59.938 7.809 1 91.25 378 ILE B O 1
ATOM 5768 N N . VAL B 1 379 ? 1.004 57.844 7.797 1 92.88 379 VAL B N 1
ATOM 5769 C CA . VAL B 1 379 ? 0.237 57.5 8.984 1 92.88 379 VAL B CA 1
ATOM 5770 C C . VAL B 1 379 ? 1.094 57.688 10.234 1 92.88 379 VAL B C 1
ATOM 5772 O O . VAL B 1 379 ? 1.902 56.844 10.586 1 92.88 379 VAL B O 1
ATOM 5775 N N . ASP B 1 380 ? 0.896 58.719 10.922 1 92.06 380 ASP B N 1
ATOM 5776 C CA . ASP B 1 380 ? 1.766 59.031 12.047 1 92.06 380 ASP B CA 1
ATOM 5777 C C . ASP B 1 380 ? 1.249 58.406 13.336 1 92.06 380 ASP B C 1
ATOM 5779 O O . ASP B 1 380 ? 0.197 57.781 13.344 1 92.06 380 ASP B O 1
ATOM 5783 N N . ASP B 1 381 ? 1.955 58.562 14.398 1 93.88 381 ASP B N 1
ATOM 5784 C CA . ASP B 1 381 ? 1.637 57.938 15.672 1 93.88 381 ASP B CA 1
ATOM 5785 C C . ASP B 1 381 ? 0.368 58.531 16.281 1 93.88 381 ASP B C 1
ATOM 5787 O O . ASP B 1 381 ? -0.381 57.844 16.969 1 93.88 381 ASP B O 1
ATOM 5791 N N . ALA B 1 382 ? 0.186 59.719 15.961 1 92.75 382 ALA B N 1
ATOM 5792 C CA . ALA B 1 382 ? -0.996 60.375 16.5 1 92.75 382 ALA B CA 1
ATOM 5793 C C . ALA B 1 382 ? -2.275 59.781 15.938 1 92.75 382 ALA B C 1
ATOM 5795 O O . ALA B 1 382 ? -3.244 59.562 16.672 1 92.75 382 ALA B O 1
ATOM 5796 N N . LEU B 1 383 ? -2.219 59.594 14.672 1 92.62 383 LEU B N 1
ATOM 5797 C CA . LEU B 1 383 ? -3.385 58.969 14.047 1 92.62 383 LEU B CA 1
ATOM 5798 C C . LEU B 1 383 ? -3.604 57.562 14.586 1 92.62 383 LEU B C 1
ATOM 5800 O O . LEU B 1 383 ? -4.734 57.156 14.898 1 92.62 383 LEU B O 1
ATOM 5804 N N . ILE B 1 384 ? -2.545 56.781 14.727 1 94.25 384 ILE B N 1
ATOM 5805 C CA . ILE B 1 384 ? -2.65 55.406 15.227 1 94.25 384 ILE B CA 1
ATOM 5806 C C . ILE B 1 384 ? -3.189 55.406 16.656 1 94.25 384 ILE B C 1
ATOM 5808 O O . ILE B 1 384 ? -4.047 54.594 17.016 1 94.25 384 ILE B O 1
ATOM 5812 N N . ALA B 1 385 ? -2.695 56.312 17.422 1 94.19 385 ALA B N 1
ATOM 5813 C CA . ALA B 1 385 ? -3.164 56.438 18.797 1 94.19 385 ALA B CA 1
ATOM 5814 C C . ALA B 1 385 ? -4.648 56.812 18.844 1 94.19 385 ALA B C 1
ATOM 5816 O O . ALA B 1 385 ? -5.395 56.281 19.672 1 94.19 385 ALA B O 1
ATOM 5817 N N . ALA B 1 386 ? -5.02 57.688 17.969 1 93.06 386 ALA B N 1
ATOM 5818 C CA . ALA B 1 386 ? -6.418 58.125 17.906 1 93.06 386 ALA B CA 1
ATOM 5819 C C . ALA B 1 386 ? -7.324 56.938 17.531 1 93.06 386 ALA B C 1
ATOM 5821 O O . ALA B 1 386 ? -8.398 56.781 18.109 1 93.06 386 ALA B O 1
ATOM 5822 N N . LEU B 1 387 ? -6.848 56.25 16.609 1 93.81 387 LEU B N 1
ATOM 5823 C CA . LEU B 1 387 ? -7.621 55.094 16.156 1 93.81 387 LEU B CA 1
ATOM 5824 C C . LEU B 1 387 ? -7.707 54.031 17.266 1 93.81 387 LEU B C 1
ATOM 5826 O O . LEU B 1 387 ? -8.781 53.469 17.516 1 93.81 387 LEU B O 1
ATOM 5830 N N . ARG B 1 388 ? -6.645 53.781 17.984 1 93.88 388 ARG B N 1
ATOM 5831 C CA . ARG B 1 388 ? -6.586 52.781 19.031 1 93.88 388 ARG B CA 1
ATOM 5832 C C . ARG B 1 388 ? -7.449 53.156 20.219 1 93.88 388 ARG B C 1
ATOM 5834 O O . ARG B 1 388 ? -7.98 52.281 20.922 1 93.88 388 ARG B O 1
ATOM 5841 N N . GLN B 1 389 ? -7.633 54.375 20.438 1 93.31 389 GLN B N 1
ATOM 5842 C CA . GLN B 1 389 ? -8.367 54.875 21.594 1 93.31 389 GLN B CA 1
ATOM 5843 C C . GLN B 1 389 ? -9.867 54.906 21.328 1 93.31 389 GLN B C 1
ATOM 5845 O O . GLN B 1 389 ? -10.672 54.969 22.266 1 93.31 389 GLN B O 1
ATOM 5850 N N . HIS B 1 390 ? -10.148 54.906 20.062 1 92.69 390 HIS B N 1
ATOM 5851 C CA . HIS B 1 390 ? -11.57 54.938 19.75 1 92.69 390 HIS B CA 1
ATOM 5852 C C . HIS B 1 390 ? -12.289 53.688 20.219 1 92.69 390 HIS B C 1
ATOM 5854 O O . HIS B 1 390 ? -11.781 52.562 20.047 1 92.69 390 HIS B O 1
ATOM 5860 N N . PRO B 1 391 ? -13.484 53.75 20.75 1 92.25 391 PRO B N 1
ATOM 5861 C CA . PRO B 1 391 ? -14.188 52.594 21.359 1 92.25 391 PRO B CA 1
ATOM 5862 C C . PRO B 1 391 ? -14.547 51.531 20.344 1 92.25 391 PRO B C 1
ATOM 5864 O O . PRO B 1 391 ? -14.695 50.344 20.703 1 92.25 391 PRO B O 1
ATOM 5867 N N . ILE B 1 392 ? -14.688 51.875 19.109 1 92.81 392 ILE B N 1
ATOM 5868 C CA . ILE B 1 392 ? -15.109 50.938 18.094 1 92.81 392 ILE B CA 1
ATOM 5869 C C . ILE B 1 392 ? -13.93 50.062 17.672 1 92.81 392 ILE B C 1
ATOM 5871 O O . ILE B 1 392 ? -14.109 49 17.078 1 92.81 392 ILE B O 1
ATOM 5875 N N . THR B 1 393 ? -12.734 50.625 17.953 1 94.62 393 THR B N 1
ATOM 5876 C CA . THR B 1 393 ? -11.516 49.969 17.484 1 94.62 393 THR B CA 1
ATOM 5877 C C . THR B 1 393 ? -11.094 48.875 18.453 1 94.62 393 THR B C 1
ATOM 5879 O O . THR B 1 393 ? -11.055 49.062 19.656 1 94.62 393 THR B O 1
ATOM 5882 N N . VAL B 1 394 ? -10.836 47.688 17.922 1 95.06 394 VAL B N 1
ATOM 5883 C CA . VAL B 1 394 ? -10.273 46.594 18.688 1 95.06 394 VAL B CA 1
ATOM 5884 C C . VAL B 1 394 ? -8.75 46.625 18.609 1 95.06 394 VAL B C 1
ATOM 5886 O O . VAL B 1 394 ? -8.062 46.438 19.609 1 95.06 394 VAL B O 1
ATOM 5889 N N . ARG B 1 395 ? -8.328 46.812 17.406 1 95.19 395 ARG B N 1
ATOM 5890 C CA . ARG B 1 395 ? -6.891 46.875 17.156 1 95.19 395 ARG B CA 1
ATOM 5891 C C . ARG B 1 395 ? -6.602 47.656 15.875 1 95.19 395 ARG B C 1
ATOM 5893 O O . ARG B 1 395 ? -7.426 47.656 14.953 1 95.19 395 ARG B O 1
ATOM 5900 N N . CYS B 1 396 ? -5.488 48.281 15.859 1 94.94 396 CYS B N 1
ATOM 5901 C CA . CYS B 1 396 ? -5.062 49.031 14.68 1 94.94 396 CYS B CA 1
ATOM 5902 C C . CYS B 1 396 ? -3.547 49 14.539 1 94.94 396 CYS B C 1
ATOM 5904 O O . CYS B 1 396 ? -2.824 49.344 15.477 1 94.94 396 CYS B O 1
ATOM 5906 N N . ASP B 1 397 ? -3.141 48.594 13.43 1 93.19 397 ASP B N 1
ATOM 5907 C CA . ASP B 1 397 ? -1.711 48.531 13.141 1 93.19 397 ASP B CA 1
ATOM 5908 C C . ASP B 1 397 ? -1.405 49.156 11.773 1 93.19 397 ASP B C 1
ATOM 5910 O O . ASP B 1 397 ? -2.287 49.219 10.914 1 93.19 397 ASP B O 1
ATOM 5914 N N . ARG B 1 398 ? -0.255 49.688 11.695 1 92.81 398 ARG B N 1
ATOM 5915 C CA . ARG B 1 398 ? 0.2 50.188 10.398 1 92.81 398 ARG B CA 1
ATOM 5916 C C . ARG B 1 398 ? 1.312 49.312 9.836 1 92.81 398 ARG B C 1
ATOM 5918 O O . ARG B 1 398 ? 2.139 48.781 10.586 1 92.81 398 ARG B O 1
ATOM 5925 N N . LEU B 1 399 ? 1.312 49.062 8.508 1 90.81 399 LEU B N 1
ATOM 5926 C CA . LEU B 1 399 ? 2.367 48.312 7.824 1 90.81 399 LEU B CA 1
ATOM 5927 C C . LEU B 1 399 ? 3.307 49.25 7.086 1 90.81 399 LEU B C 1
ATOM 5929 O O . LEU B 1 399 ? 2.881 50.312 6.613 1 90.81 399 LEU B O 1
#

Radius of gyration: 35.1 Å; Cα contacts (8 Å, |Δi|>4): 1817; chains: 2; bounding box: 56×115×82 Å

Organism: Bordetella avium (strain 197N) (NCBI:txid360910)

pLDDT: mean 95.75, std 3.12, range [75.56, 98.94]